Protein AF-A0A1R3IHY4-F1 (afdb_monomer)

Mean predicted aligned error: 20.45 Å

Radius of gyration: 36.7 Å; Cα contacts (8 Å, |Δi|>4): 1487; chains: 1; bounding box: 110×84×123 Å

Nearest PDB structures (foldseek):
  6cci-assembly1_A  TM=8.433E-01  e=9.286E-29  Arabidopsis thaliana
  2p4o-assembly1_A  TM=6.624E-01  e=4.860E-08  Nostoc punctiforme PCC 73102
  3o4h-assembly1_B  TM=4.900E-01  e=3.034E-05  Aeropyrum pernix
  3o4g-assembly1_B  TM=5.566E-01  e=2.126E-04  Aeropyrum pernix
  4re6-assembly1_B  TM=5.070E-01  e=1.053E-04  Aeropyrum pernix K1

Organism: NCBI:txid93759

Structure (mmCIF, N/CA/C/O backbone):
data_AF-A0A1R3IHY4-F1
#
_entry.id   AF-A0A1R3IHY4-F1
#
loop_
_atom_site.group_PDB
_atom_site.id
_atom_site.type_symbol
_atom_site.label_atom_id
_atom_site.label_alt_id
_atom_site.label_comp_id
_atom_site.label_asym_id
_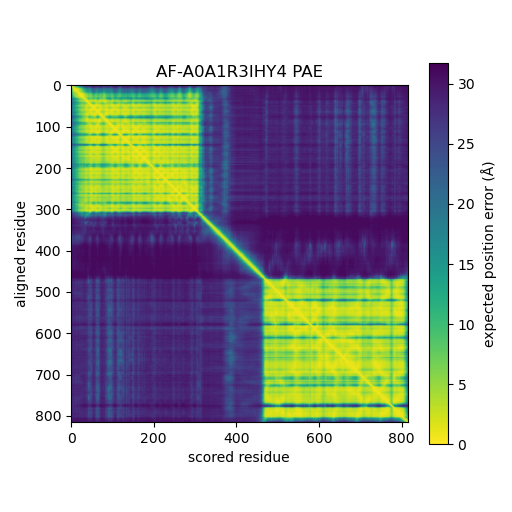atom_site.label_entity_id
_atom_site.label_seq_id
_atom_site.pdbx_PDB_ins_code
_atom_site.Cartn_x
_atom_site.Cartn_y
_atom_site.Cartn_z
_atom_site.occupancy
_atom_site.B_iso_or_equiv
_atom_site.auth_seq_id
_atom_site.auth_comp_id
_atom_site.auth_asym_id
_atom_site.auth_atom_id
_atom_site.pdbx_PDB_model_num
ATOM 1 N N . MET A 1 1 ? -8.635 34.936 -27.650 1.00 43.91 1 MET A N 1
ATOM 2 C CA . MET A 1 1 ? -8.599 33.545 -28.162 1.00 43.91 1 MET A CA 1
ATOM 3 C C . MET A 1 1 ? -9.420 32.554 -27.329 1.00 43.91 1 MET A C 1
ATOM 5 O O . MET A 1 1 ? -10.148 31.785 -27.938 1.00 43.91 1 MET A O 1
ATOM 9 N N . ALA A 1 2 ? -9.399 32.586 -25.987 1.00 44.47 2 ALA A N 1
ATOM 10 C CA . ALA A 1 2 ? -10.076 31.584 -25.135 1.00 44.47 2 ALA A CA 1
ATOM 11 C C . ALA A 1 2 ? -11.574 31.302 -25.434 1.00 44.47 2 ALA A C 1
ATOM 13 O O . ALA A 1 2 ? -12.017 30.166 -25.305 1.00 44.47 2 ALA A O 1
ATOM 14 N N . LEU A 1 3 ? -12.350 32.291 -25.896 1.00 47.97 3 LEU A N 1
ATOM 15 C CA . LEU A 1 3 ? -13.778 32.124 -26.225 1.00 47.97 3 LEU A CA 1
ATOM 16 C C . LEU A 1 3 ? -14.068 31.308 -27.502 1.00 47.97 3 LEU A C 1
ATOM 18 O O . LEU A 1 3 ? -15.213 30.923 -27.715 1.00 47.97 3 LEU A O 1
ATOM 22 N N . PHE A 1 4 ? -13.067 31.016 -28.342 1.00 49.41 4 PHE A N 1
ATOM 23 C CA . PHE A 1 4 ? -13.272 30.220 -29.562 1.00 49.41 4 PHE A CA 1
ATOM 24 C C . PHE A 1 4 ? -13.232 28.701 -29.322 1.00 49.41 4 PHE A C 1
ATOM 26 O O . PHE A 1 4 ? -13.806 27.957 -30.111 1.00 49.41 4 PHE A O 1
ATOM 33 N N . LEU A 1 5 ? -12.605 28.224 -28.241 1.00 49.16 5 LEU A N 1
ATOM 34 C CA . LEU A 1 5 ? -12.411 26.785 -27.994 1.00 49.16 5 LEU A CA 1
ATOM 35 C C . LEU A 1 5 ? -13.626 26.088 -27.350 1.00 49.16 5 LEU A C 1
ATOM 37 O O . LEU A 1 5 ? -13.748 24.872 -27.444 1.00 49.16 5 LEU A O 1
ATOM 41 N N . CYS A 1 6 ? -14.562 26.842 -26.764 1.00 55.56 6 CYS A N 1
ATOM 42 C CA . CYS A 1 6 ? -15.731 26.301 -26.052 1.00 55.56 6 CYS A CA 1
ATOM 43 C C . CYS A 1 6 ? -17.012 26.199 -26.908 1.00 55.56 6 CYS A C 1
ATOM 45 O O . CYS A 1 6 ? -18.116 26.113 -26.373 1.00 55.56 6 CYS A O 1
ATOM 47 N N . SER A 1 7 ? -16.901 26.224 -28.241 1.00 74.81 7 SER A N 1
ATOM 48 C CA . SER A 1 7 ? -18.058 26.026 -29.127 1.00 74.81 7 SER A CA 1
ATOM 49 C C . SER A 1 7 ? -18.485 24.550 -29.156 1.00 74.81 7 SER A C 1
ATOM 51 O O . SER A 1 7 ? -17.636 23.699 -29.433 1.00 74.81 7 SER A O 1
ATOM 53 N N . PRO A 1 8 ? -19.784 24.211 -29.007 1.00 70.25 8 PRO A N 1
ATOM 54 C CA . PRO A 1 8 ? -20.266 22.830 -29.134 1.00 70.25 8 PRO A CA 1
ATOM 55 C C . PRO A 1 8 ? -19.876 22.170 -30.462 1.00 70.25 8 PRO A C 1
ATOM 57 O O . PRO A 1 8 ? -19.619 20.971 -30.511 1.00 70.25 8 PRO A O 1
ATOM 60 N N . ARG A 1 9 ? -19.769 22.959 -31.542 1.00 71.81 9 ARG A N 1
ATOM 61 C CA . ARG A 1 9 ? -19.325 22.475 -32.859 1.00 71.81 9 ARG A CA 1
ATOM 62 C C . ARG A 1 9 ? -17.848 22.079 -32.867 1.00 71.81 9 ARG A C 1
ATOM 64 O O . ARG A 1 9 ? -17.503 21.103 -33.519 1.00 71.81 9 ARG A O 1
ATOM 71 N N . ILE A 1 10 ? -16.999 22.798 -32.132 1.00 72.94 10 ILE A N 1
ATOM 72 C CA . ILE A 1 10 ? -15.573 22.470 -31.986 1.00 72.94 10 ILE A CA 1
ATOM 73 C C . ILE A 1 10 ? -15.398 21.280 -31.041 1.00 72.94 10 ILE A C 1
ATOM 75 O O . ILE A 1 10 ? -14.594 20.405 -31.335 1.00 72.94 10 ILE A O 1
ATOM 79 N N . LEU A 1 11 ? -16.212 21.166 -29.987 1.00 69.31 11 LEU A N 1
ATOM 80 C CA . LEU A 1 11 ? -16.212 19.986 -29.117 1.00 69.31 11 LEU A CA 1
ATOM 81 C C . LEU A 1 11 ? -16.606 18.707 -29.883 1.00 69.31 11 LEU A C 1
ATOM 83 O O . LEU A 1 11 ? -15.929 17.690 -29.772 1.00 69.31 11 LEU A O 1
ATOM 87 N N . ILE A 1 12 ? -17.649 18.776 -30.722 1.00 74.62 12 ILE A N 1
ATOM 88 C CA . ILE A 1 12 ? -18.052 17.681 -31.622 1.00 74.62 12 ILE A CA 1
ATOM 89 C C . ILE A 1 12 ? -16.956 17.382 -32.656 1.00 74.62 12 ILE A C 1
ATOM 91 O O . ILE A 1 12 ? -16.668 16.219 -32.918 1.00 74.62 12 ILE A O 1
ATOM 95 N N . PHE A 1 13 ? -16.311 18.405 -33.221 1.00 74.62 13 PHE A N 1
ATOM 96 C CA . PHE A 1 13 ? -15.213 18.226 -34.175 1.00 74.62 13 PHE A CA 1
ATOM 97 C C . PHE A 1 13 ? -13.990 17.550 -33.531 1.00 74.62 13 PHE A C 1
ATOM 99 O O . PHE A 1 13 ? -13.432 16.626 -34.113 1.00 74.62 13 PHE A O 1
ATOM 106 N N . LEU A 1 14 ? -13.628 17.929 -32.300 1.00 73.31 14 LEU A N 1
ATOM 107 C CA . LEU A 1 14 ? -12.568 17.288 -31.515 1.00 73.31 14 LEU A CA 1
ATOM 108 C C . LEU A 1 14 ? -12.925 15.847 -31.119 1.00 73.31 14 LEU A C 1
ATOM 110 O O . LEU A 1 14 ? -12.058 14.980 -31.178 1.00 73.31 14 LEU A O 1
ATOM 114 N N . LEU A 1 15 ? -14.189 15.568 -30.778 1.00 72.62 15 LEU A N 1
ATOM 115 C CA . LEU A 1 15 ? -14.686 14.207 -30.533 1.00 72.62 15 LEU A CA 1
ATOM 116 C C . LEU A 1 15 ? -14.640 13.333 -31.795 1.00 72.62 15 LEU A C 1
ATOM 118 O O . LEU A 1 15 ? -14.261 12.170 -31.717 1.00 72.62 15 LEU A O 1
ATOM 122 N N . LEU A 1 16 ? -14.981 13.875 -32.967 1.00 70.94 16 LEU A N 1
ATOM 123 C CA . LEU A 1 16 ? -14.889 13.145 -34.238 1.00 70.94 16 LEU A CA 1
ATOM 124 C C . LEU A 1 16 ? -13.428 12.921 -34.660 1.00 70.94 16 LEU A C 1
ATOM 126 O O . LEU A 1 16 ? -13.090 11.839 -35.138 1.00 70.94 16 LEU A O 1
ATOM 130 N N . ILE A 1 17 ? -12.551 13.904 -34.434 1.00 75.50 17 ILE A N 1
ATOM 131 C CA . ILE A 1 17 ? -11.110 13.781 -34.694 1.00 75.50 17 ILE A CA 1
ATOM 132 C C . ILE A 1 17 ? -10.448 12.774 -33.752 1.00 75.50 17 ILE A C 1
ATOM 134 O O . ILE A 1 17 ? -9.570 12.051 -34.208 1.00 75.50 17 ILE A O 1
ATOM 138 N N . SER A 1 18 ? -10.852 12.674 -32.481 1.00 73.12 18 SER A N 1
ATOM 139 C CA . SER A 1 18 ? -10.303 11.674 -31.550 1.00 73.12 18 SER A CA 1
ATOM 140 C C . SER A 1 18 ? -10.914 10.279 -31.732 1.00 73.12 18 SER A C 1
ATOM 142 O O . SER A 1 18 ? -10.221 9.278 -31.538 1.00 73.12 18 SER A O 1
ATOM 144 N N . ALA A 1 19 ? -12.167 10.187 -32.189 1.00 74.44 19 ALA A N 1
ATOM 145 C CA . ALA A 1 19 ? -12.818 8.914 -32.490 1.00 74.44 19 ALA A CA 1
ATOM 146 C C . ALA A 1 19 ? -12.120 8.131 -33.614 1.00 74.44 19 ALA A C 1
ATOM 148 O O . ALA A 1 19 ? -12.085 6.905 -33.550 1.00 74.44 19 ALA A O 1
ATOM 149 N N . ILE A 1 20 ? -11.536 8.799 -34.619 1.00 76.88 20 ILE A N 1
ATOM 150 C CA . ILE A 1 20 ? -10.871 8.121 -35.748 1.00 76.88 20 ILE A CA 1
ATOM 151 C C . ILE A 1 20 ? -9.590 7.373 -35.305 1.00 76.88 20 ILE A C 1
ATOM 153 O O . ILE A 1 20 ? -9.516 6.169 -35.556 1.00 76.88 20 ILE A O 1
ATOM 157 N N . PRO A 1 21 ? -8.612 7.988 -34.601 1.00 74.81 21 PRO A N 1
ATOM 158 C CA . PRO A 1 21 ? -7.476 7.278 -34.012 1.00 74.81 21 PRO A CA 1
ATOM 159 C C . PRO A 1 21 ? -7.886 6.171 -33.040 1.00 74.81 21 PRO A C 1
ATOM 161 O O . PRO A 1 21 ? -7.308 5.090 -33.086 1.00 74.81 21 PRO A O 1
ATOM 164 N N . VAL A 1 22 ? -8.900 6.397 -32.196 1.00 74.25 22 VAL A N 1
ATOM 165 C CA . VAL A 1 22 ? -9.380 5.376 -31.248 1.00 74.25 22 VAL A CA 1
ATOM 166 C C . VAL A 1 22 ? -9.998 4.184 -31.986 1.00 74.25 22 VAL A C 1
ATOM 168 O O . VAL A 1 22 ? -9.658 3.042 -31.688 1.00 74.25 22 VAL A O 1
ATOM 171 N N . ALA A 1 23 ? -10.840 4.420 -32.995 1.00 76.12 23 ALA A N 1
ATOM 172 C CA . ALA A 1 23 ? -11.403 3.360 -33.830 1.00 76.12 23 ALA A CA 1
ATOM 173 C C . ALA A 1 23 ? -10.323 2.619 -34.636 1.00 76.12 23 ALA A C 1
ATOM 175 O O . ALA A 1 23 ? -10.400 1.400 -34.779 1.00 76.12 23 ALA A O 1
ATOM 176 N N . TYR A 1 24 ? -9.292 3.324 -35.113 1.00 77.31 24 TYR A N 1
ATOM 177 C CA . TYR A 1 24 ? -8.137 2.717 -35.774 1.00 77.31 24 TYR A CA 1
ATOM 178 C C . TYR A 1 24 ? -7.341 1.816 -34.817 1.00 77.31 24 TYR A C 1
ATOM 180 O O . TYR A 1 24 ? -7.074 0.668 -35.161 1.00 77.31 24 TYR A O 1
ATOM 188 N N . ILE A 1 25 ? -7.040 2.278 -33.597 1.00 74.81 25 ILE A N 1
ATOM 189 C CA . ILE A 1 25 ? -6.374 1.467 -32.564 1.00 74.81 25 ILE A CA 1
ATOM 190 C C . ILE A 1 25 ? -7.219 0.232 -32.226 1.00 74.81 25 ILE A C 1
ATOM 192 O O . ILE A 1 25 ? -6.697 -0.875 -32.257 1.00 74.81 25 ILE A O 1
ATOM 196 N N . ILE A 1 26 ? -8.530 0.385 -31.996 1.00 75.06 26 ILE A N 1
ATOM 197 C CA . ILE A 1 26 ? -9.444 -0.745 -31.741 1.00 75.06 26 ILE A CA 1
ATOM 198 C C . ILE A 1 26 ? -9.462 -1.732 -32.919 1.00 75.06 26 ILE A C 1
ATOM 200 O O . ILE A 1 26 ? -9.519 -2.939 -32.700 1.00 75.06 26 ILE A O 1
ATOM 204 N N . SER A 1 27 ? -9.401 -1.244 -34.161 1.00 76.25 27 SER A N 1
ATOM 205 C CA . SER A 1 27 ? -9.344 -2.087 -35.362 1.00 76.25 27 SER A CA 1
ATOM 206 C C . SER A 1 27 ? -8.034 -2.880 -35.452 1.00 76.25 27 SER A C 1
ATOM 208 O O . SER A 1 27 ? -8.060 -4.070 -35.753 1.00 76.25 27 SER A O 1
ATOM 210 N N . VAL A 1 28 ? -6.894 -2.256 -35.128 1.00 73.19 28 VAL A N 1
ATOM 211 C CA . VAL A 1 28 ? -5.577 -2.919 -35.115 1.00 73.19 28 VAL A CA 1
ATOM 212 C C . VAL A 1 28 ? -5.452 -3.907 -33.948 1.00 73.19 28 VAL A C 1
ATOM 214 O O . VAL A 1 28 ? -4.906 -4.988 -34.132 1.00 73.19 28 VAL A O 1
ATOM 217 N N . GLU A 1 29 ? -5.987 -3.579 -32.771 1.00 74.12 29 GLU A N 1
ATOM 218 C CA . GLU A 1 29 ? -6.015 -4.467 -31.596 1.00 74.12 29 GLU A CA 1
ATOM 219 C C . GLU A 1 29 ? -6.941 -5.683 -31.783 1.00 74.12 29 GLU A C 1
ATOM 221 O O . GLU A 1 29 ? -6.701 -6.732 -31.192 1.00 74.12 29 GLU A O 1
ATOM 226 N N . ARG A 1 30 ? -7.988 -5.565 -32.613 1.00 70.88 30 ARG A N 1
ATOM 227 C CA . ARG A 1 30 ? -8.908 -6.668 -32.957 1.00 70.88 30 ARG A CA 1
ATOM 228 C C . ARG A 1 30 ? -8.506 -7.460 -34.201 1.00 70.88 30 ARG A C 1
ATOM 230 O O . ARG A 1 30 ? -9.174 -8.442 -34.517 1.00 70.88 30 ARG A O 1
ATOM 237 N N . ALA A 1 31 ? -7.476 -7.037 -34.928 1.00 70.56 31 ALA A N 1
ATOM 238 C CA . ALA A 1 31 ? -6.991 -7.773 -36.087 1.00 70.56 31 ALA A CA 1
ATOM 239 C C . ALA A 1 31 ? -6.290 -9.066 -35.643 1.00 70.56 31 ALA A C 1
ATOM 241 O O . ALA A 1 31 ? -5.521 -9.061 -34.679 1.00 70.56 31 ALA A O 1
ATOM 242 N N . GLU A 1 32 ? -6.514 -10.165 -36.368 1.00 68.06 32 GLU A N 1
ATOM 243 C CA . GLU A 1 32 ? -5.776 -11.406 -36.128 1.00 68.06 32 GLU A CA 1
ATOM 244 C C . GLU A 1 32 ? -4.262 -11.159 -36.285 1.00 68.06 32 GLU A C 1
ATOM 246 O O . GLU A 1 32 ? -3.822 -10.642 -37.321 1.00 68.06 32 GLU A O 1
ATOM 251 N N . PRO A 1 33 ? -3.440 -11.505 -35.278 1.00 66.81 33 PRO A N 1
ATOM 252 C CA . PRO A 1 33 ? -1.996 -11.367 -35.372 1.00 66.81 33 PRO A CA 1
ATOM 253 C C . PRO A 1 33 ? -1.431 -12.169 -36.548 1.00 66.81 33 PRO A C 1
ATOM 255 O O . PRO A 1 33 ? -1.639 -13.372 -36.661 1.00 66.81 33 PRO A O 1
ATOM 258 N N . THR A 1 34 ? -0.589 -11.544 -37.370 1.00 66.88 34 THR A N 1
ATOM 259 C CA . THR A 1 34 ? 0.149 -12.217 -38.462 1.00 66.88 34 THR A CA 1
ATOM 260 C C . THR A 1 34 ? 1.280 -13.135 -37.965 1.00 66.88 34 THR A C 1
ATOM 262 O O . THR A 1 34 ? 2.170 -13.521 -38.722 1.00 66.88 34 THR A O 1
ATOM 265 N N . THR A 1 35 ? 1.305 -13.426 -36.665 1.00 71.12 35 THR A N 1
ATOM 266 C CA . THR A 1 35 ? 2.445 -13.950 -35.909 1.00 71.12 35 THR A CA 1
ATOM 267 C C . THR A 1 35 ? 1.956 -14.814 -34.750 1.00 71.12 35 THR A C 1
ATOM 269 O O . THR A 1 35 ? 0.828 -14.645 -34.299 1.00 71.12 35 THR A O 1
ATOM 272 N N . HIS A 1 36 ? 2.783 -15.743 -34.258 1.00 78.19 36 HIS A N 1
ATOM 273 C CA . HIS A 1 36 ? 2.399 -16.552 -33.096 1.00 78.19 36 HIS A CA 1
ATOM 274 C C . HIS A 1 36 ? 2.319 -15.674 -31.847 1.00 78.19 36 HIS A C 1
ATOM 276 O O . HIS A 1 36 ? 3.192 -14.827 -31.655 1.00 78.19 36 HIS A O 1
ATOM 282 N N . VAL A 1 37 ? 1.311 -15.917 -31.005 1.00 78.88 37 VAL A N 1
ATOM 283 C CA . VAL A 1 37 ? 1.007 -15.121 -29.817 1.00 78.88 37 VAL A CA 1
ATOM 284 C C . VAL A 1 37 ? 0.736 -16.005 -28.611 1.00 78.88 37 VAL A C 1
ATOM 286 O O . VAL A 1 37 ? -0.150 -16.846 -28.662 1.00 78.88 37 VAL A O 1
ATOM 289 N N . PHE A 1 38 ? 1.422 -15.749 -27.494 1.00 83.12 38 PHE A N 1
ATOM 290 C CA . PHE A 1 38 ? 0.923 -16.194 -26.191 1.00 83.12 38 PHE A CA 1
ATOM 291 C C . PHE A 1 38 ? -0.047 -15.158 -25.628 1.00 83.12 38 PHE A C 1
ATOM 293 O O . PHE A 1 38 ? 0.327 -13.997 -25.423 1.00 83.12 38 PHE A O 1
ATOM 300 N N . HIS A 1 39 ? -1.276 -15.598 -25.373 1.00 78.75 39 HIS A N 1
ATOM 301 C CA . HIS A 1 39 ? -2.287 -14.833 -24.658 1.00 78.75 39 HIS A CA 1
ATOM 302 C C . HIS A 1 39 ? -2.245 -15.170 -23.174 1.00 78.75 39 HIS A C 1
ATOM 304 O O . HIS A 1 39 ? -2.126 -16.338 -22.811 1.00 78.75 39 HIS A O 1
ATOM 310 N N . TYR A 1 40 ? -2.367 -14.166 -22.306 1.00 81.62 40 TYR A N 1
ATOM 311 C CA . TYR A 1 40 ? -2.455 -14.395 -20.865 1.00 81.62 40 TYR A CA 1
ATOM 312 C C . TYR A 1 40 ? -3.257 -13.313 -20.139 1.00 81.62 40 TYR A C 1
ATOM 314 O O . TYR A 1 40 ? -3.262 -12.149 -20.555 1.00 81.62 40 TYR A O 1
ATOM 322 N N . HIS A 1 41 ? -3.922 -13.715 -19.053 1.00 78.69 41 HIS A N 1
ATOM 323 C CA . HIS A 1 41 ? -4.575 -12.813 -18.105 1.00 78.69 41 HIS A CA 1
ATOM 324 C C . HIS A 1 41 ? -3.583 -12.287 -17.061 1.00 78.69 41 HIS A C 1
ATOM 326 O O . HIS A 1 41 ? -2.782 -13.050 -16.517 1.00 78.69 41 HIS A O 1
ATOM 332 N N . SER A 1 42 ? -3.718 -10.995 -16.762 1.00 75.56 42 SER A N 1
ATOM 333 C CA . SER A 1 42 ? -2.835 -10.177 -15.925 1.00 75.56 42 SER A CA 1
ATOM 334 C C . SER A 1 42 ? -3.642 -9.354 -14.922 1.00 75.56 42 SER A C 1
ATOM 336 O O . SER A 1 42 ? -4.709 -8.849 -15.261 1.00 75.56 42 SER A O 1
ATOM 338 N N . ASN A 1 43 ? -3.110 -9.150 -13.712 1.00 67.31 43 ASN A N 1
ATOM 339 C CA . ASN A 1 43 ? -3.775 -8.380 -12.641 1.00 67.31 43 ASN A CA 1
ATOM 340 C C . ASN A 1 43 ? -3.329 -6.901 -12.558 1.00 67.31 43 ASN A C 1
ATOM 342 O O . ASN A 1 43 ? -3.561 -6.239 -11.550 1.00 67.31 43 ASN A O 1
ATOM 346 N N . GLY A 1 44 ? -2.656 -6.390 -13.590 1.00 67.94 44 GLY A N 1
ATOM 347 C CA . GLY A 1 44 ? -2.108 -5.027 -13.646 1.00 67.94 44 GLY A CA 1
ATOM 348 C C . GLY A 1 44 ? -2.012 -4.545 -15.092 1.00 67.94 44 GLY A C 1
ATOM 349 O O . GLY A 1 44 ? -2.453 -5.262 -15.993 1.00 67.94 44 GLY A O 1
ATOM 350 N N . TYR A 1 45 ? -1.373 -3.401 -15.347 1.00 69.81 45 TYR A N 1
ATOM 351 C CA . TYR A 1 45 ? -1.371 -2.770 -16.682 1.00 69.81 45 TYR A CA 1
ATOM 352 C C . TYR A 1 45 ? 0.001 -2.623 -17.356 1.00 69.81 45 TYR A C 1
ATOM 354 O O . TYR A 1 45 ? 0.035 -2.440 -18.572 1.00 69.81 45 TYR A O 1
ATOM 362 N N . LEU A 1 46 ? 1.111 -2.697 -16.610 1.00 83.25 46 LEU A N 1
ATOM 363 C CA . LEU A 1 46 ? 2.434 -2.297 -17.103 1.00 83.25 46 LEU A CA 1
ATOM 364 C C . LEU A 1 46 ? 3.508 -3.356 -16.811 1.00 83.25 46 LEU A C 1
ATOM 366 O O . LEU A 1 46 ? 3.896 -3.556 -15.661 1.00 83.25 46 LEU A O 1
ATOM 370 N N . ARG A 1 47 ? 3.994 -4.032 -17.857 1.00 88.38 47 ARG A N 1
ATOM 371 C CA . ARG A 1 47 ? 5.121 -4.985 -17.772 1.00 88.38 47 ARG A CA 1
ATOM 372 C C . ARG A 1 47 ? 6.328 -4.339 -18.410 1.00 88.38 47 ARG A C 1
ATOM 374 O O . ARG A 1 47 ? 6.174 -3.676 -19.425 1.00 88.38 47 ARG A O 1
ATOM 381 N N . GLU A 1 48 ? 7.507 -4.528 -17.843 1.00 90.06 48 GLU A N 1
ATOM 382 C CA . GLU A 1 48 ? 8.725 -4.029 -18.477 1.00 90.06 48 GLU A CA 1
ATOM 383 C C . GLU A 1 48 ? 9.396 -5.167 -19.254 1.00 90.06 48 GLU A C 1
ATOM 385 O O . GLU A 1 48 ? 9.303 -5.196 -20.483 1.00 90.06 48 GLU A O 1
ATOM 390 N N . CYS A 1 49 ? 9.941 -6.168 -18.563 1.00 94.00 49 CYS A N 1
ATOM 391 C CA . CYS A 1 49 ? 10.656 -7.269 -19.193 1.00 94.00 49 CYS A CA 1
ATOM 392 C C . CYS A 1 49 ? 9.917 -8.602 -19.042 1.00 94.00 49 CYS A C 1
ATOM 394 O O . CYS A 1 49 ? 9.161 -8.842 -18.096 1.00 94.00 49 CYS A O 1
ATOM 396 N N . ALA A 1 50 ? 10.170 -9.504 -19.989 1.00 94.19 50 ALA A N 1
ATOM 397 C CA . ALA A 1 50 ? 9.902 -10.922 -19.838 1.00 94.19 50 ALA A CA 1
ATOM 398 C C . ALA A 1 50 ? 11.089 -11.740 -20.357 1.00 94.19 50 ALA A C 1
ATOM 400 O O . ALA A 1 50 ? 11.616 -11.449 -21.433 1.00 94.19 50 ALA A O 1
ATOM 401 N N . LYS A 1 51 ? 11.479 -12.785 -19.619 1.00 95.62 51 LYS A N 1
ATOM 402 C CA . LYS A 1 51 ? 12.527 -13.745 -20.002 1.00 95.62 51 LYS A CA 1
ATOM 403 C C . LYS A 1 51 ? 11.992 -15.175 -19.973 1.00 95.62 51 LYS A C 1
ATOM 405 O O . LYS A 1 51 ? 11.171 -15.524 -19.127 1.00 95.62 51 LYS A O 1
ATOM 410 N N . TRP A 1 52 ? 12.445 -16.010 -20.901 1.00 95.12 52 TRP A N 1
ATOM 411 C CA . TRP A 1 52 ? 12.093 -17.429 -20.948 1.00 95.12 52 TRP A CA 1
ATOM 412 C C . TRP A 1 52 ? 12.943 -18.257 -19.966 1.00 95.12 52 TRP A C 1
ATOM 414 O O . TRP A 1 52 ? 14.168 -18.250 -20.044 1.00 95.12 52 TRP A O 1
ATOM 424 N N . ASP A 1 53 ? 12.299 -19.000 -19.061 1.00 95.12 53 ASP A N 1
ATOM 425 C CA . ASP A 1 53 ? 12.937 -20.010 -18.206 1.00 95.12 53 ASP A CA 1
ATOM 426 C C . ASP A 1 53 ? 12.637 -21.404 -18.775 1.00 95.12 53 ASP A C 1
ATOM 428 O O . ASP A 1 53 ? 11.588 -21.994 -18.506 1.00 95.12 53 ASP A O 1
ATOM 432 N N . GLU A 1 54 ? 13.564 -21.925 -19.583 1.00 91.25 54 GLU A N 1
ATOM 433 C CA . GLU A 1 54 ? 13.403 -23.186 -20.318 1.00 91.25 54 GLU A CA 1
ATOM 434 C C . GLU A 1 54 ? 13.137 -24.386 -19.401 1.00 91.25 54 GLU A C 1
ATOM 436 O O . GLU A 1 54 ? 12.225 -25.172 -19.660 1.00 91.25 54 GLU A O 1
ATOM 441 N N . GLN A 1 55 ? 13.870 -24.502 -18.289 1.00 89.94 55 GLN A N 1
ATOM 442 C CA . GLN A 1 55 ? 13.702 -25.617 -17.353 1.00 89.94 55 GLN A CA 1
ATOM 443 C C . GLN A 1 55 ? 12.397 -25.502 -16.546 1.00 89.94 55 GLN A C 1
ATOM 445 O O . GLN A 1 55 ? 11.795 -26.522 -16.212 1.00 89.94 55 GLN A O 1
ATOM 450 N N . GLY A 1 56 ? 11.940 -24.277 -16.256 1.00 88.50 56 GLY A N 1
ATOM 451 C CA . GLY A 1 56 ? 10.625 -24.017 -15.659 1.00 88.50 56 GLY A CA 1
ATOM 452 C C . GLY A 1 56 ? 9.456 -24.081 -16.654 1.00 88.50 56 GLY A C 1
ATOM 453 O O . GLY A 1 56 ? 8.298 -24.090 -16.233 1.00 88.50 56 GLY A O 1
ATOM 454 N N . ASN A 1 57 ? 9.750 -24.126 -17.960 1.00 92.88 57 ASN A N 1
ATOM 455 C CA . ASN A 1 57 ? 8.794 -24.076 -19.066 1.00 92.88 57 ASN A CA 1
ATOM 456 C C . ASN A 1 57 ? 7.779 -22.920 -18.905 1.00 92.88 57 ASN A C 1
ATOM 458 O O . ASN A 1 57 ? 6.560 -23.096 -19.001 1.00 92.88 57 ASN A O 1
ATOM 462 N N . ARG A 1 58 ? 8.300 -21.731 -18.580 1.00 94.81 58 ARG A N 1
ATOM 463 C CA . ARG A 1 58 ? 7.536 -20.537 -18.187 1.00 94.81 58 ARG A CA 1
ATOM 464 C C . ARG A 1 58 ? 8.224 -19.258 -18.658 1.00 94.81 58 ARG A C 1
ATOM 466 O O . ARG A 1 58 ? 9.449 -19.198 -18.719 1.00 94.81 58 ARG A O 1
ATOM 473 N N . PHE A 1 59 ? 7.445 -18.215 -18.924 1.00 95.31 59 PHE A N 1
ATOM 474 C CA . PHE A 1 59 ? 7.982 -16.854 -18.965 1.00 95.31 59 PHE A CA 1
ATOM 475 C C . PHE A 1 59 ? 8.028 -16.290 -17.547 1.00 95.31 59 PHE A C 1
ATOM 477 O O . PHE A 1 59 ? 7.066 -16.444 -16.798 1.00 95.31 59 PHE A O 1
ATOM 484 N N . LEU A 1 60 ? 9.123 -15.630 -17.192 1.00 96.81 60 LEU A N 1
ATOM 485 C CA . LEU A 1 60 ? 9.235 -14.771 -16.017 1.00 96.81 60 LEU A CA 1
ATOM 486 C C . LEU A 1 60 ? 9.015 -13.333 -16.471 1.00 96.81 60 LEU A C 1
ATOM 488 O O . LEU A 1 60 ? 9.483 -12.970 -17.546 1.00 96.81 60 LEU A O 1
ATOM 492 N N . VAL A 1 61 ? 8.271 -12.544 -15.700 1.00 95.38 61 VAL A N 1
ATOM 493 C CA . VAL A 1 61 ? 7.730 -11.245 -16.123 1.00 95.38 61 VAL A CA 1
ATOM 494 C C . VAL A 1 61 ? 7.902 -10.225 -14.998 1.00 95.38 61 VAL A C 1
ATOM 496 O O . VAL A 1 61 ? 7.530 -10.518 -13.866 1.00 95.38 61 VAL A O 1
ATOM 499 N N . THR A 1 62 ? 8.436 -9.037 -15.278 1.00 95.06 62 THR A N 1
ATOM 500 C CA . THR A 1 62 ? 8.629 -7.973 -14.277 1.00 95.06 62 THR A CA 1
ATOM 501 C C . THR A 1 62 ? 7.583 -6.869 -14.384 1.00 95.06 62 THR A C 1
ATOM 503 O O . THR A 1 62 ? 7.057 -6.562 -15.459 1.00 95.06 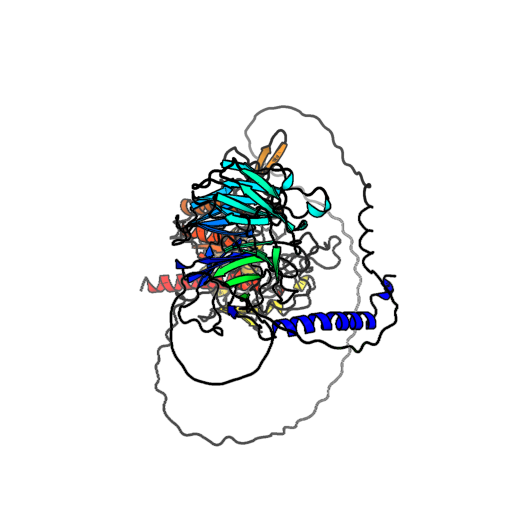62 THR A O 1
ATOM 506 N N . TYR A 1 63 ? 7.242 -6.291 -13.231 1.00 91.12 63 TYR A N 1
ATOM 507 C CA . TYR A 1 63 ? 6.166 -5.312 -13.098 1.00 91.12 63 TYR A CA 1
ATOM 508 C C . TYR A 1 63 ? 6.708 -3.901 -12.852 1.00 91.12 63 TYR A C 1
ATOM 510 O O . TYR A 1 63 ? 7.510 -3.686 -11.936 1.00 91.12 63 TYR A O 1
ATOM 518 N N . MET A 1 64 ? 6.168 -2.910 -13.567 1.00 88.12 64 MET A N 1
ATOM 519 C CA . MET A 1 64 ? 6.486 -1.495 -13.316 1.00 88.12 64 MET A CA 1
ATOM 520 C C . MET A 1 64 ? 6.023 -1.039 -11.920 1.00 88.12 64 MET A C 1
ATOM 522 O O . MET A 1 64 ? 6.627 -0.150 -11.326 1.00 88.12 64 MET A O 1
ATOM 526 N N . GLU A 1 65 ? 4.987 -1.671 -11.359 1.00 84.69 65 GLU A N 1
ATOM 527 C CA . GLU A 1 65 ? 4.546 -1.497 -9.967 1.00 84.69 65 GLU A CA 1
ATOM 528 C C . GLU A 1 65 ? 5.366 -2.283 -8.916 1.00 84.69 65 GLU A C 1
ATOM 530 O O . GLU A 1 65 ? 5.048 -2.223 -7.723 1.00 84.69 65 GLU A O 1
ATOM 535 N N . GLY A 1 66 ? 6.392 -3.024 -9.346 1.00 88.62 66 GLY A N 1
ATOM 536 C CA . GLY A 1 66 ? 7.285 -3.819 -8.503 1.00 88.62 66 GLY A CA 1
ATOM 537 C C . GLY A 1 66 ? 6.839 -5.274 -8.307 1.00 88.62 66 GLY A C 1
ATOM 538 O O . GLY A 1 66 ? 5.688 -5.566 -7.954 1.00 88.62 66 GLY A O 1
ATOM 539 N N . GLY A 1 67 ? 7.785 -6.198 -8.494 1.00 91.50 67 GLY A N 1
ATOM 540 C CA . GLY A 1 67 ? 7.609 -7.643 -8.347 1.00 91.50 67 GLY A CA 1
ATOM 541 C C . GLY A 1 67 ? 7.884 -8.438 -9.627 1.00 91.50 67 GLY A C 1
ATOM 542 O O . GLY A 1 67 ? 8.188 -7.880 -10.683 1.00 91.50 67 GLY A O 1
ATOM 543 N N . VAL A 1 68 ? 7.761 -9.761 -9.507 1.00 95.44 68 VAL A N 1
ATOM 544 C CA . VAL A 1 68 ? 7.940 -10.734 -10.593 1.00 95.44 68 VAL A CA 1
ATOM 545 C C . VAL A 1 68 ? 6.743 -11.682 -10.638 1.00 95.44 68 VAL A C 1
ATOM 547 O O . VAL A 1 68 ? 6.295 -12.186 -9.602 1.00 95.44 68 VAL A O 1
ATOM 550 N N . GLY A 1 69 ? 6.250 -11.951 -11.841 1.00 94.12 69 GLY A N 1
ATOM 551 C CA . GLY A 1 69 ? 5.295 -13.006 -12.156 1.00 94.12 69 GLY A CA 1
ATOM 552 C C . GLY A 1 69 ? 5.907 -14.137 -12.971 1.00 94.12 69 GLY A C 1
ATOM 553 O O . GLY A 1 69 ? 6.946 -13.976 -13.609 1.00 94.12 69 GLY A O 1
ATOM 554 N N . GLU A 1 70 ? 5.226 -15.277 -12.981 1.00 95.00 70 GLU A N 1
ATOM 555 C CA . GLU A 1 70 ? 5.445 -16.344 -13.950 1.00 95.00 70 GLU A CA 1
ATOM 556 C C . GLU A 1 70 ? 4.189 -16.582 -14.800 1.00 95.00 70 GLU A C 1
ATOM 558 O O . GLU A 1 70 ? 3.059 -16.503 -14.314 1.00 95.00 70 GLU A O 1
ATOM 563 N N . VAL A 1 71 ? 4.391 -16.899 -16.077 1.00 93.88 71 VAL A N 1
ATOM 564 C CA . VAL A 1 71 ? 3.364 -17.368 -17.012 1.00 93.88 71 VAL A CA 1
ATOM 565 C C . VAL A 1 71 ? 3.798 -18.754 -17.483 1.00 93.88 71 VAL A C 1
ATOM 567 O O . VAL A 1 71 ? 4.655 -18.888 -18.360 1.00 93.88 71 VAL A O 1
ATOM 570 N N . HIS A 1 72 ? 3.252 -19.799 -16.861 1.00 92.94 72 HIS A N 1
ATOM 571 C CA . HIS A 1 72 ? 3.575 -21.182 -17.213 1.00 92.94 72 HIS A CA 1
ATOM 572 C C . HIS A 1 72 ? 2.957 -21.564 -18.566 1.00 92.94 72 HIS A C 1
ATOM 574 O O . HIS A 1 72 ? 1.792 -21.257 -18.821 1.00 92.94 72 HIS A O 1
ATOM 580 N N . VAL A 1 73 ? 3.721 -22.251 -19.420 1.00 91.12 73 VAL A N 1
ATOM 581 C CA . VAL A 1 73 ? 3.297 -22.652 -20.771 1.00 91.12 73 VAL A CA 1
ATOM 582 C C . VAL A 1 73 ? 3.196 -24.181 -20.828 1.00 91.12 73 VAL A C 1
ATOM 584 O O . VAL A 1 73 ? 4.228 -24.841 -20.902 1.00 91.12 73 VAL A O 1
ATOM 587 N N . PRO A 1 74 ? 1.996 -24.790 -20.804 1.00 87.31 74 PRO A N 1
ATOM 588 C CA . PRO A 1 74 ? 1.851 -26.246 -20.899 1.00 87.31 74 PRO A CA 1
ATOM 589 C C . PRO A 1 74 ? 2.518 -26.835 -22.155 1.00 87.31 74 PRO A C 1
ATOM 591 O O . PRO A 1 74 ? 2.584 -26.188 -23.200 1.00 87.31 74 PRO A O 1
ATOM 594 N N . LYS A 1 75 ? 3.008 -28.080 -22.081 1.00 83.19 75 LYS A N 1
ATOM 595 C CA . LYS A 1 75 ? 3.667 -28.746 -23.229 1.00 83.19 75 LYS A CA 1
ATOM 596 C C . LYS A 1 75 ? 2.709 -29.022 -24.396 1.00 83.19 75 LYS A C 1
ATOM 598 O O . LYS A 1 75 ? 3.146 -29.143 -25.534 1.00 83.19 75 LYS A O 1
ATOM 603 N N . ASP A 1 76 ? 1.424 -29.117 -24.090 1.00 83.19 76 ASP A N 1
ATOM 604 C CA . ASP A 1 76 ? 0.273 -29.335 -24.965 1.00 83.19 76 ASP A CA 1
ATOM 605 C C . ASP A 1 76 ? -0.518 -28.037 -25.240 1.00 83.19 76 ASP A C 1
ATOM 607 O O . ASP A 1 76 ? -1.676 -28.079 -25.650 1.00 83.19 76 ASP A O 1
ATOM 611 N N . HIS A 1 77 ? 0.094 -26.871 -25.009 1.00 81.50 77 HIS A N 1
ATOM 612 C CA . HIS A 1 77 ? -0.549 -25.569 -25.178 1.00 81.50 77 HIS A CA 1
ATOM 613 C C . HIS A 1 77 ? -1.075 -25.338 -26.608 1.00 81.50 77 HIS A C 1
ATOM 615 O O . HIS A 1 77 ? -0.308 -25.283 -27.572 1.00 81.50 77 HIS A O 1
ATOM 621 N N . SER A 1 78 ? -2.390 -25.131 -26.721 1.00 79.38 78 SER A N 1
ATOM 622 C CA . SER A 1 78 ? -3.031 -24.614 -27.934 1.00 79.38 78 SER A CA 1
ATOM 623 C C . SER A 1 78 ? -2.813 -23.097 -28.049 1.00 79.38 78 SER A C 1
ATOM 625 O O . SER A 1 78 ? -2.999 -22.420 -27.037 1.00 79.38 78 SER A O 1
ATOM 627 N N . PRO A 1 79 ? -2.511 -22.536 -29.239 1.00 72.31 79 PRO A N 1
ATOM 628 C CA . PRO A 1 79 ? -2.340 -21.089 -29.433 1.00 72.31 79 PRO A CA 1
ATOM 629 C C . PRO A 1 79 ? -3.528 -20.227 -28.971 1.00 72.31 79 PRO A C 1
ATOM 631 O O . PRO A 1 79 ? -3.333 -19.088 -28.555 1.00 72.31 79 PRO A O 1
ATOM 634 N N . ASP A 1 80 ? -4.746 -20.777 -29.002 1.00 71.44 80 ASP A N 1
ATOM 635 C CA . ASP A 1 80 ? -5.972 -20.083 -28.576 1.00 71.44 80 ASP A CA 1
ATOM 636 C C . ASP A 1 80 ? -6.193 -20.120 -27.048 1.00 71.44 80 ASP A C 1
ATOM 638 O O . ASP A 1 80 ? -7.121 -19.498 -26.525 1.00 71.44 80 ASP A O 1
ATOM 642 N N . ALA A 1 81 ? -5.385 -20.885 -26.305 1.00 80.31 81 ALA A N 1
ATOM 643 C CA . ALA A 1 81 ? -5.547 -21.040 -24.865 1.00 80.31 81 ALA A CA 1
ATOM 644 C C . ALA A 1 81 ? -4.982 -19.823 -24.119 1.00 80.31 81 ALA A C 1
ATOM 646 O O . ALA A 1 81 ? -3.786 -19.545 -24.156 1.00 80.31 81 ALA A O 1
ATOM 647 N N . VAL A 1 82 ? -5.829 -19.121 -23.368 1.00 82.75 82 VAL A N 1
ATOM 648 C CA . VAL A 1 82 ? -5.381 -17.987 -22.553 1.00 82.75 82 VAL A CA 1
ATOM 649 C C . VAL A 1 82 ? -4.698 -18.496 -21.280 1.00 82.75 82 VAL A C 1
ATOM 651 O O . VAL A 1 82 ? -5.320 -19.136 -20.432 1.00 82.75 82 VAL A O 1
ATOM 654 N N . LEU A 1 83 ? -3.403 -18.206 -21.152 1.00 88.38 83 LEU A N 1
ATOM 655 C CA . LEU A 1 83 ? -2.580 -18.508 -19.982 1.00 88.38 83 LEU A CA 1
ATOM 656 C C . LEU A 1 83 ? -2.896 -17.559 -18.811 1.00 88.38 83 LEU A C 1
ATOM 658 O O . LEU A 1 83 ? -3.714 -16.640 -18.906 1.00 88.38 83 LEU A O 1
ATOM 662 N N . LYS A 1 84 ? -2.218 -17.757 -17.681 1.00 85.81 84 LYS A N 1
ATOM 663 C CA . LYS A 1 84 ? -2.391 -16.947 -16.473 1.00 85.81 84 LYS A CA 1
ATOM 664 C C . LYS A 1 84 ? -1.040 -16.496 -15.931 1.00 85.81 84 LYS A C 1
ATOM 666 O O . LYS A 1 84 ? -0.170 -17.331 -15.705 1.00 85.81 84 LYS A O 1
ATOM 671 N N . GLU A 1 85 ? -0.904 -15.197 -15.681 1.00 90.00 85 GLU A N 1
ATOM 672 C CA . GLU A 1 85 ? 0.181 -14.635 -14.877 1.00 90.00 85 GLU A CA 1
ATOM 673 C C . GLU A 1 85 ? -0.075 -14.917 -13.390 1.00 90.00 85 GLU A C 1
ATOM 675 O O . GLU A 1 85 ? -1.165 -14.672 -12.859 1.00 90.00 85 GLU A O 1
ATOM 680 N N . VAL A 1 86 ? 0.934 -15.453 -12.709 1.00 89.69 86 VAL A N 1
ATOM 681 C CA . VAL A 1 86 ? 0.930 -15.701 -11.266 1.00 89.69 86 VAL A CA 1
ATOM 682 C C . VAL A 1 86 ? 2.103 -14.952 -10.653 1.00 89.69 86 VAL A C 1
ATOM 684 O O . VAL A 1 86 ? 3.254 -15.238 -10.957 1.00 89.69 86 VAL A O 1
ATOM 687 N N . THR A 1 87 ? 1.825 -13.992 -9.773 1.00 92.06 87 THR A N 1
ATOM 688 C CA . THR A 1 87 ? 2.873 -13.276 -9.034 1.00 92.06 87 THR A CA 1
ATOM 689 C C . THR A 1 87 ? 3.613 -14.225 -8.096 1.00 92.06 87 THR A C 1
ATOM 691 O O . THR A 1 87 ? 3.001 -14.802 -7.197 1.00 92.06 87 THR A O 1
ATOM 694 N N . VAL A 1 88 ? 4.926 -14.335 -8.287 1.00 93.12 88 VAL A N 1
ATOM 695 C CA . VAL A 1 88 ? 5.830 -15.209 -7.524 1.00 93.12 88 VAL A CA 1
ATOM 696 C C . VAL A 1 88 ? 6.727 -14.437 -6.558 1.00 93.12 88 VAL A C 1
ATOM 698 O O . VAL A 1 88 ? 7.020 -14.925 -5.471 1.00 93.12 88 VAL A O 1
ATOM 701 N N . VAL A 1 89 ? 7.091 -13.199 -6.903 1.00 91.12 89 VAL A N 1
ATOM 702 C CA . VAL A 1 89 ? 7.831 -12.278 -6.031 1.00 91.12 89 VAL A CA 1
ATOM 703 C C . VAL A 1 89 ? 7.028 -10.990 -5.893 1.00 91.12 89 VAL A C 1
ATOM 705 O O . VAL A 1 89 ? 6.735 -10.323 -6.884 1.00 91.12 89 VAL A O 1
ATOM 708 N N . LYS A 1 90 ? 6.693 -10.602 -4.660 1.00 87.12 90 LYS A N 1
ATOM 709 C CA . LYS A 1 90 ? 6.159 -9.266 -4.359 1.00 87.12 90 LYS A CA 1
ATOM 710 C C . LYS A 1 90 ? 6.594 -8.823 -2.971 1.00 87.12 90 LYS A C 1
ATOM 712 O O . LYS A 1 90 ? 5.907 -9.059 -1.980 1.00 87.12 90 LYS A O 1
ATOM 717 N N . GLU A 1 91 ? 7.767 -8.209 -2.916 1.00 76.19 91 GLU A N 1
ATOM 718 C CA . GLU A 1 91 ? 8.378 -7.778 -1.665 1.00 76.19 91 GLU A CA 1
ATOM 719 C C . GLU A 1 91 ? 7.928 -6.381 -1.241 1.00 76.19 91 GLU A C 1
ATOM 721 O O . GLU A 1 91 ? 7.641 -5.499 -2.048 1.00 76.19 91 GLU A O 1
ATOM 726 N N . PHE A 1 92 ? 7.835 -6.207 0.072 1.00 60.75 92 PHE A N 1
ATOM 727 C CA . PHE A 1 92 ? 7.248 -5.038 0.716 1.00 60.75 92 PHE A CA 1
ATOM 728 C C . PHE A 1 92 ? 8.252 -3.887 0.844 1.00 60.75 92 PHE A C 1
ATOM 730 O O . PHE A 1 92 ? 7.901 -2.727 0.659 1.00 60.75 92 PHE A O 1
ATOM 737 N N . ASP A 1 93 ? 9.511 -4.201 1.141 1.00 72.94 93 ASP A N 1
ATOM 738 C CA . ASP A 1 93 ? 10.611 -3.235 1.232 1.00 72.94 93 ASP A CA 1
ATOM 739 C C . ASP A 1 93 ? 11.060 -2.697 -0.138 1.00 72.94 93 ASP A C 1
ATOM 741 O O . ASP A 1 93 ? 11.732 -1.667 -0.203 1.00 72.94 93 ASP A O 1
ATOM 745 N N . LEU A 1 94 ? 10.609 -3.343 -1.220 1.00 79.06 94 LEU A N 1
ATOM 746 C CA . LEU A 1 94 ? 10.705 -2.874 -2.605 1.00 79.06 94 LEU A CA 1
ATOM 747 C C . LEU A 1 94 ? 9.415 -2.194 -3.111 1.00 79.06 94 LEU A C 1
ATOM 749 O O . LEU A 1 94 ? 9.329 -1.834 -4.281 1.00 79.06 94 LEU A O 1
ATOM 753 N N . ALA A 1 95 ? 8.386 -2.004 -2.276 1.00 75.88 95 ALA A N 1
ATOM 754 C CA . ALA A 1 95 ? 7.126 -1.417 -2.734 1.00 75.88 95 ALA A CA 1
ATOM 755 C C . ALA A 1 95 ? 7.328 0.011 -3.280 1.00 75.88 95 ALA A C 1
ATOM 757 O O . ALA A 1 95 ? 7.924 0.866 -2.622 1.00 75.88 95 ALA A O 1
ATOM 758 N N . GLY A 1 96 ? 6.815 0.291 -4.480 1.00 76.44 96 GLY A N 1
ATOM 759 C CA . GLY A 1 96 ? 6.980 1.590 -5.145 1.00 76.44 96 GLY A CA 1
ATOM 760 C C . GLY A 1 96 ? 8.338 1.798 -5.829 1.00 76.44 96 GLY A C 1
ATOM 761 O O . GLY A 1 96 ? 8.515 2.818 -6.491 1.00 76.44 96 GLY A O 1
ATOM 762 N N . ASN A 1 97 ? 9.270 0.847 -5.719 1.00 89.31 97 ASN A N 1
ATOM 763 C CA . ASN A 1 97 ? 10.274 0.647 -6.758 1.00 89.31 97 ASN A CA 1
ATOM 764 C C . ASN A 1 97 ? 9.648 -0.155 -7.907 1.00 89.31 97 ASN A C 1
ATOM 766 O O . ASN A 1 97 ? 8.772 -0.991 -7.681 1.00 89.31 97 ASN A O 1
ATOM 770 N N . ALA A 1 98 ? 10.126 0.073 -9.127 1.00 93.19 98 ALA A N 1
ATOM 771 C CA . ALA A 1 98 ? 9.798 -0.790 -10.253 1.00 93.19 98 ALA A CA 1
ATOM 772 C C . ALA A 1 98 ? 10.734 -1.998 -10.298 1.00 93.19 98 ALA A C 1
ATOM 774 O O . ALA A 1 98 ? 11.890 -1.911 -9.877 1.00 93.19 98 ALA A O 1
ATOM 775 N N . SER A 1 99 ? 10.244 -3.101 -10.854 1.00 95.75 99 SER A N 1
ATOM 776 C CA . SER A 1 99 ? 11.084 -4.192 -11.335 1.00 95.75 99 SER A CA 1
ATOM 777 C C . SER A 1 99 ? 11.183 -4.046 -12.847 1.00 95.75 99 SER A C 1
ATOM 779 O O . SER A 1 99 ? 10.157 -4.090 -13.525 1.00 95.75 99 SER A O 1
ATOM 781 N N . LEU A 1 100 ? 12.395 -3.818 -13.346 1.00 95.94 100 LEU A N 1
ATOM 782 C CA . LEU A 1 100 ? 12.667 -3.615 -14.769 1.00 95.94 100 LEU A CA 1
ATOM 783 C C . LEU A 1 100 ? 13.374 -4.859 -15.331 1.00 95.94 100 LEU A C 1
ATOM 785 O O . LEU A 1 100 ? 12.882 -5.976 -15.121 1.00 95.94 100 LEU A O 1
ATOM 789 N N . GLY A 1 101 ? 14.504 -4.694 -16.018 1.00 96.81 101 GLY A N 1
ATOM 790 C CA . GLY A 1 101 ? 15.211 -5.767 -16.697 1.00 96.81 101 GLY A CA 1
ATOM 791 C C . GLY A 1 101 ? 15.668 -6.868 -15.743 1.00 96.81 101 GLY A C 1
ATOM 792 O O . GLY A 1 101 ? 15.875 -6.665 -14.539 1.00 96.81 101 GLY A O 1
ATOM 793 N N . MET A 1 102 ? 15.788 -8.081 -16.278 1.00 97.88 102 MET A N 1
ATOM 794 C CA . MET A 1 102 ? 16.074 -9.276 -15.489 1.00 97.88 102 MET A CA 1
ATOM 795 C C . MET A 1 102 ? 16.968 -10.260 -16.243 1.00 97.88 102 MET A C 1
ATOM 797 O O . MET A 1 102 ? 16.898 -10.376 -17.468 1.00 97.88 102 MET A O 1
ATOM 801 N N . SER A 1 103 ? 17.732 -11.045 -15.485 1.00 97.81 103 SER A N 1
ATOM 802 C CA . SER A 1 103 ? 18.618 -12.084 -16.011 1.00 97.81 103 SER A CA 1
ATOM 803 C C . SER A 1 103 ? 18.450 -13.402 -15.261 1.00 97.81 103 SER A C 1
ATOM 805 O O . SER A 1 103 ? 18.376 -13.429 -14.031 1.00 97.81 103 SER A O 1
ATOM 807 N N . VAL A 1 104 ? 18.404 -14.507 -16.007 1.00 97.25 104 VAL A N 1
ATOM 808 C CA . VAL A 1 104 ? 18.241 -15.868 -15.476 1.00 97.25 104 VAL A CA 1
ATOM 809 C C . VAL A 1 104 ? 19.613 -16.546 -15.409 1.00 97.25 104 VAL A C 1
ATOM 811 O O . VAL A 1 104 ? 20.071 -17.150 -16.376 1.00 97.25 104 VAL A O 1
ATOM 814 N N . ASP A 1 105 ? 20.271 -16.488 -14.251 1.00 97.25 105 ASP A N 1
ATOM 815 C CA . ASP A 1 105 ? 21.523 -17.209 -13.985 1.00 97.25 105 ASP A CA 1
ATOM 816 C C . ASP A 1 105 ? 21.200 -18.653 -13.574 1.00 97.25 105 ASP A C 1
ATOM 818 O O . ASP A 1 105 ? 21.182 -19.033 -12.396 1.00 97.25 105 ASP A O 1
ATOM 822 N N . ARG A 1 106 ? 20.880 -19.463 -14.591 1.00 92.75 106 ARG A N 1
ATOM 823 C CA . ARG A 1 106 ? 20.522 -20.877 -14.429 1.00 92.75 106 ARG A CA 1
ATOM 824 C C . ARG A 1 106 ? 21.635 -21.717 -13.775 1.00 92.75 106 ARG A C 1
ATOM 826 O O . ARG A 1 106 ? 21.280 -22.503 -12.896 1.00 92.75 106 ARG A O 1
ATOM 833 N N . PRO A 1 107 ? 22.942 -21.557 -14.095 1.00 95.44 107 PRO A N 1
ATOM 834 C CA . PRO A 1 107 ? 24.024 -22.280 -13.414 1.00 95.44 107 PRO A CA 1
ATOM 835 C C . PRO A 1 107 ? 24.040 -22.117 -11.887 1.00 95.44 107 PRO A C 1
ATOM 837 O O . PRO A 1 107 ? 24.498 -23.017 -11.187 1.00 95.44 107 PRO A O 1
ATOM 840 N N . ARG A 1 108 ? 23.518 -20.997 -11.365 1.00 96.75 108 ARG A N 1
ATOM 841 C CA . ARG A 1 108 ? 23.420 -20.705 -9.920 1.00 96.75 108 ARG A CA 1
ATOM 842 C C . ARG A 1 108 ? 21.976 -20.698 -9.401 1.00 96.75 108 ARG A C 1
ATOM 844 O O . ARG A 1 108 ? 21.724 -20.200 -8.309 1.00 96.75 108 ARG A O 1
ATOM 851 N N . ASN A 1 109 ? 21.041 -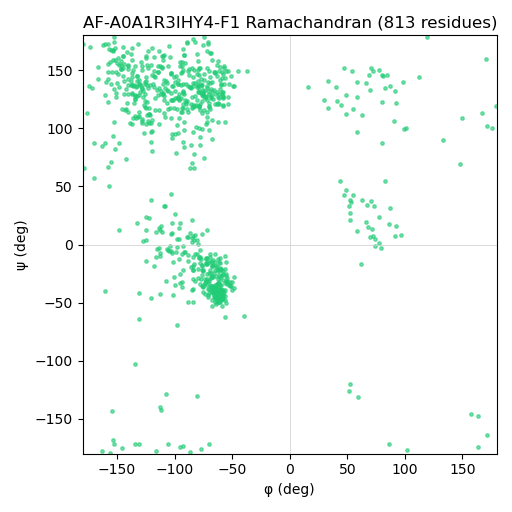21.254 -10.179 1.00 97.31 109 ASN A N 1
ATOM 852 C CA . ASN A 1 109 ? 19.604 -21.355 -9.896 1.00 97.31 109 ASN A CA 1
ATOM 853 C C . ASN A 1 109 ? 18.956 -20.045 -9.405 1.00 97.31 109 ASN A C 1
ATOM 855 O O . ASN A 1 109 ? 18.154 -20.059 -8.472 1.00 97.31 109 ASN A O 1
ATOM 859 N N . ARG A 1 110 ? 19.284 -18.899 -10.012 1.00 97.81 110 ARG A N 1
ATOM 860 C CA . ARG A 1 110 ? 18.797 -17.597 -9.530 1.00 97.81 110 ARG A CA 1
ATOM 861 C C . ARG A 1 110 ? 18.333 -16.647 -10.631 1.00 97.81 110 ARG A C 1
ATOM 863 O O . ARG A 1 110 ? 18.864 -16.635 -11.737 1.00 97.81 110 ARG A O 1
ATOM 870 N N . LEU A 1 111 ? 17.340 -15.834 -10.290 1.00 98.50 111 LEU A N 1
ATOM 871 C CA . LEU A 1 111 ? 16.867 -14.696 -11.065 1.00 98.50 111 LEU A CA 1
ATOM 872 C C . LEU A 1 111 ? 17.474 -13.428 -10.472 1.00 98.50 111 LEU A C 1
ATOM 874 O O . LEU A 1 111 ? 17.384 -13.229 -9.262 1.00 98.50 111 LEU A O 1
ATOM 878 N N . LEU A 1 112 ? 18.040 -12.563 -11.306 1.00 98.69 112 LEU A N 1
ATOM 879 C CA . LEU A 1 112 ? 18.463 -11.221 -10.918 1.00 98.69 112 LEU A CA 1
ATOM 880 C C . LEU A 1 112 ? 17.550 -10.189 -11.577 1.00 98.69 112 LEU A C 1
ATOM 882 O O . LEU A 1 112 ? 17.192 -10.353 -12.740 1.00 98.69 112 LEU A O 1
ATOM 886 N N . VAL A 1 113 ? 17.165 -9.154 -10.831 1.00 98.50 113 VAL A N 1
ATOM 887 C CA . VAL A 1 113 ? 16.167 -8.153 -11.236 1.00 98.50 113 VAL A CA 1
ATOM 888 C C . VAL A 1 113 ? 16.679 -6.755 -10.907 1.00 98.50 113 VAL A C 1
ATOM 890 O O . VAL A 1 113 ? 17.002 -6.469 -9.748 1.00 98.50 113 VAL A O 1
ATOM 893 N N . ALA A 1 114 ? 16.724 -5.879 -11.910 1.00 98.12 114 ALA A N 1
ATOM 894 C CA . ALA A 1 114 ? 16.989 -4.460 -11.723 1.00 98.12 114 ALA A CA 1
ATOM 895 C C . ALA A 1 114 ? 15.809 -3.799 -10.989 1.00 98.12 114 ALA A C 1
ATOM 897 O O . ALA A 1 114 ? 14.644 -3.930 -11.376 1.00 98.12 114 ALA A O 1
ATOM 898 N N . VAL A 1 115 ? 16.119 -3.107 -9.893 1.00 96.50 115 VAL A N 1
ATOM 899 C CA . VAL A 1 115 ? 15.150 -2.431 -9.026 1.00 96.50 115 VAL A CA 1
ATOM 900 C C . VAL A 1 115 ? 15.313 -0.927 -9.213 1.00 96.50 115 VAL A C 1
ATOM 902 O O . VAL A 1 115 ? 16.342 -0.361 -8.843 1.00 96.50 115 VAL A O 1
ATOM 905 N N . ALA A 1 116 ? 14.305 -0.270 -9.781 1.00 93.44 116 ALA A N 1
ATOM 906 C CA . ALA A 1 116 ? 14.423 1.105 -10.261 1.00 93.44 116 ALA A CA 1
ATOM 907 C C . ALA A 1 116 ? 13.614 2.109 -9.437 1.00 93.44 116 ALA A C 1
ATOM 909 O O . ALA A 1 116 ? 12.565 1.784 -8.874 1.00 93.44 116 ALA A O 1
ATOM 910 N N . ASP A 1 117 ? 14.079 3.358 -9.403 1.00 86.69 117 ASP A N 1
ATOM 911 C CA . ASP A 1 117 ? 13.376 4.489 -8.793 1.00 86.69 117 ASP A CA 1
ATOM 912 C C . ASP A 1 117 ? 12.710 5.365 -9.870 1.00 86.69 117 ASP A C 1
ATOM 914 O O . ASP A 1 117 ? 13.312 6.298 -10.417 1.00 86.69 117 ASP A O 1
ATOM 918 N N . LEU A 1 118 ? 11.447 5.049 -10.182 1.00 78.44 118 LEU A N 1
ATOM 919 C CA . LEU A 1 118 ? 10.629 5.790 -11.153 1.00 78.44 118 LEU A CA 1
ATOM 920 C C . LEU A 1 118 ? 10.411 7.254 -10.753 1.00 78.44 118 LEU A C 1
ATOM 922 O O . LEU A 1 118 ? 10.443 8.133 -11.614 1.00 78.44 118 LEU A O 1
ATOM 926 N N . PHE A 1 119 ? 10.208 7.524 -9.462 1.00 72.94 119 PHE A N 1
ATOM 927 C CA . PHE A 1 119 ? 9.714 8.818 -8.979 1.00 72.94 119 PHE A CA 1
ATOM 928 C C . PHE A 1 119 ? 10.790 9.690 -8.308 1.00 72.94 119 PHE A C 1
ATOM 930 O O . PHE A 1 119 ? 10.528 10.849 -7.988 1.00 72.94 119 PHE A O 1
ATOM 937 N N . GLY A 1 120 ? 12.013 9.179 -8.138 1.00 63.00 120 GLY A N 1
ATOM 938 C CA . GLY A 1 120 ? 13.147 9.911 -7.565 1.00 63.00 120 GLY A CA 1
ATOM 939 C C . GLY A 1 120 ? 13.106 10.030 -6.038 1.00 63.00 120 GLY A C 1
ATOM 940 O O . GLY A 1 120 ? 13.660 10.984 -5.488 1.00 63.00 120 GLY A O 1
ATOM 941 N N . ASN A 1 121 ? 12.402 9.120 -5.358 1.00 58.91 121 ASN A N 1
ATOM 942 C CA . ASN A 1 121 ? 12.221 9.110 -3.902 1.00 58.91 121 ASN A CA 1
ATOM 943 C C . ASN A 1 121 ? 12.589 7.769 -3.228 1.00 58.91 121 ASN A C 1
ATOM 945 O O . ASN A 1 121 ? 12.444 7.640 -2.005 1.00 58.91 121 ASN A O 1
ATOM 949 N N . ARG A 1 122 ? 13.080 6.797 -4.006 1.00 79.19 122 ARG A N 1
ATOM 950 C CA . ARG A 1 122 ? 13.568 5.482 -3.574 1.00 79.19 122 ARG A CA 1
ATOM 951 C C . ARG A 1 122 ? 15.088 5.391 -3.802 1.00 79.19 122 ARG A C 1
ATOM 953 O O . ARG A 1 122 ? 15.825 6.309 -3.448 1.00 79.19 122 ARG A O 1
ATOM 960 N N . TYR A 1 123 ? 15.566 4.243 -4.271 1.00 86.50 123 TYR A N 1
ATOM 961 C CA . TYR A 1 123 ? 16.959 3.937 -4.581 1.00 86.50 123 TYR A CA 1
ATOM 962 C C . TYR A 1 123 ? 17.001 2.973 -5.771 1.00 86.50 123 TYR A C 1
ATOM 964 O O . TYR A 1 123 ? 16.077 2.180 -5.952 1.00 86.50 123 TYR A O 1
ATOM 972 N N . SER A 1 124 ? 18.080 3.032 -6.551 1.00 93.38 124 SER A N 1
ATOM 973 C CA . SER A 1 124 ? 18.414 2.009 -7.545 1.00 93.38 124 SER A CA 1
ATOM 974 C C . SER A 1 124 ? 19.008 0.784 -6.840 1.00 93.38 124 SER A C 1
ATOM 976 O O . SER A 1 124 ? 19.765 0.933 -5.876 1.00 93.38 124 SER A O 1
ATOM 978 N N . GLY A 1 125 ? 18.691 -0.422 -7.300 1.00 95.56 125 GLY A N 1
ATOM 979 C CA . GLY A 1 125 ? 19.104 -1.665 -6.654 1.00 95.56 125 GLY A CA 1
ATOM 980 C C . GLY A 1 125 ? 19.212 -2.853 -7.608 1.00 95.56 125 GLY A C 1
ATOM 981 O O . GLY A 1 125 ? 18.719 -2.815 -8.732 1.00 95.56 125 GLY A O 1
ATOM 982 N N . LEU A 1 126 ? 19.831 -3.928 -7.124 1.00 98.25 126 LEU A N 1
ATOM 983 C CA . LEU A 1 126 ? 19.817 -5.247 -7.749 1.00 98.25 126 LEU A CA 1
ATOM 984 C C . LEU A 1 126 ? 19.319 -6.268 -6.727 1.00 98.25 126 LEU A C 1
ATOM 986 O O . LEU A 1 126 ? 19.956 -6.472 -5.693 1.00 98.25 126 LEU A O 1
ATOM 990 N N . ALA A 1 127 ? 18.191 -6.911 -7.008 1.00 98.00 127 ALA A N 1
ATOM 991 C CA . ALA A 1 127 ? 17.683 -8.011 -6.199 1.00 98.00 127 ALA A CA 1
ATOM 992 C C . ALA A 1 127 ? 18.008 -9.350 -6.868 1.00 98.00 127 ALA A C 1
ATOM 994 O O . ALA A 1 127 ? 17.956 -9.458 -8.094 1.00 98.00 127 ALA A O 1
ATOM 995 N N . ALA A 1 128 ? 18.313 -10.375 -6.072 1.00 98.56 128 ALA A N 1
ATOM 996 C CA . ALA A 1 128 ? 18.481 -11.742 -6.559 1.00 98.56 128 ALA A CA 1
ATOM 997 C C . ALA A 1 128 ? 17.586 -12.713 -5.787 1.00 98.56 128 ALA A C 1
ATOM 999 O O . ALA A 1 128 ? 17.505 -12.637 -4.562 1.00 98.56 128 ALA A O 1
ATOM 1000 N N . TYR A 1 129 ? 16.962 -13.655 -6.490 1.00 98.25 129 TYR A N 1
ATOM 1001 C CA . TYR A 1 129 ? 16.006 -14.628 -5.955 1.00 98.25 129 TYR A CA 1
ATOM 1002 C C . TYR A 1 129 ? 16.367 -16.039 -6.406 1.00 98.25 129 TYR A C 1
ATOM 1004 O O . TYR A 1 129 ? 16.754 -16.232 -7.555 1.00 98.25 129 TYR A O 1
ATOM 1012 N N . ASP A 1 130 ? 16.202 -17.037 -5.542 1.00 97.50 130 ASP A N 1
ATOM 1013 C CA . ASP A 1 130 ? 16.299 -18.442 -5.948 1.00 97.50 130 ASP A CA 1
ATOM 1014 C C . ASP A 1 130 ? 15.120 -18.820 -6.872 1.00 97.50 130 ASP A C 1
ATOM 1016 O O . ASP A 1 130 ? 13.959 -18.591 -6.531 1.00 97.50 130 ASP A O 1
ATOM 1020 N N . LEU A 1 131 ? 15.408 -19.415 -8.036 1.00 95.69 131 LEU A N 1
ATOM 1021 C CA . LEU A 1 131 ? 14.425 -19.731 -9.092 1.00 95.69 131 LEU A CA 1
ATOM 1022 C C . LEU A 1 131 ? 13.418 -20.830 -8.716 1.00 95.69 131 LEU A C 1
ATOM 1024 O O . LEU A 1 131 ? 12.429 -21.023 -9.433 1.00 95.69 131 LEU A O 1
ATOM 1028 N N . SER A 1 132 ? 13.685 -21.582 -7.646 1.00 93.50 132 SER A N 1
ATOM 1029 C CA . SER A 1 132 ? 12.863 -22.715 -7.204 1.00 93.50 132 SER A CA 1
ATOM 1030 C C . SER A 1 132 ? 11.926 -22.341 -6.054 1.00 93.50 132 SER A C 1
ATOM 1032 O O . SER A 1 132 ? 10.824 -22.874 -5.956 1.00 93.50 132 SER A O 1
ATOM 1034 N N . THR A 1 133 ? 12.370 -21.449 -5.169 1.00 94.75 133 THR A N 1
ATOM 1035 C CA . THR A 1 133 ? 11.693 -21.091 -3.912 1.00 94.75 133 THR A CA 1
ATOM 1036 C C . THR A 1 133 ? 11.239 -19.637 -3.853 1.00 94.75 133 THR A C 1
ATOM 1038 O O . THR A 1 133 ? 10.525 -19.271 -2.922 1.00 94.75 133 THR A O 1
ATOM 1041 N N . TRP A 1 134 ? 11.677 -18.801 -4.801 1.00 95.81 134 TRP A N 1
ATOM 1042 C CA . TRP A 1 134 ? 11.446 -17.351 -4.850 1.00 95.81 134 TRP A CA 1
ATOM 1043 C C . TRP A 1 134 ? 11.962 -16.572 -3.634 1.00 95.81 134 TRP A C 1
ATOM 1045 O O . TRP A 1 134 ? 11.694 -15.381 -3.475 1.00 95.81 134 TRP A O 1
ATOM 1055 N N . LYS A 1 135 ? 12.763 -17.220 -2.783 1.00 93.94 135 LYS A N 1
ATOM 1056 C CA . LYS A 1 135 ? 13.408 -16.586 -1.640 1.00 93.94 135 LYS A CA 1
ATOM 1057 C C . LYS A 1 135 ? 14.490 -15.626 -2.131 1.00 93.94 135 LYS A C 1
ATOM 1059 O O . LYS A 1 135 ? 15.375 -16.026 -2.889 1.00 93.94 135 LYS A O 1
ATOM 1064 N N . ARG A 1 136 ? 14.469 -14.384 -1.638 1.00 96.38 136 ARG A N 1
ATOM 1065 C CA . ARG A 1 136 ? 15.545 -13.419 -1.881 1.00 96.38 136 ARG A CA 1
ATOM 1066 C C . ARG A 1 136 ? 16.873 -13.927 -1.316 1.00 96.38 136 ARG A C 1
ATOM 1068 O O . ARG A 1 136 ? 16.969 -14.272 -0.137 1.00 96.38 136 ARG A O 1
ATOM 1075 N N . LEU A 1 137 ? 17.881 -13.958 -2.179 1.00 95.94 137 LEU A N 1
ATOM 1076 C CA . LEU A 1 137 ? 19.272 -14.280 -1.881 1.00 95.94 137 LEU A CA 1
ATOM 1077 C C . LEU A 1 137 ? 20.001 -13.036 -1.365 1.00 95.94 137 LEU A C 1
ATOM 1079 O O . LEU A 1 137 ? 20.621 -13.084 -0.307 1.00 95.94 137 LEU A O 1
ATOM 1083 N N . PHE A 1 138 ? 19.867 -11.914 -2.078 1.00 97.50 138 PHE A N 1
ATOM 1084 C CA . PHE A 1 138 ? 20.402 -10.615 -1.674 1.00 97.50 138 PHE A CA 1
ATOM 1085 C C . PHE A 1 138 ? 19.597 -9.449 -2.261 1.00 97.50 138 PHE A C 1
ATOM 1087 O O . PHE A 1 138 ? 18.800 -9.615 -3.187 1.00 97.50 138 PHE A O 1
ATOM 1094 N N . LEU A 1 139 ? 19.848 -8.260 -1.713 1.00 96.56 139 LEU A N 1
ATOM 1095 C CA . LEU A 1 139 ? 19.431 -6.971 -2.252 1.00 96.56 139 LEU A CA 1
ATOM 1096 C C . LEU A 1 139 ? 20.614 -6.005 -2.153 1.00 96.56 139 LEU A C 1
ATOM 1098 O O . LEU A 1 139 ? 20.986 -5.576 -1.061 1.00 96.56 139 LEU A O 1
ATOM 1102 N N . THR A 1 140 ? 21.206 -5.669 -3.291 1.00 96.56 140 THR A N 1
ATOM 1103 C CA . THR A 1 140 ? 22.314 -4.719 -3.387 1.00 96.56 140 THR A CA 1
ATOM 1104 C C . THR A 1 140 ? 21.746 -3.335 -3.654 1.00 96.56 140 THR A C 1
ATOM 1106 O O . THR A 1 140 ? 21.141 -3.105 -4.698 1.00 96.56 140 THR A O 1
ATOM 1109 N N . HIS A 1 141 ? 21.953 -2.389 -2.740 1.00 93.31 141 HIS A N 1
ATOM 1110 C CA . HIS A 1 141 ? 21.698 -0.979 -3.030 1.00 93.31 141 HIS A CA 1
ATOM 1111 C C . HIS A 1 141 ? 22.794 -0.470 -3.973 1.00 93.31 141 HIS A C 1
ATOM 1113 O O . HIS A 1 141 ? 23.978 -0.635 -3.680 1.00 93.31 141 HIS A O 1
ATOM 1119 N N . LEU A 1 142 ? 22.411 0.148 -5.090 1.00 93.12 142 LEU A N 1
ATOM 1120 C CA . LEU A 1 142 ? 23.333 0.652 -6.104 1.00 93.12 142 LEU A CA 1
ATOM 1121 C C . LEU A 1 142 ? 23.555 2.159 -5.876 1.00 93.12 142 LEU A C 1
ATOM 1123 O O . LEU A 1 142 ? 22.670 2.967 -6.174 1.00 93.12 142 LEU A O 1
ATOM 1127 N N . PRO A 1 143 ? 24.700 2.568 -5.294 1.00 82.06 143 PRO A N 1
ATOM 1128 C CA . PRO A 1 143 ? 24.930 3.947 -4.894 1.00 82.06 143 PRO A CA 1
ATOM 1129 C C . PRO A 1 143 ? 25.145 4.854 -6.106 1.00 82.06 143 PRO A C 1
ATOM 1131 O O . PRO A 1 143 ? 25.644 4.447 -7.164 1.00 82.06 143 PRO A O 1
ATOM 1134 N N . SER A 1 144 ? 24.790 6.123 -5.932 1.00 75.38 144 SER A N 1
ATOM 1135 C CA . SER A 1 144 ? 24.995 7.149 -6.940 1.00 75.38 144 SER A CA 1
ATOM 1136 C C . SER A 1 144 ? 25.140 8.524 -6.307 1.00 75.38 144 SER A C 1
ATOM 1138 O O . SER A 1 144 ? 24.323 8.917 -5.478 1.00 75.38 144 SER A O 1
ATOM 1140 N N . ASP A 1 145 ? 26.151 9.258 -6.761 1.00 65.56 145 ASP A N 1
ATOM 1141 C CA . ASP A 1 145 ? 26.409 10.659 -6.405 1.00 65.56 145 ASP A CA 1
ATOM 1142 C C . ASP A 1 145 ? 25.458 11.626 -7.149 1.00 65.56 145 ASP A C 1
ATOM 1144 O O . ASP A 1 145 ? 25.345 12.803 -6.820 1.00 65.56 145 ASP A O 1
ATOM 1148 N N . GLU A 1 146 ? 24.753 11.104 -8.158 1.00 70.50 146 GLU A N 1
ATOM 1149 C CA . GLU A 1 146 ? 23.846 11.800 -9.077 1.00 70.50 146 GLU A CA 1
ATOM 1150 C C . GLU A 1 146 ? 22.508 11.040 -9.186 1.00 70.50 146 GLU A C 1
ATOM 1152 O O . GLU A 1 146 ? 22.378 9.913 -8.693 1.00 70.50 146 GLU A O 1
ATOM 1157 N N . LYS A 1 147 ? 21.502 11.606 -9.871 1.00 74.06 147 LYS A N 1
ATOM 1158 C CA . LYS A 1 147 ? 20.251 10.882 -10.172 1.00 74.06 147 LYS A CA 1
ATOM 1159 C C . LYS A 1 147 ? 20.566 9.607 -10.961 1.00 74.06 147 LYS A C 1
ATOM 1161 O O . LYS A 1 147 ? 21.077 9.694 -12.069 1.00 74.06 147 LYS A O 1
ATOM 1166 N N . SER A 1 148 ? 20.209 8.454 -10.402 1.00 87.25 148 SER A N 1
ATOM 1167 C CA . SER A 1 148 ? 20.384 7.142 -11.033 1.00 87.25 148 SER A CA 1
ATOM 1168 C C . SER A 1 148 ? 19.050 6.511 -11.414 1.00 87.25 148 SER A C 1
ATOM 1170 O O . SER A 1 148 ? 17.989 6.918 -10.928 1.00 87.25 148 SER A O 1
ATOM 1172 N N . PHE A 1 149 ? 19.111 5.525 -12.301 1.00 92.81 149 PHE A N 1
ATOM 1173 C CA . PHE A 1 149 ? 17.997 4.668 -12.671 1.00 92.81 149 PHE A CA 1
ATOM 1174 C C . PHE A 1 149 ? 18.539 3.321 -13.161 1.00 92.81 149 PHE A C 1
ATOM 1176 O O . PHE A 1 149 ? 18.914 3.204 -14.326 1.00 92.81 149 PHE A O 1
ATOM 1183 N N . ALA A 1 150 ? 18.634 2.343 -12.254 1.00 95.75 150 ALA A N 1
ATOM 1184 C CA . ALA A 1 150 ? 18.961 0.965 -12.625 1.00 95.75 150 ALA A CA 1
ATOM 1185 C C . ALA A 1 150 ? 17.870 0.380 -13.523 1.00 95.75 150 ALA A C 1
ATOM 1187 O O . ALA A 1 150 ? 16.698 0.500 -13.176 1.00 95.75 150 ALA A O 1
ATOM 1188 N N . ASP A 1 151 ? 18.260 -0.227 -14.642 1.00 95.88 151 ASP A N 1
ATOM 1189 C CA . ASP A 1 151 ? 17.336 -0.499 -15.746 1.00 95.88 151 ASP A CA 1
ATOM 1190 C C . ASP A 1 151 ? 17.394 -1.943 -16.253 1.00 95.88 151 ASP A C 1
ATOM 1192 O O . ASP A 1 151 ? 16.433 -2.675 -16.048 1.00 95.88 151 ASP A O 1
ATOM 1196 N N . ASP A 1 152 ? 18.519 -2.397 -16.812 1.00 97.56 152 ASP A N 1
ATOM 1197 C CA . ASP A 1 152 ? 18.690 -3.784 -17.268 1.00 97.56 152 ASP A CA 1
ATOM 1198 C C . ASP A 1 152 ? 19.928 -4.445 -16.638 1.00 97.56 152 ASP A C 1
ATOM 1200 O O . ASP A 1 152 ? 20.798 -3.775 -16.069 1.00 97.56 152 ASP A O 1
ATOM 1204 N N . VAL A 1 153 ? 19.991 -5.779 -16.684 1.00 98.50 153 VAL A N 1
ATOM 1205 C CA . VAL A 1 153 ? 21.055 -6.571 -16.055 1.00 98.50 153 VAL A CA 1
ATOM 1206 C C . VAL A 1 153 ? 21.504 -7.758 -16.908 1.00 98.50 153 VAL A C 1
ATOM 1208 O O . VAL A 1 153 ? 20.714 -8.613 -17.301 1.00 98.50 153 VAL A O 1
ATOM 1211 N N . ALA A 1 154 ? 22.819 -7.870 -17.096 1.00 98.38 154 ALA A N 1
ATOM 1212 C CA . ALA A 1 154 ? 23.478 -9.054 -17.643 1.00 98.38 154 ALA A CA 1
ATOM 1213 C C . ALA A 1 154 ? 24.298 -9.774 -16.569 1.00 98.38 154 ALA A C 1
ATOM 1215 O O . ALA A 1 154 ? 24.701 -9.171 -15.575 1.00 98.38 154 ALA A O 1
ATOM 1216 N N . VAL A 1 155 ? 24.579 -11.060 -16.786 1.00 98.25 155 VAL A N 1
ATOM 1217 C CA . VAL A 1 155 ? 25.385 -11.895 -15.886 1.00 98.25 155 VAL A CA 1
ATOM 1218 C C . VAL A 1 155 ? 26.452 -12.615 -16.705 1.00 98.25 155 VAL A C 1
ATOM 1220 O O . VAL A 1 155 ? 26.132 -13.184 -17.748 1.00 98.25 155 VAL A O 1
ATOM 1223 N N . ASP A 1 156 ? 27.707 -12.573 -16.257 1.00 96.81 156 ASP A N 1
ATOM 1224 C CA . ASP A 1 156 ? 28.806 -13.312 -16.891 1.00 96.81 156 ASP A CA 1
ATOM 1225 C C . ASP A 1 156 ? 28.873 -14.786 -16.449 1.00 96.81 156 ASP A C 1
ATOM 1227 O O . ASP A 1 156 ? 28.134 -15.242 -15.571 1.00 96.81 156 ASP A O 1
ATOM 1231 N N . ALA A 1 157 ? 29.772 -15.560 -17.066 1.00 95.19 157 ALA A N 1
ATOM 1232 C CA . ALA A 1 157 ? 29.968 -16.972 -16.739 1.00 95.19 157 ALA A CA 1
ATOM 1233 C C . ALA A 1 157 ? 30.288 -17.213 -15.246 1.00 95.19 157 ALA A C 1
ATOM 1235 O O . ALA A 1 157 ? 29.838 -18.211 -14.671 1.00 95.19 157 ALA A O 1
ATOM 1236 N N . ASP A 1 158 ? 30.992 -16.279 -14.597 1.00 95.38 158 ASP A N 1
ATOM 1237 C CA . ASP A 1 158 ? 31.388 -16.347 -13.185 1.00 95.38 158 ASP A CA 1
ATOM 1238 C C . ASP A 1 158 ? 30.260 -15.945 -12.218 1.00 95.38 158 ASP A C 1
ATOM 1240 O O . ASP A 1 158 ? 30.337 -16.222 -11.015 1.00 95.38 158 ASP A O 1
ATOM 1244 N N . GLY A 1 159 ? 29.142 -15.432 -12.739 1.00 97.00 159 GLY A N 1
ATOM 1245 C CA . GLY A 1 159 ? 27.989 -15.011 -11.948 1.00 97.00 159 GLY A CA 1
ATOM 1246 C C . GLY A 1 159 ? 28.110 -13.576 -11.441 1.00 97.00 159 GLY A C 1
ATOM 1247 O O . GLY A 1 159 ? 27.398 -13.199 -10.505 1.00 97.00 159 GLY A O 1
ATOM 1248 N N . THR A 1 160 ? 28.997 -12.775 -12.027 1.00 98.12 160 THR A N 1
ATOM 1249 C CA . THR A 1 160 ? 29.044 -11.335 -11.783 1.00 98.12 160 THR A CA 1
ATOM 1250 C C . THR A 1 160 ? 27.946 -10.664 -12.593 1.00 98.12 160 THR A C 1
ATOM 1252 O O . THR A 1 160 ? 27.799 -10.917 -13.788 1.00 98.12 160 THR A O 1
ATOM 1255 N N . ALA A 1 161 ? 27.172 -9.804 -11.943 1.00 98.69 161 ALA A N 1
ATOM 1256 C CA . ALA A 1 161 ? 26.090 -9.058 -12.559 1.00 98.69 161 ALA A CA 1
ATOM 1257 C C . ALA A 1 161 ? 26.538 -7.645 -12.953 1.00 98.69 161 ALA A C 1
ATOM 1259 O O . ALA A 1 161 ? 27.264 -6.978 -12.212 1.00 98.69 161 ALA A O 1
ATOM 1260 N N . TYR A 1 162 ? 26.063 -7.179 -14.103 1.00 98.62 162 TYR A N 1
ATOM 1261 C CA . TYR A 1 162 ? 26.355 -5.870 -14.677 1.00 98.62 162 TYR A CA 1
ATOM 1262 C C . TYR A 1 162 ? 25.033 -5.151 -14.919 1.00 98.62 162 TYR A C 1
ATOM 1264 O O . TYR A 1 162 ? 24.250 -5.585 -15.761 1.00 98.62 162 TYR A O 1
ATOM 1272 N N . VAL A 1 163 ? 24.780 -4.085 -14.158 1.00 98.56 163 VAL A N 1
ATOM 1273 C CA . VAL A 1 163 ? 23.504 -3.350 -14.155 1.00 98.56 163 VAL A CA 1
ATOM 1274 C C . VAL A 1 163 ? 23.696 -1.980 -14.791 1.00 98.56 163 VAL A C 1
ATOM 1276 O O . VAL A 1 163 ? 24.608 -1.255 -14.388 1.00 98.56 163 VAL A O 1
ATOM 1279 N N . THR A 1 164 ? 22.861 -1.606 -15.755 1.00 97.81 164 THR A N 1
ATOM 1280 C CA . THR A 1 164 ? 22.935 -0.308 -16.448 1.00 97.81 164 THR A CA 1
ATOM 1281 C C . THR A 1 164 ? 22.232 0.812 -15.684 1.00 97.81 164 THR A C 1
ATOM 1283 O O . THR A 1 164 ? 21.206 0.594 -15.045 1.00 97.81 164 THR A O 1
ATOM 1286 N N . ASP A 1 165 ? 22.792 2.026 -15.748 1.00 95.06 165 ASP A N 1
ATOM 1287 C CA . ASP A 1 165 ? 22.166 3.264 -15.268 1.00 95.06 165 ASP A CA 1
ATOM 1288 C C . ASP A 1 165 ? 21.745 4.154 -16.449 1.00 95.06 165 ASP A C 1
ATOM 1290 O O . ASP A 1 165 ? 22.596 4.777 -17.094 1.00 95.06 165 ASP A O 1
ATOM 1294 N N . VAL A 1 166 ? 20.438 4.279 -16.689 1.00 92.56 166 VAL A N 1
ATOM 1295 C CA . VAL A 1 166 ? 19.886 5.108 -17.781 1.00 92.56 166 VAL A CA 1
ATOM 1296 C C . VAL A 1 166 ? 20.092 6.601 -17.541 1.00 92.56 166 VAL A C 1
ATOM 1298 O O . VAL A 1 166 ? 20.198 7.361 -18.502 1.00 92.56 166 VAL A O 1
ATOM 1301 N N . LYS A 1 167 ? 20.151 7.057 -16.283 1.00 89.06 167 LYS A N 1
ATOM 1302 C CA . LYS A 1 167 ? 20.324 8.489 -15.962 1.00 89.06 167 LYS A CA 1
ATOM 1303 C C . LYS A 1 167 ? 21.791 8.858 -15.756 1.00 89.06 167 LYS A C 1
ATOM 1305 O O . LYS A 1 167 ? 22.200 9.948 -16.140 1.00 89.06 167 LYS A O 1
ATOM 1310 N N . GLY A 1 168 ? 22.572 7.958 -15.161 1.00 88.50 168 GLY A N 1
ATOM 1311 C CA . GLY A 1 168 ? 23.995 8.153 -14.877 1.00 88.50 168 GLY A CA 1
ATOM 1312 C C . GLY A 1 168 ? 24.956 7.687 -15.978 1.00 88.50 168 GLY A C 1
ATOM 1313 O O . GLY A 1 168 ? 26.160 7.898 -15.829 1.00 88.50 168 GLY A O 1
ATOM 1314 N N . SER A 1 169 ? 24.462 7.028 -17.037 1.00 90.88 169 SER A N 1
ATOM 1315 C CA . SER A 1 169 ? 25.247 6.471 -18.157 1.00 90.88 169 SER A CA 1
ATOM 1316 C C . SER A 1 169 ? 26.511 5.738 -17.689 1.00 90.88 169 SER A C 1
ATOM 1318 O O . SER A 1 169 ? 27.640 6.063 -18.068 1.00 90.88 169 SER A O 1
ATOM 1320 N N . LYS A 1 170 ? 26.307 4.770 -16.794 1.00 93.62 170 LYS A N 1
ATOM 1321 C CA . LYS A 1 170 ? 27.338 3.965 -16.121 1.00 93.62 170 LYS A CA 1
ATOM 1322 C C . LYS A 1 170 ? 26.832 2.540 -15.912 1.00 93.62 170 LYS A C 1
ATOM 1324 O O . LYS A 1 170 ? 25.650 2.272 -16.116 1.00 93.62 170 LYS A O 1
ATOM 1329 N N . ILE A 1 171 ? 27.720 1.639 -15.498 1.00 97.31 171 ILE A N 1
ATOM 1330 C CA . ILE A 1 171 ? 27.377 0.244 -15.198 1.00 97.31 171 ILE A CA 1
ATOM 1331 C C . ILE A 1 171 ? 27.886 -0.103 -13.799 1.00 97.31 171 ILE A C 1
ATOM 1333 O O . ILE A 1 171 ? 29.067 0.088 -13.507 1.00 97.31 171 ILE A O 1
ATOM 1337 N N . TRP A 1 172 ? 27.022 -0.614 -12.923 1.00 98.00 172 TRP A N 1
ATOM 1338 C CA . TRP A 1 172 ? 27.452 -1.181 -11.641 1.00 98.00 172 TRP A CA 1
ATOM 1339 C C . TRP A 1 172 ? 27.814 -2.654 -11.818 1.00 98.00 172 TRP A C 1
ATOM 1341 O O . TRP A 1 172 ? 27.062 -3.405 -12.439 1.00 98.00 172 TRP A O 1
ATOM 1351 N N . LYS A 1 173 ? 28.936 -3.070 -11.228 1.00 97.81 173 LYS A N 1
ATOM 1352 C CA . LYS A 1 173 ? 29.396 -4.459 -11.197 1.00 97.81 173 LYS A CA 1
ATOM 1353 C C . LYS A 1 173 ? 29.131 -5.040 -9.811 1.00 97.81 173 LYS A C 1
ATOM 1355 O O . LYS A 1 173 ? 29.679 -4.550 -8.823 1.00 97.81 173 LYS A O 1
ATOM 1360 N N . VAL A 1 174 ? 28.286 -6.063 -9.730 1.00 98.56 174 VAL A N 1
ATOM 1361 C CA . VAL A 1 174 ? 27.864 -6.710 -8.480 1.00 98.56 174 VAL A CA 1
ATOM 1362 C C . VAL A 1 174 ? 28.319 -8.166 -8.487 1.00 98.56 174 VAL A C 1
ATOM 1364 O O . VAL A 1 174 ? 28.049 -8.903 -9.432 1.00 98.56 174 VAL A O 1
ATOM 1367 N N . GLY A 1 175 ? 29.033 -8.574 -7.445 1.00 97.88 175 GLY A N 1
ATOM 1368 C CA . GLY A 1 175 ? 29.568 -9.919 -7.293 1.00 97.88 175 GLY A CA 1
ATOM 1369 C C . GLY A 1 175 ? 28.496 -10.967 -7.010 1.00 97.88 175 GLY A C 1
ATOM 1370 O O . GLY A 1 175 ? 27.318 -10.672 -6.786 1.00 97.88 175 GLY A O 1
ATOM 1371 N N . VAL A 1 176 ? 28.917 -12.230 -7.021 1.00 97.25 176 VAL A N 1
ATOM 1372 C CA . VAL A 1 176 ? 28.007 -13.380 -6.961 1.00 97.25 176 VAL A CA 1
ATOM 1373 C C . VAL A 1 176 ? 27.180 -13.435 -5.666 1.00 97.25 176 VAL A C 1
ATOM 1375 O O . VAL A 1 176 ? 26.088 -14.001 -5.688 1.00 97.25 176 VAL A O 1
ATOM 1378 N N . ASN A 1 177 ? 27.621 -12.806 -4.570 1.00 94.75 177 ASN A N 1
ATOM 1379 C CA . ASN A 1 177 ? 26.898 -12.785 -3.291 1.00 94.75 177 ASN A CA 1
ATOM 1380 C C . ASN A 1 177 ? 26.178 -11.448 -3.013 1.00 94.75 177 ASN A C 1
ATOM 1382 O O . ASN A 1 177 ? 25.647 -11.259 -1.917 1.00 94.75 177 ASN A O 1
ATOM 1386 N N . GLY A 1 178 ? 26.118 -10.538 -3.993 1.00 96.19 178 GLY A N 1
ATOM 1387 C CA . GLY A 1 178 ? 25.452 -9.237 -3.870 1.00 96.19 178 GLY A CA 1
ATOM 1388 C C . GLY A 1 178 ? 26.352 -8.093 -3.395 1.00 96.19 178 GLY A C 1
ATOM 1389 O O . GLY A 1 178 ? 25.865 -6.991 -3.139 1.00 96.19 178 GLY A O 1
ATOM 1390 N N . GLU A 1 179 ? 27.657 -8.314 -3.274 1.00 96.69 179 GLU A N 1
ATOM 1391 C CA . GLU A 1 179 ? 28.640 -7.276 -2.986 1.00 96.69 179 GLU A CA 1
ATOM 1392 C C . GLU A 1 179 ? 28.843 -6.342 -4.193 1.00 96.69 179 GLU A C 1
ATOM 1394 O O . GLU A 1 179 ? 29.038 -6.796 -5.317 1.00 96.69 179 GLU A O 1
ATOM 1399 N N . LEU A 1 180 ? 28.817 -5.022 -3.992 1.00 96.56 180 LEU A N 1
ATOM 1400 C CA . LEU A 1 180 ? 29.178 -4.077 -5.054 1.00 96.56 180 LEU A CA 1
ATOM 1401 C C . LEU A 1 180 ? 30.703 -4.092 -5.241 1.00 96.56 180 LEU A C 1
ATOM 1403 O O . LEU A 1 180 ? 31.434 -3.701 -4.334 1.00 96.56 180 LEU A O 1
ATOM 1407 N N . LEU A 1 181 ? 31.170 -4.525 -6.413 1.00 96.06 181 LEU A N 1
ATOM 1408 C CA . LEU A 1 181 ? 32.594 -4.665 -6.729 1.00 96.06 181 LEU A CA 1
ATOM 1409 C C . LEU A 1 181 ? 33.188 -3.369 -7.290 1.00 96.06 181 LEU A C 1
ATOM 1411 O O . LEU A 1 181 ? 34.246 -2.923 -6.849 1.00 96.06 181 LEU A O 1
ATOM 1415 N N . SER A 1 182 ? 32.523 -2.769 -8.278 1.00 95.19 182 SER A N 1
ATOM 1416 C CA . SER A 1 182 ? 32.994 -1.556 -8.951 1.00 95.19 182 SER A CA 1
ATOM 1417 C C . SER A 1 182 ? 31.859 -0.823 -9.675 1.00 95.19 182 SER A C 1
ATOM 1419 O O . SER A 1 182 ? 30.724 -1.299 -9.764 1.00 95.19 182 SER A O 1
ATOM 1421 N N . VAL A 1 183 ? 32.171 0.368 -10.191 1.00 95.19 183 VAL A N 1
ATOM 1422 C CA . VAL A 1 183 ? 31.287 1.150 -11.060 1.00 95.19 183 VAL A CA 1
ATOM 1423 C C . VAL A 1 183 ? 32.069 1.527 -12.311 1.00 95.19 183 VAL A C 1
ATOM 1425 O O . VAL A 1 183 ? 32.957 2.379 -12.262 1.00 95.19 183 VAL A O 1
ATOM 1428 N N . LEU A 1 184 ? 31.740 0.894 -13.433 1.00 94.69 184 LEU A N 1
ATOM 1429 C CA . LEU A 1 184 ? 32.352 1.172 -14.722 1.00 94.69 184 LEU A CA 1
ATOM 1430 C C . LEU A 1 184 ? 31.777 2.476 -15.288 1.00 94.69 184 LEU A C 1
ATOM 1432 O O . LEU A 1 184 ? 30.565 2.633 -15.466 1.00 94.69 184 LEU A O 1
ATOM 1436 N N . ARG A 1 185 ? 32.669 3.421 -15.589 1.00 93.25 185 ARG A N 1
ATOM 1437 C CA . ARG A 1 185 ? 32.370 4.696 -16.249 1.00 93.25 185 ARG A CA 1
ATOM 1438 C C . ARG A 1 185 ? 33.310 4.854 -17.441 1.00 93.25 185 ARG A C 1
ATOM 1440 O O . ARG A 1 185 ? 34.510 4.631 -17.309 1.00 93.25 185 ARG A O 1
ATOM 1447 N N . ASN A 1 186 ? 32.785 5.270 -18.589 1.00 94.31 186 ASN A N 1
ATOM 1448 C CA . ASN A 1 186 ? 33.577 5.517 -19.790 1.00 94.31 186 ASN A CA 1
ATOM 1449 C C . ASN A 1 186 ? 33.016 6.728 -20.560 1.00 94.31 186 ASN A C 1
ATOM 1451 O O . ASN A 1 186 ? 31.794 6.851 -20.658 1.00 94.31 186 ASN A O 1
ATOM 1455 N N . PRO A 1 187 ? 33.854 7.609 -21.145 1.00 90.81 187 PRO A N 1
ATOM 1456 C CA . PRO A 1 187 ? 33.374 8.724 -21.963 1.00 90.81 187 PRO A CA 1
ATOM 1457 C C . PRO A 1 187 ? 32.462 8.305 -23.126 1.00 90.81 187 PRO A C 1
ATOM 1459 O O . PRO A 1 187 ? 31.546 9.046 -23.464 1.00 90.81 187 PRO A O 1
ATOM 1462 N N . LEU A 1 188 ? 32.654 7.113 -23.707 1.00 91.94 188 LEU A N 1
ATOM 1463 C CA . LEU A 1 188 ? 31.818 6.599 -24.800 1.00 91.94 188 LEU A CA 1
ATOM 1464 C C . LEU A 1 188 ? 30.372 6.287 -24.380 1.00 91.94 188 LEU A C 1
ATOM 1466 O O . LEU A 1 188 ? 29.498 6.222 -25.242 1.00 91.94 188 LEU A O 1
ATOM 1470 N N . PHE A 1 189 ? 30.098 6.143 -23.078 1.00 93.00 189 PHE A N 1
ATOM 1471 C CA . PHE A 1 189 ? 28.735 5.987 -22.563 1.00 93.00 189 PHE A CA 1
ATOM 1472 C C . PHE A 1 189 ? 27.904 7.273 -22.682 1.00 93.00 189 PHE A C 1
ATOM 1474 O O . PHE A 1 189 ? 26.684 7.212 -22.579 1.00 93.00 189 PHE A O 1
ATOM 1481 N N . ASN A 1 190 ? 28.541 8.427 -22.919 1.00 88.12 190 ASN A N 1
ATOM 1482 C CA . ASN A 1 190 ? 27.877 9.720 -23.051 1.00 88.12 190 ASN A CA 1
ATOM 1483 C C . ASN A 1 190 ? 28.138 10.320 -24.449 1.00 88.12 190 ASN A C 1
ATOM 1485 O O . ASN A 1 190 ? 29.246 10.781 -24.732 1.00 88.12 190 ASN A O 1
ATOM 1489 N N . PRO A 1 191 ? 2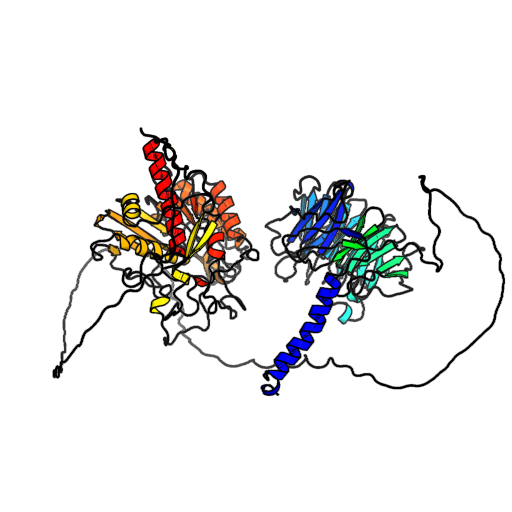7.133 10.330 -25.346 1.00 81.75 191 PRO A N 1
ATOM 1490 C CA . PRO A 1 191 ? 27.205 11.004 -26.635 1.00 81.75 191 PRO A CA 1
ATOM 1491 C C . PRO A 1 191 ? 27.527 12.491 -26.474 1.00 81.75 191 PRO A C 1
ATOM 1493 O O . PRO A 1 191 ? 27.168 13.120 -25.480 1.00 81.75 191 PRO A O 1
ATOM 1496 N N . LYS A 1 192 ? 28.172 13.078 -27.486 1.00 78.25 192 LYS A N 1
ATOM 1497 C CA . LYS A 1 192 ? 28.586 14.490 -27.446 1.00 78.25 192 LYS A CA 1
ATOM 1498 C C . LYS A 1 192 ? 27.401 15.459 -27.484 1.00 78.25 192 LYS A C 1
ATOM 1500 O O . LYS A 1 192 ? 27.530 16.602 -27.057 1.00 78.25 192 LYS A O 1
ATOM 1505 N N . GLU A 1 193 ? 26.265 15.038 -28.033 1.00 79.25 193 GLU A N 1
ATOM 1506 C CA . GLU A 1 193 ? 25.071 15.867 -28.156 1.00 79.25 193 GLU A CA 1
ATOM 1507 C C . GLU A 1 193 ? 24.179 15.758 -26.912 1.00 79.25 193 GLU A C 1
ATOM 1509 O O . GLU A 1 193 ? 23.573 14.719 -26.664 1.00 79.25 193 GLU A O 1
ATOM 1514 N N . TRP A 1 194 ? 24.039 16.861 -26.171 1.00 73.44 194 TRP A N 1
ATOM 1515 C CA . TRP A 1 194 ? 23.338 16.920 -24.877 1.00 73.44 194 TRP A CA 1
ATOM 1516 C C . TRP A 1 194 ? 21.914 16.334 -24.881 1.00 73.44 194 TRP A C 1
ATOM 1518 O O . TRP A 1 194 ? 21.496 15.714 -23.911 1.00 73.44 194 TRP A O 1
ATOM 1528 N N . TYR A 1 195 ? 21.149 16.479 -25.969 1.00 70.00 195 TYR A N 1
ATOM 1529 C CA . TYR A 1 195 ? 19.782 15.947 -26.024 1.00 70.00 195 TYR A CA 1
ATOM 1530 C C . TYR A 1 195 ? 19.761 14.412 -26.064 1.00 70.00 195 TYR A C 1
ATOM 1532 O O . TYR A 1 195 ? 18.760 13.806 -25.693 1.00 70.00 195 TYR A O 1
ATOM 1540 N N . LYS A 1 196 ? 20.861 13.768 -26.482 1.00 73.31 196 LYS A N 1
ATOM 1541 C CA . LYS A 1 196 ? 21.005 12.309 -26.457 1.00 73.31 196 LYS A CA 1
ATOM 1542 C C . LYS A 1 196 ? 21.326 11.778 -25.062 1.00 73.31 196 LYS A C 1
ATOM 1544 O O . LYS A 1 196 ? 21.122 10.594 -24.851 1.00 73.31 196 LYS A O 1
ATOM 1549 N N . THR A 1 197 ? 21.755 12.606 -24.106 1.00 70.50 197 THR A N 1
ATOM 1550 C CA . THR A 1 197 ? 22.055 12.164 -22.729 1.00 70.50 197 THR A CA 1
ATOM 1551 C C . THR A 1 197 ? 20.824 12.161 -21.811 1.00 70.50 197 THR A C 1
ATOM 1553 O O . THR A 1 197 ? 20.967 12.020 -20.602 1.00 70.50 197 THR A O 1
ATOM 1556 N N . LEU A 1 198 ? 19.611 12.345 -22.353 1.00 72.75 198 LEU A N 1
ATOM 1557 C CA . LEU A 1 198 ? 18.361 12.302 -21.579 1.00 72.75 198 LEU A CA 1
ATOM 1558 C C . LEU A 1 198 ? 17.963 10.873 -21.163 1.00 72.75 198 LEU A C 1
ATOM 1560 O O . LEU A 1 198 ? 17.388 10.699 -20.092 1.00 72.75 198 LEU A O 1
ATOM 1564 N N . PHE A 1 199 ? 18.274 9.874 -21.999 1.00 82.69 199 PHE A N 1
ATOM 1565 C CA . PHE A 1 199 ? 18.102 8.441 -21.723 1.00 82.69 199 PHE A CA 1
ATOM 1566 C C . PHE A 1 199 ? 19.331 7.685 -22.254 1.00 82.69 199 PHE A C 1
ATOM 1568 O O . PHE A 1 199 ? 19.517 7.562 -23.471 1.00 82.69 199 PHE A O 1
ATOM 1575 N N . GLY A 1 200 ? 20.185 7.276 -21.313 1.00 90.50 200 GLY A N 1
ATOM 1576 C CA . GLY A 1 200 ? 21.552 6.780 -21.476 1.00 90.50 200 GLY A CA 1
ATOM 1577 C C . GLY A 1 200 ? 21.677 5.312 -21.887 1.00 90.50 200 GLY A C 1
ATOM 1578 O O . GLY A 1 200 ? 21.072 4.872 -22.868 1.00 90.50 200 GLY A O 1
ATOM 1579 N N . LEU A 1 201 ? 22.517 4.575 -21.151 1.00 94.38 201 LEU A N 1
ATOM 1580 C CA . LEU A 1 201 ? 22.686 3.123 -21.280 1.00 94.38 201 LEU A CA 1
ATOM 1581 C C . LEU A 1 201 ? 21.459 2.389 -20.734 1.00 94.38 201 LEU A C 1
ATOM 1583 O O . LEU A 1 201 ? 21.012 2.705 -19.638 1.00 94.38 201 LEU A O 1
ATOM 1587 N N . ASN A 1 202 ? 20.966 1.400 -21.470 1.00 95.00 202 ASN A N 1
ATOM 1588 C CA . ASN A 1 202 ? 19.717 0.694 -21.184 1.00 95.00 202 ASN A CA 1
ATOM 1589 C C . ASN A 1 202 ? 19.965 -0.820 -21.332 1.00 95.00 202 ASN A C 1
ATOM 1591 O O . ASN A 1 202 ? 20.634 -1.384 -20.470 1.00 95.00 202 ASN A O 1
ATOM 1595 N N . GLY A 1 203 ? 19.546 -1.469 -22.420 1.00 97.06 203 GLY A N 1
ATOM 1596 C CA . GLY A 1 203 ? 19.692 -2.912 -22.605 1.00 97.06 203 GLY A CA 1
ATOM 1597 C C . GLY A 1 203 ? 21.142 -3.407 -22.564 1.00 97.06 203 GLY A C 1
ATOM 1598 O O . GLY A 1 203 ? 22.034 -2.806 -23.178 1.00 97.06 203 GLY A O 1
ATOM 1599 N N . ILE A 1 204 ? 21.373 -4.533 -21.883 1.00 98.50 204 ILE A N 1
ATOM 1600 C CA . ILE A 1 204 ? 22.701 -5.140 -21.717 1.00 98.50 204 ILE A CA 1
ATOM 1601 C C . ILE A 1 204 ? 22.656 -6.672 -21.811 1.00 98.50 204 ILE A C 1
ATOM 1603 O O . ILE A 1 204 ? 21.798 -7.327 -21.232 1.00 98.50 204 ILE A O 1
ATOM 1607 N N . VAL A 1 205 ? 23.624 -7.269 -22.511 1.00 98.19 205 VAL A N 1
ATOM 1608 C CA . VAL A 1 205 ? 23.801 -8.732 -22.595 1.00 98.19 205 VAL A CA 1
ATOM 1609 C C . VAL A 1 205 ? 25.262 -9.134 -22.453 1.00 98.19 205 VAL A C 1
ATOM 1611 O O . VAL A 1 205 ? 26.168 -8.409 -22.866 1.00 98.19 205 VAL A O 1
ATOM 1614 N N . TYR A 1 206 ? 25.488 -10.330 -21.914 1.00 98.06 206 TYR A N 1
ATOM 1615 C CA . TYR A 1 206 ? 26.791 -10.987 -21.905 1.00 98.06 206 TYR A CA 1
ATOM 1616 C C . TYR A 1 206 ? 26.940 -11.899 -23.126 1.00 98.06 206 TYR A C 1
ATOM 1618 O O . TYR A 1 206 ? 26.066 -12.715 -23.418 1.00 98.06 206 TYR A O 1
ATOM 1626 N N . HIS A 1 207 ? 28.056 -11.757 -23.835 1.00 97.81 207 HIS A N 1
ATOM 1627 C CA . HIS A 1 207 ? 28.433 -12.580 -24.973 1.00 97.81 207 HIS A CA 1
ATOM 1628 C C . HIS A 1 207 ? 29.351 -13.732 -24.519 1.00 97.81 207 HIS A C 1
ATOM 1630 O O . HIS A 1 207 ? 30.280 -13.482 -23.745 1.00 97.81 207 HIS A O 1
ATOM 1636 N N . PRO A 1 208 ? 29.166 -14.976 -25.016 1.00 95.12 208 PRO A N 1
ATOM 1637 C CA . PRO A 1 208 ? 29.938 -16.148 -24.576 1.00 95.12 208 PRO A CA 1
ATOM 1638 C C . PRO A 1 208 ? 31.462 -16.027 -24.748 1.00 95.12 208 PRO A C 1
ATOM 1640 O O . PRO A 1 208 ? 32.205 -16.673 -24.018 1.00 95.12 208 PRO A O 1
ATOM 1643 N N . ASP A 1 209 ? 31.932 -15.167 -25.654 1.00 95.44 209 ASP A N 1
ATOM 1644 C CA . ASP A 1 209 ? 33.361 -14.869 -25.853 1.00 95.44 209 ASP A CA 1
ATOM 1645 C C . ASP A 1 209 ? 33.969 -13.938 -24.770 1.00 95.44 209 ASP A C 1
ATOM 1647 O O . ASP A 1 209 ? 35.089 -13.453 -24.931 1.00 95.44 209 ASP A O 1
ATOM 1651 N N . GLY A 1 210 ? 33.253 -13.640 -23.679 1.00 96.06 210 GLY A N 1
ATOM 1652 C CA . GLY A 1 210 ? 33.802 -12.894 -22.538 1.00 96.06 210 GLY A CA 1
ATOM 1653 C C . GLY A 1 210 ? 33.717 -11.367 -22.640 1.00 96.06 210 GLY A C 1
ATOM 1654 O O . GLY A 1 210 ? 34.572 -10.665 -22.101 1.00 96.06 210 GLY A O 1
ATOM 1655 N N . TYR A 1 211 ? 32.693 -10.828 -23.303 1.00 97.69 211 TYR A N 1
ATOM 1656 C CA . TYR A 1 211 ? 32.436 -9.383 -23.353 1.00 97.69 211 TYR A CA 1
ATOM 1657 C C . TYR A 1 211 ? 30.955 -9.052 -23.184 1.00 97.69 211 TYR A C 1
ATOM 1659 O O . TYR A 1 211 ? 30.089 -9.889 -23.418 1.00 97.69 211 TYR A O 1
ATOM 1667 N N . LEU A 1 212 ? 30.657 -7.818 -22.783 1.00 98.50 212 LEU A N 1
ATOM 1668 C CA . LEU A 1 212 ? 29.289 -7.300 -22.749 1.00 98.50 212 LEU A CA 1
ATOM 1669 C C . LEU A 1 212 ? 28.990 -6.556 -24.051 1.00 98.50 212 LEU A C 1
ATOM 1671 O O . LEU A 1 212 ? 29.871 -5.899 -24.612 1.00 98.50 212 LEU A O 1
ATOM 1675 N N . ILE A 1 213 ? 27.736 -6.615 -24.489 1.00 98.62 213 ILE A N 1
ATOM 1676 C CA . ILE A 1 213 ? 27.170 -5.694 -25.475 1.00 98.62 213 ILE A CA 1
ATOM 1677 C C . ILE A 1 213 ? 26.131 -4.844 -24.744 1.00 98.62 213 ILE A C 1
ATOM 1679 O O . ILE A 1 213 ? 25.306 -5.378 -24.007 1.00 98.62 213 ILE A O 1
ATOM 1683 N N . VAL A 1 214 ? 26.182 -3.528 -24.938 1.00 98.25 214 VAL A N 1
ATOM 1684 C CA . VAL A 1 214 ? 25.294 -2.552 -24.287 1.00 98.25 214 VAL A CA 1
ATOM 1685 C C . VAL A 1 214 ? 24.724 -1.619 -25.342 1.00 98.25 214 VAL A C 1
ATOM 1687 O O . VAL A 1 214 ? 25.468 -1.168 -26.216 1.00 98.25 214 VAL A O 1
ATOM 1690 N N . ILE A 1 215 ? 23.437 -1.288 -25.260 1.00 97.56 215 ILE A N 1
ATOM 1691 C CA . ILE A 1 215 ? 22.844 -0.240 -26.092 1.00 97.56 215 ILE A CA 1
ATOM 1692 C C . ILE A 1 215 ? 22.623 1.051 -25.307 1.00 97.56 215 ILE A C 1
ATOM 1694 O O . ILE A 1 215 ? 22.302 1.053 -24.120 1.00 97.56 215 ILE A O 1
ATOM 1698 N N . HIS A 1 216 ? 22.768 2.169 -26.009 1.00 95.62 216 HIS A N 1
ATOM 1699 C CA . HIS A 1 216 ? 22.355 3.478 -25.537 1.00 95.62 216 HIS A CA 1
ATOM 1700 C C . HIS A 1 216 ? 21.085 3.932 -26.271 1.00 95.62 216 HIS A C 1
ATOM 1702 O O . HIS A 1 216 ? 21.105 4.126 -27.489 1.00 95.62 216 HIS A O 1
ATOM 1708 N N . THR A 1 217 ? 20.007 4.203 -25.528 1.00 93.75 217 THR A N 1
ATOM 1709 C CA . THR A 1 217 ? 18.655 4.416 -26.071 1.00 93.75 217 THR A CA 1
ATOM 1710 C C . THR A 1 217 ? 18.582 5.533 -27.107 1.00 93.75 217 THR A C 1
ATOM 1712 O O . THR A 1 217 ? 18.260 5.280 -28.267 1.00 93.75 217 THR A O 1
ATOM 1715 N N . PHE A 1 218 ? 18.894 6.780 -26.741 1.00 91.25 218 PHE A N 1
ATOM 1716 C CA . PHE A 1 218 ? 18.678 7.919 -27.649 1.00 91.25 218 PHE A CA 1
ATOM 1717 C C . PHE A 1 218 ? 19.711 8.042 -28.777 1.00 91.25 218 PHE A C 1
ATOM 1719 O O . PHE A 1 218 ? 19.394 8.578 -29.839 1.00 91.25 218 PHE A O 1
ATOM 1726 N N . SER A 1 219 ? 20.936 7.546 -28.591 1.00 91.50 219 SER A N 1
ATOM 1727 C CA . SER A 1 219 ? 21.937 7.550 -29.668 1.00 91.50 219 SER A CA 1
ATOM 1728 C C . SER A 1 219 ? 21.781 6.373 -30.633 1.00 91.50 219 SER A C 1
ATOM 1730 O O . SER A 1 219 ? 22.077 6.527 -31.818 1.00 91.50 219 SER A O 1
ATOM 1732 N N . GLY A 1 220 ? 21.301 5.221 -30.150 1.00 92.88 220 GLY A N 1
ATOM 1733 C CA . GLY A 1 220 ? 21.375 3.951 -30.869 1.00 92.88 220 GLY A CA 1
ATOM 1734 C C . GLY A 1 220 ? 22.793 3.378 -30.945 1.00 92.88 220 GLY A C 1
ATOM 1735 O O . GLY A 1 220 ? 23.043 2.478 -31.746 1.00 92.88 220 GLY A O 1
ATOM 1736 N N . ASN A 1 221 ? 23.737 3.903 -30.159 1.00 95.00 221 ASN A N 1
ATOM 1737 C CA . ASN A 1 221 ? 25.091 3.367 -30.104 1.00 95.00 221 ASN A CA 1
ATOM 1738 C C . ASN A 1 221 ? 25.063 1.984 -29.442 1.00 95.00 221 ASN A C 1
ATOM 1740 O O . ASN A 1 221 ? 24.576 1.849 -28.319 1.00 95.00 221 ASN A O 1
ATOM 1744 N N . LEU A 1 222 ? 25.627 0.986 -30.122 1.00 97.12 222 LEU A N 1
ATOM 1745 C CA . LEU A 1 222 ? 25.996 -0.290 -29.517 1.00 97.12 222 LEU A CA 1
ATOM 1746 C C . LEU A 1 222 ? 27.453 -0.217 -29.059 1.00 97.12 222 LEU A C 1
ATOM 1748 O O . LEU A 1 222 ? 28.324 0.200 -29.822 1.00 97.12 222 LEU A O 1
ATOM 1752 N N . LEU A 1 223 ? 27.719 -0.622 -27.822 1.00 97.62 223 LEU A N 1
ATOM 1753 C CA . LEU A 1 223 ? 29.049 -0.639 -27.224 1.00 97.62 223 LEU A CA 1
ATOM 1754 C C . LEU A 1 223 ? 29.441 -2.066 -26.851 1.00 97.62 223 LEU A C 1
ATOM 1756 O O . LEU A 1 223 ? 28.630 -2.811 -26.307 1.00 97.62 223 LEU A O 1
ATOM 1760 N N . LYS A 1 224 ? 30.698 -2.414 -27.114 1.00 98.00 224 LYS A N 1
ATOM 1761 C CA . LYS A 1 224 ? 31.353 -3.659 -26.708 1.00 98.00 224 LYS A CA 1
ATOM 1762 C C . LYS A 1 224 ? 32.259 -3.362 -25.517 1.00 98.00 224 LYS A C 1
ATOM 1764 O O . LYS A 1 224 ? 33.035 -2.410 -25.582 1.00 98.00 224 LYS A O 1
ATOM 1769 N N . ILE A 1 225 ? 32.164 -4.152 -24.451 1.00 98.06 225 ILE A N 1
ATOM 1770 C CA . ILE A 1 225 ? 32.985 -4.006 -23.238 1.00 98.06 225 ILE A CA 1
ATOM 1771 C C . ILE A 1 225 ? 33.735 -5.314 -23.005 1.00 98.06 225 ILE A C 1
ATOM 1773 O O . ILE A 1 225 ? 33.143 -6.307 -22.583 1.00 98.06 225 ILE A O 1
ATOM 1777 N N . ASP A 1 226 ? 35.028 -5.326 -23.313 1.00 95.75 226 ASP A N 1
ATOM 1778 C CA . ASP A 1 226 ? 35.859 -6.527 -23.266 1.00 95.75 226 ASP A CA 1
ATOM 1779 C C . ASP A 1 226 ? 36.328 -6.829 -21.836 1.00 95.75 226 ASP A C 1
ATOM 1781 O O . ASP A 1 226 ? 37.268 -6.213 -21.324 1.00 95.75 226 ASP A O 1
ATOM 1785 N N . LEU A 1 227 ? 35.672 -7.792 -21.180 1.00 94.25 227 LEU A N 1
ATOM 1786 C CA . LEU A 1 227 ? 35.987 -8.172 -19.800 1.00 94.25 227 LEU A CA 1
ATOM 1787 C C . LEU A 1 227 ? 37.345 -8.887 -19.704 1.00 94.25 227 LEU A C 1
ATOM 1789 O O . LEU A 1 227 ? 38.001 -8.814 -18.667 1.00 94.25 227 LEU A O 1
ATOM 1793 N N . THR A 1 228 ? 37.811 -9.515 -20.790 1.00 90.00 228 THR A N 1
ATOM 1794 C CA . THR A 1 228 ? 39.126 -10.179 -20.845 1.00 90.00 228 THR A CA 1
ATOM 1795 C C . THR A 1 228 ? 40.288 -9.188 -20.957 1.00 90.00 228 THR A C 1
ATOM 1797 O O . THR A 1 228 ? 41.410 -9.506 -20.562 1.00 90.00 228 THR A O 1
ATOM 1800 N N . LYS A 1 229 ? 40.026 -7.968 -21.451 1.00 87.06 229 LYS A N 1
ATOM 1801 C CA . LYS A 1 229 ? 41.019 -6.894 -21.643 1.00 87.06 229 LYS A CA 1
ATOM 1802 C C . LYS A 1 229 ? 40.865 -5.735 -20.654 1.00 87.06 229 LYS A C 1
ATOM 1804 O O . LYS A 1 229 ? 41.148 -4.589 -20.991 1.00 87.06 229 LYS A O 1
ATOM 1809 N N . GLY A 1 230 ? 40.431 -6.024 -19.427 1.00 84.50 230 GLY A N 1
ATOM 1810 C CA . GLY A 1 230 ? 40.322 -5.012 -18.371 1.00 84.50 230 GLY A CA 1
ATOM 1811 C C . GLY A 1 230 ? 39.191 -4.007 -18.598 1.00 84.50 230 GLY A C 1
ATOM 1812 O O . GLY A 1 230 ? 39.360 -2.829 -18.298 1.00 84.50 230 GLY A O 1
ATOM 1813 N N . GLU A 1 231 ? 38.054 -4.476 -19.121 1.00 90.88 231 GLU A N 1
ATOM 1814 C CA . GLU A 1 231 ? 36.829 -3.690 -19.335 1.00 90.88 231 GLU A CA 1
ATOM 1815 C C . GLU A 1 231 ? 36.993 -2.595 -20.417 1.00 90.88 231 GLU A C 1
ATOM 1817 O O . GLU A 1 231 ? 36.391 -1.521 -20.351 1.00 90.88 231 GLU A O 1
ATOM 1822 N N . GLU A 1 232 ? 37.799 -2.878 -21.453 1.00 94.69 232 GLU A N 1
ATOM 1823 C CA . GLU A 1 232 ? 38.011 -1.986 -22.603 1.00 94.69 232 GLU A CA 1
ATOM 1824 C C . GLU A 1 232 ? 36.692 -1.746 -23.363 1.00 94.69 232 GLU A C 1
ATOM 1826 O O . GLU A 1 232 ? 36.077 -2.683 -23.876 1.00 94.69 232 GLU A O 1
ATOM 1831 N N . VAL A 1 233 ? 36.269 -0.481 -23.469 1.00 97.00 233 VAL A N 1
ATOM 1832 C CA . VAL A 1 233 ? 35.019 -0.083 -24.140 1.00 97.00 233 VAL A CA 1
ATOM 1833 C C . VAL A 1 233 ? 35.288 0.375 -25.574 1.00 97.00 233 VAL A C 1
ATOM 1835 O O . VAL A 1 233 ? 36.076 1.295 -25.798 1.00 97.00 233 VAL A O 1
ATOM 1838 N N . LYS A 1 234 ? 34.570 -0.206 -26.539 1.00 96.56 234 LYS A N 1
ATOM 1839 C CA . LYS A 1 234 ? 34.591 0.160 -27.964 1.00 96.56 234 LYS A CA 1
ATOM 1840 C C . LYS A 1 234 ? 33.182 0.399 -28.494 1.00 96.56 234 LYS A C 1
ATOM 1842 O O . LYS A 1 234 ? 32.220 -0.201 -28.023 1.00 96.56 234 LYS A O 1
ATOM 1847 N N . LEU A 1 235 ? 33.057 1.277 -29.488 1.00 96.62 235 LEU A N 1
ATOM 1848 C CA . LEU A 1 235 ? 31.815 1.455 -30.241 1.00 96.62 235 LEU A CA 1
ATOM 1849 C C . LEU A 1 235 ? 31.738 0.381 -31.334 1.00 96.62 235 LEU A C 1
ATOM 1851 O O . LEU A 1 235 ? 32.666 0.262 -32.130 1.00 96.62 235 LEU A O 1
ATOM 1855 N N . ILE A 1 236 ? 30.628 -0.350 -31.396 1.00 97.81 236 ILE A N 1
ATOM 1856 C CA . ILE A 1 236 ? 30.337 -1.296 -32.476 1.00 97.81 236 ILE A CA 1
ATOM 1857 C C . ILE A 1 236 ? 29.846 -0.486 -33.676 1.00 97.81 236 ILE A C 1
ATOM 1859 O O . ILE A 1 236 ? 28.827 0.207 -33.595 1.00 97.81 236 ILE A O 1
ATOM 1863 N N . GLN A 1 237 ? 30.554 -0.554 -34.803 1.00 96.50 237 GLN A N 1
ATOM 1864 C CA . GLN A 1 237 ? 30.216 0.266 -35.964 1.00 96.50 237 GLN A CA 1
ATOM 1865 C C . GLN A 1 237 ? 28.982 -0.302 -36.683 1.00 96.50 237 GLN A C 1
ATOM 1867 O O . GLN A 1 237 ? 29.078 -1.229 -37.488 1.00 96.50 237 GLN A O 1
ATOM 1872 N N . VAL A 1 238 ? 27.807 0.278 -36.421 1.00 96.38 238 VAL A N 1
ATOM 1873 C CA . VAL A 1 238 ? 26.568 -0.069 -37.134 1.00 96.38 238 VAL A CA 1
ATOM 1874 C C . VAL A 1 238 ? 26.627 0.508 -38.552 1.00 96.38 238 VAL A C 1
ATOM 1876 O O . VAL A 1 238 ? 26.473 1.710 -38.760 1.00 96.38 238 VAL A O 1
ATOM 1879 N N . THR A 1 239 ? 26.883 -0.345 -39.544 1.00 93.69 239 THR A N 1
ATOM 1880 C CA . THR A 1 239 ? 27.110 0.047 -40.947 1.00 93.69 239 THR A CA 1
ATOM 1881 C C . THR A 1 239 ? 25.825 0.184 -41.763 1.00 93.69 239 THR A C 1
ATOM 1883 O O . THR A 1 239 ? 25.822 0.845 -42.802 1.00 93.69 239 THR A O 1
ATOM 1886 N N . LYS A 1 240 ? 24.717 -0.413 -41.304 1.00 92.81 240 LYS A N 1
ATOM 1887 C CA . LYS A 1 240 ? 23.424 -0.405 -42.000 1.00 92.81 240 LYS A CA 1
ATOM 1888 C C . LYS A 1 240 ? 22.257 -0.335 -41.017 1.00 92.81 240 LYS A C 1
ATOM 1890 O O . LYS A 1 240 ? 22.151 -1.168 -40.121 1.00 92.81 240 LYS A O 1
ATOM 1895 N N . GLY A 1 241 ? 21.336 0.601 -41.251 1.00 91.38 241 GLY A N 1
ATOM 1896 C CA . GLY A 1 241 ? 20.152 0.826 -40.413 1.00 91.38 241 GLY A CA 1
ATOM 1897 C C . GLY A 1 241 ? 20.408 1.760 -39.225 1.00 91.38 241 GLY A C 1
ATOM 1898 O O . GLY A 1 241 ? 21.453 2.393 -39.139 1.00 91.38 241 GLY A O 1
ATOM 1899 N N . SER A 1 242 ? 19.423 1.874 -38.330 1.00 92.44 242 SER A N 1
ATOM 1900 C CA . SER A 1 242 ? 19.490 2.710 -37.124 1.00 92.44 242 SER A CA 1
ATOM 1901 C C . SER A 1 242 ? 18.902 1.970 -35.926 1.00 92.44 242 SER A C 1
ATOM 1903 O O . SER A 1 242 ? 17.881 1.287 -36.052 1.00 92.44 242 SER A O 1
ATOM 1905 N N . LEU A 1 243 ? 19.539 2.140 -34.768 1.00 94.56 243 LEU A N 1
ATOM 1906 C CA . LEU A 1 243 ? 19.136 1.562 -33.485 1.00 94.56 243 LEU A CA 1
ATOM 1907 C C . LEU A 1 243 ? 18.665 2.626 -32.474 1.00 94.56 243 LEU A C 1
ATOM 1909 O O . LEU A 1 243 ? 18.510 2.319 -31.300 1.00 94.56 243 LEU A O 1
ATOM 1913 N N . GLN A 1 244 ? 18.431 3.871 -32.913 1.00 92.88 244 GLN A N 1
ATOM 1914 C CA . GLN A 1 244 ? 17.885 4.938 -32.056 1.00 92.88 244 GLN A CA 1
ATOM 1915 C C . GLN A 1 244 ? 16.547 4.528 -31.434 1.00 92.88 244 GLN A C 1
ATOM 1917 O O . GLN A 1 244 ? 15.742 3.864 -32.086 1.00 92.88 244 GLN A O 1
ATOM 1922 N N . PHE A 1 245 ? 16.308 4.940 -30.191 1.00 91.81 245 PHE A N 1
ATOM 1923 C CA . PHE A 1 245 ? 15.224 4.428 -29.345 1.00 91.81 245 PHE A CA 1
ATOM 1924 C C . PHE A 1 245 ? 15.293 2.900 -29.215 1.00 91.81 245 PHE A C 1
ATOM 1926 O O . PHE A 1 245 ? 14.295 2.200 -29.384 1.00 91.81 245 PHE A O 1
ATOM 1933 N N . GLY A 1 246 ? 16.507 2.380 -29.023 1.00 93.81 246 GLY A N 1
ATOM 1934 C CA . GLY A 1 246 ? 16.762 0.999 -28.625 1.00 93.81 246 GLY A CA 1
ATOM 1935 C C . GLY A 1 246 ? 16.533 0.832 -27.130 1.00 93.81 246 GLY A C 1
ATOM 1936 O O . GLY A 1 246 ? 16.980 1.669 -26.352 1.00 93.81 246 GLY A O 1
ATOM 1937 N N . ASP A 1 247 ? 15.808 -0.213 -26.763 1.00 94.25 247 ASP A N 1
ATOM 1938 C CA . ASP A 1 247 ? 15.464 -0.530 -25.373 1.00 94.25 247 ASP A CA 1
ATOM 1939 C C . ASP A 1 247 ? 16.209 -1.829 -24.982 1.00 94.25 247 ASP A C 1
ATOM 1941 O O . ASP A 1 247 ? 17.334 -2.038 -25.454 1.00 94.25 247 ASP A O 1
ATOM 1945 N N . GLY A 1 248 ? 15.615 -2.738 -24.206 1.00 95.31 248 GLY A N 1
ATOM 1946 C CA . GLY A 1 248 ? 16.211 -4.034 -23.871 1.00 95.31 248 GLY A CA 1
ATOM 1947 C C . GLY A 1 248 ? 16.714 -4.828 -25.092 1.00 95.31 248 GLY A C 1
ATOM 1948 O O . GLY A 1 248 ? 16.123 -4.809 -26.181 1.00 95.31 248 GLY A O 1
ATOM 1949 N N . ILE A 1 249 ? 17.815 -5.562 -24.915 1.00 97.31 249 ILE A N 1
ATOM 1950 C CA . ILE A 1 249 ? 18.467 -6.347 -25.979 1.00 97.31 249 ILE A CA 1
ATOM 1951 C C . ILE A 1 249 ? 18.597 -7.822 -25.574 1.00 97.31 249 ILE A C 1
ATOM 1953 O O . ILE A 1 249 ? 18.599 -8.152 -24.393 1.00 97.31 249 ILE A O 1
ATOM 1957 N N . GLU A 1 250 ? 18.670 -8.726 -26.551 1.00 96.56 250 GLU A N 1
ATOM 1958 C CA . GLU A 1 250 ? 18.779 -10.174 -26.309 1.00 96.56 250 GLU A CA 1
ATOM 1959 C C . GLU A 1 250 ? 19.593 -10.853 -27.419 1.00 96.56 250 GLU A C 1
ATOM 1961 O O . GLU A 1 250 ? 19.377 -10.588 -28.607 1.00 96.56 250 GLU A O 1
ATOM 1966 N N . LEU A 1 251 ? 20.515 -11.751 -27.056 1.00 95.44 251 LEU A N 1
ATOM 1967 C CA . LEU A 1 251 ? 21.236 -12.573 -28.033 1.00 95.44 251 LEU A CA 1
ATOM 1968 C C . LEU A 1 251 ? 20.341 -13.698 -28.567 1.00 95.44 251 LEU A C 1
ATOM 1970 O O . LEU A 1 251 ? 19.782 -14.494 -27.820 1.00 95.44 251 LEU A O 1
ATOM 1974 N N . VAL A 1 252 ? 20.256 -13.785 -29.893 1.00 94.75 252 VAL A N 1
ATOM 1975 C CA . VAL A 1 252 ? 19.607 -14.875 -30.640 1.00 94.75 252 VAL A CA 1
ATOM 1976 C C . VAL A 1 252 ? 20.632 -15.945 -31.029 1.00 94.75 252 VAL A C 1
ATOM 1978 O O . VAL A 1 252 ? 20.315 -17.130 -31.097 1.00 94.75 252 VAL A O 1
ATOM 1981 N N . SER A 1 253 ? 21.873 -15.527 -31.274 1.00 94.81 253 SER A N 1
ATOM 1982 C CA . SER A 1 253 ? 23.059 -16.369 -31.450 1.00 94.81 253 SER A CA 1
ATOM 1983 C C . SER A 1 253 ? 24.310 -15.521 -31.160 1.00 94.81 253 SER A C 1
ATOM 1985 O O . SER A 1 253 ? 24.191 -14.298 -31.080 1.00 94.81 253 SER A O 1
ATOM 1987 N N . PRO A 1 254 ? 25.525 -16.097 -31.098 1.00 95.62 254 PRO A N 1
ATOM 1988 C CA . PRO A 1 254 ? 26.758 -15.305 -30.999 1.00 95.62 254 PRO A CA 1
ATOM 1989 C C . PRO A 1 254 ? 26.941 -14.272 -32.131 1.00 95.62 254 PRO A C 1
ATOM 1991 O O . PRO A 1 254 ? 27.659 -13.291 -31.996 1.00 95.62 254 PRO A O 1
ATOM 1994 N N . THR A 1 255 ? 26.262 -14.454 -33.264 1.00 96.62 255 THR A N 1
ATOM 1995 C CA . THR A 1 255 ? 26.300 -13.535 -34.412 1.00 96.62 255 THR A CA 1
ATOM 1996 C C . THR A 1 255 ? 25.062 -12.646 -34.534 1.00 96.62 255 THR A C 1
ATOM 1998 O O . THR A 1 255 ? 25.027 -11.790 -35.417 1.00 96.62 255 THR A O 1
ATOM 2001 N N . LYS A 1 256 ? 24.026 -12.831 -33.697 1.00 96.75 256 LYS A N 1
ATOM 2002 C CA . LYS A 1 256 ? 22.726 -12.149 -33.833 1.00 96.75 256 LYS A CA 1
ATOM 2003 C C . LYS A 1 256 ? 22.178 -11.643 -32.511 1.00 96.75 256 LYS A C 1
ATOM 2005 O O . LYS A 1 256 ? 21.990 -12.406 -31.571 1.00 96.75 256 LYS A O 1
ATOM 2010 N N . LEU A 1 257 ? 21.803 -10.371 -32.502 1.00 96.44 257 LEU A N 1
ATOM 2011 C CA . LEU A 1 257 ? 21.174 -9.667 -31.389 1.00 96.44 257 LEU A CA 1
ATOM 2012 C C . LEU A 1 257 ? 19.821 -9.129 -31.858 1.00 96.44 257 LEU A C 1
ATOM 2014 O O . LEU A 1 257 ? 19.723 -8.578 -32.956 1.00 96.44 257 LEU A O 1
ATOM 2018 N N . VAL A 1 258 ? 18.781 -9.239 -31.039 1.00 96.62 258 VAL A N 1
ATOM 2019 C CA . VAL A 1 258 ? 17.578 -8.419 -31.203 1.00 96.62 258 VAL A CA 1
ATOM 2020 C C . VAL A 1 258 ? 17.646 -7.217 -30.269 1.00 96.62 258 VAL A C 1
ATOM 2022 O O . VAL A 1 258 ? 18.040 -7.327 -29.112 1.00 96.62 258 VAL A O 1
ATOM 2025 N N . VAL A 1 259 ? 17.250 -6.065 -30.798 1.00 96.75 259 VAL A N 1
ATOM 2026 C CA . VAL A 1 259 ? 17.138 -4.793 -30.090 1.00 96.75 259 VAL A CA 1
ATOM 2027 C C . VAL A 1 259 ? 15.662 -4.412 -30.041 1.00 96.75 259 VAL A C 1
ATOM 2029 O O . VAL A 1 259 ? 15.064 -4.185 -31.099 1.00 96.75 259 VAL A O 1
ATOM 2032 N N . ALA A 1 260 ? 15.067 -4.352 -28.847 1.00 94.00 260 ALA A N 1
ATOM 2033 C CA . ALA A 1 260 ? 13.703 -3.861 -28.650 1.00 94.00 260 ALA A CA 1
ATOM 2034 C C . ALA A 1 260 ? 13.619 -2.337 -28.889 1.00 94.00 260 ALA A C 1
ATOM 2036 O O . ALA A 1 260 ? 14.549 -1.713 -29.411 1.00 94.00 260 ALA A O 1
ATOM 2037 N N . GLY A 1 261 ? 12.484 -1.720 -28.576 1.00 87.38 261 GLY A N 1
ATOM 2038 C CA . GLY A 1 261 ? 12.266 -0.283 -28.726 1.00 87.38 261 GLY A CA 1
ATOM 2039 C C . GLY A 1 261 ? 11.445 0.130 -29.951 1.00 87.38 261 GLY A C 1
ATOM 2040 O O . GLY A 1 261 ? 10.913 -0.690 -30.705 1.00 87.38 261 GLY A O 1
ATOM 2041 N N . ASN A 1 262 ? 11.308 1.446 -30.126 1.00 79.50 262 ASN A N 1
ATOM 2042 C CA . ASN A 1 262 ? 10.338 2.063 -31.035 1.00 79.50 262 ASN A CA 1
ATOM 2043 C C . ASN A 1 262 ? 10.968 2.642 -32.315 1.00 79.50 262 ASN A C 1
ATOM 2045 O O . ASN A 1 262 ? 12.133 3.033 -32.311 1.00 79.50 262 ASN A O 1
ATOM 2049 N N . PRO A 1 263 ? 10.209 2.736 -33.427 1.00 72.62 263 PRO A N 1
ATOM 2050 C CA . PRO A 1 263 ? 8.840 2.235 -33.627 1.00 72.62 263 PRO A CA 1
ATOM 2051 C C . PRO A 1 263 ? 8.780 0.726 -33.944 1.00 72.62 263 PRO A C 1
ATOM 2053 O O . PRO A 1 263 ? 7.717 0.202 -34.265 1.00 72.62 263 PRO A O 1
ATOM 2056 N N . SER A 1 264 ? 9.922 0.029 -33.926 1.00 77.06 264 SER A N 1
ATOM 2057 C CA . SER A 1 264 ? 10.012 -1.407 -34.210 1.00 77.06 264 SER A CA 1
ATOM 2058 C C . SER A 1 264 ? 11.276 -2.022 -33.613 1.00 77.06 264 SER A C 1
ATOM 2060 O O . SER A 1 264 ? 12.354 -1.427 -33.692 1.00 77.06 264 SER A O 1
ATOM 2062 N N . ALA A 1 265 ? 11.160 -3.253 -33.110 1.00 89.19 265 ALA A N 1
ATOM 2063 C CA . ALA A 1 265 ? 12.317 -4.063 -32.749 1.00 89.19 265 ALA A CA 1
ATOM 2064 C C . ALA A 1 265 ? 13.145 -4.429 -33.996 1.00 89.19 265 ALA A C 1
ATOM 2066 O O . ALA A 1 265 ? 12.609 -4.582 -35.099 1.00 89.19 265 ALA A O 1
ATOM 2067 N N . ARG A 1 266 ? 14.460 -4.575 -33.830 1.00 94.19 266 ARG A N 1
ATOM 2068 C CA . ARG A 1 266 ? 15.439 -4.716 -34.919 1.00 94.19 266 ARG A CA 1
ATOM 2069 C C . ARG A 1 266 ? 16.301 -5.951 -34.708 1.00 94.19 266 ARG A C 1
ATOM 2071 O O . ARG A 1 266 ? 16.830 -6.143 -33.620 1.00 94.19 266 ARG A O 1
ATOM 2078 N N . LEU A 1 267 ? 16.464 -6.761 -35.751 1.00 95.44 267 LEU A N 1
ATOM 2079 C CA . LEU A 1 267 ? 17.433 -7.855 -35.771 1.00 95.44 267 LEU A CA 1
ATOM 2080 C C . LEU A 1 267 ? 18.757 -7.323 -36.319 1.00 95.44 267 LEU A C 1
ATOM 2082 O O . LEU A 1 267 ? 18.806 -6.791 -37.433 1.00 95.44 267 LEU A O 1
ATOM 2086 N N . VAL A 1 268 ? 19.808 -7.476 -35.526 1.00 97.19 268 VAL A N 1
ATOM 2087 C CA . VAL A 1 268 ? 21.170 -7.021 -35.786 1.00 97.19 268 VAL A CA 1
ATOM 2088 C C . VAL A 1 268 ? 22.066 -8.242 -35.951 1.00 97.19 268 VAL A C 1
ATOM 2090 O O . VAL A 1 268 ? 21.974 -9.185 -35.169 1.00 97.19 268 VAL A O 1
ATOM 2093 N N . GLU A 1 269 ? 22.922 -8.230 -36.966 1.00 97.31 269 GLU A N 1
ATOM 2094 C CA . GLU A 1 269 ? 23.875 -9.304 -37.256 1.00 97.31 269 GLU A CA 1
ATOM 2095 C C . GLU A 1 269 ? 25.302 -8.747 -37.325 1.00 97.31 269 GLU A C 1
ATOM 2097 O O . GLU A 1 269 ? 25.523 -7.651 -37.851 1.00 97.31 269 GLU A O 1
ATOM 2102 N N . SER A 1 270 ? 26.254 -9.511 -36.790 1.00 97.69 270 SER A N 1
ATOM 2103 C CA . SER A 1 270 ? 27.697 -9.282 -36.894 1.00 97.69 270 SER A CA 1
ATOM 2104 C C . SER A 1 270 ? 28.399 -10.585 -37.281 1.00 97.69 270 SER A C 1
ATOM 2106 O O . SER A 1 270 ? 27.996 -11.673 -36.867 1.00 97.69 270 SER A O 1
ATOM 2108 N N . SER A 1 271 ? 29.458 -10.472 -38.082 1.00 95.81 271 SER A N 1
ATOM 2109 C CA . SER A 1 271 ? 30.282 -11.594 -38.552 1.00 95.81 271 SER A CA 1
ATOM 2110 C C . SER A 1 271 ? 31.772 -11.428 -38.231 1.00 95.81 271 SER A C 1
ATOM 2112 O O . SER A 1 271 ? 32.579 -12.243 -38.666 1.00 95.81 271 SER A O 1
ATOM 2114 N N . ASP A 1 272 ? 32.145 -10.367 -37.512 1.00 95.75 272 ASP A N 1
ATOM 2115 C CA . ASP A 1 272 ? 33.530 -9.969 -37.224 1.00 95.75 272 ASP A CA 1
ATOM 2116 C C . ASP A 1 272 ? 33.823 -9.887 -35.715 1.00 95.75 272 ASP A C 1
ATOM 2118 O O . ASP A 1 272 ? 34.754 -9.213 -35.282 1.00 95.75 272 ASP A O 1
ATOM 2122 N N . GLY A 1 273 ? 33.027 -10.594 -34.906 1.00 94.12 273 GLY A N 1
ATOM 2123 C CA . GLY A 1 273 ? 33.140 -10.575 -33.449 1.00 94.12 273 GLY A CA 1
ATOM 2124 C C . GLY A 1 273 ? 32.630 -9.276 -32.828 1.00 94.12 273 GLY A C 1
ATOM 2125 O O . GLY A 1 273 ? 33.169 -8.846 -31.810 1.00 94.12 273 GLY A O 1
ATOM 2126 N N . TRP A 1 274 ? 31.610 -8.650 -33.426 1.00 97.06 274 TRP A N 1
ATOM 2127 C CA . TRP A 1 274 ? 31.011 -7.391 -32.972 1.00 97.06 274 TRP A CA 1
ATOM 2128 C C . TRP A 1 274 ? 31.977 -6.197 -32.993 1.00 97.06 274 TRP A C 1
ATOM 2130 O O . TRP A 1 274 ? 31.918 -5.334 -32.121 1.00 97.06 274 TRP A O 1
ATOM 2140 N N . GLU A 1 275 ? 32.843 -6.114 -34.004 1.00 96.38 275 GLU A N 1
ATOM 2141 C CA . GLU A 1 275 ? 33.549 -4.865 -34.333 1.00 96.38 275 GLU A CA 1
ATOM 2142 C C . GLU A 1 275 ? 32.664 -3.992 -35.246 1.00 96.38 275 GLU A C 1
ATOM 2144 O O . GLU A 1 275 ? 32.542 -2.778 -35.051 1.00 96.38 275 GLU A O 1
ATOM 2149 N N . THR A 1 276 ? 31.944 -4.617 -36.186 1.00 97.00 276 THR A N 1
ATOM 2150 C CA . THR A 1 276 ? 30.869 -3.990 -36.966 1.00 97.00 276 THR A CA 1
ATOM 2151 C C . THR A 1 276 ? 29.561 -4.772 -36.851 1.00 97.00 276 THR A C 1
ATOM 2153 O O . THR A 1 276 ? 29.524 -5.943 -36.467 1.00 97.00 276 THR A O 1
ATOM 2156 N N . ALA A 1 277 ? 28.448 -4.107 -37.160 1.00 97.56 277 ALA A N 1
ATOM 2157 C CA . ALA A 1 277 ? 27.119 -4.707 -37.123 1.00 97.56 277 ALA A CA 1
ATOM 2158 C C . ALA A 1 277 ? 26.197 -4.123 -38.202 1.00 97.56 277 ALA A C 1
ATOM 2160 O O . ALA A 1 277 ? 26.392 -3.007 -38.686 1.00 97.56 277 ALA A O 1
ATOM 2161 N N . SER A 1 278 ? 25.151 -4.857 -38.574 1.00 97.38 278 SER A N 1
ATOM 2162 C CA . SER A 1 278 ? 24.141 -4.414 -39.541 1.00 97.38 278 SER A CA 1
ATOM 2163 C C . SER A 1 278 ? 22.734 -4.786 -39.090 1.00 97.38 278 SER A C 1
ATOM 2165 O O . SER A 1 278 ? 22.488 -5.914 -38.672 1.00 97.38 278 SER A O 1
ATOM 2167 N N . VAL A 1 279 ? 21.777 -3.865 -39.239 1.00 96.00 279 VAL A N 1
ATOM 2168 C CA . VAL A 1 279 ? 20.349 -4.183 -39.114 1.00 96.00 279 VAL A CA 1
ATOM 2169 C C . VAL A 1 279 ? 19.926 -4.993 -40.340 1.00 96.00 279 VAL A C 1
ATOM 2171 O O . VAL A 1 279 ? 19.854 -4.471 -41.458 1.00 96.00 279 VAL A O 1
ATOM 2174 N N . VAL A 1 280 ? 19.644 -6.275 -40.123 1.00 95.06 280 VAL A N 1
ATOM 2175 C CA . VAL A 1 280 ? 19.242 -7.244 -41.156 1.00 95.06 280 VAL A CA 1
ATOM 2176 C C . VAL A 1 280 ? 17.736 -7.509 -41.174 1.00 95.06 280 VAL A C 1
ATOM 2178 O O . VAL A 1 280 ? 17.216 -8.008 -42.169 1.00 95.06 280 VAL A O 1
ATOM 2181 N N . GLY A 1 281 ? 17.009 -7.123 -40.121 1.00 89.50 281 GLY A N 1
ATOM 2182 C CA . GLY A 1 281 ? 15.551 -7.241 -40.057 1.00 89.50 281 GLY A CA 1
ATOM 2183 C C . GLY A 1 281 ? 14.901 -6.212 -39.133 1.00 89.50 281 GLY A C 1
ATOM 2184 O O . GLY A 1 281 ? 15.542 -5.667 -38.237 1.00 89.50 281 GLY A O 1
ATOM 2185 N N . GLN A 1 282 ? 13.610 -5.955 -39.346 1.00 88.12 282 GLN A N 1
ATOM 2186 C CA . GLN A 1 282 ? 12.773 -5.096 -38.501 1.00 88.12 282 GLN A CA 1
ATOM 2187 C C . GLN A 1 282 ? 11.414 -5.762 -38.281 1.00 88.12 282 GLN A C 1
ATOM 2189 O O . GLN A 1 282 ? 10.827 -6.311 -39.217 1.00 88.12 282 GLN A O 1
ATOM 2194 N N . PHE A 1 283 ? 10.909 -5.709 -37.051 1.00 80.44 283 PHE A N 1
ATOM 2195 C CA . PHE A 1 283 ? 9.595 -6.223 -36.690 1.00 80.44 283 PHE A CA 1
ATOM 2196 C C . PHE A 1 283 ? 8.492 -5.250 -37.123 1.00 80.44 283 PHE A C 1
ATOM 2198 O O . PHE A 1 283 ? 8.452 -4.108 -36.678 1.00 80.44 283 PHE A O 1
ATOM 2205 N N . LYS A 1 284 ? 7.562 -5.706 -37.966 1.00 73.69 284 LYS A N 1
ATOM 2206 C CA . LYS A 1 284 ? 6.383 -4.924 -38.366 1.00 73.69 284 LYS A CA 1
ATOM 2207 C C . LYS A 1 284 ? 5.170 -5.344 -37.539 1.00 73.69 284 LYS A C 1
ATOM 2209 O O . LYS A 1 284 ? 4.353 -6.132 -38.004 1.00 73.69 284 LYS A O 1
ATOM 2214 N N . GLY A 1 285 ? 5.107 -4.839 -36.310 1.00 70.06 285 GLY A N 1
ATOM 2215 C CA . GLY A 1 285 ? 3.975 -5.008 -35.397 1.00 70.06 285 GLY A CA 1
ATOM 2216 C C . GLY A 1 285 ? 3.121 -3.741 -35.245 1.00 70.06 285 GLY A C 1
ATOM 2217 O O . GLY A 1 285 ? 3.337 -2.759 -35.962 1.00 70.06 285 GLY A O 1
ATOM 2218 N N . PRO A 1 286 ? 2.159 -3.739 -34.305 1.00 68.50 286 PRO A N 1
ATOM 2219 C CA . PRO A 1 286 ? 1.373 -2.557 -33.952 1.00 68.50 286 PRO A CA 1
ATOM 2220 C C . PRO A 1 286 ? 2.266 -1.438 -33.392 1.00 68.50 286 PRO A C 1
ATOM 2222 O O . PRO A 1 286 ? 2.712 -1.498 -32.249 1.00 68.50 286 PRO A O 1
ATOM 2225 N N . ALA A 1 287 ? 2.504 -0.394 -34.190 1.00 68.25 287 ALA A N 1
ATOM 2226 C CA . ALA A 1 287 ? 3.430 0.702 -33.870 1.00 68.25 287 ALA A CA 1
ATOM 2227 C C . ALA A 1 287 ? 3.021 1.573 -32.661 1.00 68.25 287 ALA A C 1
ATOM 2229 O O . ALA A 1 287 ? 3.795 2.422 -32.228 1.00 68.25 287 ALA A O 1
ATOM 2230 N N . HIS A 1 288 ? 1.813 1.389 -32.119 1.00 74.56 288 HIS A N 1
ATOM 2231 C CA . HIS A 1 288 ? 1.356 2.027 -30.880 1.00 74.56 288 HIS A CA 1
ATOM 2232 C C . HIS A 1 288 ? 1.692 1.220 -29.613 1.00 74.56 288 HIS A C 1
ATOM 2234 O O . HIS A 1 288 ? 1.513 1.735 -28.511 1.00 74.56 288 HIS A O 1
ATOM 2240 N N . ARG A 1 289 ? 2.178 -0.026 -29.736 1.00 77.19 289 ARG A N 1
ATOM 2241 C CA . ARG A 1 289 ? 2.655 -0.829 -28.599 1.00 77.19 289 ARG A CA 1
ATOM 2242 C C . ARG A 1 289 ? 4.163 -0.644 -28.431 1.00 77.19 289 ARG A C 1
ATOM 2244 O O . ARG A 1 289 ? 4.945 -1.088 -29.269 1.00 77.19 289 ARG A O 1
ATOM 2251 N N . LEU A 1 290 ? 4.579 -0.035 -27.321 1.00 82.75 290 LEU A N 1
ATOM 2252 C CA . LEU A 1 290 ? 6.000 0.144 -27.015 1.00 82.75 290 LEU A CA 1
ATOM 2253 C C . LEU A 1 290 ? 6.632 -1.220 -26.706 1.00 82.75 290 LEU A C 1
ATOM 2255 O O . LEU A 1 290 ? 6.222 -1.868 -25.747 1.00 82.75 290 LEU A O 1
ATOM 2259 N N . ALA A 1 291 ? 7.588 -1.673 -27.519 1.00 88.31 291 ALA A N 1
ATOM 2260 C CA . ALA A 1 291 ? 8.377 -2.872 -27.234 1.00 88.31 291 ALA A CA 1
ATOM 2261 C C . ALA A 1 291 ? 9.549 -2.515 -26.312 1.00 88.31 291 ALA A C 1
ATOM 2263 O O . ALA A 1 291 ? 10.389 -1.721 -26.720 1.00 88.31 291 ALA A O 1
ATOM 2264 N N . THR A 1 292 ? 9.603 -3.093 -25.117 1.00 91.31 292 THR A N 1
ATOM 2265 C CA . THR A 1 292 ? 10.563 -2.747 -24.048 1.00 91.31 292 THR A CA 1
ATOM 2266 C C . THR A 1 292 ? 11.714 -3.734 -23.946 1.00 91.31 292 THR A C 1
ATOM 2268 O O . THR A 1 292 ? 12.871 -3.342 -23.895 1.00 91.31 292 THR A O 1
ATOM 2271 N N . ALA A 1 293 ? 11.415 -5.028 -24.021 1.00 93.56 293 ALA A N 1
ATOM 2272 C CA . ALA A 1 293 ? 12.410 -6.085 -23.897 1.00 93.56 293 ALA A CA 1
ATOM 2273 C C . ALA A 1 293 ? 12.201 -7.196 -24.930 1.00 93.56 293 ALA A C 1
ATOM 2275 O O . ALA A 1 293 ? 11.163 -7.287 -25.595 1.00 93.56 293 ALA A O 1
ATOM 2276 N N . ALA A 1 294 ? 13.188 -8.083 -25.030 1.00 93.12 294 ALA A N 1
ATOM 2277 C CA . ALA A 1 294 ? 13.128 -9.283 -25.846 1.00 93.12 294 ALA A CA 1
ATOM 2278 C C . ALA A 1 294 ? 13.644 -10.510 -25.079 1.00 93.12 294 ALA A C 1
ATOM 2280 O O . ALA A 1 294 ? 14.489 -10.402 -24.185 1.00 93.12 294 ALA A O 1
ATOM 2281 N N . THR A 1 295 ? 13.147 -11.682 -25.470 1.00 94.88 295 THR A N 1
ATOM 2282 C CA . THR A 1 295 ? 13.671 -12.979 -25.031 1.00 94.88 295 THR A CA 1
ATOM 2283 C C . THR A 1 295 ? 13.595 -14.024 -26.139 1.00 94.88 295 THR A C 1
ATOM 2285 O O . THR A 1 295 ? 12.855 -13.846 -27.111 1.00 94.88 295 THR A O 1
ATOM 2288 N N . VAL A 1 296 ? 14.352 -15.115 -26.016 1.00 91.88 296 VAL A N 1
ATOM 2289 C CA . VAL A 1 296 ? 14.378 -16.211 -26.993 1.00 91.88 296 VAL A CA 1
ATOM 2290 C C . VAL A 1 296 ? 13.817 -17.496 -26.387 1.00 91.88 296 VAL A C 1
ATOM 2292 O O . VAL A 1 296 ? 14.263 -17.959 -25.343 1.00 91.88 296 VAL A O 1
ATOM 2295 N N . LYS A 1 297 ? 12.863 -18.111 -27.092 1.00 88.94 297 LYS A N 1
ATOM 2296 C CA . LYS A 1 297 ? 12.311 -19.439 -26.794 1.00 88.94 297 LYS A CA 1
ATOM 2297 C C . LYS A 1 297 ? 12.278 -20.266 -28.078 1.00 88.94 297 LYS A C 1
ATOM 2299 O O . LYS A 1 297 ? 11.730 -19.825 -29.087 1.00 88.94 297 LYS A O 1
ATOM 2304 N N . ASP A 1 298 ? 12.842 -21.472 -28.044 1.00 86.56 298 ASP A N 1
ATOM 2305 C CA . ASP A 1 298 ? 12.925 -22.407 -29.182 1.00 86.56 298 ASP A CA 1
ATOM 2306 C C . ASP A 1 298 ? 13.529 -21.767 -30.460 1.00 86.56 298 ASP A C 1
ATOM 2308 O O . ASP A 1 298 ? 13.043 -21.974 -31.575 1.00 86.56 298 ASP A O 1
ATOM 2312 N N . GLY A 1 299 ? 14.538 -20.900 -30.301 1.00 82.81 299 GLY A N 1
ATOM 2313 C CA . GLY A 1 299 ? 15.150 -20.138 -31.401 1.00 82.81 299 GLY A CA 1
ATOM 2314 C C . GLY A 1 299 ? 14.261 -19.042 -32.014 1.00 82.81 299 GLY A C 1
ATOM 2315 O O . GLY A 1 299 ? 14.641 -18.429 -33.012 1.00 82.81 299 GLY A O 1
ATOM 2316 N N . LYS A 1 300 ? 13.082 -18.774 -31.440 1.00 86.38 300 LYS A N 1
ATOM 2317 C CA . LYS A 1 300 ? 12.202 -17.658 -31.812 1.00 86.38 300 LYS A CA 1
ATOM 2318 C C . LYS A 1 300 ? 12.361 -16.524 -30.807 1.00 86.38 300 LYS A C 1
ATOM 2320 O O . LYS A 1 300 ? 12.351 -16.758 -29.601 1.00 86.38 300 LYS A O 1
ATOM 2325 N N . VAL A 1 301 ? 12.439 -15.298 -31.308 1.00 89.50 301 VAL A N 1
ATOM 2326 C CA . VAL A 1 301 ? 12.345 -14.089 -30.484 1.00 89.50 301 VAL A CA 1
ATOM 2327 C C . VAL A 1 301 ? 10.892 -13.869 -30.067 1.00 89.50 301 VAL A C 1
ATOM 2329 O O . VAL A 1 301 ? 9.993 -14.049 -30.882 1.00 89.50 301 VAL A O 1
ATOM 2332 N N . TYR A 1 302 ? 10.677 -13.427 -28.833 1.00 89.94 302 TYR A N 1
ATOM 2333 C CA . TYR A 1 302 ? 9.421 -12.876 -28.333 1.00 89.94 302 TYR A CA 1
ATOM 2334 C C . TYR A 1 302 ? 9.690 -11.478 -27.777 1.00 89.94 302 TYR A C 1
ATOM 2336 O O . TYR A 1 302 ? 10.696 -11.259 -27.102 1.00 89.94 302 TYR A O 1
ATOM 2344 N N . LEU A 1 303 ? 8.804 -10.532 -28.084 1.00 89.50 303 LEU A N 1
ATOM 2345 C CA . LEU A 1 303 ? 8.908 -9.145 -27.633 1.00 89.50 303 LEU A CA 1
ATOM 2346 C C . LEU A 1 303 ? 7.956 -8.898 -26.464 1.00 89.50 303 LEU A C 1
ATOM 2348 O O . LEU A 1 303 ? 6.793 -9.303 -26.510 1.00 89.50 303 LEU A O 1
ATOM 2352 N N . SER A 1 304 ? 8.452 -8.204 -25.444 1.00 88.62 304 SER A N 1
ATOM 2353 C CA . SER A 1 304 ? 7.635 -7.668 -24.355 1.00 88.62 304 SER A CA 1
ATOM 2354 C C . SER A 1 304 ? 7.101 -6.302 -24.764 1.00 88.62 304 SER A C 1
ATOM 2356 O O . SER A 1 304 ? 7.843 -5.488 -25.315 1.00 88.62 304 SER A O 1
ATOM 2358 N N . HIS A 1 305 ? 5.816 -6.057 -24.516 1.00 85.38 305 HIS A N 1
ATOM 2359 C CA . HIS A 1 305 ? 5.173 -4.774 -24.781 1.00 85.38 305 HIS A CA 1
ATOM 2360 C C . HIS A 1 305 ? 4.708 -4.136 -23.476 1.00 85.38 305 HIS A C 1
ATOM 2362 O O . HIS A 1 305 ? 4.051 -4.805 -22.679 1.00 85.38 305 HIS A O 1
ATOM 2368 N N . MET A 1 306 ? 5.000 -2.843 -23.293 1.00 79.69 306 MET A N 1
ATOM 2369 C CA . MET A 1 306 ? 4.802 -2.178 -22.002 1.00 79.69 306 MET A CA 1
ATOM 2370 C C . MET A 1 306 ? 3.342 -2.190 -21.537 1.00 79.69 306 MET A C 1
ATOM 2372 O O . MET A 1 306 ? 3.048 -2.487 -20.381 1.00 79.69 306 MET A O 1
ATOM 2376 N N . PHE A 1 307 ? 2.422 -1.857 -22.444 1.00 69.50 307 PHE A N 1
ATOM 2377 C CA . PHE A 1 307 ? 1.002 -1.710 -22.139 1.00 69.50 307 PHE A CA 1
ATOM 2378 C C . PHE A 1 307 ? 0.243 -3.022 -22.335 1.00 69.50 307 PHE A C 1
ATOM 2380 O O . PHE A 1 307 ? 0.225 -3.588 -23.430 1.00 69.50 307 PHE A O 1
ATOM 2387 N N . VAL A 1 308 ? -0.445 -3.456 -21.280 1.00 56.59 308 VAL A N 1
ATOM 2388 C CA . VAL A 1 308 ? -1.256 -4.676 -21.255 1.00 56.59 308 VAL A CA 1
ATOM 2389 C C . VAL A 1 308 ? -2.746 -4.328 -21.200 1.00 56.59 308 VAL A C 1
ATOM 2391 O O . VAL A 1 308 ? -3.203 -3.620 -20.303 1.00 56.59 308 VAL A O 1
ATOM 2394 N N . HIS A 1 309 ? -3.517 -4.847 -22.157 1.00 48.38 309 HIS A N 1
ATOM 2395 C CA . HIS A 1 309 ? -4.980 -4.929 -22.078 1.00 48.38 309 HIS A CA 1
ATOM 2396 C C . HIS A 1 309 ? -5.402 -6.293 -21.501 1.00 48.38 309 HIS A C 1
ATOM 2398 O O . HIS A 1 309 ? -4.578 -7.196 -21.398 1.00 48.38 309 HIS A O 1
ATOM 2404 N N . GLN A 1 310 ? -6.679 -6.463 -21.127 1.00 33.97 310 GLN A N 1
ATOM 2405 C CA . GLN A 1 310 ? -7.182 -7.667 -20.425 1.00 33.97 310 GLN A CA 1
ATOM 2406 C C . GLN A 1 310 ? -6.906 -9.014 -21.130 1.00 33.97 310 GLN A C 1
ATOM 2408 O O . GLN A 1 310 ? -6.986 -10.058 -20.486 1.00 33.97 310 GLN A O 1
ATOM 2413 N N . GLN A 1 311 ? -6.541 -9.000 -22.413 1.00 33.41 311 GLN A N 1
ATOM 2414 C CA . GLN A 1 311 ? -5.889 -10.111 -23.102 1.00 33.41 311 GLN A CA 1
ATOM 2415 C C . GLN A 1 311 ? -4.556 -9.615 -23.679 1.00 33.41 311 GLN A C 1
ATOM 2417 O O . GLN A 1 311 ? -4.532 -8.771 -24.574 1.00 33.41 311 GLN A O 1
ATOM 2422 N N . THR A 1 312 ? -3.441 -10.115 -23.147 1.00 40.59 312 THR A N 1
ATOM 2423 C CA . THR A 1 312 ? -2.092 -9.744 -23.614 1.00 40.59 312 THR A CA 1
ATOM 2424 C C . THR A 1 312 ? -1.702 -10.520 -24.878 1.00 40.59 312 THR A C 1
ATOM 2426 O O . THR A 1 312 ? -2.321 -11.535 -25.179 1.00 40.59 312 THR A O 1
ATOM 2429 N N . HIS A 1 313 ? -0.664 -10.084 -25.607 1.00 38.81 313 HIS A N 1
ATOM 2430 C CA . HIS A 1 313 ? -0.169 -10.770 -26.808 1.00 38.81 313 HIS A CA 1
ATOM 2431 C C . HIS A 1 313 ? 1.376 -10.735 -26.929 1.00 38.81 313 HIS A C 1
ATOM 2433 O O . HIS A 1 313 ? 1.940 -9.666 -27.159 1.00 38.81 313 HIS A O 1
ATOM 2439 N N . PHE A 1 314 ? 2.058 -11.888 -26.893 1.00 39.03 314 PHE A N 1
ATOM 2440 C CA . PHE A 1 314 ? 3.495 -12.026 -27.222 1.00 39.03 314 PHE A CA 1
ATOM 2441 C C . PHE A 1 314 ? 3.759 -12.384 -28.708 1.00 39.03 314 PHE A C 1
ATOM 2443 O O . PHE A 1 314 ? 3.863 -13.564 -29.034 1.00 39.03 314 PHE A O 1
ATOM 2450 N N . GLN A 1 315 ? 3.885 -11.402 -29.610 1.00 36.06 315 GLN A N 1
ATOM 2451 C CA . GLN A 1 315 ? 4.010 -11.611 -31.072 1.00 36.06 315 GLN A CA 1
ATOM 2452 C C . GLN A 1 315 ? 5.447 -11.872 -31.586 1.00 36.06 315 GLN A C 1
ATOM 2454 O O . GLN A 1 315 ? 6.336 -11.073 -31.296 1.00 36.06 315 GLN A O 1
ATOM 2459 N N . PHE A 1 316 ? 5.656 -12.868 -32.476 1.00 34.91 316 PHE A N 1
ATOM 2460 C CA . PHE A 1 316 ? 6.709 -12.790 -33.523 1.00 34.91 316 PHE A CA 1
ATOM 2461 C C . PHE A 1 316 ? 6.524 -13.686 -34.776 1.00 34.91 316 PHE A C 1
ATOM 2463 O O . PHE A 1 316 ? 5.856 -14.724 -34.764 1.00 34.91 316 PHE A O 1
ATOM 2470 N N . ASN A 1 317 ? 7.138 -13.253 -35.888 1.00 26.94 317 ASN A N 1
ATOM 2471 C CA . ASN A 1 317 ? 7.039 -13.825 -37.235 1.00 26.94 317 ASN A CA 1
ATOM 2472 C C . ASN A 1 317 ? 8.105 -14.900 -37.520 1.00 26.94 317 ASN A C 1
ATOM 2474 O O . ASN A 1 317 ? 9.293 -14.708 -37.268 1.00 26.94 317 ASN A O 1
ATOM 2478 N N . LYS A 1 318 ? 7.708 -15.995 -38.174 1.00 26.64 318 LYS A N 1
ATOM 2479 C CA . LYS A 1 318 ? 8.632 -16.980 -38.745 1.00 26.64 318 LYS A CA 1
ATOM 2480 C C . LYS A 1 318 ? 9.093 -16.536 -40.146 1.00 26.64 318 LYS A C 1
ATOM 2482 O O . LYS A 1 318 ? 8.736 -17.150 -41.148 1.00 26.64 318 LYS A O 1
ATOM 2487 N N . SER A 1 319 ? 9.918 -15.489 -40.218 1.00 27.09 319 SER A N 1
ATOM 2488 C CA . SER A 1 319 ? 10.536 -15.035 -41.476 1.00 27.09 319 SER A CA 1
ATOM 2489 C C . SER A 1 319 ? 11.665 -15.970 -41.936 1.00 27.09 319 SER A C 1
ATOM 2491 O O . SER A 1 319 ? 12.842 -15.620 -41.857 1.00 27.09 319 SER A O 1
ATOM 2493 N N . PHE A 1 320 ? 11.319 -17.147 -42.464 1.00 27.72 320 PHE A N 1
ATOM 2494 C CA . PHE A 1 320 ? 12.166 -17.752 -43.497 1.00 27.72 320 PHE A CA 1
ATOM 2495 C C . PHE A 1 320 ? 12.047 -16.929 -44.786 1.00 27.72 320 PHE A C 1
ATOM 2497 O O . PHE A 1 320 ? 11.016 -16.303 -45.038 1.00 27.72 320 PHE A O 1
ATOM 2504 N N . LEU A 1 321 ? 13.123 -16.897 -45.576 1.00 28.31 321 LEU A N 1
ATOM 2505 C CA . LEU A 1 321 ? 13.236 -16.051 -46.763 1.00 28.31 321 LEU A CA 1
ATOM 2506 C C . LEU A 1 321 ? 12.067 -16.234 -47.741 1.00 28.31 321 LEU A C 1
ATOM 2508 O O . LEU A 1 321 ? 11.863 -17.321 -48.276 1.00 28.31 321 LEU A O 1
ATOM 2512 N N . THR A 1 322 ? 11.419 -15.130 -48.109 1.00 23.31 322 THR A N 1
ATOM 2513 C CA . THR A 1 322 ? 10.737 -15.009 -49.401 1.00 23.31 322 THR A CA 1
ATOM 2514 C C . THR A 1 322 ? 11.689 -14.416 -50.437 1.00 23.31 322 THR A C 1
ATOM 2516 O O . THR A 1 322 ? 11.651 -13.227 -50.750 1.00 23.31 322 THR A O 1
ATOM 2519 N N . LEU A 1 323 ? 12.514 -15.281 -51.035 1.00 31.88 323 LEU A N 1
ATOM 2520 C CA . LEU A 1 323 ? 12.806 -15.122 -52.462 1.00 31.88 323 LEU A CA 1
ATOM 2521 C C . LEU A 1 323 ? 11.502 -15.425 -53.215 1.00 31.88 323 LEU A C 1
ATOM 2523 O O . LEU A 1 323 ? 10.779 -16.361 -52.872 1.00 31.88 323 LEU A O 1
ATOM 2527 N N . GLY A 1 324 ? 11.124 -14.556 -54.149 1.00 24.53 324 GLY A N 1
ATOM 2528 C CA . GLY A 1 324 ? 9.748 -14.501 -54.637 1.00 24.53 324 GLY A CA 1
ATOM 2529 C C . GLY A 1 324 ? 9.356 -15.622 -55.605 1.00 24.53 324 GLY A C 1
ATOM 2530 O O . GLY A 1 324 ? 10.052 -15.866 -56.582 1.00 24.53 324 GLY A O 1
ATOM 2531 N N . GLY A 1 325 ? 8.146 -16.162 -55.408 1.00 28.77 325 GLY A N 1
ATOM 2532 C CA . GLY A 1 325 ? 7.241 -16.529 -56.504 1.00 28.77 325 GLY A CA 1
ATOM 2533 C C . GLY A 1 325 ? 7.141 -18.004 -56.915 1.00 28.77 325 GLY A C 1
ATOM 2534 O O . GLY A 1 325 ? 7.887 -18.445 -57.774 1.00 28.77 325 GLY A O 1
ATOM 2535 N N . HIS A 1 326 ? 6.085 -18.694 -56.458 1.00 27.36 326 HIS A N 1
ATOM 2536 C CA . HIS A 1 326 ? 4.933 -19.164 -57.271 1.00 27.36 326 HIS A CA 1
ATOM 2537 C C . HIS A 1 326 ? 4.021 -20.131 -56.469 1.00 27.36 326 HIS A C 1
ATOM 2539 O O . HIS A 1 326 ? 4.413 -20.652 -55.429 1.00 27.36 326 HIS A O 1
ATOM 2545 N N . LYS A 1 327 ? 2.759 -20.298 -56.909 1.00 25.39 327 LYS A N 1
ATOM 2546 C CA . LYS A 1 327 ? 1.730 -21.179 -56.296 1.00 25.39 327 LYS A CA 1
ATOM 2547 C C . LYS A 1 327 ? 1.689 -22.569 -57.002 1.00 25.39 327 LYS A C 1
ATOM 2549 O O . LYS A 1 327 ? 2.488 -22.791 -57.903 1.00 25.39 327 LYS A O 1
ATOM 2554 N N . PRO A 1 328 ? 0.753 -23.487 -56.678 1.00 33.97 328 PRO A N 1
ATOM 2555 C CA . PRO A 1 328 ? 0.878 -24.456 -55.588 1.00 33.97 328 PRO A CA 1
ATOM 2556 C C . PRO A 1 328 ? 0.796 -25.917 -56.091 1.00 33.97 328 PRO A C 1
ATOM 2558 O O . PRO A 1 328 ? 0.114 -26.200 -57.073 1.00 33.97 328 PRO A O 1
ATOM 2561 N N . VAL A 1 329 ? 1.389 -26.874 -55.370 1.00 22.36 329 VAL A N 1
ATOM 2562 C CA . VAL A 1 329 ? 1.131 -28.312 -55.591 1.00 22.36 329 VAL A CA 1
ATOM 2563 C C . VAL A 1 329 ? 0.899 -29.001 -54.249 1.00 22.36 329 VAL A C 1
ATOM 2565 O O . VAL A 1 329 ? 1.598 -28.736 -53.273 1.00 22.36 329 VAL A O 1
ATOM 2568 N N . THR A 1 330 ? -0.117 -29.859 -54.201 1.00 22.45 330 THR A N 1
ATOM 2569 C CA . THR A 1 330 ? -0.583 -30.537 -52.988 1.00 22.45 330 THR A CA 1
ATOM 2570 C C . THR A 1 330 ? -0.025 -31.959 -52.892 1.00 22.45 330 THR A C 1
ATOM 2572 O O . THR A 1 330 ? -0.016 -32.671 -53.892 1.00 22.45 330 THR A O 1
ATOM 2575 N N . ALA A 1 331 ? 0.249 -32.379 -51.649 1.00 22.34 331 ALA A N 1
ATOM 2576 C CA . ALA A 1 331 ? 0.125 -33.741 -51.099 1.00 22.34 331 ALA A CA 1
ATOM 2577 C C . ALA A 1 331 ? 1.406 -34.523 -50.714 1.00 22.34 331 ALA A C 1
ATOM 2579 O O . ALA A 1 331 ? 2.415 -34.514 -51.403 1.00 22.34 331 ALA A O 1
ATOM 2580 N N . GLN A 1 332 ? 1.232 -35.283 -49.618 1.00 22.03 332 GLN A N 1
ATOM 2581 C CA . GLN A 1 332 ? 2.011 -36.429 -49.108 1.00 22.03 332 GLN A CA 1
ATOM 2582 C C . GLN A 1 332 ? 3.325 -36.185 -48.320 1.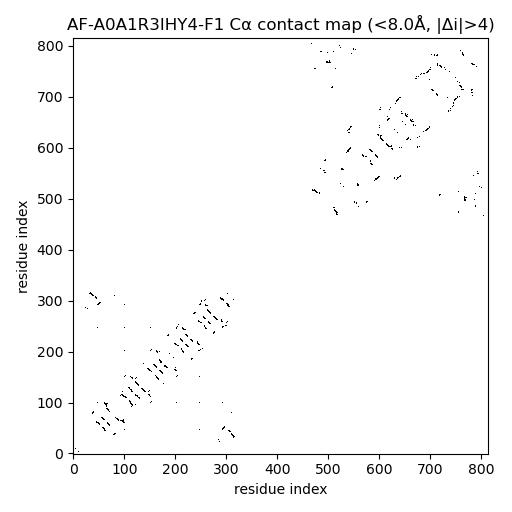00 22.03 332 GLN A C 1
ATOM 2584 O O . GLN A 1 332 ? 4.423 -36.276 -48.841 1.00 22.03 332 GLN A O 1
ATOM 2589 N N . SER A 1 333 ? 3.148 -36.008 -46.999 1.00 22.12 333 SER A N 1
ATOM 2590 C CA . SER A 1 333 ? 3.513 -36.987 -45.942 1.00 22.12 333 SER A CA 1
ATOM 2591 C C . SER A 1 333 ? 4.968 -37.487 -45.769 1.00 22.12 333 SER A C 1
ATOM 2593 O O . SER A 1 333 ? 5.476 -38.189 -46.633 1.00 22.12 333 SER A O 1
ATOM 2595 N N . LEU A 1 334 ? 5.477 -37.353 -44.522 1.00 21.00 334 LEU A N 1
ATOM 2596 C CA . LEU A 1 334 ? 6.671 -38.004 -43.911 1.00 21.00 334 LEU A CA 1
ATOM 2597 C C . LEU A 1 334 ? 8.045 -37.556 -44.482 1.00 21.00 334 LEU A C 1
ATOM 2599 O O . LEU A 1 334 ? 8.149 -37.246 -45.658 1.00 21.00 334 LEU A O 1
ATOM 2603 N N . SER A 1 335 ? 9.153 -37.465 -43.730 1.00 21.92 335 SER A N 1
ATOM 2604 C CA . SER A 1 335 ? 9.447 -37.684 -42.295 1.00 21.92 335 SER A CA 1
ATOM 2605 C C . SER A 1 335 ? 10.658 -36.828 -41.840 1.00 21.92 335 SER A C 1
ATOM 2607 O O . SER A 1 335 ? 11.307 -36.183 -42.655 1.00 21.92 335 SER A O 1
ATOM 2609 N N . SER A 1 336 ? 10.964 -36.837 -40.538 1.00 21.95 336 SER A N 1
ATOM 2610 C CA . SER A 1 336 ? 12.128 -36.217 -39.862 1.00 21.95 336 SER A CA 1
ATOM 2611 C C . SER A 1 336 ? 13.507 -36.420 -40.519 1.00 21.95 336 SER A C 1
ATOM 2613 O O . SER A 1 336 ? 13.759 -37.522 -41.000 1.00 21.95 336 SER A O 1
ATOM 2615 N N . PHE A 1 337 ? 14.434 -35.451 -40.382 1.00 20.47 337 PHE A N 1
ATOM 2616 C CA . PHE A 1 337 ? 15.680 -35.596 -39.583 1.00 20.47 337 PHE A CA 1
ATOM 2617 C C . PHE A 1 337 ? 16.507 -34.289 -39.447 1.00 20.47 337 PHE A C 1
ATOM 2619 O O . PHE A 1 337 ? 16.187 -33.271 -40.058 1.00 20.47 337 PHE A O 1
ATOM 2626 N N . ASP A 1 338 ? 17.515 -34.340 -38.567 1.00 21.83 338 ASP A N 1
ATOM 2627 C CA . ASP A 1 338 ? 18.310 -33.241 -37.993 1.00 21.83 338 ASP A CA 1
ATOM 2628 C C . ASP A 1 338 ? 19.382 -32.588 -38.891 1.00 21.83 338 ASP A C 1
ATOM 2630 O O . ASP A 1 338 ? 19.730 -33.055 -39.974 1.00 21.83 338 ASP A O 1
ATOM 2634 N N . ILE A 1 339 ? 19.940 -31.486 -38.377 1.00 26.41 339 ILE A N 1
ATOM 2635 C CA . ILE A 1 339 ? 20.954 -30.626 -39.002 1.00 26.41 339 ILE A CA 1
ATOM 2636 C C . ILE A 1 339 ? 22.378 -31.163 -38.765 1.00 26.41 339 ILE A C 1
ATOM 2638 O O . ILE A 1 339 ? 22.795 -31.258 -37.609 1.00 26.41 339 ILE A O 1
ATOM 2642 N N . ARG A 1 340 ? 23.171 -31.354 -39.836 1.00 24.22 340 ARG A N 1
ATOM 2643 C CA . ARG A 1 340 ? 24.642 -31.174 -39.821 1.00 24.22 340 ARG A CA 1
ATOM 2644 C C . ARG A 1 340 ? 25.269 -30.968 -41.215 1.00 24.22 340 ARG A C 1
ATOM 2646 O O . ARG A 1 340 ? 24.923 -31.659 -42.161 1.00 24.22 340 ARG A O 1
ATOM 2653 N N . ASP A 1 341 ? 26.236 -30.048 -41.225 1.00 24.86 341 ASP A N 1
ATOM 2654 C CA . ASP A 1 341 ? 27.426 -29.887 -42.082 1.00 24.86 341 ASP A CA 1
ATOM 2655 C C . ASP A 1 341 ? 27.411 -29.485 -43.586 1.00 24.86 341 ASP A C 1
ATOM 2657 O O . ASP A 1 341 ? 26.742 -30.043 -44.447 1.00 24.86 341 ASP A O 1
ATOM 2661 N N . SER A 1 342 ? 28.318 -28.520 -43.835 1.00 24.50 342 SER A N 1
ATOM 2662 C CA . SER A 1 342 ? 29.248 -28.299 -44.968 1.00 24.50 342 SER A CA 1
ATOM 2663 C C . SER A 1 342 ? 28.787 -28.038 -46.422 1.00 24.50 342 SER A C 1
ATOM 2665 O O . SER A 1 342 ? 28.396 -28.942 -47.143 1.00 24.50 342 SER A O 1
ATOM 2667 N N . ALA A 1 343 ? 29.046 -26.790 -46.849 1.00 24.47 343 ALA A N 1
ATOM 2668 C CA . ALA A 1 343 ? 29.918 -26.341 -47.961 1.00 24.47 343 ALA A CA 1
ATOM 2669 C C . ALA A 1 343 ? 29.801 -26.848 -49.431 1.00 24.47 343 ALA A C 1
ATOM 2671 O O . ALA A 1 343 ? 29.583 -28.012 -49.724 1.00 24.47 343 ALA A O 1
ATOM 2672 N N . GLU A 1 344 ? 30.167 -25.908 -50.323 1.00 24.45 344 GLU A N 1
ATOM 2673 C CA . GLU A 1 344 ? 30.592 -26.008 -51.741 1.00 24.45 344 GLU A CA 1
ATOM 2674 C C . GLU A 1 344 ? 29.597 -25.727 -52.905 1.00 24.45 344 GLU A C 1
ATOM 2676 O O . GLU A 1 344 ? 28.831 -26.564 -53.360 1.00 24.45 344 GLU A O 1
ATOM 2681 N N . THR A 1 345 ? 29.715 -24.496 -53.430 1.00 23.77 345 THR A N 1
ATOM 2682 C CA . THR A 1 345 ? 30.107 -24.126 -54.817 1.00 23.77 345 THR A CA 1
ATOM 2683 C C . THR A 1 345 ? 29.460 -24.789 -56.063 1.00 23.77 345 THR A C 1
ATOM 2685 O O . THR A 1 345 ? 29.595 -25.984 -56.270 1.00 23.77 345 THR A O 1
ATOM 2688 N N . VAL A 1 346 ? 28.969 -23.955 -57.014 1.00 25.12 346 VAL A N 1
ATOM 2689 C CA . VAL A 1 346 ? 29.307 -23.908 -58.482 1.00 25.12 346 VAL A CA 1
ATOM 2690 C C . VAL A 1 346 ? 28.146 -23.433 -59.406 1.00 25.12 346 VAL A C 1
ATOM 2692 O O . VAL A 1 346 ? 27.212 -24.165 -59.690 1.00 25.12 346 VAL A O 1
ATOM 2695 N N . LYS A 1 347 ? 28.324 -22.206 -59.938 1.00 22.89 347 LYS A N 1
ATOM 2696 C CA . LYS A 1 347 ? 28.132 -21.656 -61.317 1.00 22.89 347 LYS A CA 1
ATOM 2697 C C . LYS A 1 347 ? 26.881 -21.873 -62.219 1.00 22.89 347 LYS A C 1
ATOM 2699 O O . LYS A 1 347 ? 26.332 -22.955 -62.346 1.00 22.89 347 LYS A O 1
ATOM 2704 N N . HIS A 1 348 ? 26.733 -20.833 -63.067 1.00 23.20 348 HIS A N 1
ATOM 2705 C CA . HIS A 1 348 ? 26.040 -20.667 -64.370 1.00 23.20 348 HIS A CA 1
ATOM 2706 C C . HIS A 1 348 ? 24.575 -20.193 -64.288 1.00 23.20 348 HIS A C 1
ATOM 2708 O O . HIS A 1 348 ? 23.732 -20.865 -63.717 1.00 23.20 348 HIS A O 1
ATOM 2714 N N . SER A 1 349 ? 24.248 -18.933 -64.631 1.00 22.88 349 SER A N 1
ATOM 2715 C CA . SER A 1 349 ? 24.224 -18.272 -65.966 1.00 22.88 349 SER A CA 1
ATOM 2716 C C . SER A 1 349 ? 23.137 -18.868 -66.890 1.00 22.88 349 SER A C 1
ATOM 2718 O O . SER A 1 349 ? 22.965 -20.075 -66.917 1.00 22.88 349 SER A O 1
ATOM 2720 N N . THR A 1 350 ? 22.366 -18.109 -67.685 1.00 23.23 350 THR A N 1
ATOM 2721 C CA . THR A 1 350 ? 22.726 -16.876 -68.419 1.00 23.23 350 THR A CA 1
ATOM 2722 C C . THR A 1 350 ? 21.472 -16.124 -68.941 1.00 23.23 350 THR A C 1
ATOM 2724 O O . THR A 1 350 ? 20.488 -16.777 -69.250 1.00 23.23 350 THR A O 1
ATOM 2727 N N . LEU A 1 351 ? 21.566 -14.790 -69.106 1.00 22.73 351 LEU A N 1
ATOM 2728 C CA . LEU A 1 351 ? 20.985 -13.940 -70.185 1.00 22.73 351 LEU A CA 1
ATOM 2729 C C . LEU A 1 351 ? 19.519 -14.119 -70.686 1.00 22.73 351 LEU A C 1
ATOM 2731 O O . LEU A 1 351 ? 19.235 -15.102 -71.360 1.00 22.73 351 LEU A O 1
ATOM 2735 N N . GLN A 1 352 ? 18.678 -13.067 -70.566 1.00 24.62 352 GLN A N 1
ATOM 2736 C CA . GLN A 1 352 ? 18.225 -12.203 -71.700 1.00 24.62 352 GLN A CA 1
ATOM 2737 C C . GLN A 1 352 ? 17.176 -11.117 -71.311 1.00 24.62 352 GLN A C 1
ATOM 2739 O O . GLN A 1 352 ? 15.994 -11.391 -71.148 1.00 24.62 352 GLN A O 1
ATOM 2744 N N . ASP A 1 353 ? 17.656 -9.880 -71.142 1.00 22.55 353 ASP A N 1
ATOM 2745 C CA . ASP A 1 353 ? 17.314 -8.653 -71.900 1.00 22.55 353 ASP A CA 1
ATOM 2746 C C . ASP A 1 353 ? 15.881 -8.245 -72.373 1.00 22.55 353 ASP A C 1
ATOM 2748 O O . ASP A 1 353 ? 15.220 -8.964 -73.113 1.00 22.55 353 ASP A O 1
ATOM 2752 N N . ILE A 1 354 ? 15.590 -6.935 -72.150 1.00 24.72 354 ILE A N 1
ATOM 2753 C CA . ILE A 1 354 ? 14.877 -5.952 -73.033 1.00 24.72 354 ILE A CA 1
ATOM 2754 C C . ILE A 1 354 ? 13.308 -5.933 -73.054 1.00 24.72 354 ILE A C 1
ATOM 2756 O O . ILE A 1 354 ? 12.698 -6.971 -73.283 1.00 24.72 354 ILE A O 1
ATOM 2760 N N . PRO A 1 355 ? 12.607 -4.756 -72.996 1.00 29.05 355 PRO A N 1
ATOM 2761 C CA . PRO A 1 355 ? 12.919 -3.463 -72.343 1.00 29.05 355 PRO A CA 1
ATOM 2762 C C . PRO A 1 355 ? 11.684 -2.678 -71.757 1.00 29.05 355 PRO A C 1
ATOM 2764 O O . PRO A 1 355 ? 10.547 -3.127 -71.794 1.00 29.05 355 PRO A O 1
ATOM 2767 N N . LEU A 1 356 ? 11.947 -1.453 -71.261 1.00 21.78 356 LEU A N 1
ATOM 2768 C CA . LEU A 1 356 ? 11.106 -0.225 -71.172 1.00 21.78 356 LEU A CA 1
ATOM 2769 C C . LEU A 1 356 ? 9.563 -0.272 -71.354 1.00 21.78 356 LEU A C 1
ATOM 2771 O O . LEU A 1 356 ? 9.097 -0.637 -72.423 1.00 21.78 356 LEU A O 1
ATOM 2775 N N . VAL A 1 357 ? 8.837 0.444 -70.469 1.00 24.34 357 VAL A N 1
ATOM 2776 C CA . VAL A 1 357 ? 8.180 1.755 -70.766 1.00 24.34 357 VAL A CA 1
ATOM 2777 C C . VAL A 1 357 ? 8.092 2.612 -69.478 1.00 24.34 357 VAL A C 1
ATOM 2779 O O . VAL A 1 357 ? 7.620 2.139 -68.448 1.00 24.34 357 VAL A O 1
ATOM 2782 N N . LYS A 1 358 ? 8.516 3.887 -69.544 1.00 24.80 358 LYS A N 1
ATOM 2783 C CA . LYS A 1 358 ? 8.202 4.966 -68.571 1.00 24.80 358 LYS A CA 1
ATOM 2784 C C . LYS A 1 358 ? 6.932 5.715 -69.013 1.00 24.80 358 LYS A C 1
ATOM 2786 O O . LYS A 1 358 ? 6.689 5.816 -70.214 1.00 24.80 358 LYS A O 1
ATOM 2791 N N . PRO A 1 359 ? 6.216 6.372 -68.088 1.00 26.31 359 PRO A N 1
ATOM 2792 C CA . PRO A 1 359 ? 6.094 7.833 -68.209 1.00 26.31 359 PRO A CA 1
ATOM 2793 C C . PRO A 1 359 ? 6.671 8.581 -67.001 1.00 26.31 359 PRO A C 1
ATOM 2795 O O . PRO A 1 359 ? 7.026 7.989 -65.984 1.00 26.31 359 PRO A O 1
ATOM 2798 N N . GLU A 1 36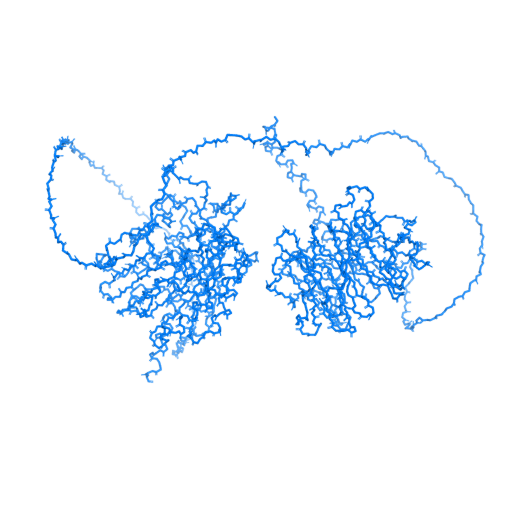0 ? 6.797 9.898 -67.140 1.00 23.95 360 GLU A N 1
ATOM 2799 C CA . GLU A 1 360 ? 7.595 10.766 -66.274 1.00 23.95 360 GLU A CA 1
ATOM 2800 C C . GLU A 1 360 ? 6.860 12.098 -66.008 1.00 23.95 360 GLU A C 1
ATOM 2802 O O . GLU A 1 360 ? 6.110 12.548 -66.873 1.00 23.95 360 GLU A O 1
ATOM 2807 N N . ASN A 1 361 ? 7.170 12.752 -64.875 1.00 25.31 361 ASN A N 1
ATOM 2808 C CA . ASN A 1 361 ? 6.866 14.162 -64.531 1.00 25.31 361 ASN A CA 1
ATOM 2809 C C . ASN A 1 361 ? 5.377 14.499 -64.213 1.00 25.31 361 ASN A C 1
ATOM 2811 O O . ASN A 1 361 ? 4.469 13.851 -64.717 1.00 25.31 361 ASN A O 1
ATOM 2815 N N . ALA A 1 362 ? 5.019 15.475 -63.358 1.00 24.20 362 ALA A N 1
ATOM 2816 C CA . ALA A 1 362 ? 5.770 16.471 -62.561 1.00 24.20 362 ALA A CA 1
ATOM 2817 C C . ALA A 1 362 ? 4.956 16.800 -61.261 1.00 24.20 362 ALA A C 1
ATOM 2819 O O . ALA A 1 362 ? 3.734 16.712 -61.294 1.00 24.20 362 ALA A O 1
ATOM 2820 N N . SER A 1 363 ? 5.521 16.947 -60.049 1.00 23.70 363 SER A N 1
ATOM 2821 C CA . SER A 1 363 ? 6.205 18.113 -59.421 1.00 23.70 363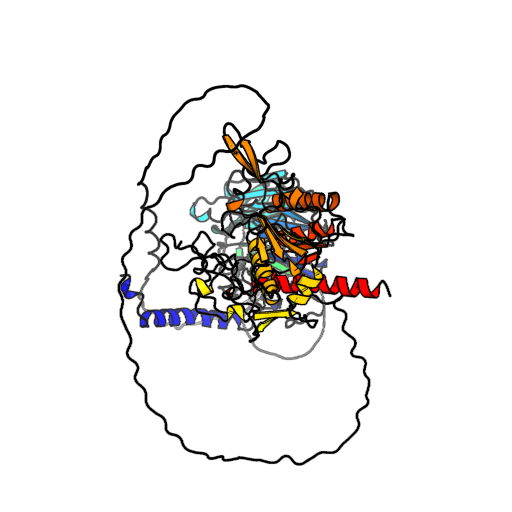 SER A CA 1
ATOM 2822 C C . SER A 1 363 ? 5.318 19.058 -58.567 1.00 23.70 363 SER A C 1
ATOM 2824 O O . SER A 1 363 ? 4.431 19.708 -59.108 1.00 23.70 363 SER A O 1
ATOM 2826 N N . GLY A 1 364 ? 5.679 19.233 -57.280 1.00 23.09 364 GLY A N 1
ATOM 2827 C CA . GLY A 1 364 ? 5.166 20.257 -56.335 1.00 23.09 364 GLY A CA 1
ATOM 2828 C C . GLY A 1 364 ? 3.778 19.974 -55.723 1.00 23.09 364 GLY A C 1
ATOM 2829 O O . GLY A 1 364 ? 2.956 19.333 -56.359 1.00 23.09 364 GLY A O 1
ATOM 2830 N N . SER A 1 365 ? 3.422 20.407 -54.508 1.00 23.66 365 SER A N 1
ATOM 2831 C CA . SER A 1 365 ? 4.190 20.747 -53.289 1.00 23.66 365 SER A CA 1
ATOM 2832 C C . SER A 1 365 ? 3.251 20.516 -52.061 1.00 23.66 365 SER A C 1
ATOM 2834 O O . SER A 1 365 ? 2.126 20.063 -52.257 1.00 23.66 365 SER A O 1
ATOM 2836 N N . ASP A 1 366 ? 3.584 20.684 -50.774 1.00 25.17 366 ASP A N 1
ATOM 2837 C CA . ASP A 1 366 ? 4.730 21.317 -50.101 1.00 25.17 366 ASP A CA 1
ATOM 2838 C C . ASP A 1 366 ? 4.989 20.708 -48.693 1.00 25.17 366 ASP A C 1
ATOM 2840 O O . ASP A 1 366 ? 4.398 19.689 -48.332 1.00 25.17 366 ASP A O 1
ATOM 2844 N N . LYS A 1 367 ? 5.846 21.331 -47.867 1.00 23.77 367 LYS A N 1
ATOM 2845 C CA . LYS A 1 367 ? 6.020 21.017 -46.434 1.00 23.77 367 LYS A CA 1
ATOM 2846 C C . LYS A 1 367 ? 5.321 22.045 -45.538 1.00 23.77 367 LYS A C 1
ATOM 2848 O O . LYS A 1 367 ? 5.685 23.215 -45.547 1.00 23.77 367 LYS A O 1
ATOM 2853 N N . VAL A 1 368 ? 4.434 21.589 -44.649 1.00 23.89 368 VAL A N 1
ATOM 2854 C CA . VAL A 1 368 ? 3.963 22.378 -43.496 1.00 23.89 368 VAL A CA 1
ATOM 2855 C C . VAL A 1 368 ? 4.266 21.620 -42.207 1.00 23.89 368 VAL A C 1
ATOM 2857 O O . VAL A 1 368 ? 3.704 20.564 -41.934 1.00 23.89 368 VAL A O 1
ATOM 2860 N N . SER A 1 369 ? 5.186 22.167 -41.416 1.00 23.17 369 SER A N 1
ATOM 2861 C CA . SER A 1 369 ? 5.545 21.682 -40.083 1.00 23.17 369 SER A CA 1
ATOM 2862 C C . SER A 1 369 ? 4.718 22.396 -39.014 1.00 23.17 369 SER A C 1
ATOM 2864 O O . SER A 1 369 ? 4.839 23.613 -38.875 1.00 23.17 369 SER A O 1
ATOM 2866 N N . VAL A 1 370 ? 3.945 21.654 -38.216 1.00 22.97 370 VAL A N 1
ATOM 2867 C CA . VAL A 1 370 ? 3.213 22.195 -37.056 1.00 22.97 370 VAL A CA 1
ATOM 2868 C C . VAL A 1 370 ? 3.671 21.488 -35.783 1.00 22.97 370 VAL A C 1
ATOM 2870 O O . VAL A 1 370 ? 3.098 20.485 -35.379 1.00 22.97 370 VAL A O 1
ATOM 2873 N N . PHE A 1 371 ? 4.720 22.026 -35.161 1.00 24.28 371 PHE A N 1
ATOM 2874 C CA . PHE A 1 371 ? 5.054 21.809 -33.749 1.00 24.28 371 PHE A CA 1
ATOM 2875 C C . PHE A 1 371 ? 5.811 23.040 -33.245 1.00 24.28 371 PHE A C 1
ATOM 2877 O O . PHE A 1 371 ? 7.040 23.093 -33.254 1.00 24.28 371 PHE A O 1
ATOM 2884 N N . LYS A 1 372 ? 5.054 24.076 -32.873 1.00 24.80 372 LYS A N 1
ATOM 2885 C CA . LYS A 1 372 ? 5.594 25.302 -32.281 1.00 24.80 372 LYS A CA 1
ATOM 2886 C C . LYS A 1 372 ? 4.527 26.005 -31.436 1.00 24.80 372 LYS A C 1
ATOM 2888 O O . LYS A 1 372 ? 4.018 27.028 -31.861 1.00 24.80 372 LYS A O 1
ATOM 2893 N N . GLU A 1 373 ? 4.173 25.424 -30.284 1.00 24.98 373 GLU A N 1
ATOM 2894 C CA . GLU A 1 373 ? 3.346 26.079 -29.245 1.00 24.98 373 GLU A CA 1
ATOM 2895 C C . GLU A 1 373 ? 3.290 25.276 -27.917 1.00 24.98 373 GLU A C 1
ATOM 2897 O O . GLU A 1 373 ? 2.227 24.909 -27.436 1.00 24.98 373 GLU A O 1
ATOM 2902 N N . ILE A 1 374 ? 4.446 24.994 -27.294 1.00 26.08 374 ILE A N 1
ATOM 2903 C CA . ILE A 1 374 ? 4.546 24.789 -25.828 1.00 26.08 374 ILE A CA 1
ATOM 2904 C C . ILE A 1 374 ? 5.870 25.407 -25.355 1.00 26.08 374 ILE A C 1
ATOM 2906 O O . ILE A 1 374 ? 6.838 24.698 -25.084 1.00 26.08 374 ILE A O 1
ATOM 2910 N N . GLN A 1 375 ? 5.947 26.740 -25.313 1.00 27.42 375 GLN A N 1
ATOM 2911 C CA . GLN A 1 375 ? 7.088 27.426 -24.696 1.00 27.42 375 GLN A CA 1
ATOM 2912 C C . GLN A 1 375 ? 6.761 28.857 -24.236 1.00 27.42 375 GLN A C 1
ATOM 2914 O O . GLN A 1 375 ? 7.495 29.783 -24.547 1.00 27.42 375 GLN A O 1
ATOM 2919 N N . GLU A 1 376 ? 5.668 29.040 -23.486 1.00 26.38 376 GLU A N 1
ATOM 2920 C CA . GLU A 1 376 ? 5.383 30.299 -22.774 1.00 26.38 376 GLU A CA 1
ATOM 2921 C C . GLU A 1 376 ? 4.316 30.082 -21.681 1.00 26.38 376 GLU A C 1
ATOM 2923 O O . GLU A 1 376 ? 3.127 30.246 -21.925 1.00 26.38 376 GLU A O 1
ATOM 2928 N N . GLN A 1 377 ? 4.740 29.638 -20.487 1.00 28.33 377 GLN A N 1
ATOM 2929 C CA . GLN A 1 377 ? 4.084 29.887 -19.183 1.00 28.33 377 GLN A CA 1
ATOM 2930 C C . GLN A 1 377 ? 4.887 29.250 -18.030 1.00 28.33 377 GLN A C 1
ATOM 2932 O O . GLN A 1 377 ? 4.452 28.312 -17.367 1.00 28.33 377 GLN A O 1
ATOM 2937 N N . GLN A 1 378 ? 6.097 29.763 -17.791 1.00 28.03 378 GLN A N 1
ATOM 2938 C CA . GLN A 1 378 ? 6.825 29.544 -16.534 1.00 28.03 378 GLN A CA 1
ATOM 2939 C C . GLN A 1 378 ? 7.875 30.647 -16.327 1.00 28.03 378 GLN A C 1
ATOM 2941 O O . GLN A 1 378 ? 9.074 30.414 -16.412 1.00 28.03 378 GLN A O 1
ATOM 2946 N N . ASN A 1 379 ? 7.395 31.876 -16.119 1.00 24.66 379 ASN A N 1
ATOM 2947 C CA . ASN A 1 379 ? 8.145 32.980 -15.515 1.00 24.66 379 ASN A CA 1
ATOM 2948 C C . ASN A 1 379 ? 7.180 34.136 -15.212 1.00 24.66 379 ASN A C 1
ATOM 2950 O O . ASN A 1 379 ? 6.986 34.996 -16.057 1.00 24.66 379 ASN A O 1
ATOM 2954 N N . GLU A 1 380 ? 6.554 34.112 -14.031 1.00 24.52 380 GLU A N 1
ATOM 2955 C CA . GLU A 1 380 ? 6.124 35.295 -13.260 1.00 24.52 380 GLU A CA 1
ATOM 2956 C C . GLU A 1 380 ? 5.418 34.844 -11.974 1.00 24.52 380 GLU A C 1
ATOM 2958 O O . GLU A 1 380 ? 4.414 34.137 -12.040 1.00 24.52 380 GLU A O 1
ATOM 2963 N N . SER A 1 381 ? 5.980 35.241 -10.823 1.00 24.41 381 SER A N 1
ATOM 2964 C CA . SER A 1 381 ? 5.409 35.312 -9.455 1.00 24.41 381 SER A CA 1
ATOM 2965 C C . SER A 1 381 ? 6.504 35.050 -8.413 1.00 24.41 381 SER A C 1
ATOM 2967 O O . SER A 1 381 ? 6.525 34.025 -7.733 1.00 24.41 381 SER A O 1
ATOM 2969 N N . GLN A 1 382 ? 7.435 35.997 -8.296 1.00 23.55 382 GLN A N 1
ATOM 2970 C CA . GLN A 1 382 ? 8.170 36.234 -7.053 1.00 23.55 382 GLN A CA 1
ATOM 2971 C C . GLN A 1 382 ? 7.724 37.586 -6.478 1.00 23.55 382 GLN A C 1
ATOM 2973 O O . GLN A 1 382 ? 7.422 38.495 -7.247 1.00 23.55 382 GLN A O 1
ATOM 2978 N N . VAL A 1 383 ? 7.831 37.715 -5.149 1.00 21.88 383 VAL A N 1
ATOM 2979 C CA . VAL A 1 383 ? 7.637 38.932 -4.326 1.00 21.88 383 VAL A CA 1
ATOM 2980 C C . VAL A 1 383 ? 6.182 39.239 -3.919 1.00 21.88 383 VAL A C 1
ATOM 2982 O O . VAL A 1 383 ? 5.247 39.006 -4.678 1.00 21.88 383 VAL A O 1
ATOM 2985 N N . LEU A 1 384 ? 6.070 39.800 -2.701 1.00 23.28 384 LEU A N 1
ATOM 2986 C CA . LEU A 1 384 ? 4.892 40.118 -1.871 1.00 23.28 384 LEU A CA 1
ATOM 2987 C C . LEU A 1 384 ? 4.319 38.897 -1.109 1.00 23.28 384 LEU A C 1
ATOM 2989 O O . LEU A 1 384 ? 4.021 37.873 -1.716 1.00 23.28 384 LEU A O 1
ATOM 2993 N N . GLU A 1 385 ? 4.205 38.894 0.227 1.00 23.28 385 GLU A N 1
ATOM 2994 C CA . GLU A 1 385 ? 4.331 39.974 1.233 1.00 23.28 385 GLU A CA 1
ATOM 2995 C C . GLU A 1 385 ? 5.062 39.524 2.517 1.00 23.28 385 GLU A C 1
ATOM 2997 O O . GLU A 1 385 ? 5.051 38.347 2.883 1.00 23.28 385 GLU A O 1
ATOM 3002 N N . GLU A 1 386 ? 5.688 40.490 3.198 1.00 23.00 386 GLU A N 1
ATOM 3003 C CA . GLU A 1 386 ? 6.094 40.394 4.604 1.00 23.00 386 GLU A CA 1
ATOM 3004 C C . GLU A 1 386 ? 4.942 40.870 5.498 1.00 23.00 386 GLU A C 1
ATOM 3006 O O . GLU A 1 386 ? 4.366 41.914 5.228 1.00 23.00 386 GLU A O 1
ATOM 3011 N N . GLU A 1 387 ? 4.674 40.146 6.583 1.00 26.12 387 GLU A N 1
ATOM 3012 C CA . GLU A 1 387 ? 4.196 40.636 7.887 1.00 26.12 387 GLU A CA 1
ATOM 3013 C C . GLU A 1 387 ? 4.249 39.406 8.825 1.00 26.12 387 GLU A C 1
ATOM 3015 O O . GLU A 1 387 ? 3.904 38.294 8.427 1.00 26.12 387 GLU A O 1
ATOM 3020 N N . GLY A 1 388 ? 4.749 39.457 10.056 1.00 22.23 388 GLY A N 1
ATOM 3021 C CA . GLY A 1 388 ? 5.155 40.611 10.843 1.00 22.23 388 GLY A CA 1
ATOM 3022 C C . GLY A 1 388 ? 4.557 40.469 12.234 1.00 22.23 388 GLY A C 1
ATOM 3023 O O . GLY A 1 388 ? 3.452 40.931 12.448 1.00 22.23 388 GLY A O 1
ATOM 3024 N N . ASP A 1 389 ? 5.274 39.821 13.153 1.00 24.61 389 ASP A N 1
ATOM 3025 C CA . ASP A 1 389 ? 5.043 39.963 14.595 1.00 24.61 389 ASP A CA 1
ATOM 3026 C C . ASP A 1 389 ? 6.359 39.680 15.330 1.00 24.61 389 ASP A C 1
ATOM 3028 O O . ASP A 1 389 ? 6.838 38.545 15.415 1.00 24.61 389 ASP A O 1
ATOM 3032 N N . ASN A 1 390 ? 6.973 40.761 15.811 1.00 23.06 390 ASN A N 1
ATOM 3033 C CA . ASN A 1 390 ? 8.018 40.703 16.821 1.00 23.06 390 ASN A CA 1
ATOM 3034 C C . ASN A 1 390 ? 7.353 40.527 18.182 1.00 23.06 390 ASN A C 1
ATOM 3036 O O . ASN A 1 390 ? 6.441 41.278 18.500 1.00 23.06 390 ASN A O 1
ATOM 3040 N N . GLU A 1 391 ? 7.949 39.714 19.044 1.00 25.92 391 GLU A N 1
ATOM 3041 C CA . GLU A 1 391 ? 8.114 40.129 20.436 1.00 25.92 391 GLU A CA 1
ATOM 3042 C C . GLU A 1 391 ? 9.438 39.559 20.953 1.00 25.92 391 GLU A C 1
ATOM 3044 O O . GLU A 1 391 ? 9.669 38.348 20.958 1.00 25.92 391 GLU A O 1
ATOM 3049 N N . ASN A 1 392 ? 10.351 40.468 21.300 1.00 23.78 392 ASN A N 1
ATOM 3050 C CA . ASN A 1 392 ? 11.539 40.135 22.073 1.00 23.78 392 ASN A CA 1
ATOM 3051 C C . ASN A 1 392 ? 11.126 40.098 23.542 1.00 23.78 392 ASN A C 1
ATOM 3053 O O . ASN A 1 392 ? 10.486 41.042 23.987 1.00 23.78 392 ASN A O 1
ATOM 3057 N N . GLU A 1 393 ? 11.616 39.123 24.302 1.00 26.55 393 GLU A N 1
ATOM 3058 C CA . GLU A 1 393 ? 12.337 39.438 25.538 1.00 26.55 393 GLU A CA 1
ATOM 3059 C C . GLU A 1 393 ? 13.250 38.271 25.946 1.00 26.55 393 GLU A C 1
ATOM 3061 O O . GLU A 1 393 ? 13.019 37.111 25.590 1.00 26.55 393 GLU A O 1
ATOM 3066 N N . ASP A 1 394 ? 14.364 38.630 26.583 1.00 26.19 394 ASP A N 1
ATOM 3067 C CA . ASP A 1 394 ? 15.519 37.768 26.862 1.00 26.19 394 ASP A CA 1
ATOM 3068 C C . ASP A 1 394 ? 15.374 37.034 28.226 1.00 26.19 394 ASP A C 1
ATOM 3070 O O . ASP A 1 394 ? 14.382 37.228 28.931 1.00 26.19 394 ASP A O 1
ATOM 3074 N N . PRO A 1 395 ? 16.285 36.110 28.599 1.00 32.69 395 PRO A N 1
ATOM 3075 C CA . PRO A 1 395 ? 15.970 35.051 29.558 1.00 32.69 395 PRO A CA 1
ATOM 3076 C C . PRO A 1 395 ? 16.303 35.378 31.019 1.00 32.69 395 PRO A C 1
ATOM 3078 O O . PRO A 1 395 ? 17.339 35.970 31.314 1.00 32.69 395 PRO A O 1
ATOM 3081 N N . GLU A 1 396 ? 15.530 34.793 31.940 1.00 24.83 396 GLU A N 1
ATOM 3082 C CA . GLU A 1 396 ? 15.958 34.572 33.327 1.00 24.83 396 GLU A CA 1
ATOM 3083 C C . GLU A 1 396 ? 16.094 33.077 33.669 1.00 24.83 396 GLU A C 1
ATOM 3085 O O . GLU A 1 396 ? 15.441 32.193 33.106 1.00 24.83 396 GLU A O 1
ATOM 3090 N N . THR A 1 397 ? 17.040 32.808 34.566 1.00 25.06 397 THR A N 1
ATOM 3091 C CA . THR A 1 397 ? 17.592 31.493 34.917 1.00 25.06 397 THR A CA 1
ATOM 3092 C C . THR A 1 397 ? 16.907 30.817 36.108 1.00 25.06 397 THR A C 1
ATOM 3094 O O . THR A 1 397 ? 16.422 31.485 37.007 1.00 25.06 397 THR A O 1
ATOM 3097 N N . GLU A 1 398 ? 16.969 29.479 36.109 1.00 24.39 398 GLU A N 1
ATOM 3098 C CA . GLU A 1 398 ? 17.038 28.548 37.259 1.00 24.39 398 GLU A CA 1
ATOM 3099 C C . GLU A 1 398 ? 16.387 28.930 38.615 1.00 24.39 398 GLU A C 1
ATOM 3101 O O . GLU A 1 398 ? 16.862 29.826 39.302 1.00 24.39 398 GLU A O 1
ATOM 3106 N N . GLN A 1 399 ? 15.477 28.086 39.134 1.00 24.42 399 GLN A N 1
ATOM 3107 C CA . GLN A 1 399 ? 15.806 27.101 40.196 1.00 24.42 399 GLN A CA 1
ATOM 3108 C C . GLN A 1 399 ? 14.603 26.224 40.626 1.00 24.42 399 GLN A C 1
ATOM 3110 O O . GLN A 1 399 ? 13.483 26.374 40.140 1.00 24.42 399 GLN A O 1
ATOM 3115 N N . GLU A 1 400 ? 14.884 25.219 41.463 1.00 24.84 400 GLU A N 1
ATOM 3116 C CA . GLU A 1 400 ? 13.980 24.148 41.911 1.00 24.84 400 GLU A CA 1
ATOM 3117 C C . GLU A 1 400 ? 13.005 24.574 43.030 1.00 24.84 400 GLU A C 1
ATOM 3119 O O . GLU A 1 400 ? 13.301 25.471 43.815 1.00 24.84 400 GLU A O 1
ATOM 3124 N N . GLY A 1 401 ? 11.883 23.852 43.192 1.00 25.08 401 GLY A N 1
ATOM 3125 C CA . GLY A 1 401 ? 11.050 23.964 44.400 1.00 25.08 401 GLY A CA 1
ATOM 3126 C C . GLY A 1 401 ? 9.657 23.325 44.315 1.00 25.08 401 GLY A C 1
ATOM 3127 O O . GLY A 1 401 ? 8.777 23.813 43.615 1.00 25.08 401 GLY A O 1
ATOM 3128 N N . ALA A 1 402 ? 9.432 22.262 45.089 1.00 23.19 402 ALA A N 1
ATOM 3129 C CA . ALA A 1 402 ? 8.105 21.811 45.546 1.00 23.19 402 ALA A CA 1
ATOM 3130 C C . ALA A 1 402 ? 7.947 22.194 47.045 1.00 23.19 402 ALA A C 1
ATOM 3132 O O . ALA A 1 402 ? 8.970 22.551 47.635 1.00 23.19 402 ALA A O 1
ATOM 3133 N N . PRO A 1 403 ? 6.774 22.075 47.720 1.00 33.00 403 PRO A N 1
ATOM 3134 C CA . PRO A 1 403 ? 5.486 21.494 47.305 1.00 33.00 403 PRO A CA 1
ATOM 3135 C C . PRO A 1 403 ? 4.242 22.397 47.578 1.00 33.00 403 PRO A C 1
ATOM 3137 O O . PRO A 1 403 ? 4.363 23.553 47.964 1.00 33.00 403 PRO A O 1
ATOM 3140 N N . ALA A 1 404 ? 3.030 21.855 47.375 1.00 22.77 404 ALA A N 1
ATOM 3141 C CA . ALA A 1 404 ? 1.725 22.499 47.648 1.00 22.77 404 ALA A CA 1
ATOM 3142 C C . ALA A 1 404 ? 1.405 22.627 49.167 1.00 22.77 404 ALA A C 1
ATOM 3144 O O . ALA A 1 404 ? 2.065 21.934 49.950 1.00 22.77 404 ALA A O 1
ATOM 3145 N N . PRO A 1 405 ? 0.394 23.428 49.608 1.00 31.52 405 PRO A N 1
ATOM 3146 C CA . PRO A 1 405 ? -1.006 22.935 49.598 1.00 31.52 405 PRO A CA 1
ATOM 3147 C C . PRO A 1 405 ? -2.180 23.972 49.533 1.00 31.52 405 PRO A C 1
ATOM 3149 O O . PRO A 1 405 ? -2.016 25.147 49.826 1.00 31.52 405 PRO A O 1
ATOM 3152 N N . SER A 1 406 ? -3.387 23.435 49.256 1.00 22.48 406 SER A N 1
ATOM 3153 C CA . SER A 1 406 ? -4.736 23.742 49.826 1.00 22.48 406 SER A CA 1
ATOM 3154 C C . SER A 1 406 ? -5.423 25.130 49.792 1.00 22.48 406 SER A C 1
ATOM 3156 O O . SER A 1 406 ? -4.844 26.113 50.232 1.00 22.48 406 SER A O 1
ATOM 3158 N N . ALA A 1 407 ? -6.753 25.071 49.544 1.00 24.05 407 ALA A N 1
ATOM 3159 C CA . ALA A 1 407 ? -7.831 25.987 49.995 1.00 24.05 407 ALA A CA 1
ATOM 3160 C C . ALA A 1 407 ? -7.872 27.404 49.353 1.00 24.05 407 ALA A C 1
ATOM 3162 O O . ALA A 1 407 ? -6.846 27.903 48.910 1.00 24.05 407 ALA A O 1
ATOM 3163 N N . GLU A 1 408 ? -9.005 28.112 49.221 1.00 24.03 408 GLU A N 1
ATOM 3164 C CA . GLU A 1 408 ? -10.440 27.802 49.432 1.00 24.03 408 GLU A CA 1
ATOM 3165 C C . GLU A 1 408 ? -11.319 28.757 48.580 1.00 24.03 408 GLU A C 1
ATOM 3167 O O . GLU A 1 408 ? -10.797 29.574 47.819 1.00 24.03 408 GLU A O 1
ATOM 3172 N N . ASP A 1 409 ? -12.643 28.617 48.676 1.00 22.47 409 ASP A N 1
ATOM 3173 C CA . ASP A 1 409 ? -13.677 29.305 47.886 1.00 22.47 409 ASP A CA 1
ATOM 3174 C C . ASP A 1 409 ? -13.689 30.847 47.968 1.00 22.47 409 ASP A C 1
ATOM 3176 O O . ASP A 1 409 ? -13.496 31.416 49.040 1.00 22.47 409 ASP A O 1
ATOM 3180 N N . ILE A 1 410 ? -14.091 31.513 46.870 1.00 24.75 410 ILE A N 1
ATOM 3181 C CA . ILE A 1 410 ? -14.874 32.767 46.910 1.00 24.75 410 ILE A CA 1
ATOM 3182 C C . ILE A 1 410 ? -15.935 32.741 45.795 1.00 24.75 410 ILE A C 1
ATOM 3184 O O . ILE A 1 410 ? -15.610 32.803 44.608 1.00 24.75 410 ILE A O 1
ATOM 3188 N N . GLU A 1 411 ? -17.211 32.713 46.184 1.00 22.70 411 GLU A N 1
ATOM 3189 C CA . GLU A 1 411 ? -18.340 33.138 45.346 1.00 22.70 411 GLU A CA 1
ATOM 3190 C C . GLU A 1 411 ? -18.456 34.670 45.370 1.00 22.70 411 GLU A C 1
ATOM 3192 O O . GLU A 1 411 ? -18.436 35.258 46.450 1.00 22.70 411 GLU A O 1
ATOM 3197 N N . VAL A 1 412 ? -18.684 35.315 44.218 1.00 23.23 412 VAL A N 1
ATOM 3198 C CA . VAL A 1 412 ? -19.443 36.579 44.149 1.00 23.23 412 VAL A CA 1
ATOM 3199 C C . VAL A 1 412 ? -20.316 36.570 42.889 1.00 23.23 412 VAL A C 1
ATOM 3201 O O . VAL A 1 412 ? -19.827 36.418 41.771 1.00 23.23 412 VAL A O 1
ATOM 3204 N N . GLU A 1 413 ? -21.620 36.719 43.105 1.00 22.03 413 GLU A N 1
ATOM 3205 C CA . GLU A 1 413 ? -22.684 36.851 42.103 1.00 22.03 413 GLU A CA 1
ATOM 3206 C C . GLU A 1 413 ? -22.964 38.347 41.800 1.00 22.03 413 GLU A C 1
ATOM 3208 O O . GLU A 1 413 ? -22.300 39.223 42.354 1.00 22.03 413 GLU A O 1
ATOM 3213 N N . SER A 1 414 ? -24.000 38.647 41.001 1.00 22.98 414 SER A N 1
ATOM 3214 C CA . SER A 1 414 ? -24.564 39.986 40.700 1.00 22.98 414 SER A CA 1
ATOM 3215 C C . SER A 1 414 ? -23.812 40.845 39.646 1.00 22.98 414 SER A C 1
ATOM 3217 O O . SER A 1 414 ? -22.593 40.782 39.535 1.00 22.98 414 SER A O 1
ATOM 3219 N N . ASN A 1 415 ? -24.468 41.669 38.809 1.00 23.25 415 ASN A N 1
ATOM 3220 C CA . ASN A 1 415 ? -25.912 41.806 38.572 1.00 23.25 415 ASN A CA 1
ATOM 3221 C C . ASN A 1 415 ? -26.255 42.360 37.165 1.00 23.25 415 ASN A C 1
ATOM 3223 O O . ASN A 1 415 ? -25.517 43.163 36.608 1.00 23.25 415 ASN A O 1
ATOM 3227 N N . GLU A 1 416 ? -27.406 41.899 36.661 1.00 24.53 416 GLU A N 1
ATOM 3228 C CA . GLU A 1 416 ? -28.518 42.599 35.973 1.00 24.53 416 GLU A CA 1
ATOM 3229 C C . GLU A 1 416 ? -28.342 43.836 35.060 1.00 24.53 416 GLU A C 1
ATOM 3231 O O . GLU A 1 416 ? -27.660 44.799 35.390 1.00 24.53 416 GLU A O 1
ATOM 3236 N N . LEU A 1 417 ? -29.139 43.823 33.972 1.00 22.66 417 LEU A N 1
ATOM 3237 C CA . LEU A 1 417 ? -30.005 44.880 33.378 1.00 22.66 417 LEU A CA 1
ATOM 3238 C C . LEU A 1 417 ? -30.477 44.311 32.014 1.00 22.66 417 LEU A C 1
ATOM 3240 O O . LEU A 1 417 ? -29.652 44.094 31.134 1.00 22.66 417 LEU A O 1
ATOM 3244 N N . ILE A 1 418 ? -31.692 43.786 31.797 1.00 23.98 418 ILE A N 1
ATOM 3245 C CA . ILE A 1 418 ? -33.064 44.340 31.887 1.00 23.98 418 ILE A CA 1
ATOM 3246 C C . ILE A 1 418 ? -33.305 45.560 30.981 1.00 23.98 418 ILE A C 1
ATOM 3248 O O . ILE A 1 418 ? -33.017 46.679 31.376 1.00 23.98 418 ILE A O 1
ATOM 3252 N N . GLU A 1 419 ? -33.887 45.307 29.801 1.00 24.47 419 GLU A N 1
ATOM 3253 C CA . GLU A 1 419 ? -35.162 45.847 29.257 1.00 24.47 419 GLU A CA 1
ATOM 3254 C C . GLU A 1 419 ? -35.385 45.140 27.894 1.00 24.47 419 GLU A C 1
ATOM 3256 O O . GLU A 1 419 ? -34.484 45.084 27.065 1.00 24.47 419 GLU A O 1
ATOM 3261 N N . LYS A 1 420 ? -36.399 44.284 27.695 1.00 24.56 420 LYS A N 1
ATOM 3262 C CA . LYS A 1 420 ? -37.832 44.565 27.469 1.00 24.56 420 LYS A CA 1
ATOM 3263 C C . LYS A 1 420 ? -38.105 45.630 26.402 1.00 24.56 420 LYS A C 1
ATOM 3265 O O . LYS A 1 420 ? -37.973 46.809 26.681 1.00 24.56 420 LYS A O 1
ATOM 3270 N N . ASP A 1 421 ? -38.688 45.197 25.282 1.00 23.06 421 ASP A N 1
ATOM 3271 C CA . ASP A 1 421 ? -40.077 45.591 25.029 1.00 23.06 421 ASP A CA 1
ATOM 3272 C C . ASP A 1 421 ? -40.843 44.526 24.221 1.00 23.06 421 ASP A C 1
ATOM 3274 O O . ASP A 1 421 ? -40.268 43.806 23.401 1.00 23.06 421 ASP A O 1
ATOM 3278 N N . GLU A 1 422 ? -42.140 44.395 24.493 1.00 26.50 422 GLU A N 1
ATOM 3279 C CA . GLU A 1 422 ? -43.069 43.546 23.733 1.00 26.50 422 GLU A CA 1
ATOM 3280 C C . GLU A 1 422 ? -43.788 44.395 22.676 1.00 26.50 422 GLU A C 1
ATOM 3282 O O . GLU A 1 422 ? -44.004 45.584 22.890 1.00 26.50 422 GLU A O 1
ATOM 3287 N N . ASN A 1 423 ? -44.305 43.784 21.601 1.00 23.28 423 ASN A N 1
ATOM 3288 C CA . ASN A 1 423 ? -45.679 44.116 21.212 1.00 23.28 423 ASN A CA 1
ATOM 3289 C C . ASN A 1 423 ? -46.409 43.029 20.402 1.00 23.28 423 ASN A C 1
ATOM 3291 O O . ASN A 1 423 ? -45.878 42.389 19.497 1.00 23.28 423 ASN A O 1
ATOM 3295 N N . ARG A 1 424 ? -47.673 42.878 20.800 1.00 23.81 424 ARG A N 1
ATOM 3296 C CA . ARG A 1 424 ? -48.808 42.114 20.241 1.00 23.81 424 ARG A CA 1
ATOM 3297 C C . ARG A 1 424 ? -49.278 42.808 18.928 1.00 23.81 424 ARG A C 1
ATOM 3299 O O . ARG A 1 424 ? -48.798 43.896 18.643 1.00 23.81 424 ARG A O 1
ATOM 3306 N N . ALA A 1 425 ? -50.207 42.363 18.076 1.00 24.19 425 ALA A N 1
ATOM 3307 C CA . ALA A 1 425 ? -51.249 41.322 18.057 1.00 24.19 425 ALA A CA 1
ATOM 3308 C C . ALA A 1 425 ? -51.671 41.101 16.559 1.00 24.19 425 ALA A C 1
ATOM 3310 O O . ALA A 1 425 ? -51.119 41.777 15.695 1.00 24.19 425 ALA A O 1
ATOM 3311 N N . ASP A 1 426 ? -52.621 40.264 16.115 1.00 25.11 426 ASP A N 1
ATOM 3312 C CA . ASP A 1 426 ? -53.488 39.248 16.744 1.00 25.11 426 ASP A CA 1
ATOM 3313 C C . ASP A 1 426 ? -53.904 38.174 15.680 1.00 25.11 426 ASP A C 1
ATOM 3315 O O . ASP A 1 426 ? -53.112 37.815 14.811 1.00 25.11 426 ASP A O 1
ATOM 3319 N N . SER A 1 427 ? -55.137 37.664 15.751 1.00 27.80 427 SER A N 1
ATOM 3320 C CA . SER A 1 427 ? -55.820 36.656 14.921 1.00 27.80 427 SER A CA 1
ATOM 3321 C C . SER A 1 427 ? -56.633 37.213 13.733 1.00 27.80 427 SER A C 1
ATOM 3323 O O . SER A 1 427 ? -57.003 38.380 13.751 1.00 27.80 427 SER A O 1
ATOM 3325 N N . VAL A 1 428 ? -56.985 36.348 12.758 1.00 25.03 428 VAL A N 1
ATOM 3326 C CA . VAL A 1 428 ? -58.368 36.124 12.240 1.00 25.03 428 VAL A CA 1
ATOM 3327 C C . VAL A 1 428 ? -58.440 34.758 11.518 1.00 25.03 428 VAL A C 1
ATOM 3329 O O . VAL A 1 428 ? -57.653 34.486 10.614 1.00 25.03 428 VAL A O 1
ATOM 3332 N N . ASP A 1 429 ? -59.425 33.928 11.882 1.00 27.53 429 ASP A N 1
ATOM 3333 C CA . ASP A 1 429 ? -59.863 32.725 11.148 1.00 27.53 429 ASP A CA 1
ATOM 3334 C C . ASP A 1 429 ? -60.759 33.067 9.943 1.00 27.53 429 ASP A C 1
ATOM 3336 O O . ASP A 1 429 ? -61.576 33.987 10.024 1.00 27.53 429 ASP A O 1
ATOM 3340 N N . ASN A 1 430 ? -60.763 32.226 8.897 1.00 24.20 430 ASN A N 1
ATOM 3341 C CA . ASN A 1 430 ? -62.039 31.861 8.264 1.00 24.20 430 ASN A CA 1
ATOM 3342 C C . ASN A 1 430 ? -62.029 30.519 7.506 1.00 24.20 430 ASN A C 1
ATOM 3344 O O . ASN A 1 430 ? -60.989 29.990 7.122 1.00 24.20 430 ASN A O 1
ATOM 3348 N N . LYS A 1 431 ? -63.234 29.960 7.359 1.00 24.59 431 LYS A N 1
ATOM 3349 C CA . LYS A 1 431 ? -63.565 28.540 7.108 1.00 24.59 431 LYS A CA 1
ATOM 3350 C C . LYS A 1 431 ? -64.248 28.349 5.731 1.00 24.59 431 LYS A C 1
ATOM 3352 O O . LYS A 1 431 ? -64.525 29.345 5.074 1.00 24.59 431 LYS A O 1
ATOM 3357 N N . LEU A 1 432 ? -64.633 27.094 5.414 1.00 21.42 432 LEU A N 1
ATOM 3358 C CA . LEU A 1 432 ? -65.579 26.609 4.364 1.00 21.42 432 LEU A CA 1
ATOM 3359 C C . LEU A 1 432 ? -64.899 26.113 3.062 1.00 21.42 432 LEU A C 1
ATOM 3361 O O . LEU A 1 432 ? -63.956 26.741 2.601 1.00 21.42 432 LEU A O 1
ATOM 3365 N N . GLU A 1 433 ? -65.317 25.028 2.386 1.00 22.16 433 GLU A N 1
ATOM 3366 C CA . GLU A 1 433 ? -66.137 23.848 2.755 1.00 22.16 433 GLU A CA 1
ATOM 3367 C C . GLU A 1 433 ? -65.929 22.709 1.712 1.00 22.16 433 GLU A C 1
ATOM 3369 O O . GLU A 1 433 ? -65.281 22.926 0.689 1.00 22.16 433 GLU A O 1
ATOM 3374 N N . LEU A 1 434 ? -66.452 21.494 1.954 1.00 26.84 434 LEU A N 1
ATOM 3375 C CA . LEU A 1 434 ? -66.382 20.336 1.029 1.00 26.84 434 LEU A CA 1
ATOM 3376 C C . LEU A 1 434 ? -67.647 20.221 0.146 1.00 26.84 434 LEU A C 1
ATOM 3378 O O . LEU A 1 434 ? -68.726 20.612 0.588 1.00 26.84 434 LEU A O 1
ATOM 3382 N N . PRO A 1 435 ? -67.561 19.613 -1.054 1.00 27.11 435 PRO A N 1
ATOM 3383 C CA . PRO A 1 435 ? -68.205 18.296 -1.276 1.00 27.11 435 PRO A CA 1
ATOM 3384 C C . PRO A 1 435 ? -67.334 17.346 -2.145 1.00 27.11 435 PRO A C 1
ATOM 3386 O O . PRO A 1 435 ? -66.583 17.809 -2.991 1.00 27.11 435 PRO A O 1
ATOM 3389 N N . SER A 1 436 ? -67.245 16.021 -1.939 1.00 22.83 436 SER A N 1
ATOM 3390 C CA . SER A 1 436 ? -68.251 14.942 -1.773 1.00 22.83 436 SER A CA 1
ATOM 3391 C C . SER A 1 436 ? -68.742 14.317 -3.100 1.00 22.83 436 SER A C 1
ATOM 3393 O O . SER A 1 436 ? -69.105 15.044 -4.020 1.00 22.83 436 SER A O 1
ATOM 3395 N N . SER A 1 437 ? -68.845 12.970 -3.119 1.00 22.11 437 SER A N 1
ATOM 3396 C CA . SER A 1 437 ? -69.404 12.063 -4.162 1.00 22.11 437 SER A CA 1
ATOM 3397 C C . SER A 1 437 ? -68.493 11.722 -5.373 1.00 22.11 437 SER A C 1
ATOM 3399 O O . SER A 1 437 ? -67.702 12.558 -5.788 1.00 22.11 437 SER A O 1
ATOM 3401 N N . THR A 1 438 ? -68.499 10.521 -5.985 1.00 21.88 438 THR A N 1
ATOM 3402 C CA . THR A 1 438 ? -69.038 9.185 -5.604 1.00 21.88 438 THR A CA 1
ATOM 3403 C C . THR A 1 438 ? -68.297 8.059 -6.362 1.00 21.88 438 THR A C 1
ATOM 3405 O O . THR A 1 438 ? -67.553 8.315 -7.301 1.00 21.88 438 THR A O 1
ATOM 3408 N N . GLU A 1 439 ? -68.525 6.818 -5.927 1.00 24.78 439 GLU A N 1
ATOM 3409 C CA . GLU A 1 439 ? -68.077 5.515 -6.456 1.00 24.78 439 GLU A CA 1
ATOM 3410 C C . GLU A 1 439 ? -67.996 5.341 -7.992 1.00 24.78 439 GLU A C 1
ATOM 3412 O O . GLU A 1 439 ? -68.859 5.821 -8.718 1.00 24.78 439 GLU A O 1
ATOM 3417 N N . HIS A 1 440 ? -67.064 4.495 -8.468 1.00 24.02 440 HIS A N 1
ATOM 3418 C CA . HIS A 1 440 ? -67.428 3.215 -9.111 1.00 24.02 440 HIS A CA 1
ATOM 3419 C C . HIS A 1 440 ? -66.227 2.258 -9.280 1.00 24.02 440 HIS A C 1
ATOM 3421 O O . HIS A 1 440 ? -65.109 2.667 -9.586 1.00 24.02 440 HIS A O 1
ATOM 3427 N N . LYS A 1 441 ? -66.475 0.954 -9.088 1.00 25.83 441 LYS A N 1
ATOM 3428 C CA . LYS A 1 441 ? -65.562 -0.142 -9.468 1.00 25.83 441 LYS A CA 1
ATOM 3429 C C . LYS A 1 441 ? -65.647 -0.406 -10.972 1.00 25.83 441 LYS A C 1
ATOM 3431 O O . LYS A 1 441 ? -66.752 -0.390 -11.504 1.00 25.83 441 LYS A O 1
ATOM 3436 N N . GLU A 1 442 ? -64.563 -0.904 -11.567 1.00 23.86 442 GLU A N 1
ATOM 3437 C CA . GLU A 1 442 ? -64.694 -1.939 -12.598 1.00 23.86 442 GLU A CA 1
ATOM 3438 C C . GLU A 1 442 ? -63.572 -2.989 -12.507 1.00 23.86 442 GLU A C 1
ATOM 3440 O O . GLU A 1 442 ? -62.400 -2.670 -12.313 1.00 23.86 442 GLU A O 1
ATOM 3445 N N . GLU A 1 443 ? -63.953 -4.266 -12.579 1.00 22.72 443 GLU A N 1
ATOM 3446 C CA . GLU A 1 443 ? -63.041 -5.414 -12.545 1.00 22.72 443 GLU A CA 1
ATOM 3447 C C . GLU A 1 443 ? -62.562 -5.767 -13.960 1.00 22.72 443 GLU A C 1
ATOM 3449 O O . GLU A 1 443 ? -63.351 -5.746 -14.904 1.00 22.72 443 GLU A O 1
ATOM 3454 N N . LYS A 1 444 ? -61.337 -6.292 -14.094 1.00 24.02 444 LYS A N 1
ATOM 3455 C CA . LYS A 1 444 ? -61.037 -7.276 -15.149 1.00 24.02 444 LYS A CA 1
ATOM 3456 C C . LYS A 1 444 ? -60.416 -8.541 -14.566 1.00 24.02 444 LYS A C 1
ATOM 3458 O O . LYS A 1 444 ? -59.213 -8.633 -14.347 1.00 24.02 444 LYS A O 1
ATOM 3463 N N . LYS A 1 445 ? -61.280 -9.534 -14.343 1.00 23.17 445 LYS A N 1
ATOM 3464 C CA . LYS A 1 445 ? -60.916 -10.942 -14.138 1.00 23.17 445 LYS A CA 1
ATOM 3465 C C . LYS A 1 445 ? -60.386 -11.534 -15.445 1.00 23.17 445 LYS A C 1
ATOM 3467 O O . LYS A 1 445 ? -61.055 -11.369 -16.460 1.00 23.17 445 LYS A O 1
ATOM 3472 N N . ILE A 1 446 ? -59.329 -12.350 -15.383 1.00 23.92 446 ILE A N 1
ATOM 3473 C CA . ILE A 1 446 ? -59.266 -13.614 -16.142 1.00 23.92 446 ILE A CA 1
ATOM 3474 C C . ILE A 1 446 ? -58.703 -14.724 -15.234 1.00 23.92 446 ILE A C 1
ATOM 3476 O O . ILE A 1 446 ? -57.514 -14.781 -14.951 1.00 23.92 446 ILE A O 1
ATOM 3480 N N . ASN A 1 447 ? -59.629 -15.568 -14.781 1.00 22.23 447 ASN A N 1
ATOM 3481 C CA . ASN A 1 447 ? -59.567 -17.007 -14.493 1.00 22.23 447 ASN A CA 1
ATOM 3482 C C . ASN A 1 447 ? -58.272 -17.665 -13.971 1.00 22.23 447 ASN A C 1
ATOM 3484 O O . ASN A 1 447 ? -57.308 -17.878 -14.700 1.00 22.23 447 ASN A O 1
ATOM 3488 N N . VAL A 1 448 ? -58.392 -18.213 -12.757 1.00 27.44 448 VAL A N 1
ATOM 3489 C CA . VAL A 1 448 ? -57.684 -19.421 -12.302 1.00 27.44 448 VAL A CA 1
ATOM 3490 C C . VAL A 1 448 ? -58.649 -20.610 -12.400 1.00 27.44 448 VAL A C 1
ATOM 3492 O O . VAL A 1 448 ? -59.811 -20.486 -12.017 1.00 27.44 448 VAL A O 1
ATOM 3495 N N . THR A 1 449 ? -58.160 -21.770 -12.839 1.00 25.23 449 THR A N 1
ATOM 3496 C CA . THR A 1 449 ? -58.807 -23.085 -12.650 1.00 25.23 449 THR A CA 1
ATOM 3497 C C . THR A 1 449 ? -57.805 -24.080 -12.043 1.00 25.23 449 THR A C 1
ATOM 3499 O O . THR A 1 449 ? -56.601 -23.847 -12.156 1.00 25.23 449 THR A O 1
ATOM 3502 N N . PRO A 1 450 ? -58.259 -25.113 -11.305 1.00 28.83 450 PRO A N 1
ATOM 3503 C CA . PRO A 1 450 ? -57.595 -25.437 -10.043 1.00 28.83 450 PRO A CA 1
ATOM 3504 C C . PRO A 1 450 ? -56.868 -26.791 -9.988 1.00 28.83 450 PRO A C 1
ATOM 3506 O O . PRO A 1 450 ? -57.273 -27.747 -10.634 1.00 28.83 450 PRO A O 1
ATOM 3509 N N . VAL A 1 451 ? -55.860 -26.826 -9.105 1.00 27.75 451 VAL A N 1
ATOM 3510 C CA . VAL A 1 451 ? -55.497 -27.901 -8.152 1.00 27.75 451 VAL A CA 1
ATOM 3511 C C . VAL A 1 451 ? -55.585 -29.356 -8.633 1.00 27.75 451 VAL A C 1
ATOM 3513 O O . VAL A 1 451 ? -56.675 -29.889 -8.803 1.00 27.75 451 VAL A O 1
ATOM 3516 N N . ASP A 1 452 ? -54.455 -30.064 -8.530 1.00 24.52 452 ASP A N 1
ATOM 3517 C CA . ASP A 1 452 ? -54.496 -31.350 -7.828 1.00 24.52 452 ASP A CA 1
ATOM 3518 C C . ASP A 1 452 ? -53.399 -31.451 -6.754 1.00 24.52 452 ASP A C 1
ATOM 3520 O O . ASP A 1 452 ? -52.444 -30.669 -6.733 1.00 24.52 452 ASP A O 1
ATOM 3524 N N . LYS A 1 453 ? -53.628 -32.323 -5.775 1.00 30.22 453 LYS A N 1
ATOM 3525 C CA . LYS A 1 453 ? -52.971 -32.335 -4.460 1.00 30.22 453 LYS A CA 1
ATOM 3526 C C . LYS A 1 453 ? -51.741 -33.251 -4.446 1.00 30.22 453 LYS A C 1
ATOM 3528 O O . LYS A 1 453 ? -51.704 -34.235 -5.175 1.00 30.22 453 LYS A O 1
ATOM 3533 N N . ASN A 1 454 ? -50.803 -33.013 -3.522 1.00 24.69 454 ASN A N 1
ATOM 3534 C CA . ASN A 1 454 ? -50.649 -33.912 -2.365 1.00 24.69 454 ASN A CA 1
ATOM 3535 C C . ASN A 1 454 ? -49.620 -33.437 -1.320 1.00 24.69 454 ASN A C 1
ATOM 3537 O O . ASN A 1 454 ? -48.519 -33.009 -1.640 1.00 24.69 454 ASN A O 1
ATOM 3541 N N . GLU A 1 455 ? -50.059 -33.576 -0.068 1.00 26.03 455 GLU A N 1
ATOM 3542 C CA . GLU A 1 455 ? -49.322 -33.958 1.145 1.00 26.03 455 GLU A CA 1
ATOM 3543 C C . GLU A 1 455 ? -48.063 -33.189 1.597 1.00 26.03 455 GLU A C 1
ATOM 3545 O O . GLU A 1 455 ? -46.982 -33.227 1.018 1.00 26.03 455 GLU A O 1
ATOM 3550 N N . VAL A 1 456 ? -48.216 -32.587 2.779 1.00 30.97 456 VAL A N 1
ATOM 3551 C CA . VAL A 1 456 ? -47.150 -32.091 3.655 1.00 30.97 456 VAL A CA 1
ATOM 3552 C C . VAL A 1 456 ? -46.536 -33.254 4.443 1.00 30.97 456 VAL A C 1
ATOM 3554 O O . VAL A 1 456 ? -47.269 -33.931 5.164 1.00 30.97 456 VAL A O 1
ATOM 3557 N N . PRO A 1 457 ? -45.200 -33.388 4.477 1.00 25.59 457 PRO A N 1
ATOM 3558 C CA . PRO A 1 457 ? -44.496 -33.951 5.621 1.00 25.59 457 PRO A CA 1
ATOM 3559 C C . PRO A 1 457 ? -44.036 -32.807 6.529 1.00 25.59 457 PRO A C 1
ATOM 3561 O O . PRO A 1 457 ? -43.194 -31.983 6.170 1.00 25.59 457 PRO A O 1
ATOM 3564 N N . SER A 1 458 ? -44.602 -32.746 7.729 1.00 32.81 458 SER A N 1
ATOM 3565 C CA . SER A 1 458 ? -44.153 -31.828 8.774 1.00 32.81 458 SER A CA 1
ATOM 3566 C C . SER A 1 458 ? -42.757 -32.195 9.288 1.00 32.81 458 SER A C 1
ATOM 3568 O O . SER A 1 458 ? -42.400 -33.370 9.316 1.00 32.81 458 SER A O 1
ATOM 3570 N N . ASN A 1 459 ? -42.080 -31.211 9.889 1.00 34.75 459 ASN A N 1
ATOM 3571 C CA . ASN A 1 459 ? -40.971 -31.399 10.833 1.00 34.75 459 ASN A CA 1
ATOM 3572 C C . ASN A 1 459 ? -39.563 -31.630 10.237 1.00 34.75 459 ASN A C 1
ATOM 3574 O O . ASN A 1 459 ? -38.841 -32.546 10.628 1.00 34.75 459 ASN A O 1
ATOM 3578 N N . GLY A 1 460 ? -39.123 -30.717 9.366 1.00 25.33 460 GLY A N 1
ATOM 3579 C CA . GLY A 1 460 ? -37.696 -30.431 9.193 1.00 25.33 460 GLY A CA 1
ATOM 3580 C C . GLY A 1 460 ? -37.228 -29.424 10.248 1.00 25.33 460 GLY A C 1
ATOM 3581 O O . GLY A 1 460 ? -37.740 -28.305 10.292 1.00 25.33 460 GLY A O 1
ATOM 3582 N N . LYS A 1 461 ? -36.262 -29.797 11.100 1.00 26.80 461 LYS A N 1
ATOM 3583 C CA . LYS A 1 461 ? -35.585 -28.837 11.989 1.00 26.80 461 LYS A CA 1
ATOM 3584 C C . LYS A 1 461 ? -34.941 -27.746 11.131 1.00 26.80 461 LYS A C 1
ATOM 3586 O O . LYS A 1 461 ? -34.150 -28.062 10.247 1.00 26.80 461 LYS A O 1
ATOM 3591 N N . ILE A 1 462 ? -35.230 -26.479 11.425 1.00 29.12 462 ILE A N 1
ATOM 3592 C CA . ILE A 1 462 ? -34.447 -25.366 10.883 1.00 29.12 462 ILE A CA 1
ATOM 3593 C C . ILE A 1 462 ? -33.084 -25.423 11.574 1.00 29.12 462 ILE A C 1
ATOM 3595 O O . ILE A 1 462 ? -32.942 -24.997 12.720 1.00 29.12 462 ILE A O 1
ATOM 3599 N N . GLU A 1 463 ? -32.090 -25.996 10.901 1.00 26.02 463 GLU A N 1
ATOM 3600 C CA . GLU A 1 463 ? -30.705 -25.891 11.343 1.00 26.02 463 GLU A CA 1
ATOM 3601 C C . GLU A 1 463 ? -30.261 -24.432 11.182 1.00 26.02 463 GLU A C 1
ATOM 3603 O O . GLU A 1 463 ? -30.050 -23.954 10.067 1.00 26.02 463 GLU A O 1
ATOM 3608 N N . GLU A 1 464 ? -30.127 -23.706 12.300 1.00 32.91 464 GLU A N 1
ATOM 3609 C CA . GLU A 1 464 ? -29.407 -22.431 12.309 1.00 32.91 464 GLU A CA 1
ATOM 3610 C C . GLU A 1 464 ? -27.986 -22.689 11.779 1.00 32.91 464 GLU A C 1
ATOM 3612 O O . GLU A 1 464 ? -27.143 -23.249 12.487 1.00 32.91 464 GLU A O 1
ATOM 3617 N N . LYS A 1 465 ? -27.703 -22.275 10.535 1.00 32.22 465 LYS A N 1
ATOM 3618 C CA . LYS A 1 465 ? -26.339 -22.291 9.995 1.00 32.22 465 LYS A CA 1
ATOM 3619 C C . LYS A 1 465 ? -25.424 -21.529 10.954 1.00 32.22 465 LYS A C 1
ATOM 3621 O O . LYS A 1 465 ? -25.646 -20.352 11.241 1.00 32.22 465 LYS A O 1
ATOM 3626 N N . LYS A 1 466 ? -24.395 -22.214 11.461 1.00 36.78 466 LYS A N 1
ATOM 3627 C CA . LYS A 1 466 ? -23.441 -21.640 12.415 1.00 36.78 466 LYS A CA 1
ATOM 3628 C C . LYS A 1 466 ? -22.750 -20.419 11.807 1.00 36.78 466 LYS A C 1
ATOM 3630 O O . LYS A 1 466 ? -22.177 -20.498 10.726 1.00 36.78 466 LYS A O 1
ATOM 3635 N N . ILE A 1 467 ? -22.748 -19.316 12.553 1.00 52.25 467 ILE A N 1
ATOM 3636 C CA . ILE A 1 467 ? -22.070 -18.062 12.178 1.00 52.25 467 ILE A CA 1
ATOM 3637 C C . ILE A 1 467 ? -20.532 -18.226 12.180 1.00 52.25 467 ILE A C 1
ATOM 3639 O O . ILE A 1 467 ? -19.832 -17.432 11.557 1.00 52.25 467 ILE A O 1
ATOM 3643 N N . ASP A 1 468 ? -20.007 -19.289 12.801 1.00 49.19 468 ASP A N 1
ATOM 3644 C CA . ASP A 1 468 ? -18.568 -19.573 12.950 1.00 49.19 468 ASP A CA 1
ATOM 3645 C C . ASP A 1 468 ? -17.790 -19.746 11.626 1.00 49.19 468 ASP A C 1
ATOM 3647 O O . ASP A 1 468 ? -16.562 -19.759 11.653 1.00 49.19 468 ASP A O 1
ATOM 3651 N N . SER A 1 469 ? -18.464 -19.866 10.473 1.00 57.91 469 SER A N 1
ATOM 3652 C CA . SER A 1 469 ? -17.824 -19.964 9.149 1.00 57.91 469 SER A CA 1
ATOM 3653 C C . SER A 1 469 ? -18.139 -18.803 8.194 1.00 57.91 469 SER A C 1
ATOM 3655 O O . SER A 1 469 ? -17.851 -18.921 7.004 1.00 57.91 469 SER A O 1
ATOM 3657 N N . CYS A 1 470 ? -18.764 -17.714 8.655 1.00 75.19 470 CYS A N 1
ATOM 3658 C CA . CYS A 1 470 ? -19.144 -16.609 7.769 1.00 75.19 470 CYS A CA 1
ATOM 3659 C C . CYS A 1 470 ? -18.035 -15.559 7.626 1.00 75.19 470 CYS A C 1
ATOM 3661 O O . CYS A 1 470 ? -17.691 -14.863 8.584 1.00 75.19 470 CYS A O 1
ATOM 3663 N N . ASP A 1 471 ? -17.522 -15.396 6.407 1.00 83.88 471 ASP A N 1
ATOM 3664 C CA . ASP A 1 471 ? -16.591 -14.324 6.063 1.00 83.88 471 ASP A CA 1
ATOM 3665 C C . ASP A 1 471 ? -17.347 -12.997 5.875 1.00 83.88 471 ASP A C 1
ATOM 3667 O O . ASP A 1 471 ? -17.818 -12.666 4.787 1.00 83.88 471 ASP A O 1
ATOM 3671 N N . LEU A 1 472 ? -17.450 -12.214 6.953 1.00 86.75 472 LEU A N 1
ATOM 3672 C CA . LEU A 1 472 ? -18.121 -10.907 6.949 1.00 86.75 472 LEU A CA 1
ATOM 3673 C C . LEU A 1 472 ? -17.468 -9.876 6.005 1.00 86.75 472 LEU A C 1
ATOM 3675 O O . LEU A 1 472 ? -18.073 -8.834 5.746 1.00 86.75 472 LEU A O 1
ATOM 3679 N N . THR A 1 473 ? -16.263 -10.149 5.487 1.00 85.06 473 THR A N 1
ATOM 3680 C CA . THR A 1 473 ? -15.543 -9.263 4.556 1.00 85.06 473 THR A CA 1
ATOM 3681 C C . THR A 1 473 ? -15.976 -9.446 3.101 1.00 85.06 473 THR A C 1
ATOM 3683 O O . THR A 1 473 ? -15.764 -8.545 2.288 1.00 85.06 473 THR A O 1
ATOM 3686 N N . LYS A 1 474 ? -16.624 -10.574 2.770 1.00 86.81 474 LYS A N 1
ATOM 3687 C CA . LYS A 1 474 ? -17.130 -10.887 1.427 1.00 86.81 474 LYS A CA 1
ATOM 3688 C C . LYS A 1 474 ? -18.634 -10.690 1.359 1.00 86.81 474 LYS A C 1
ATOM 3690 O O . LYS A 1 474 ? -19.392 -11.284 2.120 1.00 86.81 474 LYS A O 1
ATOM 3695 N N . GLY A 1 475 ? -19.076 -9.870 0.419 1.00 90.38 475 GLY A N 1
ATOM 3696 C CA . GLY A 1 475 ? -20.470 -9.477 0.305 1.00 90.38 475 GLY A CA 1
ATOM 3697 C C . GLY A 1 475 ? -20.664 -8.378 -0.724 1.00 90.38 475 GLY A C 1
ATOM 3698 O O . GLY A 1 475 ? -19.791 -8.114 -1.550 1.00 90.38 475 GLY A O 1
ATOM 3699 N N . LYS A 1 476 ? -21.822 -7.730 -0.656 1.00 92.69 476 LYS A N 1
ATOM 3700 C CA . LYS A 1 476 ? -22.186 -6.597 -1.506 1.00 92.69 476 LYS A CA 1
ATOM 3701 C C . LYS A 1 476 ? -23.011 -5.584 -0.726 1.00 92.69 476 LYS A C 1
ATOM 3703 O O . LYS A 1 476 ? -23.714 -5.937 0.222 1.00 92.69 476 LYS A O 1
ATOM 3708 N N . TRP A 1 477 ? -22.974 -4.333 -1.164 1.00 94.62 477 TRP A N 1
ATOM 3709 C CA . TRP A 1 477 ? -23.947 -3.344 -0.718 1.00 94.62 477 TRP A CA 1
ATOM 3710 C C . TRP A 1 477 ? -25.290 -3.597 -1.402 1.00 94.62 477 TRP A C 1
ATOM 3712 O O . TRP A 1 477 ? -25.359 -3.827 -2.608 1.00 94.62 477 TRP A O 1
ATOM 3722 N N . VAL A 1 478 ? -26.358 -3.578 -0.612 1.00 94.00 478 VAL A N 1
ATOM 3723 C CA . VAL A 1 478 ? -27.740 -3.745 -1.065 1.00 94.00 478 VAL A CA 1
ATOM 3724 C C . VAL A 1 478 ? -28.527 -2.523 -0.620 1.00 94.00 478 VAL A C 1
ATOM 3726 O O . VAL A 1 478 ? -28.391 -2.075 0.518 1.00 94.00 478 VAL A O 1
ATOM 3729 N N . TYR A 1 479 ? -29.328 -1.973 -1.526 1.00 95.19 479 TYR A N 1
ATOM 3730 C CA . TYR A 1 479 ? -30.217 -0.863 -1.215 1.00 95.19 479 TYR A CA 1
ATOM 3731 C C . TYR A 1 479 ? -31.395 -1.378 -0.373 1.00 95.19 479 TYR A C 1
ATOM 3733 O O . TYR A 1 479 ? -32.063 -2.339 -0.754 1.00 95.19 479 TYR A O 1
ATOM 3741 N N . ASP A 1 480 ? -31.626 -0.762 0.782 1.00 93.94 480 ASP A N 1
ATOM 3742 C CA . ASP A 1 480 ? -32.615 -1.162 1.779 1.00 93.94 480 ASP A CA 1
ATOM 3743 C C . ASP A 1 480 ? -33.441 0.066 2.190 1.00 93.94 480 ASP A C 1
ATOM 3745 O O . ASP A 1 480 ? -32.957 0.988 2.850 1.00 93.94 480 ASP A O 1
ATOM 3749 N N . GLU A 1 481 ? -34.719 0.090 1.806 1.00 94.44 481 GLU A N 1
ATOM 3750 C CA . GLU A 1 481 ? -35.605 1.226 2.083 1.00 94.44 481 GLU A CA 1
ATOM 3751 C C . GLU A 1 481 ? -35.815 1.498 3.575 1.00 94.44 481 GLU A C 1
ATOM 3753 O O . GLU A 1 481 ? -36.142 2.619 3.967 1.00 94.44 481 GLU A O 1
ATOM 3758 N N . SER A 1 482 ? -35.598 0.493 4.421 1.00 92.19 482 SER A N 1
ATOM 3759 C CA . SER A 1 482 ? -35.759 0.606 5.869 1.00 92.19 482 SER A CA 1
ATOM 3760 C C . SER A 1 482 ? -34.537 1.197 6.586 1.00 92.19 482 SER A C 1
ATOM 3762 O O . SER A 1 482 ? -34.518 1.241 7.817 1.00 92.19 482 SER A O 1
ATOM 3764 N N . TYR A 1 483 ? -33.514 1.611 5.835 1.00 92.94 483 TYR A N 1
ATOM 3765 C CA . TYR A 1 483 ? -32.397 2.422 6.316 1.00 92.94 483 TYR A CA 1
ATOM 3766 C C . TYR A 1 483 ? -32.689 3.927 6.124 1.00 92.94 483 TYR A C 1
ATOM 3768 O O . TYR A 1 483 ? -33.575 4.288 5.338 1.00 92.94 483 TYR A O 1
ATOM 3776 N N . PRO A 1 484 ? -31.960 4.834 6.805 1.00 94.38 484 PRO A N 1
ATOM 3777 C CA . PRO A 1 484 ? -30.968 4.576 7.856 1.00 94.38 484 PRO A CA 1
ATOM 3778 C C . PRO A 1 484 ? -31.584 4.059 9.166 1.00 94.38 484 PRO A C 1
ATOM 3780 O O . PRO A 1 484 ? -32.784 4.174 9.397 1.00 94.38 484 PRO A O 1
ATOM 3783 N N . LEU A 1 485 ? -30.745 3.509 10.050 1.00 92.06 485 LEU A N 1
ATOM 3784 C CA . LEU A 1 485 ? -31.166 2.971 11.354 1.00 92.06 485 LEU A CA 1
ATOM 3785 C C . LEU A 1 485 ? -31.570 4.055 12.373 1.00 92.06 485 LEU A C 1
ATOM 3787 O O . LEU A 1 485 ? -32.212 3.750 13.377 1.00 92.06 485 LEU A O 1
ATOM 3791 N N . TYR A 1 486 ? -31.187 5.307 12.124 1.00 94.00 486 TYR A N 1
ATOM 3792 C CA . TYR A 1 486 ? -31.539 6.483 12.913 1.00 94.00 486 TYR A CA 1
ATOM 3793 C C . TYR A 1 486 ? -31.539 7.735 12.022 1.00 94.00 486 TYR A C 1
ATOM 3795 O O . TYR A 1 486 ? -31.065 7.715 10.891 1.00 94.00 486 TYR A O 1
ATOM 3803 N N . THR A 1 487 ? -32.059 8.843 12.542 1.00 90.88 487 THR A N 1
ATOM 3804 C CA . THR A 1 487 ? -32.042 10.170 11.904 1.00 90.88 487 THR A CA 1
ATOM 3805 C C . THR A 1 487 ? -31.375 11.213 12.803 1.00 90.88 487 THR A C 1
ATOM 3807 O O . THR A 1 487 ? -31.233 11.007 14.013 1.00 90.88 487 THR A O 1
ATOM 3810 N N . ASN A 1 488 ? -31.057 12.379 12.240 1.00 84.00 488 ASN A N 1
ATOM 3811 C CA . ASN A 1 488 ? -30.539 13.536 12.981 1.00 84.00 488 ASN A CA 1
ATOM 3812 C C . ASN A 1 488 ? -31.479 14.006 14.106 1.00 84.00 488 ASN A C 1
ATOM 3814 O O . ASN A 1 488 ? -31.014 14.480 15.136 1.00 84.00 488 ASN A O 1
ATOM 3818 N N . ALA A 1 489 ? -32.797 13.837 13.948 1.00 84.75 489 ALA A N 1
ATOM 3819 C CA . ALA A 1 489 ? -33.768 14.169 14.993 1.00 84.75 489 ALA A CA 1
ATOM 3820 C C . ALA A 1 489 ? -33.711 13.193 16.185 1.00 84.75 489 ALA A C 1
ATOM 3822 O O . ALA A 1 489 ? -33.956 13.587 17.321 1.00 84.75 489 ALA A O 1
ATOM 3823 N N . SER A 1 490 ? -33.364 11.925 15.937 1.00 87.62 490 SER A N 1
ATOM 3824 C CA . SER A 1 490 ? -33.233 10.890 16.976 1.00 87.62 490 SER A CA 1
ATOM 3825 C C . SER A 1 490 ? -31.844 10.805 17.625 1.00 87.62 490 SER A C 1
ATOM 3827 O O . SER A 1 490 ? -31.716 10.165 18.666 1.00 87.62 490 SER A O 1
ATOM 3829 N N . CYS A 1 491 ? -30.810 11.434 17.049 1.00 89.38 491 CYS A N 1
ATOM 3830 C CA . CYS A 1 491 ? -29.465 11.457 17.629 1.00 89.38 491 CYS A CA 1
ATOM 3831 C C . CYS A 1 491 ? -28.887 12.883 17.735 1.00 89.38 491 CYS A C 1
ATOM 3833 O O . CYS A 1 491 ? -28.414 13.424 16.736 1.00 89.38 491 CYS A O 1
ATOM 3835 N N . PRO A 1 492 ? -28.819 13.472 18.944 1.00 87.12 492 PRO A N 1
ATOM 3836 C CA . PRO A 1 492 ? -28.270 14.814 19.156 1.00 87.12 492 PRO A CA 1
ATOM 3837 C C . PRO A 1 492 ? -26.729 14.852 19.255 1.00 87.12 492 PRO A C 1
ATOM 3839 O O . PRO A 1 492 ? -26.170 15.883 19.627 1.00 87.12 492 PRO A O 1
ATOM 3842 N N . PHE A 1 493 ? -26.039 13.737 18.987 1.00 89.31 493 PHE A N 1
ATOM 3843 C CA . PHE A 1 493 ? -24.602 13.567 19.252 1.00 89.31 493 PHE A CA 1
ATOM 3844 C C . PHE A 1 493 ? -23.696 13.699 18.020 1.00 89.31 493 PHE A C 1
ATOM 3846 O O . PHE A 1 493 ? -22.480 13.705 18.182 1.00 89.31 493 PHE A O 1
ATOM 3853 N N . ILE A 1 494 ? -24.265 13.807 16.815 1.00 91.25 494 ILE A N 1
ATOM 3854 C CA . ILE A 1 494 ? -23.503 13.877 15.560 1.00 91.25 494 ILE A CA 1
ATOM 3855 C C . ILE A 1 494 ? -22.779 15.227 15.464 1.00 91.25 494 ILE A C 1
ATOM 3857 O O . ILE A 1 494 ? -23.426 16.278 15.423 1.00 91.25 494 ILE A O 1
ATOM 3861 N N . ASP A 1 495 ? -21.448 15.207 15.389 1.00 90.94 495 ASP A N 1
ATOM 3862 C CA . ASP A 1 495 ? -20.633 16.399 15.140 1.00 90.94 495 ASP A CA 1
ATOM 3863 C C . ASP A 1 495 ? -20.956 17.038 13.780 1.00 90.94 495 ASP A C 1
ATOM 3865 O O . ASP A 1 495 ? -21.275 16.359 12.802 1.00 90.94 495 ASP A O 1
ATOM 3869 N N . GLU A 1 496 ? -20.814 18.364 13.691 1.00 90.44 496 GLU A N 1
ATOM 3870 C CA . GLU A 1 496 ? -21.001 19.113 12.443 1.00 90.44 496 GLU A CA 1
ATOM 3871 C C . GLU A 1 496 ? -20.189 18.518 11.276 1.00 90.44 496 GLU A C 1
ATOM 3873 O O . GLU A 1 496 ? -20.678 18.489 10.154 1.00 90.44 496 GLU A O 1
ATOM 3878 N N . GLY A 1 497 ? -18.983 17.999 11.535 1.00 90.12 497 GLY A N 1
ATOM 3879 C CA . GLY A 1 497 ? -18.116 17.359 10.541 1.00 90.12 497 GLY A CA 1
ATOM 3880 C C . GLY A 1 497 ? -18.724 16.145 9.835 1.00 90.12 497 GLY A C 1
ATOM 3881 O O . GLY A 1 497 ? -18.347 15.864 8.701 1.00 90.12 497 GLY A O 1
ATOM 3882 N N . PHE A 1 498 ? -19.664 15.447 10.476 1.00 93.88 498 PHE A N 1
ATOM 3883 C CA . PHE A 1 498 ? -20.281 14.227 9.945 1.00 93.88 498 PHE A CA 1
ATOM 3884 C C . PHE A 1 498 ? -21.770 14.412 9.599 1.00 93.88 498 PHE A C 1
ATOM 3886 O O . PHE A 1 498 ? -22.375 13.543 8.970 1.00 93.88 498 PHE A O 1
ATOM 3893 N N . ASN A 1 499 ? -22.376 15.540 9.985 1.00 93.69 499 ASN A N 1
ATOM 3894 C CA . ASN A 1 499 ? -23.808 15.797 9.836 1.00 93.69 499 ASN A CA 1
ATOM 3895 C C . ASN A 1 499 ? -24.177 16.393 8.459 1.00 93.69 499 ASN A C 1
ATOM 3897 O O . ASN A 1 499 ? -24.618 17.538 8.335 1.00 93.69 499 ASN A O 1
ATOM 3901 N N . CYS A 1 500 ? -23.990 15.597 7.407 1.00 94.56 500 CYS A N 1
ATOM 3902 C CA . CYS A 1 500 ? -24.117 16.038 6.016 1.00 94.56 500 CYS A CA 1
ATOM 3903 C C . CYS A 1 500 ? -25.518 16.564 5.650 1.00 94.56 500 CYS A C 1
ATOM 3905 O O . CYS A 1 500 ? -25.635 17.600 4.995 1.00 94.56 500 CYS A O 1
ATOM 3907 N N . ASP A 1 501 ? -26.583 15.896 6.105 1.00 92.94 501 ASP A N 1
ATOM 3908 C CA . ASP A 1 501 ? -27.972 16.299 5.838 1.00 92.94 501 ASP A CA 1
ATOM 3909 C C . ASP A 1 501 ? -28.309 17.657 6.489 1.00 92.94 501 ASP A C 1
ATOM 3911 O O . ASP A 1 501 ? -28.811 18.557 5.814 1.00 92.94 501 ASP A O 1
ATOM 3915 N N . SER A 1 502 ? -27.929 17.889 7.756 1.00 91.69 502 SER A N 1
ATOM 3916 C CA . SER A 1 502 ? -28.119 19.205 8.398 1.00 91.69 502 SER A CA 1
ATOM 3917 C C . SER A 1 502 ? -27.183 20.297 7.866 1.00 91.69 502 SER A C 1
ATOM 3919 O O . SER A 1 502 ? -27.455 21.481 8.071 1.00 91.69 502 SER A O 1
ATOM 3921 N N . ASN A 1 503 ? -26.116 19.919 7.160 1.00 92.06 503 ASN A N 1
ATOM 3922 C CA . ASN A 1 503 ? -25.244 20.826 6.414 1.00 92.06 503 ASN A CA 1
ATOM 3923 C C . ASN A 1 503 ? -25.718 21.058 4.963 1.00 92.06 503 ASN A C 1
ATOM 3925 O O . ASN A 1 503 ? -25.041 21.740 4.194 1.00 92.06 503 ASN A O 1
ATOM 3929 N N . GLY A 1 504 ? -26.896 20.551 4.582 1.00 91.94 504 GLY A N 1
ATOM 3930 C CA . GLY A 1 504 ? -27.544 20.859 3.306 1.00 91.94 504 GLY A CA 1
ATOM 3931 C C . GLY A 1 504 ? -27.233 19.896 2.158 1.00 91.94 504 GLY A C 1
ATOM 3932 O O . GLY A 1 504 ? -27.514 20.239 1.005 1.00 91.94 504 GLY A O 1
ATOM 3933 N N . ARG A 1 505 ? -26.688 18.702 2.440 1.00 93.12 505 ARG A N 1
ATOM 3934 C CA . ARG A 1 505 ? -26.597 17.622 1.446 1.00 93.12 505 ARG A CA 1
ATOM 3935 C C . ARG A 1 505 ? -28.006 17.201 1.020 1.00 93.12 505 ARG A C 1
ATOM 3937 O O . ARG A 1 505 ? -28.856 16.934 1.864 1.00 93.12 505 ARG A O 1
ATOM 3944 N N . ARG A 1 506 ? -28.273 17.195 -0.291 1.00 91.69 506 ARG A N 1
ATOM 3945 C CA . ARG A 1 506 ? -29.627 16.976 -0.842 1.00 91.69 506 ARG A CA 1
ATOM 3946 C C . ARG A 1 506 ? -29.901 15.531 -1.237 1.00 91.69 506 ARG A C 1
ATOM 3948 O O . ARG A 1 506 ? -31.044 15.090 -1.153 1.00 91.69 506 ARG A O 1
ATOM 3955 N N . ASP A 1 507 ? -28.888 14.811 -1.699 1.00 92.62 507 ASP A N 1
ATOM 3956 C CA . ASP A 1 507 ? -29.011 13.393 -2.000 1.00 92.62 507 ASP A CA 1
ATOM 3957 C C . ASP A 1 507 ? -29.029 12.592 -0.692 1.00 92.62 507 ASP A C 1
ATOM 3959 O O . ASP A 1 507 ? -28.210 12.796 0.200 1.00 92.62 507 ASP A O 1
ATOM 3963 N N . ARG A 1 508 ? -30.005 11.690 -0.557 1.00 92.69 508 ARG A N 1
ATOM 3964 C CA . ARG A 1 508 ? -30.210 10.884 0.660 1.00 92.69 508 ARG A CA 1
ATOM 3965 C C . ARG A 1 508 ? -29.962 9.389 0.446 1.00 92.69 508 ARG A C 1
ATOM 3967 O O . ARG A 1 508 ? -30.007 8.617 1.400 1.00 92.69 508 ARG A O 1
ATOM 3974 N N . ASN A 1 509 ? -29.653 8.982 -0.787 1.00 94.31 509 ASN A N 1
ATOM 3975 C CA . ASN A 1 509 ? -29.469 7.579 -1.163 1.00 94.31 509 ASN A CA 1
ATOM 3976 C C . ASN A 1 509 ? -28.227 6.954 -0.511 1.00 94.31 509 ASN A C 1
ATOM 3978 O O . ASN A 1 509 ? -28.234 5.758 -0.240 1.00 94.31 509 ASN A O 1
ATOM 3982 N N . TYR A 1 510 ? -27.200 7.742 -0.171 1.00 94.94 510 TYR A N 1
ATOM 3983 C CA . TYR A 1 510 ? -26.015 7.232 0.530 1.00 94.94 510 TYR A CA 1
ATOM 3984 C C . TYR A 1 510 ? -26.353 6.600 1.900 1.00 94.94 510 TYR A C 1
ATOM 3986 O O . TYR A 1 510 ? -25.671 5.676 2.351 1.00 94.94 510 TYR A O 1
ATOM 3994 N N . MET A 1 511 ? -27.446 7.038 2.540 1.00 95.81 511 MET A N 1
ATOM 3995 C CA . MET A 1 511 ? -27.941 6.500 3.816 1.00 95.81 511 MET A CA 1
ATOM 3996 C C . MET A 1 511 ? -28.716 5.181 3.672 1.00 95.81 511 MET A C 1
ATOM 3998 O O . MET A 1 511 ? -29.029 4.558 4.681 1.00 95.81 511 MET A O 1
ATOM 4002 N N . LYS A 1 512 ? -29.057 4.763 2.445 1.00 96.50 512 LYS A N 1
ATOM 4003 C CA . LYS A 1 512 ? -29.967 3.640 2.140 1.00 96.50 512 LYS A CA 1
ATOM 4004 C C . LYS A 1 512 ? -29.265 2.312 1.856 1.00 96.50 512 LYS A C 1
ATOM 4006 O O . LYS A 1 512 ? -29.909 1.338 1.486 1.00 96.50 512 LYS A O 1
ATOM 4011 N N . TRP A 1 513 ? -27.948 2.256 2.001 1.00 95.75 513 TRP A N 1
ATOM 4012 C CA . TRP A 1 513 ? -27.151 1.080 1.665 1.00 95.75 513 TRP A CA 1
ATOM 4013 C C . TRP A 1 513 ? -26.808 0.262 2.909 1.00 95.75 513 TRP A C 1
ATOM 4015 O O . TRP A 1 513 ? -26.194 0.782 3.840 1.00 95.75 513 TRP A O 1
ATOM 4025 N N . ARG A 1 514 ? -27.131 -1.035 2.882 1.00 93.44 514 ARG A N 1
ATOM 4026 C CA . ARG A 1 514 ? -26.766 -2.032 3.898 1.00 93.44 514 ARG A CA 1
ATOM 4027 C C . ARG A 1 514 ? -25.717 -3.000 3.351 1.00 93.44 514 ARG A C 1
ATOM 4029 O O . ARG A 1 514 ? -25.802 -3.413 2.194 1.00 93.44 514 ARG A O 1
ATOM 4036 N N . TRP A 1 515 ? -24.747 -3.398 4.173 1.00 93.88 515 TRP A N 1
ATOM 4037 C CA . TRP A 1 515 ? -23.817 -4.471 3.814 1.00 93.88 515 TRP A CA 1
ATOM 4038 C C . TRP A 1 515 ? -24.501 -5.837 3.955 1.00 93.88 515 TRP A C 1
ATOM 4040 O O . TRP A 1 515 ? -25.103 -6.146 4.986 1.00 93.88 515 TRP A O 1
ATOM 4050 N N . GLN A 1 516 ? -24.421 -6.657 2.911 1.00 91.06 516 GLN A N 1
ATOM 4051 C CA . GLN A 1 516 ? -24.916 -8.028 2.900 1.00 91.06 516 GLN A CA 1
ATOM 4052 C C . GLN A 1 516 ? -23.747 -8.977 2.607 1.00 91.06 516 GLN A C 1
ATOM 4054 O O . GLN A 1 516 ? -23.335 -9.078 1.446 1.00 91.06 516 GLN A O 1
ATOM 4059 N N . PRO A 1 517 ? -23.226 -9.687 3.625 1.00 90.06 517 PRO A N 1
ATOM 4060 C CA . PRO A 1 517 ? -22.310 -10.802 3.439 1.00 90.06 517 PRO A CA 1
ATOM 4061 C C . PRO A 1 517 ? -22.870 -11.854 2.480 1.00 90.06 517 PRO A C 1
ATOM 4063 O O . PRO A 1 517 ? -24.087 -12.050 2.394 1.00 90.06 517 PRO A O 1
ATOM 4066 N N . GLN A 1 518 ? -21.974 -12.522 1.759 1.00 84.81 518 GLN A N 1
ATOM 4067 C CA . GLN A 1 518 ? -22.328 -13.488 0.722 1.00 84.81 518 GLN A CA 1
ATOM 4068 C C . GLN A 1 518 ? -22.809 -14.828 1.300 1.00 84.81 518 GLN A C 1
ATOM 4070 O O . GLN A 1 518 ? -23.773 -15.399 0.794 1.00 84.81 518 GLN A O 1
ATOM 4075 N N . ASP A 1 519 ? -22.155 -15.308 2.361 1.00 78.06 519 ASP A N 1
ATOM 4076 C CA . ASP A 1 519 ? -22.260 -16.707 2.798 1.00 78.06 519 ASP A CA 1
ATOM 4077 C C . ASP A 1 519 ? -23.153 -16.927 4.038 1.00 78.06 519 ASP A C 1
ATOM 4079 O O . ASP A 1 519 ? -23.347 -18.069 4.466 1.00 78.06 519 ASP A O 1
ATOM 4083 N N . CYS A 1 520 ? -23.725 -15.865 4.625 1.00 76.81 520 CYS A N 1
ATOM 4084 C CA . CYS A 1 520 ? -24.646 -15.978 5.761 1.00 76.81 520 CYS A CA 1
ATOM 4085 C C . CYS A 1 520 ? -25.689 -14.855 5.866 1.00 76.81 520 CYS A C 1
ATOM 4087 O O . CYS A 1 520 ? -25.498 -13.730 5.395 1.00 76.81 520 CYS A O 1
ATOM 4089 N N . ASP A 1 521 ? -26.772 -15.158 6.587 1.00 70.50 521 ASP A N 1
ATOM 4090 C CA . ASP A 1 521 ? -27.756 -14.173 7.028 1.00 70.50 521 ASP A CA 1
ATOM 4091 C C . ASP A 1 521 ? -27.172 -13.301 8.145 1.00 70.50 521 ASP A C 1
ATOM 4093 O O . ASP A 1 521 ? -27.029 -13.711 9.299 1.00 70.50 521 ASP A O 1
ATOM 4097 N N . PHE A 1 522 ? -26.828 -12.070 7.782 1.00 75.31 522 PHE A N 1
ATOM 4098 C CA . PHE A 1 522 ? -26.306 -11.059 8.690 1.00 75.31 522 PHE A CA 1
ATOM 4099 C C . PHE A 1 522 ? -27.454 -10.476 9.531 1.00 75.31 522 PHE A C 1
ATOM 4101 O O . PHE A 1 522 ? -28.352 -9.835 8.975 1.00 75.31 522 PHE A O 1
ATOM 4108 N N . PRO A 1 523 ? -27.487 -10.707 10.858 1.00 79.62 523 PRO A N 1
ATOM 4109 C CA . PRO A 1 523 ? -28.620 -10.305 11.674 1.00 79.62 523 PRO A CA 1
ATOM 4110 C C . PRO A 1 523 ? -28.659 -8.782 11.794 1.00 79.62 523 PRO A C 1
ATOM 4112 O O . PRO A 1 523 ? -27.727 -8.170 12.315 1.00 79.62 523 PRO A O 1
ATOM 4115 N N . ARG A 1 524 ? -29.773 -8.184 11.358 1.00 85.81 524 ARG A N 1
ATOM 4116 C CA . ARG A 1 524 ? -30.019 -6.739 11.449 1.00 85.81 524 ARG A CA 1
ATOM 4117 C C . ARG A 1 524 ? -29.714 -6.214 12.854 1.00 85.81 524 ARG A C 1
ATOM 4119 O O . ARG A 1 524 ? -30.140 -6.817 13.848 1.00 85.81 524 ARG A O 1
ATOM 4126 N N . PHE A 1 525 ? -29.033 -5.072 12.932 1.00 93.81 525 PHE A N 1
ATOM 4127 C CA . PHE A 1 525 ? -28.747 -4.428 14.206 1.00 93.81 525 PHE A CA 1
ATOM 4128 C C . PHE A 1 525 ? -30.004 -4.211 15.059 1.00 93.81 525 PHE A C 1
ATOM 4130 O O . PHE A 1 525 ? -31.063 -3.801 14.578 1.00 93.81 525 PHE A O 1
ATOM 4137 N N . ASN A 1 526 ? -29.869 -4.469 16.360 1.00 94.94 526 ASN A N 1
ATOM 4138 C CA . ASN A 1 526 ? -30.916 -4.241 17.343 1.00 94.94 526 ASN A CA 1
ATOM 4139 C C . ASN A 1 526 ? -30.314 -3.533 18.560 1.00 94.94 526 ASN A C 1
ATOM 4141 O O . ASN A 1 526 ? -29.569 -4.132 19.338 1.00 94.94 526 ASN A O 1
ATOM 4145 N N . ALA A 1 527 ? -30.664 -2.257 18.721 1.00 95.81 527 ALA A N 1
ATOM 4146 C CA . ALA A 1 527 ? -30.118 -1.387 19.757 1.00 95.81 527 ALA A CA 1
ATOM 4147 C C . ALA A 1 527 ? -30.343 -1.927 21.180 1.00 95.81 527 ALA A C 1
ATOM 4149 O O . ALA A 1 527 ? -29.429 -1.877 21.998 1.00 95.81 527 ALA A O 1
ATOM 4150 N N . ALA A 1 528 ? -31.514 -2.513 21.463 1.00 95.81 528 ALA A N 1
ATOM 4151 C CA . ALA A 1 528 ? -31.820 -3.077 22.777 1.00 95.81 528 ALA A CA 1
ATOM 4152 C C . ALA A 1 528 ? -30.947 -4.306 23.074 1.00 95.81 528 ALA A C 1
ATOM 4154 O O . ALA A 1 528 ? -30.297 -4.357 24.113 1.00 95.81 528 ALA A O 1
ATOM 4155 N N . LYS A 1 529 ? -30.835 -5.249 22.124 1.00 95.38 529 LYS A N 1
ATOM 4156 C CA . LYS A 1 529 ? -29.950 -6.421 22.260 1.00 95.38 529 LYS A CA 1
ATOM 4157 C C . LYS A 1 529 ? -28.483 -6.024 22.404 1.00 95.38 529 LYS A C 1
ATOM 4159 O O . LYS A 1 529 ? -27.768 -6.649 23.185 1.00 95.38 529 LYS A O 1
ATOM 4164 N N . MET A 1 530 ? -28.024 -5.003 21.678 1.00 96.38 530 MET A N 1
ATOM 4165 C CA . MET A 1 530 ? -26.660 -4.491 21.815 1.00 96.38 530 MET A CA 1
ATOM 4166 C C . MET A 1 530 ? -26.439 -3.874 23.202 1.00 96.38 530 MET A C 1
ATOM 4168 O O . MET A 1 530 ? -25.500 -4.270 23.890 1.00 96.38 530 MET A O 1
ATOM 4172 N N . LEU A 1 531 ? -27.335 -2.987 23.653 1.00 97.19 531 LEU A N 1
ATOM 4173 C CA . LEU A 1 531 ? -27.282 -2.381 24.988 1.00 97.19 531 LEU A CA 1
ATOM 4174 C C . LEU A 1 531 ? -27.350 -3.424 26.117 1.00 97.19 531 LEU A C 1
ATOM 4176 O O . LEU A 1 531 ? -26.605 -3.312 27.087 1.00 97.19 531 LEU A O 1
ATOM 4180 N N . ASP A 1 532 ? -28.165 -4.473 25.983 1.00 95.75 532 ASP A N 1
ATOM 4181 C CA . ASP A 1 532 ? -28.189 -5.597 26.927 1.00 95.75 532 ASP A CA 1
ATOM 4182 C C . ASP A 1 532 ? -26.897 -6.427 26.887 1.00 95.75 532 ASP A C 1
ATOM 4184 O O . ASP A 1 532 ? -26.390 -6.844 27.929 1.00 95.75 532 ASP A O 1
ATOM 4188 N N . SER A 1 533 ? -26.296 -6.607 25.708 1.00 93.88 533 SER A N 1
ATOM 4189 C CA . SER A 1 533 ? -25.015 -7.313 25.550 1.00 93.88 533 SER A CA 1
ATOM 4190 C C . SER A 1 533 ? -23.842 -6.562 26.192 1.00 93.88 533 SER A C 1
ATOM 4192 O O . SER A 1 533 ? -22.880 -7.195 26.645 1.00 93.88 533 SER A O 1
ATOM 4194 N N . ILE A 1 534 ? -23.927 -5.228 26.277 1.00 96.69 534 ILE A N 1
ATOM 4195 C CA . ILE A 1 534 ? -22.964 -4.359 26.974 1.00 96.69 534 ILE A CA 1
ATOM 4196 C C . ILE A 1 534 ? -23.457 -3.874 28.350 1.00 96.69 534 ILE A C 1
ATOM 4198 O O . ILE A 1 534 ? -22.805 -3.039 28.972 1.00 96.69 534 ILE A O 1
ATOM 4202 N N . ARG A 1 535 ? -24.565 -4.414 28.873 1.00 97.50 535 ARG A N 1
ATOM 4203 C CA . ARG A 1 535 ? -25.136 -4.028 30.173 1.00 97.50 535 ARG A CA 1
ATOM 4204 C C . ARG A 1 535 ? -24.119 -4.221 31.298 1.00 97.50 535 ARG A C 1
ATOM 4206 O O . ARG A 1 535 ? -23.549 -5.300 31.450 1.00 97.50 535 ARG A O 1
ATOM 4213 N N . GLY A 1 536 ? -23.909 -3.175 32.098 1.00 97.88 536 GLY A N 1
ATOM 4214 C CA . GLY A 1 536 ? -22.915 -3.164 33.179 1.00 97.88 536 GLY A CA 1
ATOM 4215 C C . GLY A 1 536 ? -21.447 -3.098 32.731 1.00 97.88 536 GLY A C 1
ATOM 4216 O O . GLY A 1 536 ? -20.576 -3.251 33.581 1.00 97.88 536 GLY A O 1
ATOM 4217 N N . LYS A 1 537 ? -21.167 -2.902 31.434 1.00 98.31 537 LYS A N 1
ATOM 4218 C CA . LYS A 1 537 ? -19.818 -2.950 30.845 1.00 98.31 537 LYS A CA 1
ATOM 4219 C C . LYS A 1 537 ? -19.347 -1.597 30.317 1.00 98.31 537 LYS A C 1
ATOM 4221 O O . LYS A 1 537 ? -20.141 -0.677 30.107 1.00 98.31 537 LYS A O 1
ATOM 4226 N N . ARG A 1 538 ? -18.048 -1.510 30.035 1.00 98.44 538 ARG A N 1
ATOM 4227 C CA . ARG A 1 538 ? -17.402 -0.402 29.322 1.00 98.44 538 ARG A CA 1
ATOM 4228 C C . ARG A 1 538 ? -17.051 -0.824 27.893 1.00 98.44 538 ARG A C 1
ATOM 4230 O O . ARG A 1 538 ? -16.223 -1.718 27.698 1.00 98.44 538 ARG A O 1
ATOM 4237 N N . LEU A 1 539 ? -17.657 -0.164 26.907 1.00 98.75 539 LEU A N 1
ATOM 4238 C CA . LEU A 1 539 ? -17.280 -0.233 25.493 1.00 98.75 539 LEU A CA 1
ATOM 4239 C C . LEU A 1 539 ? -16.409 0.983 25.167 1.00 98.75 539 LEU A C 1
ATOM 4241 O O . LEU A 1 539 ? -16.876 2.114 25.270 1.00 98.75 539 LEU A O 1
ATOM 4245 N N . VAL A 1 540 ? -15.150 0.765 24.794 1.00 98.69 540 VAL A N 1
ATOM 4246 C CA . VAL A 1 540 ? -14.152 1.834 24.662 1.00 98.69 540 VAL A CA 1
ATOM 4247 C C . VAL A 1 540 ? -13.520 1.822 23.271 1.00 98.69 540 VAL A C 1
ATOM 4249 O O . VAL A 1 540 ? -12.844 0.867 22.890 1.00 98.69 540 VAL A O 1
ATOM 4252 N N . PHE A 1 541 ? -13.703 2.911 22.530 1.00 98.69 541 PHE A N 1
ATOM 4253 C CA . PHE A 1 541 ? -13.053 3.175 21.249 1.00 98.69 541 PHE A CA 1
ATOM 4254 C C . PHE A 1 541 ? -11.772 3.988 21.476 1.00 98.69 541 PHE A C 1
ATOM 4256 O O . PHE A 1 541 ? -11.780 4.990 22.189 1.00 98.69 541 PHE A O 1
ATOM 4263 N N . VAL A 1 542 ? -10.664 3.573 20.863 1.00 98.38 542 VAL A N 1
ATOM 4264 C CA . VAL A 1 542 ? -9.356 4.240 20.990 1.00 98.38 542 VAL A CA 1
ATOM 4265 C C . VAL A 1 542 ? -8.715 4.379 19.616 1.00 98.38 542 VAL A C 1
ATOM 4267 O O . VAL A 1 542 ? -8.588 3.380 18.911 1.00 98.38 542 VAL A O 1
ATOM 4270 N N . GLY A 1 543 ? -8.324 5.582 19.202 1.00 96.62 543 GLY A N 1
ATOM 4271 C CA . GLY A 1 543 ? -7.636 5.739 17.917 1.00 96.62 543 GLY A CA 1
ATOM 4272 C C . GLY A 1 543 ? -7.713 7.130 17.307 1.00 96.62 543 GLY A C 1
ATOM 4273 O O . GLY A 1 543 ? -7.715 8.141 18.011 1.00 96.62 543 GLY A O 1
ATOM 4274 N N . ASP A 1 544 ? -7.765 7.159 15.977 1.00 94.81 544 ASP A N 1
ATOM 4275 C CA . ASP A 1 544 ? -7.834 8.378 15.178 1.00 94.81 544 ASP A CA 1
ATOM 4276 C C . ASP A 1 544 ? -9.274 8.898 14.974 1.00 94.81 544 ASP A C 1
ATOM 4278 O O . ASP A 1 544 ? -10.258 8.341 15.471 1.00 94.81 544 ASP A O 1
ATOM 4282 N N . SER A 1 545 ? -9.407 10.000 14.230 1.00 93.69 545 SER A N 1
ATOM 4283 C CA . SER A 1 545 ? -10.685 10.660 13.938 1.00 93.69 545 SER A CA 1
ATOM 4284 C C . SER A 1 545 ? -11.702 9.772 13.207 1.00 93.69 545 SER A C 1
ATOM 4286 O O . SER A 1 545 ? -12.904 10.005 13.330 1.00 93.69 545 SER A O 1
ATOM 4288 N N . ILE A 1 546 ? -11.267 8.705 12.527 1.00 95.81 546 ILE A N 1
ATOM 4289 C CA . ILE A 1 546 ? -12.172 7.703 11.950 1.00 95.81 546 ILE A CA 1
ATOM 4290 C C . ILE A 1 546 ? -12.763 6.810 13.055 1.00 95.81 546 ILE A C 1
ATOM 4292 O O . ILE A 1 546 ? -13.903 6.361 12.943 1.00 95.81 546 ILE A O 1
ATOM 4296 N N . ASN A 1 547 ? -12.045 6.578 14.163 1.00 95.75 547 ASN A N 1
ATOM 4297 C CA . ASN A 1 547 ? -12.606 5.842 15.304 1.00 95.75 547 ASN A CA 1
ATOM 4298 C C . ASN A 1 547 ? -13.615 6.680 16.079 1.00 95.75 547 ASN A C 1
ATOM 4300 O O . ASN A 1 547 ? -14.614 6.142 16.548 1.00 95.75 547 ASN A O 1
ATOM 4304 N N . ARG A 1 548 ? -13.404 7.998 16.140 1.00 95.38 548 ARG A N 1
ATOM 4305 C CA . ARG A 1 548 ? -14.426 8.934 16.614 1.00 95.38 548 ARG A CA 1
ATOM 4306 C C . ARG A 1 548 ? -15.694 8.855 15.759 1.00 95.38 548 ARG A C 1
ATOM 4308 O O . ARG A 1 548 ? -16.785 8.745 16.301 1.00 95.38 548 ARG A O 1
ATOM 4315 N N . ASN A 1 549 ? -15.545 8.854 14.434 1.00 95.69 549 ASN A N 1
ATOM 4316 C CA . ASN A 1 549 ? -16.652 8.747 13.479 1.00 95.69 549 ASN A CA 1
ATOM 4317 C C . ASN A 1 549 ? -17.443 7.432 13.662 1.00 95.69 549 ASN A C 1
ATOM 4319 O O . ASN A 1 549 ? -18.672 7.447 13.644 1.00 95.69 549 ASN A O 1
ATOM 4323 N N . GLN A 1 550 ? -16.753 6.317 13.938 1.00 98.06 550 GLN A N 1
ATOM 4324 C CA . GLN A 1 550 ? -17.378 5.040 14.304 1.00 98.06 550 GLN A CA 1
ATOM 4325 C C . GLN A 1 550 ? -18.061 5.073 15.685 1.00 98.06 550 GLN A C 1
ATOM 4327 O O . GLN A 1 550 ? -19.145 4.516 15.850 1.00 98.06 550 GLN A O 1
ATOM 4332 N N . TRP A 1 551 ? -17.462 5.726 16.679 1.00 98.00 551 TRP A N 1
ATOM 4333 C CA . TRP A 1 551 ? -18.034 5.856 18.021 1.00 98.00 551 TRP A CA 1
ATOM 4334 C C . TRP A 1 551 ? -19.297 6.734 18.046 1.00 98.00 551 TRP A C 1
ATOM 4336 O O . TRP A 1 551 ? -20.275 6.351 18.686 1.00 98.00 551 TRP A O 1
ATOM 4346 N N . GLU A 1 552 ? -19.331 7.852 17.310 1.00 96.50 552 GLU A N 1
ATOM 4347 C CA . GLU A 1 552 ? -20.538 8.692 17.190 1.00 96.50 552 GLU A CA 1
ATOM 4348 C C . GLU A 1 552 ? -21.687 7.933 16.509 1.00 96.50 552 GLU A C 1
ATOM 4350 O O . GLU A 1 552 ? -22.818 7.978 16.995 1.00 96.50 552 GLU A O 1
ATOM 4355 N N . SER A 1 553 ? -21.389 7.148 15.465 1.00 97.81 553 SER A N 1
ATOM 4356 C CA . SER A 1 553 ? -22.339 6.190 14.877 1.00 97.81 553 SER A CA 1
ATOM 4357 C C . SER A 1 553 ? -22.883 5.216 15.928 1.00 97.81 553 SER A C 1
ATOM 4359 O O . SER A 1 553 ? -24.098 5.105 16.089 1.00 97.81 553 SER A O 1
ATOM 4361 N N . MET A 1 554 ? -22.013 4.573 16.719 1.00 98.25 554 MET A N 1
ATOM 4362 C CA . MET A 1 554 ? -22.439 3.631 17.761 1.00 98.25 554 MET A CA 1
ATOM 4363 C C . MET A 1 554 ? -23.351 4.309 18.793 1.00 98.25 554 MET A C 1
ATOM 4365 O O . MET A 1 554 ? -24.398 3.761 19.128 1.00 98.25 554 MET A O 1
ATOM 4369 N N . LEU A 1 555 ? -23.013 5.515 19.268 1.00 96.62 555 LEU A N 1
ATOM 4370 C CA . LEU A 1 555 ? -23.886 6.274 20.172 1.00 96.62 555 LEU A CA 1
ATOM 4371 C C . LEU A 1 555 ? -25.277 6.495 19.565 1.00 96.62 555 LEU A C 1
ATOM 4373 O O . LEU A 1 555 ? -26.281 6.229 20.229 1.00 96.62 555 LEU A O 1
ATOM 4377 N N . CYS A 1 556 ? -25.346 6.931 18.307 1.00 96.88 556 CYS A N 1
ATOM 4378 C CA . CYS A 1 556 ? -26.610 7.168 17.618 1.00 96.88 556 CYS A CA 1
ATOM 4379 C C . CYS A 1 556 ? -27.426 5.893 17.378 1.00 96.88 556 CYS A C 1
ATOM 4381 O O . CYS A 1 556 ? -28.634 5.887 17.613 1.00 96.88 556 CYS A O 1
ATOM 4383 N N . MET A 1 557 ? -26.780 4.798 16.978 1.00 97.38 557 MET A N 1
ATOM 4384 C CA . MET A 1 557 ? -27.432 3.501 16.793 1.00 97.38 557 MET A CA 1
ATOM 4385 C C . MET A 1 557 ? -28.047 2.985 18.101 1.00 97.38 557 MET A C 1
ATOM 4387 O O . MET A 1 557 ? -29.145 2.432 18.090 1.00 97.38 557 MET A O 1
ATOM 4391 N N . LEU A 1 558 ? -27.381 3.190 19.243 1.00 97.44 558 LEU A N 1
ATOM 4392 C CA . LEU A 1 558 ? -27.885 2.768 20.554 1.00 97.44 558 LEU A CA 1
ATOM 4393 C C . LEU A 1 558 ? -29.062 3.625 21.050 1.00 97.44 558 LEU A C 1
ATOM 4395 O O . LEU A 1 558 ? -29.943 3.100 21.737 1.00 97.44 558 LEU A O 1
ATOM 4399 N N . MET A 1 559 ? -29.134 4.908 20.671 1.00 95.25 559 MET A N 1
ATOM 4400 C CA . MET A 1 559 ? -30.245 5.798 21.050 1.00 95.25 559 MET A CA 1
ATOM 4401 C C . MET A 1 559 ? -31.620 5.287 20.597 1.00 95.25 559 MET A C 1
ATOM 4403 O O . MET A 1 559 ? -32.612 5.556 21.270 1.00 95.25 559 MET A O 1
ATOM 4407 N N . ALA A 1 560 ? -31.693 4.470 19.541 1.00 92.31 560 ALA A N 1
ATOM 4408 C CA . ALA A 1 560 ? -32.943 3.868 19.069 1.00 92.31 560 ALA A CA 1
ATOM 4409 C C . ALA A 1 560 ? -33.650 2.950 20.099 1.00 92.31 560 ALA A C 1
ATOM 4411 O 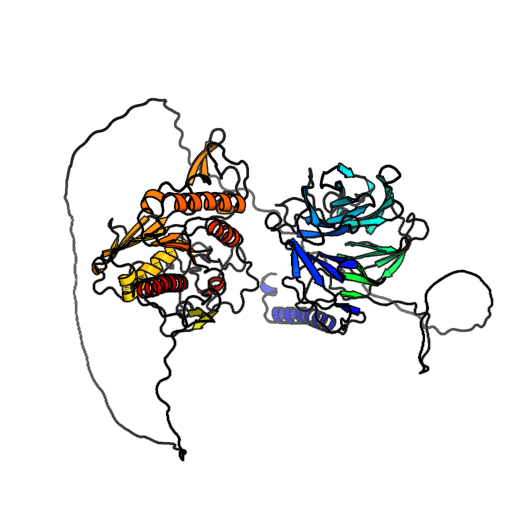O . ALA A 1 560 ? -34.831 2.651 19.935 1.00 92.31 560 ALA A O 1
ATOM 4412 N N . ALA A 1 561 ? -32.966 2.507 21.165 1.00 93.50 561 ALA A N 1
ATOM 4413 C CA . ALA A 1 561 ? -33.555 1.734 22.271 1.00 93.50 561 ALA A CA 1
ATOM 4414 C C . ALA A 1 561 ? -33.629 2.500 23.609 1.00 93.50 561 ALA A C 1
ATOM 4416 O O . ALA A 1 561 ? -33.910 1.908 24.659 1.00 93.50 561 ALA A O 1
ATOM 4417 N N . VAL A 1 562 ? -33.376 3.811 23.596 1.00 92.94 562 VAL A N 1
ATOM 4418 C CA . VAL A 1 562 ? -33.406 4.673 24.782 1.00 92.94 562 VAL A CA 1
ATOM 4419 C C . VAL A 1 562 ? -34.787 5.315 24.913 1.00 92.94 562 VAL A C 1
ATOM 4421 O O . VAL A 1 562 ? -35.214 6.076 24.052 1.00 92.94 562 VAL A O 1
ATOM 4424 N N . LYS A 1 563 ? -35.492 5.019 26.012 1.00 91.75 563 LYS A N 1
ATOM 4425 C CA . LYS A 1 563 ? -36.844 5.554 26.274 1.00 91.75 563 LYS A CA 1
ATOM 4426 C C . LYS A 1 563 ? -36.842 7.013 26.736 1.00 91.75 563 LYS A C 1
ATOM 4428 O O . LYS A 1 563 ? -37.756 7.756 26.404 1.00 91.75 563 LYS A O 1
ATOM 4433 N N . ASP A 1 564 ? -35.836 7.399 27.516 1.00 93.50 564 ASP A N 1
ATOM 4434 C CA . ASP A 1 564 ? -35.640 8.763 28.009 1.00 93.50 564 ASP A CA 1
ATOM 4435 C C . ASP A 1 564 ? -34.235 9.242 27.614 1.00 93.50 564 ASP A C 1
ATOM 4437 O O . ASP A 1 564 ? -33.254 8.831 28.242 1.00 93.50 564 ASP A O 1
ATOM 4441 N N . PRO A 1 565 ? -34.108 10.101 26.585 1.00 90.94 565 PRO A N 1
ATOM 4442 C CA . PRO A 1 565 ? -32.824 10.644 26.153 1.00 90.94 565 PRO A CA 1
ATOM 4443 C C . PRO A 1 565 ? -32.026 11.347 27.257 1.00 90.94 565 PRO A C 1
ATOM 4445 O O . PRO A 1 565 ? -30.800 11.357 27.193 1.00 90.94 565 PRO A O 1
ATOM 4448 N N . LYS A 1 566 ? -32.674 11.881 28.307 1.00 91.75 566 LYS A N 1
ATOM 4449 C CA . LYS A 1 566 ? -31.984 12.551 29.427 1.00 91.75 566 LYS A CA 1
ATOM 4450 C C . LYS A 1 566 ? -31.148 11.585 30.272 1.00 91.75 566 LYS A C 1
ATOM 4452 O O . LYS A 1 566 ? -30.247 12.010 30.990 1.00 91.75 566 LYS A O 1
ATOM 4457 N N . LYS A 1 567 ? -31.409 10.278 30.168 1.00 94.81 567 LYS A N 1
ATOM 4458 C CA . LYS A 1 567 ? -30.632 9.206 30.810 1.00 94.81 567 LYS A CA 1
ATOM 4459 C C . LYS A 1 567 ? -29.394 8.768 30.020 1.00 94.81 567 LYS A C 1
ATOM 4461 O O . LYS A 1 567 ? -28.752 7.786 30.406 1.00 94.81 567 LYS A O 1
ATOM 4466 N N . VAL A 1 568 ? -29.057 9.480 28.944 1.00 95.94 568 VAL A N 1
ATOM 4467 C CA . VAL A 1 568 ? -27.805 9.324 28.200 1.00 95.94 568 VAL A CA 1
ATOM 4468 C C . VAL A 1 568 ? -27.065 10.654 28.211 1.00 95.94 568 VAL A C 1
ATOM 4470 O O . VAL A 1 568 ? -27.513 11.632 27.621 1.00 95.94 568 VAL A O 1
ATOM 4473 N N . TYR A 1 569 ? -25.932 10.699 28.910 1.00 94.88 569 TYR A N 1
ATOM 4474 C CA . TYR A 1 569 ? -25.157 11.927 29.099 1.00 94.88 569 TYR A CA 1
ATOM 4475 C C . TYR A 1 569 ? -23.652 11.647 29.168 1.00 94.88 569 TYR A C 1
ATOM 4477 O O . TYR A 1 569 ? -23.228 10.553 29.550 1.00 94.88 569 TYR A O 1
ATOM 4485 N N . GLU A 1 570 ? -22.841 12.645 28.811 1.00 95.31 570 GLU A N 1
ATOM 4486 C CA . GLU A 1 570 ? -21.385 12.595 28.972 1.00 95.31 570 GLU A CA 1
ATOM 4487 C C . GLU A 1 570 ? -21.015 12.832 30.443 1.00 95.31 570 GLU A C 1
ATOM 4489 O O . GLU A 1 570 ? -21.495 13.783 31.062 1.00 95.31 570 GLU A O 1
ATOM 4494 N N . THR A 1 571 ? -20.176 11.974 31.029 1.00 94.44 571 THR A N 1
ATOM 4495 C CA . THR A 1 571 ? -19.972 11.926 32.489 1.00 94.44 571 THR A CA 1
ATOM 4496 C C . THR A 1 571 ? -19.296 13.157 33.095 1.00 94.44 571 THR A C 1
ATOM 4498 O O . THR A 1 571 ? -19.307 13.294 34.313 1.00 94.44 571 THR A O 1
ATOM 4501 N N . HIS A 1 572 ? -18.712 14.037 32.280 1.00 90.75 572 HIS A N 1
ATOM 4502 C CA . HIS A 1 572 ? -18.083 15.296 32.687 1.00 90.75 572 HIS A CA 1
ATOM 4503 C C . HIS A 1 572 ? -18.852 16.521 32.149 1.00 90.75 572 HIS A C 1
ATOM 4505 O O . HIS A 1 572 ? -18.298 17.620 32.114 1.00 90.75 572 HIS A O 1
ATOM 4511 N N . GLY A 1 573 ? -20.092 16.339 31.671 1.00 88.19 573 GLY A N 1
ATOM 4512 C CA . GLY A 1 573 ? -20.929 17.405 31.111 1.00 88.19 573 GLY A CA 1
ATOM 4513 C C . GLY A 1 573 ? -20.423 17.986 29.785 1.00 88.19 573 GLY A C 1
ATOM 4514 O O . GLY A 1 573 ? -20.850 19.068 29.381 1.00 88.19 573 GLY A O 1
ATOM 4515 N N . ARG A 1 574 ? -19.491 17.315 29.095 1.00 86.25 574 ARG A N 1
ATOM 4516 C CA . ARG A 1 574 ? -18.857 17.864 27.890 1.00 86.25 574 ARG A CA 1
ATOM 4517 C C . ARG A 1 574 ? -19.747 17.690 26.667 1.00 86.25 574 ARG A C 1
ATOM 4519 O O . ARG A 1 574 ? -20.242 16.603 26.384 1.00 86.25 574 ARG A O 1
ATOM 4526 N N . ARG A 1 575 ? -19.855 18.753 25.867 1.00 84.06 575 ARG A N 1
ATOM 4527 C CA . ARG A 1 575 ? -20.373 18.660 24.497 1.00 84.06 575 ARG A CA 1
ATOM 4528 C C . ARG A 1 575 ? -19.320 18.034 23.580 1.00 84.06 575 ARG A C 1
ATOM 4530 O O . ARG A 1 575 ? -18.118 18.259 23.755 1.00 84.06 575 ARG A O 1
ATOM 4537 N N . ILE A 1 576 ? -19.792 17.277 22.595 1.00 83.94 576 ILE A N 1
ATOM 4538 C CA . ILE A 1 576 ? -18.973 16.777 21.490 1.00 83.94 576 ILE A CA 1
ATOM 4539 C C . ILE A 1 576 ? -18.535 17.979 20.636 1.00 83.94 576 ILE A C 1
ATOM 4541 O O . ILE A 1 576 ? -19.370 18.790 20.239 1.00 83.94 576 ILE A O 1
ATOM 4545 N N . THR A 1 577 ? -17.225 18.133 20.428 1.00 75.00 577 THR A N 1
ATOM 4546 C CA . THR A 1 577 ? -16.604 19.190 19.616 1.00 75.00 577 THR A CA 1
ATOM 4547 C C . THR A 1 577 ? -15.374 18.645 18.889 1.00 75.00 577 THR A C 1
ATOM 4549 O O . THR A 1 577 ? -14.798 17.630 19.281 1.00 75.00 577 THR A O 1
ATOM 4552 N N . LYS A 1 578 ? -14.920 19.347 17.844 1.00 69.12 578 LYS A N 1
ATOM 4553 C CA . LYS A 1 578 ? -13.740 18.970 17.042 1.00 69.12 578 LYS A CA 1
ATOM 4554 C C . LYS A 1 578 ? -12.409 18.980 17.821 1.00 69.12 578 LYS A C 1
ATOM 4556 O O . LYS A 1 578 ? -11.463 18.335 17.386 1.00 69.12 578 LYS A O 1
ATOM 4561 N N . GLU A 1 579 ? -12.347 19.648 18.973 1.00 58.16 579 GLU A N 1
ATOM 4562 C CA . GLU A 1 579 ? -11.105 19.928 19.717 1.00 58.16 579 GLU A CA 1
ATOM 4563 C C . GLU A 1 579 ? -10.846 18.998 20.913 1.00 58.16 579 GLU A C 1
ATOM 4565 O O . GLU A 1 579 ? -9.698 18.797 21.308 1.00 58.16 579 GLU A O 1
ATOM 4570 N N . LYS A 1 580 ? -11.894 18.440 21.537 1.00 66.62 580 LYS A N 1
ATOM 4571 C CA . LYS A 1 580 ? -11.765 17.652 22.775 1.00 66.62 580 LYS A CA 1
ATOM 4572 C C . LYS A 1 580 ? -11.880 16.167 22.448 1.00 66.62 580 LYS A C 1
ATOM 4574 O O . LYS A 1 580 ? -12.947 15.676 22.130 1.00 66.62 580 LYS A O 1
ATOM 4579 N N . GLY A 1 581 ? -10.778 15.428 22.544 1.00 71.81 581 GLY A N 1
ATOM 4580 C CA . GLY A 1 581 ? -10.729 14.040 22.068 1.00 71.81 581 GLY A CA 1
ATOM 4581 C C . GLY A 1 581 ? -11.135 12.940 23.058 1.00 71.81 581 GLY A C 1
ATOM 4582 O O . GLY A 1 581 ? -10.949 11.776 22.733 1.00 71.81 581 GLY A O 1
ATOM 4583 N N . ASN A 1 582 ? -11.633 13.265 24.257 1.00 90.81 582 ASN A N 1
ATOM 4584 C CA . ASN A 1 582 ? -11.874 12.284 25.327 1.00 90.81 582 ASN A CA 1
ATOM 4585 C C . ASN A 1 582 ? -13.286 12.428 25.920 1.00 90.81 582 ASN A C 1
ATOM 4587 O O . ASN A 1 582 ? -13.563 13.425 26.599 1.00 90.81 582 ASN A O 1
ATOM 4591 N N . TYR A 1 583 ? -14.125 11.406 25.717 1.00 94.56 583 TYR A N 1
ATOM 4592 C CA . TYR A 1 583 ? -15.547 11.378 26.080 1.00 94.56 583 TYR A CA 1
ATOM 4593 C C . TYR A 1 583 ? -15.961 10.045 26.711 1.00 94.56 583 TYR A C 1
ATOM 4595 O O . TYR A 1 583 ? -15.512 8.984 26.283 1.00 94.56 583 TYR A O 1
ATOM 4603 N N . SER A 1 584 ? -16.873 10.088 27.684 1.00 96.38 584 SER A N 1
ATOM 4604 C CA . SER A 1 584 ? -17.520 8.895 28.243 1.00 96.38 584 SER A CA 1
ATOM 4605 C C . SER A 1 584 ? -19.021 9.129 28.355 1.00 96.38 584 SER A C 1
ATOM 4607 O O . SER A 1 584 ? -19.455 9.949 29.160 1.00 96.38 584 SER A O 1
ATOM 4609 N N . PHE A 1 585 ? -19.822 8.436 27.543 1.00 97.31 585 PHE A N 1
ATOM 4610 C CA . PHE A 1 585 ? -21.282 8.539 27.588 1.00 97.31 585 PHE A CA 1
ATOM 4611 C C . PHE A 1 585 ? -21.868 7.389 28.396 1.00 97.31 585 PHE A C 1
ATOM 4613 O O . PHE A 1 585 ? -21.603 6.221 28.113 1.00 97.31 585 PHE A O 1
ATOM 4620 N N . LYS A 1 586 ? -22.677 7.718 29.404 1.00 97.94 586 LYS A N 1
ATOM 4621 C CA . LYS A 1 586 ? -23.296 6.754 30.315 1.00 97.94 586 LYS A CA 1
ATOM 4622 C C . LYS A 1 586 ? -24.754 6.522 29.939 1.00 97.94 586 LYS A C 1
ATOM 4624 O O . LYS A 1 586 ? -25.540 7.462 29.935 1.00 97.94 586 LYS A O 1
ATOM 4629 N N . PHE A 1 587 ? -25.124 5.264 29.713 1.00 98.00 587 PHE A N 1
ATOM 4630 C CA . PHE A 1 587 ? -26.508 4.840 29.495 1.00 98.00 587 PHE A CA 1
ATOM 4631 C C . PHE A 1 587 ? -27.069 4.320 30.824 1.00 98.00 587 PHE A C 1
ATOM 4633 O O . PHE A 1 587 ? -26.831 3.169 31.200 1.00 98.00 587 PHE A O 1
ATOM 4640 N N . VAL A 1 588 ? -27.778 5.173 31.574 1.00 97.56 588 VAL A N 1
ATOM 4641 C CA . VAL A 1 588 ? -28.136 4.899 32.984 1.00 97.56 588 VAL A CA 1
ATOM 4642 C C . VAL A 1 588 ? -28.940 3.607 33.149 1.00 97.56 588 VAL A C 1
ATOM 4644 O O . VAL A 1 588 ? -28.573 2.768 33.973 1.00 97.56 588 VAL A O 1
ATOM 4647 N N . ASP A 1 589 ? -29.972 3.399 32.327 1.00 96.75 589 ASP A N 1
ATOM 4648 C CA . ASP A 1 589 ? -30.860 2.225 32.412 1.00 96.75 589 ASP A CA 1
ATOM 4649 C C . ASP A 1 589 ? -30.156 0.894 32.061 1.00 96.75 589 ASP A C 1
ATOM 4651 O O . ASP A 1 589 ? -30.625 -0.186 32.433 1.00 96.75 589 ASP A O 1
ATOM 4655 N N . TYR A 1 590 ? -28.996 0.960 31.399 1.00 97.31 590 TYR A N 1
ATOM 4656 C CA . TYR A 1 590 ? -28.159 -0.192 31.040 1.00 97.31 590 TYR A CA 1
ATOM 4657 C C . TYR A 1 590 ? -26.879 -0.296 31.885 1.00 97.31 590 TYR A C 1
ATOM 4659 O O . TYR A 1 590 ? -26.152 -1.285 31.791 1.00 97.31 590 TYR A O 1
ATOM 4667 N N . LYS A 1 591 ? -26.627 0.678 32.772 1.00 97.75 591 LYS A N 1
ATOM 4668 C CA . LYS A 1 591 ? -25.453 0.745 33.662 1.00 97.75 591 LYS A CA 1
ATOM 4669 C C . LYS A 1 591 ? -24.111 0.608 32.921 1.00 97.75 591 LYS A C 1
ATOM 4671 O O . LYS A 1 591 ? -23.141 0.140 33.507 1.00 97.75 591 LYS A O 1
ATOM 4676 N N . CYS A 1 592 ? -24.060 0.990 31.647 1.00 98.25 592 CYS A N 1
ATOM 4677 C CA . CYS A 1 592 ? -22.896 0.834 30.776 1.00 98.25 592 CYS A CA 1
ATOM 4678 C C . CYS A 1 592 ? -22.356 2.187 30.298 1.00 98.25 592 CYS A C 1
ATOM 4680 O O . CYS A 1 592 ? -23.069 3.198 30.327 1.00 98.25 592 CYS A O 1
ATOM 4682 N N . THR A 1 593 ? -21.104 2.197 29.839 1.00 98.50 593 THR A N 1
ATOM 4683 C CA . THR A 1 593 ? -20.479 3.358 29.191 1.00 98.50 593 THR A CA 1
ATOM 4684 C C . THR A 1 593 ? -20.047 3.039 27.766 1.00 98.50 593 THR A C 1
ATOM 4686 O O . THR A 1 593 ? -19.642 1.918 27.453 1.00 98.50 593 THR A O 1
ATOM 4689 N N . VAL A 1 594 ? -20.138 4.052 26.904 1.00 98.44 594 VAL A N 1
ATOM 4690 C CA . VAL A 1 594 ? -19.625 4.039 25.533 1.00 98.44 594 VAL A CA 1
ATOM 4691 C C . VAL A 1 594 ? -18.656 5.213 25.406 1.00 98.44 594 VAL A C 1
ATOM 4693 O O . VAL A 1 594 ? -19.049 6.381 25.416 1.00 98.44 594 VAL A O 1
ATOM 4696 N N . GLU A 1 595 ? -17.367 4.902 25.371 1.00 98.06 595 GLU A N 1
ATOM 4697 C CA . GLU A 1 595 ? -16.268 5.849 25.574 1.00 98.06 595 GLU A CA 1
ATOM 4698 C C . GLU A 1 595 ? -15.439 6.003 24.296 1.00 98.06 595 GLU A C 1
ATOM 4700 O O . GLU A 1 595 ? -15.267 5.041 23.546 1.00 98.06 595 GLU A O 1
ATOM 4705 N N . TYR A 1 596 ? -14.881 7.193 24.083 1.00 97.19 596 TYR A N 1
ATOM 4706 C CA . TYR A 1 596 ? -13.880 7.458 23.053 1.00 97.19 596 TYR A CA 1
ATOM 4707 C C . TYR A 1 596 ? -12.670 8.160 23.662 1.00 97.19 596 TYR A C 1
ATOM 4709 O O . TYR A 1 596 ? -12.816 9.129 24.415 1.00 97.19 596 TYR A O 1
ATOM 4717 N N . TYR A 1 597 ? -11.482 7.676 23.303 1.00 96.38 597 TYR A N 1
ATOM 4718 C CA . TYR A 1 597 ? -10.203 8.282 23.647 1.00 96.38 597 TYR A CA 1
ATOM 4719 C C . TYR A 1 597 ? -9.360 8.497 22.393 1.00 96.38 597 TYR A C 1
ATOM 4721 O O . TYR A 1 597 ? -9.002 7.542 21.698 1.00 96.38 597 TYR A O 1
ATOM 4729 N N . VAL A 1 598 ? -9.019 9.756 22.125 1.00 94.75 598 VAL A N 1
ATOM 4730 C CA . VAL A 1 598 ? -8.106 10.106 21.040 1.00 94.75 598 VAL A CA 1
ATOM 4731 C C . VAL A 1 598 ? -6.717 9.548 21.331 1.00 94.75 598 VAL A C 1
ATOM 4733 O O . VAL A 1 598 ? -6.164 9.734 22.412 1.00 94.75 598 VAL A O 1
ATOM 4736 N N . SER A 1 599 ? -6.164 8.858 20.343 1.00 95.69 599 SER A N 1
ATOM 4737 C CA . SER A 1 599 ? -4.752 8.509 20.268 1.00 95.69 599 SER A CA 1
ATOM 4738 C C . SER A 1 599 ? -4.449 8.183 18.810 1.00 95.69 599 SER A C 1
ATOM 4740 O O . SER A 1 599 ? -4.578 7.040 18.369 1.00 95.69 599 SER A O 1
ATOM 4742 N N . HIS A 1 600 ? -4.108 9.212 18.028 1.00 94.75 600 HIS A N 1
ATOM 4743 C CA . HIS A 1 600 ? -3.986 9.126 16.566 1.00 94.75 600 HIS A CA 1
ATOM 4744 C C . HIS A 1 600 ? -3.067 7.989 16.105 1.00 94.75 600 HIS A C 1
ATOM 4746 O O . HIS A 1 600 ? -3.314 7.351 15.079 1.00 94.75 600 HIS A O 1
ATOM 4752 N N . TYR A 1 601 ? -2.022 7.736 16.893 1.00 97.25 601 TYR A N 1
ATOM 4753 C CA . TYR A 1 601 ? -0.937 6.810 16.602 1.00 97.25 601 TYR A CA 1
ATOM 4754 C C . TYR A 1 601 ? -0.875 5.609 17.570 1.00 97.25 601 TYR A C 1
ATOM 4756 O O . TYR A 1 601 ? -0.014 4.753 17.389 1.00 97.25 601 TYR A O 1
ATOM 4764 N N . LEU A 1 602 ? -1.734 5.545 18.603 1.00 98.31 602 LEU A N 1
ATOM 4765 C CA . LEU A 1 602 ? -1.699 4.611 19.759 1.00 98.31 602 LEU A CA 1
ATOM 4766 C C . LEU A 1 602 ? -0.446 4.701 20.660 1.00 98.31 602 LEU A C 1
ATOM 4768 O O . LEU A 1 602 ? -0.453 4.226 21.799 1.00 98.31 602 LEU A O 1
ATOM 4772 N N . VAL A 1 603 ? 0.616 5.333 20.166 1.00 98.25 603 VAL A N 1
ATOM 4773 C CA . VAL A 1 603 ? 1.891 5.590 20.839 1.00 98.25 603 VAL A CA 1
ATOM 4774 C C . VAL A 1 603 ? 2.058 7.073 21.183 1.00 98.25 603 VAL A C 1
ATOM 4776 O O . VAL A 1 603 ? 1.346 7.931 20.665 1.00 98.25 603 VAL A O 1
ATOM 4779 N N . HIS A 1 604 ? 2.982 7.383 22.088 1.00 96.75 604 HIS A N 1
ATOM 4780 C CA . HIS A 1 604 ? 3.070 8.690 22.735 1.00 96.75 604 HIS A CA 1
ATOM 4781 C C . HIS A 1 604 ? 3.576 9.811 21.802 1.00 96.75 604 HIS A C 1
ATOM 4783 O O . HIS A 1 604 ? 4.745 9.860 21.408 1.00 96.75 604 HIS A O 1
ATOM 4789 N N . GLU A 1 605 ? 2.696 10.776 21.514 1.00 94.25 605 GLU A N 1
ATOM 4790 C CA . GLU A 1 605 ? 3.046 12.067 20.903 1.00 94.25 605 GLU A CA 1
ATOM 4791 C C . GLU A 1 605 ? 3.830 12.935 21.905 1.00 94.25 605 GLU A C 1
ATOM 4793 O O . GLU A 1 605 ? 3.325 13.276 22.975 1.00 94.25 605 GLU A O 1
ATOM 4798 N N . SER A 1 606 ? 5.075 13.284 21.575 1.00 93.75 606 SER A N 1
ATOM 4799 C CA . SER A 1 606 ? 6.062 13.861 22.496 1.00 93.75 606 SER A CA 1
ATOM 4800 C C . SER A 1 606 ? 6.800 15.073 21.903 1.00 93.75 606 SER A C 1
ATOM 4802 O O . SER A 1 606 ? 6.445 15.600 20.847 1.00 93.75 606 SER A O 1
ATOM 4804 N N . LYS A 1 607 ? 7.832 15.563 22.604 1.00 94.25 607 LYS A N 1
ATOM 4805 C CA . LYS A 1 607 ? 8.719 16.640 22.129 1.00 94.25 607 LYS A CA 1
ATOM 4806 C C . LYS A 1 607 ? 10.167 16.409 22.573 1.00 94.25 607 LYS A C 1
ATOM 4808 O O . LYS A 1 607 ? 10.443 16.538 23.771 1.00 94.25 607 LYS A O 1
ATOM 4813 N N . ALA A 1 608 ? 11.090 16.207 21.633 1.00 93.06 608 ALA A N 1
ATOM 4814 C CA . ALA A 1 608 ? 12.531 16.044 21.875 1.00 93.06 608 ALA A CA 1
ATOM 4815 C C . ALA A 1 608 ? 13.348 17.299 21.516 1.00 93.06 608 ALA A C 1
ATOM 4817 O O . ALA A 1 608 ? 12.895 18.158 20.759 1.00 93.06 608 ALA A O 1
ATOM 4818 N N . ARG A 1 609 ? 14.575 17.413 22.043 1.00 89.50 609 ARG A N 1
ATOM 4819 C CA . ARG A 1 609 ? 15.536 18.464 21.666 1.00 89.50 609 ARG A CA 1
ATOM 4820 C C . ARG A 1 609 ? 16.376 17.980 20.481 1.00 89.50 609 ARG A C 1
ATOM 4822 O O . ARG A 1 609 ? 16.988 16.922 20.562 1.00 89.50 609 ARG A O 1
ATOM 4829 N N . ILE A 1 610 ? 16.375 18.739 19.385 1.00 86.12 610 ILE A N 1
ATOM 4830 C CA . ILE A 1 610 ? 17.070 18.409 18.133 1.00 86.12 610 ILE A CA 1
ATOM 4831 C C . ILE A 1 610 ? 17.923 19.621 17.752 1.00 86.12 610 ILE A C 1
ATOM 4833 O O . ILE A 1 610 ? 17.403 20.669 17.351 1.00 86.12 610 ILE A O 1
ATOM 4837 N N . GLY A 1 611 ? 19.236 19.504 17.963 1.00 84.50 611 GLY A N 1
ATOM 4838 C CA . GLY A 1 611 ? 20.123 20.666 18.036 1.00 84.50 611 GLY A CA 1
ATOM 4839 C C . GLY A 1 611 ? 19.681 21.604 19.165 1.00 84.50 611 GLY A C 1
ATOM 4840 O O . GLY A 1 611 ? 19.393 21.160 20.276 1.00 84.50 611 GLY A O 1
ATOM 4841 N N . GLN A 1 612 ? 19.564 22.902 18.880 1.00 83.69 612 GLN A N 1
ATOM 4842 C CA . GLN A 1 612 ? 19.126 23.883 19.881 1.00 83.69 612 GLN A CA 1
ATOM 4843 C C . GLN A 1 612 ? 17.603 24.006 20.053 1.00 83.69 612 GLN A C 1
ATOM 4845 O O . GLN A 1 612 ? 17.159 24.630 21.010 1.00 83.69 612 GLN A O 1
ATOM 4850 N N . LYS A 1 613 ? 16.779 23.411 19.175 1.00 89.69 613 LYS A N 1
ATOM 4851 C CA . LYS A 1 613 ? 15.315 23.597 19.204 1.00 89.69 613 LYS A CA 1
ATOM 4852 C C . LYS A 1 613 ? 14.590 22.357 19.729 1.00 89.69 613 LYS A C 1
ATOM 4854 O O . LYS A 1 613 ? 14.909 21.231 19.345 1.00 89.69 613 LYS A O 1
ATOM 4859 N N . ARG A 1 614 ? 13.566 22.554 20.566 1.00 92.38 614 ARG A N 1
ATOM 4860 C CA . ARG A 1 614 ? 12.641 21.487 20.978 1.00 92.38 614 ARG A CA 1
ATOM 4861 C C . ARG A 1 614 ? 11.566 21.301 19.902 1.00 92.38 614 ARG A C 1
ATOM 4863 O O . ARG A 1 614 ? 10.832 22.238 19.606 1.00 92.38 614 ARG A O 1
ATOM 4870 N N . ARG A 1 615 ? 11.480 20.112 19.302 1.00 92.12 615 ARG A N 1
ATOM 4871 C CA . ARG A 1 615 ? 10.573 19.788 18.186 1.00 92.12 615 ARG A CA 1
ATOM 4872 C C . ARG A 1 615 ? 9.584 18.680 18.582 1.00 92.12 615 ARG A C 1
ATOM 4874 O O . ARG A 1 615 ? 9.952 17.834 19.396 1.00 92.12 615 ARG A O 1
ATOM 4881 N N . PRO A 1 616 ? 8.353 18.660 18.034 1.00 94.06 616 PRO A N 1
ATOM 4882 C CA . PRO A 1 616 ? 7.440 17.528 18.191 1.00 94.06 616 PRO A CA 1
ATOM 4883 C C . PRO A 1 616 ? 8.043 16.235 17.637 1.00 94.06 616 PRO A C 1
ATOM 4885 O O . PRO A 1 616 ? 8.633 16.251 16.557 1.00 94.06 616 PRO A O 1
ATOM 4888 N N . THR A 1 617 ? 7.865 15.136 18.362 1.00 96.25 617 THR A N 1
ATOM 4889 C CA . THR A 1 617 ? 8.312 13.786 17.993 1.00 96.25 617 THR A CA 1
ATOM 4890 C C . THR A 1 617 ? 7.234 12.752 18.313 1.00 96.25 617 THR A C 1
ATOM 4892 O O . THR A 1 617 ? 6.310 13.025 19.076 1.00 96.25 617 THR A O 1
ATOM 4895 N N . LEU A 1 618 ? 7.347 11.551 17.750 1.00 97.69 618 LEU A N 1
ATOM 4896 C CA . LEU A 1 618 ? 6.486 10.411 18.057 1.00 97.69 618 LEU A CA 1
ATOM 4897 C C . LEU A 1 618 ? 7.325 9.282 18.666 1.00 97.69 618 LEU A C 1
ATOM 4899 O O . LEU A 1 618 ? 8.205 8.737 17.997 1.00 97.69 618 LEU A O 1
ATOM 4903 N N . ARG A 1 619 ? 7.058 8.934 19.931 1.00 97.69 619 ARG A N 1
ATOM 4904 C CA . ARG A 1 619 ? 7.728 7.844 20.658 1.00 97.69 619 ARG A CA 1
ATOM 4905 C C . ARG A 1 619 ? 7.161 6.496 20.228 1.00 97.69 619 ARG A C 1
ATOM 4907 O O . ARG A 1 619 ? 6.254 5.978 20.866 1.00 97.69 619 ARG A O 1
ATOM 4914 N N . ILE A 1 620 ? 7.685 5.917 19.151 1.00 98.25 620 ILE A N 1
ATOM 4915 C CA . ILE A 1 620 ? 7.173 4.648 18.598 1.00 98.25 620 ILE A CA 1
ATOM 4916 C C . ILE A 1 620 ? 7.460 3.428 19.493 1.00 98.25 620 ILE A C 1
ATOM 4918 O O . ILE A 1 620 ? 6.870 2.369 19.295 1.00 98.25 620 ILE A O 1
ATOM 4922 N N . ASP A 1 621 ? 8.302 3.594 20.515 1.00 97.50 621 ASP A N 1
ATOM 4923 C CA . ASP A 1 621 ? 8.626 2.623 21.566 1.00 97.50 621 ASP A CA 1
ATOM 4924 C C . ASP A 1 621 ? 7.779 2.758 22.850 1.00 97.50 621 ASP A C 1
ATOM 4926 O O . ASP A 1 621 ? 7.878 1.913 23.742 1.00 97.50 621 ASP A O 1
ATOM 4930 N N . ALA A 1 622 ? 6.959 3.809 22.981 1.00 97.81 622 ALA A N 1
ATOM 4931 C CA . ALA A 1 622 ? 6.179 4.084 24.188 1.00 97.81 622 ALA A CA 1
ATOM 4932 C C . ALA A 1 622 ? 4.686 4.249 23.875 1.00 97.81 622 ALA A C 1
ATOM 4934 O O . ALA A 1 622 ? 4.296 5.031 23.014 1.00 97.81 622 ALA A O 1
ATOM 4935 N N . ILE A 1 623 ? 3.832 3.535 24.609 1.00 98.19 623 ILE A N 1
ATOM 4936 C CA . ILE A 1 623 ? 2.375 3.671 24.492 1.00 98.19 623 ILE A CA 1
ATOM 4937 C C . ILE A 1 623 ? 1.916 5.086 24.882 1.00 98.19 623 ILE A C 1
ATOM 4939 O O . ILE A 1 623 ? 2.555 5.742 25.706 1.00 98.19 623 ILE A O 1
ATOM 4943 N N . ASP A 1 624 ? 0.778 5.527 24.351 1.00 97.12 624 ASP A N 1
ATOM 4944 C CA . ASP A 1 624 ? 0.115 6.766 24.762 1.00 97.12 624 ASP A CA 1
ATOM 4945 C C . ASP A 1 624 ? -0.047 6.885 26.298 1.00 97.12 624 ASP A C 1
ATOM 4947 O O . ASP A 1 624 ? -0.449 5.935 26.985 1.00 97.12 624 ASP A O 1
ATOM 4951 N N . HIS A 1 625 ? 0.231 8.069 26.855 1.00 93.81 625 HIS A N 1
ATOM 4952 C CA . HIS A 1 625 ? 0.071 8.349 28.287 1.00 93.81 625 HIS A CA 1
ATOM 4953 C C . HIS A 1 625 ? -1.377 8.185 28.783 1.00 93.81 625 HIS A C 1
ATOM 4955 O O . HIS A 1 625 ? -1.596 7.812 29.937 1.00 93.81 625 HIS A O 1
ATOM 4961 N N . GLY A 1 626 ? -2.371 8.397 27.917 1.00 92.75 626 GLY A N 1
ATOM 4962 C CA . GLY A 1 626 ? -3.785 8.152 28.186 1.00 92.75 626 GLY A CA 1
ATOM 4963 C C . GLY A 1 626 ? -4.159 6.670 28.309 1.00 92.75 626 GLY A C 1
ATOM 4964 O O . GLY A 1 626 ? -5.278 6.369 28.728 1.00 92.75 626 GLY A O 1
ATOM 4965 N N . SER A 1 627 ? -3.244 5.737 28.011 1.00 96.56 627 SER A N 1
ATOM 4966 C CA . SER A 1 627 ? -3.525 4.292 27.987 1.00 96.56 627 SER A CA 1
ATOM 4967 C C . SER A 1 627 ? -4.008 3.699 29.313 1.00 96.56 627 SER A C 1
ATOM 4969 O O . SER A 1 627 ? -4.708 2.685 29.322 1.00 96.56 627 SER A O 1
ATOM 4971 N N . SER A 1 628 ? -3.732 4.353 30.445 1.00 96.12 628 SER A N 1
ATOM 4972 C CA . SER A 1 628 ? -4.308 3.995 31.749 1.00 96.12 628 SER A CA 1
ATOM 4973 C C . SER A 1 628 ? -5.844 3.957 31.730 1.00 96.12 628 SER A C 1
ATOM 4975 O O . SER A 1 628 ? -6.435 3.092 32.376 1.00 96.12 628 SER A O 1
ATOM 4977 N N . ARG A 1 629 ? -6.489 4.824 30.936 1.00 95.69 629 ARG A N 1
ATOM 4978 C CA . ARG A 1 629 ? -7.954 4.947 30.811 1.00 95.69 629 ARG A CA 1
ATOM 4979 C C . ARG A 1 629 ? -8.600 3.783 30.054 1.00 95.69 629 ARG A C 1
ATOM 4981 O O . ARG A 1 629 ? -9.778 3.490 30.262 1.00 95.69 629 ARG A O 1
ATOM 4988 N N . TRP A 1 630 ? -7.834 3.115 29.189 1.00 97.12 630 TRP A N 1
ATOM 4989 C CA . TRP A 1 630 ? -8.287 1.978 28.379 1.00 97.12 630 TRP A CA 1
ATOM 4990 C C . TRP A 1 630 ? -8.307 0.669 29.185 1.00 97.12 630 TRP A C 1
ATOM 4992 O O . TRP A 1 630 ? -9.001 -0.282 28.827 1.00 97.12 630 TRP A O 1
ATOM 5002 N N . ARG A 1 631 ? -7.543 0.602 30.284 1.00 96.00 631 ARG A N 1
ATOM 5003 C CA . ARG A 1 631 ? -7.480 -0.576 31.160 1.00 96.00 631 ARG A CA 1
ATOM 5004 C C . ARG A 1 631 ? -8.832 -0.828 31.829 1.00 96.00 631 ARG A C 1
ATOM 5006 O O . ARG A 1 631 ? -9.578 0.104 32.132 1.00 96.00 631 ARG A O 1
ATOM 5013 N N . GLY A 1 632 ? -9.139 -2.102 32.070 1.00 95.44 632 GLY A N 1
ATOM 5014 C CA . GLY A 1 632 ? -10.393 -2.515 32.709 1.00 95.44 632 GLY A CA 1
ATOM 5015 C C . GLY A 1 632 ? -11.651 -2.228 31.881 1.00 95.44 632 GLY A C 1
ATOM 5016 O O . GLY A 1 632 ? -12.733 -2.150 32.450 1.00 95.44 632 GLY A O 1
ATOM 5017 N N . ALA A 1 633 ? -11.521 -2.019 30.569 1.00 98.12 633 ALA A N 1
ATOM 5018 C CA . ALA A 1 633 ? -12.651 -2.053 29.649 1.00 98.12 633 ALA A CA 1
ATOM 5019 C C . ALA A 1 633 ? -13.031 -3.507 29.319 1.00 98.12 633 ALA A C 1
ATOM 5021 O O . ALA A 1 633 ? -12.155 -4.369 29.224 1.00 98.12 633 ALA A O 1
ATOM 5022 N N . ASP A 1 634 ? -14.317 -3.789 29.120 1.00 98.44 634 ASP A N 1
ATOM 5023 C CA . ASP A 1 634 ? -14.799 -5.122 28.729 1.00 98.44 634 ASP A CA 1
ATOM 5024 C C . ASP A 1 634 ? -14.705 -5.340 27.215 1.00 98.44 634 ASP A C 1
ATOM 5026 O O . ASP A 1 634 ? -14.557 -6.470 26.747 1.00 98.44 634 ASP A O 1
ATOM 5030 N N . ILE A 1 635 ? -14.814 -4.258 26.441 1.00 98.69 635 ILE A N 1
ATOM 5031 C CA . ILE A 1 635 ? -14.683 -4.261 24.985 1.00 98.69 635 ILE A CA 1
ATOM 5032 C C . ILE A 1 635 ? -13.808 -3.073 24.581 1.00 98.69 635 ILE A C 1
ATOM 5034 O O . ILE A 1 635 ? -14.146 -1.926 24.874 1.00 98.69 635 ILE A O 1
ATOM 5038 N N . LEU A 1 636 ? -12.701 -3.352 23.896 1.00 98.75 636 LEU A N 1
ATOM 5039 C CA . LEU A 1 636 ? -11.796 -2.355 23.323 1.00 98.75 636 LEU A CA 1
ATOM 5040 C C . LEU A 1 636 ? -11.866 -2.407 21.799 1.00 98.75 636 LEU A C 1
ATOM 5042 O O . LEU A 1 636 ? -11.712 -3.481 21.226 1.00 98.75 636 LEU A O 1
ATOM 5046 N N . VAL A 1 637 ? -12.051 -1.258 21.151 1.00 98.81 637 VAL A N 1
ATOM 5047 C CA . VAL A 1 637 ? -12.051 -1.118 19.688 1.00 98.81 637 VAL A CA 1
ATOM 5048 C C . VAL A 1 637 ? -10.955 -0.136 19.290 1.00 98.81 637 VAL A C 1
ATOM 5050 O O . VAL A 1 637 ? -11.134 1.082 19.351 1.00 98.81 637 VAL A O 1
ATOM 5053 N N . PHE A 1 638 ? -9.798 -0.670 18.911 1.00 98.81 638 PHE A N 1
ATOM 5054 C CA . PHE A 1 638 ? -8.640 0.110 18.484 1.00 98.81 638 PHE A CA 1
ATOM 5055 C C . PHE A 1 638 ? -8.675 0.426 16.987 1.00 98.81 638 PHE A C 1
ATOM 5057 O O . PHE A 1 638 ? -9.168 -0.366 16.186 1.00 98.81 638 PHE A O 1
ATOM 5064 N N . ASN A 1 639 ? -8.076 1.546 16.595 1.00 98.00 639 ASN A N 1
ATOM 5065 C CA . ASN A 1 639 ? -7.618 1.780 15.229 1.00 98.00 639 ASN A CA 1
ATOM 5066 C C . ASN A 1 639 ? -6.375 2.675 15.244 1.00 98.00 639 ASN A C 1
ATOM 5068 O O . ASN A 1 639 ? -6.214 3.514 16.126 1.00 98.00 639 ASN A O 1
ATOM 5072 N N . SER A 1 640 ? -5.555 2.567 14.202 1.00 96.56 640 SER A N 1
ATOM 5073 C CA . SER A 1 640 ? -4.684 3.662 13.779 1.00 96.56 640 SER A CA 1
ATOM 5074 C C . SER A 1 640 ? -4.294 3.464 12.319 1.00 96.56 640 SER A C 1
ATOM 5076 O O . SER A 1 640 ? -3.773 2.410 11.965 1.00 96.56 640 SER A O 1
ATOM 5078 N N . ALA A 1 641 ? -4.580 4.441 11.453 1.00 93.25 641 ALA A N 1
ATOM 5079 C CA . ALA A 1 641 ? -4.115 4.416 10.060 1.00 93.25 641 ALA A CA 1
ATOM 5080 C C . ALA A 1 641 ? -4.132 5.794 9.383 1.00 93.25 641 ALA A C 1
ATOM 5082 O O . ALA A 1 641 ? -3.212 6.121 8.631 1.00 93.25 641 ALA A O 1
ATOM 5083 N N . HIS A 1 642 ? -5.165 6.606 9.639 1.00 91.75 642 HIS A N 1
ATOM 5084 C CA . HIS A 1 642 ? -5.454 7.819 8.861 1.00 91.75 642 HIS A CA 1
ATOM 5085 C C . HIS A 1 642 ? -4.462 8.974 9.132 1.00 91.75 642 HIS A C 1
ATOM 5087 O O . HIS A 1 642 ? -4.362 9.934 8.362 1.00 91.75 642 HIS A O 1
ATOM 5093 N N . TRP A 1 643 ? -3.696 8.887 10.222 1.00 91.69 643 TRP A N 1
ATOM 5094 C CA . TRP A 1 643 ? -2.656 9.863 10.566 1.00 91.69 643 TRP A CA 1
ATOM 5095 C C . TRP A 1 643 ? -1.245 9.470 10.117 1.00 91.69 643 TRP A C 1
ATOM 5097 O O . TRP A 1 643 ? -0.366 10.322 10.052 1.00 91.69 643 TRP A O 1
ATOM 5107 N N . TRP A 1 644 ? -1.032 8.221 9.702 1.00 93.75 644 TRP A N 1
ATOM 5108 C CA . TRP A 1 644 ? 0.262 7.729 9.227 1.00 93.75 644 TRP A CA 1
ATOM 5109 C C . TRP A 1 644 ? 0.487 8.068 7.742 1.00 93.75 644 TRP A C 1
ATOM 5111 O O . TRP A 1 644 ? 0.513 7.186 6.885 1.00 93.75 644 TRP A O 1
ATOM 5121 N N . SER A 1 645 ? 0.606 9.352 7.406 1.00 85.94 645 SER A N 1
ATOM 5122 C CA . SER A 1 645 ? 0.954 9.822 6.055 1.00 85.94 645 SER A CA 1
ATOM 5123 C C . SER A 1 645 ? 2.205 10.693 6.084 1.00 85.94 645 SER A C 1
ATOM 5125 O O . SER A 1 645 ? 2.443 11.382 7.075 1.00 85.94 645 SER A O 1
ATOM 5127 N N . HIS A 1 646 ? 2.978 10.723 4.987 1.00 79.25 646 HIS A N 1
ATOM 5128 C CA . HIS A 1 646 ? 4.206 11.526 4.909 1.00 79.25 646 HIS A CA 1
ATOM 5129 C C . HIS A 1 646 ? 3.987 12.983 5.343 1.00 79.25 646 HIS A C 1
ATOM 5131 O O . HIS A 1 646 ? 4.817 13.527 6.060 1.00 79.25 646 HIS A O 1
ATOM 5137 N N . TYR A 1 647 ? 2.862 13.610 4.992 1.00 77.56 647 TYR A N 1
ATOM 5138 C CA . TYR A 1 647 ? 2.573 14.975 5.436 1.00 77.56 647 TYR A CA 1
ATOM 5139 C C . TYR A 1 647 ? 2.405 15.082 6.965 1.00 77.56 647 TYR A C 1
ATOM 5141 O O . TYR A 1 647 ? 3.065 15.896 7.617 1.00 77.56 647 TYR A O 1
ATOM 5149 N N . LYS A 1 648 ? 1.551 14.234 7.555 1.00 85.12 648 LYS A N 1
ATOM 5150 C CA . LYS A 1 648 ? 1.220 14.276 8.990 1.00 85.12 648 LYS A CA 1
ATOM 5151 C C . LYS A 1 648 ? 2.394 13.830 9.874 1.00 85.12 648 LYS A C 1
ATOM 5153 O O . LYS A 1 648 ? 2.596 14.405 10.939 1.00 85.12 648 LYS A O 1
ATOM 5158 N N . THR A 1 649 ? 3.235 12.911 9.394 1.00 90.38 649 THR A N 1
ATOM 5159 C CA . THR A 1 649 ? 4.408 12.384 10.116 1.00 90.38 649 THR A CA 1
ATOM 5160 C C . THR A 1 649 ? 5.740 13.027 9.697 1.00 90.38 649 THR A C 1
ATOM 5162 O O . THR A 1 649 ? 6.792 12.389 9.786 1.00 90.38 649 THR A O 1
ATOM 5165 N N . LYS A 1 650 ? 5.720 14.270 9.186 1.00 88.06 650 LYS A N 1
ATOM 5166 C CA . LYS A 1 650 ? 6.918 15.072 8.824 1.00 88.06 650 LYS A CA 1
ATOM 5167 C C . LYS A 1 650 ? 7.905 14.358 7.879 1.00 88.06 650 LYS A C 1
ATOM 5169 O O . LYS A 1 650 ? 9.120 14.469 8.017 1.00 88.06 650 LYS A O 1
ATOM 5174 N N . ALA A 1 651 ? 7.371 13.574 6.949 1.00 84.88 651 ALA A N 1
ATOM 5175 C CA . ALA A 1 651 ? 8.072 12.680 6.025 1.00 84.88 651 ALA A CA 1
ATOM 5176 C C . ALA A 1 651 ? 9.057 11.707 6.709 1.00 84.88 651 ALA A C 1
ATOM 5178 O O . ALA A 1 651 ? 9.972 11.194 6.067 1.00 84.88 651 ALA A O 1
ATOM 5179 N N . GLY A 1 652 ? 8.873 11.460 8.011 1.00 89.38 652 GLY A N 1
ATOM 5180 C CA . GLY A 1 652 ? 9.768 10.661 8.840 1.00 89.38 652 GLY A CA 1
ATOM 5181 C C . GLY A 1 652 ? 11.090 11.336 9.208 1.00 89.38 652 GLY A C 1
ATOM 5182 O O . GLY A 1 652 ? 11.930 10.698 9.838 1.00 89.38 652 GLY A O 1
ATOM 5183 N N . VAL A 1 653 ? 11.289 12.605 8.837 1.00 92.50 653 VAL A N 1
ATOM 5184 C CA . VAL A 1 653 ? 12.531 13.353 9.067 1.00 92.50 653 VAL A CA 1
ATOM 5185 C C . VAL A 1 653 ? 12.524 13.958 10.468 1.00 92.50 653 VAL A C 1
ATOM 5187 O O . VAL A 1 653 ? 11.694 14.815 10.769 1.00 92.50 653 VAL A O 1
ATOM 5190 N N . ASN A 1 654 ? 13.473 13.549 11.317 1.00 92.69 654 ASN A N 1
ATOM 5191 C CA . ASN A 1 654 ? 13.650 14.056 12.685 1.00 92.69 654 ASN A CA 1
ATOM 5192 C C . ASN A 1 654 ? 12.362 14.026 13.543 1.00 92.69 654 ASN A C 1
ATOM 5194 O O . ASN A 1 654 ? 12.143 14.914 14.368 1.00 92.69 654 ASN A O 1
ATOM 5198 N N . TYR A 1 655 ? 11.494 13.030 13.327 1.00 95.75 655 TYR A N 1
ATOM 5199 C CA . TYR A 1 655 ? 10.165 12.953 13.951 1.00 95.75 655 TYR A CA 1
ATOM 5200 C C . TYR A 1 655 ? 9.966 11.698 14.803 1.00 95.75 655 TYR A C 1
ATOM 5202 O O . TYR A 1 655 ? 9.489 11.792 15.930 1.00 95.75 655 TYR A O 1
ATOM 5210 N N . TYR A 1 656 ? 10.349 10.523 14.308 1.00 97.31 656 TYR A N 1
ATOM 5211 C CA . TYR A 1 656 ? 10.204 9.278 15.060 1.00 97.31 656 TYR A CA 1
ATOM 5212 C C . TYR A 1 656 ? 11.320 9.124 16.096 1.00 97.31 656 TYR A C 1
ATOM 5214 O O . TYR A 1 656 ? 12.483 9.390 15.800 1.00 97.31 656 TYR A O 1
ATOM 5222 N N . GLN A 1 657 ? 10.975 8.686 17.304 1.00 96.94 657 GLN A N 1
ATOM 5223 C CA . GLN A 1 657 ? 11.892 8.589 18.437 1.00 96.94 657 GLN A CA 1
ATOM 5224 C C . GLN A 1 657 ? 11.767 7.231 19.136 1.00 96.94 657 GLN A C 1
ATOM 5226 O O . GLN A 1 657 ? 10.659 6.739 19.342 1.00 96.94 657 GLN A O 1
ATOM 5231 N N . GLU A 1 658 ? 12.904 6.674 19.547 1.00 96.50 658 GLU A N 1
ATOM 5232 C CA . GLU A 1 658 ? 13.015 5.477 20.385 1.00 96.50 658 GLU A CA 1
ATOM 5233 C C . GLU A 1 658 ? 14.048 5.746 21.486 1.00 96.50 658 GLU A C 1
ATOM 5235 O O . GLU A 1 658 ? 15.150 6.233 21.219 1.00 96.50 658 GLU A O 1
ATOM 5240 N N . GLY A 1 659 ? 13.695 5.499 22.748 1.00 93.06 659 GLY A N 1
ATOM 5241 C CA . GLY A 1 659 ? 14.508 5.926 23.886 1.00 93.06 659 GLY A CA 1
ATOM 5242 C C . GLY A 1 659 ? 14.855 7.420 23.809 1.00 93.06 659 GLY A C 1
ATOM 5243 O O . GLY A 1 659 ? 13.985 8.284 23.658 1.00 93.06 659 GLY A O 1
ATOM 5244 N N . ASN A 1 660 ? 16.150 7.726 23.886 1.00 90.75 660 ASN A N 1
ATOM 5245 C CA . ASN A 1 660 ? 16.673 9.089 23.770 1.00 90.75 660 ASN A CA 1
ATOM 5246 C C . ASN A 1 660 ? 17.084 9.466 22.332 1.00 90.75 660 ASN A C 1
ATOM 5248 O O . ASN A 1 660 ? 17.508 10.596 22.104 1.00 90.75 660 ASN A O 1
ATOM 5252 N N . GLN A 1 661 ? 16.956 8.554 21.362 1.00 93.38 661 GLN A N 1
ATOM 5253 C CA . GLN A 1 661 ? 17.352 8.776 19.974 1.00 93.38 661 GLN A CA 1
ATOM 5254 C C . GLN A 1 661 ? 16.153 9.212 19.126 1.00 93.38 661 GLN A C 1
ATOM 5256 O O . GLN A 1 661 ? 15.153 8.502 19.030 1.00 93.38 661 GLN A O 1
ATOM 5261 N N . VAL A 1 662 ? 16.270 10.363 18.462 1.00 95.81 662 VAL A N 1
ATOM 5262 C CA . VAL A 1 662 ? 15.376 10.734 17.356 1.00 95.81 662 VAL A CA 1
ATOM 5263 C C . VAL A 1 662 ? 16.011 10.263 16.052 1.00 95.81 662 VAL A C 1
ATOM 5265 O O . VAL A 1 662 ? 17.181 10.544 15.792 1.00 95.81 662 VAL A O 1
ATOM 5268 N N . HIS A 1 663 ? 15.248 9.549 15.231 1.00 92.81 663 HIS A N 1
ATOM 5269 C CA . HIS A 1 663 ? 15.703 9.059 13.934 1.00 92.81 663 HIS A CA 1
ATOM 5270 C C . HIS A 1 663 ? 15.833 10.220 12.936 1.00 92.81 663 HIS A C 1
ATOM 5272 O O . HIS A 1 663 ? 14.840 10.917 12.701 1.00 92.81 663 HIS A O 1
ATOM 5278 N N . PRO A 1 664 ? 17.009 10.432 12.303 1.00 90.50 664 PRO A N 1
ATOM 5279 C CA . PRO A 1 664 ? 17.196 11.513 11.332 1.00 90.50 664 PRO A CA 1
ATOM 5280 C C . PRO A 1 664 ? 16.232 11.412 10.146 1.00 90.50 664 PRO A C 1
ATOM 5282 O O . PRO A 1 664 ? 15.664 12.416 9.717 1.00 90.50 664 PRO A O 1
ATOM 5285 N N . LYS A 1 665 ? 16.003 10.186 9.663 1.00 92.88 665 LYS A N 1
ATOM 5286 C CA . LYS A 1 665 ? 14.956 9.812 8.710 1.00 92.88 665 LYS A CA 1
ATOM 5287 C C . LYS A 1 665 ? 14.566 8.356 8.976 1.00 92.88 665 LYS A C 1
ATOM 5289 O O . LYS A 1 665 ? 15.441 7.497 8.991 1.00 92.88 665 LYS A O 1
ATOM 5294 N N . LEU A 1 666 ? 13.281 8.078 9.174 1.00 92.00 666 LEU A N 1
ATOM 5295 C CA . LEU A 1 666 ? 12.746 6.716 9.285 1.00 92.00 666 LEU A CA 1
ATOM 5296 C C . LEU A 1 666 ? 11.455 6.602 8.467 1.00 92.00 666 LEU A C 1
ATOM 5298 O O . LEU A 1 666 ? 10.617 7.499 8.487 1.00 92.00 666 LEU A O 1
ATOM 5302 N N . ASP A 1 667 ? 11.316 5.505 7.731 1.00 92.00 667 ASP A N 1
ATOM 5303 C CA . ASP A 1 667 ? 10.157 5.237 6.881 1.00 92.00 667 ASP A CA 1
ATOM 5304 C C . ASP A 1 667 ? 8.840 5.112 7.684 1.00 92.00 667 ASP A C 1
ATOM 5306 O O . ASP A 1 667 ? 8.823 4.610 8.810 1.00 92.00 667 ASP A O 1
ATOM 5310 N N . VAL A 1 668 ? 7.726 5.569 7.096 1.00 93.06 668 VAL A N 1
ATOM 5311 C CA . VAL A 1 668 ? 6.412 5.637 7.763 1.00 93.06 668 VAL A CA 1
ATOM 5312 C C . VAL A 1 668 ? 5.832 4.258 8.070 1.00 93.06 668 VAL A C 1
ATOM 5314 O O . VAL A 1 668 ? 5.264 4.072 9.145 1.00 93.06 668 VAL A O 1
ATOM 5317 N N . SER A 1 669 ? 6.009 3.280 7.185 1.00 93.19 669 SER A N 1
ATOM 5318 C CA . SER A 1 669 ? 5.515 1.915 7.382 1.00 93.19 669 SER A CA 1
ATOM 5319 C C . SER A 1 669 ? 6.377 1.148 8.380 1.00 93.19 669 SER A C 1
ATOM 5321 O O . SER A 1 669 ? 5.862 0.409 9.220 1.00 93.19 669 SER A O 1
ATOM 5323 N N . THR A 1 670 ? 7.686 1.396 8.373 1.00 94.88 670 THR A N 1
ATOM 5324 C CA . THR A 1 670 ? 8.613 0.887 9.391 1.00 94.88 670 THR A CA 1
ATOM 5325 C C . THR A 1 670 ? 8.259 1.435 10.774 1.00 94.88 670 THR A C 1
ATOM 5327 O O . THR A 1 670 ? 8.127 0.664 11.726 1.00 94.88 670 THR A O 1
ATOM 5330 N N . ALA A 1 671 ? 8.039 2.747 10.890 1.00 96.81 671 ALA A N 1
ATOM 5331 C CA . ALA A 1 671 ? 7.619 3.382 12.136 1.00 96.81 671 ALA A CA 1
ATOM 5332 C C . ALA A 1 671 ? 6.238 2.888 12.609 1.00 96.81 671 ALA A C 1
ATOM 5334 O O . ALA A 1 671 ? 6.062 2.620 13.798 1.00 96.81 671 ALA A O 1
ATOM 5335 N N . PHE A 1 672 ? 5.290 2.693 11.687 1.00 97.81 672 PHE A N 1
ATOM 5336 C CA . PHE A 1 672 ? 3.964 2.145 11.980 1.00 97.81 672 PHE A CA 1
ATOM 5337 C C . PHE A 1 672 ? 4.027 0.711 12.519 1.00 97.81 672 PHE A C 1
ATOM 5339 O O . PHE A 1 672 ? 3.411 0.418 13.543 1.00 97.81 672 PHE A O 1
ATOM 5346 N N . ARG A 1 673 ? 4.825 -0.173 11.896 1.00 98.19 673 ARG A N 1
ATOM 5347 C CA . ARG A 1 673 ? 5.042 -1.550 12.379 1.00 98.19 673 ARG A CA 1
ATOM 5348 C C . ARG A 1 673 ? 5.612 -1.553 13.797 1.00 98.19 673 ARG A C 1
ATOM 5350 O O . ARG A 1 673 ? 5.105 -2.278 14.647 1.00 98.19 673 ARG A O 1
ATOM 5357 N N . ARG A 1 674 ? 6.601 -0.704 14.094 1.00 97.81 674 ARG A N 1
ATOM 5358 C CA . ARG A 1 674 ? 7.171 -0.593 15.451 1.00 97.81 674 ARG A CA 1
ATOM 5359 C C . ARG A 1 674 ? 6.165 -0.054 16.472 1.00 97.81 674 ARG A C 1
ATOM 5361 O O . ARG A 1 674 ? 6.026 -0.637 17.543 1.00 97.81 674 ARG A O 1
ATOM 5368 N N . ALA A 1 675 ? 5.400 0.979 16.119 1.00 98.56 675 ALA A N 1
ATOM 5369 C CA . ALA A 1 675 ? 4.347 1.516 16.979 1.00 98.56 675 ALA A CA 1
ATOM 5370 C C . ALA A 1 675 ? 3.241 0.487 17.279 1.00 98.56 675 ALA A C 1
ATOM 5372 O O . ALA A 1 675 ? 2.791 0.375 18.421 1.00 98.56 675 ALA A O 1
ATOM 5373 N N . LEU A 1 676 ? 2.847 -0.323 16.292 1.00 98.56 676 LEU A N 1
ATOM 5374 C CA . LEU A 1 676 ? 1.901 -1.417 16.511 1.00 98.56 676 LEU A CA 1
ATOM 5375 C C . LEU A 1 676 ? 2.490 -2.561 17.343 1.00 98.56 676 LEU A C 1
ATOM 5377 O O . LEU A 1 676 ? 1.771 -3.103 18.177 1.00 98.56 676 LEU A O 1
ATOM 5381 N N . MET A 1 677 ? 3.781 -2.884 17.217 1.00 98.44 677 MET A N 1
ATOM 5382 C CA . MET A 1 677 ? 4.441 -3.834 18.128 1.00 98.44 677 MET A CA 1
ATOM 5383 C C . MET A 1 677 ? 4.461 -3.315 19.576 1.00 98.44 677 MET A C 1
ATOM 5385 O O . MET A 1 677 ? 4.238 -4.089 20.511 1.00 98.44 677 MET A O 1
ATOM 5389 N N . THR A 1 678 ? 4.646 -2.007 19.781 1.00 98.69 678 THR A N 1
ATOM 5390 C CA . THR A 1 678 ? 4.515 -1.346 21.093 1.00 98.69 678 THR A CA 1
ATOM 5391 C C . THR A 1 678 ? 3.087 -1.441 21.640 1.00 98.69 678 THR A C 1
ATOM 5393 O O . THR A 1 678 ? 2.904 -1.783 22.813 1.00 98.69 678 THR A O 1
ATOM 5396 N N . TRP A 1 679 ? 2.071 -1.206 20.802 1.00 98.69 679 TRP A N 1
ATOM 5397 C CA . TRP A 1 679 ? 0.658 -1.381 21.162 1.00 98.69 679 TRP A CA 1
ATOM 5398 C C . TRP A 1 679 ? 0.315 -2.840 21.499 1.00 98.69 679 TRP A C 1
ATOM 5400 O O . TRP A 1 679 ? -0.224 -3.094 22.576 1.00 98.69 679 TRP A O 1
ATOM 5410 N N . GLY A 1 680 ? 0.695 -3.807 20.661 1.00 98.50 680 GLY A N 1
ATOM 5411 C CA . GLY A 1 680 ? 0.463 -5.234 20.910 1.00 98.50 680 GLY A CA 1
ATOM 5412 C C . GLY A 1 680 ? 1.140 -5.700 22.200 1.00 98.50 680 GLY A C 1
ATOM 5413 O O . GLY A 1 680 ? 0.508 -6.318 23.057 1.00 98.50 680 GLY A O 1
ATOM 5414 N N . SER A 1 681 ? 2.383 -5.263 22.425 1.00 98.44 681 SER A N 1
ATOM 5415 C CA . SER A 1 681 ? 3.107 -5.486 23.682 1.00 98.44 681 SER A CA 1
ATOM 5416 C C . SER A 1 681 ? 2.435 -4.824 24.889 1.00 98.44 681 SER A C 1
ATOM 5418 O O . SER A 1 681 ? 2.602 -5.283 26.017 1.00 98.44 681 SER A O 1
ATOM 5420 N N . TRP A 1 682 ? 1.723 -3.707 24.719 1.00 98.56 682 TRP A N 1
ATOM 5421 C CA . TRP A 1 682 ? 0.934 -3.110 25.798 1.00 98.56 682 TRP A CA 1
ATOM 5422 C C . TRP A 1 682 ? -0.329 -3.925 26.082 1.00 98.56 682 TRP A C 1
ATOM 5424 O O . TRP A 1 682 ? -0.612 -4.167 27.257 1.00 98.56 682 TRP A O 1
ATOM 5434 N N . VAL A 1 683 ? -1.036 -4.383 25.043 1.00 98.69 683 VAL A N 1
ATOM 5435 C CA . VAL A 1 683 ? -2.232 -5.229 25.171 1.00 98.69 683 VAL A CA 1
ATOM 5436 C C . VAL A 1 683 ? -1.878 -6.513 25.924 1.00 98.69 683 VAL A C 1
ATOM 5438 O O . VAL A 1 683 ? -2.446 -6.757 26.987 1.00 98.69 683 VAL A O 1
ATOM 5441 N N . ASP A 1 684 ? -0.853 -7.241 25.475 1.00 98.25 684 ASP A N 1
ATOM 5442 C CA . ASP A 1 684 ? -0.390 -8.501 26.083 1.00 98.25 684 ASP A CA 1
ATOM 5443 C C . ASP A 1 684 ? 0.085 -8.382 27.538 1.00 98.25 684 ASP A C 1
ATOM 5445 O O . ASP A 1 684 ? 0.142 -9.382 28.254 1.00 98.25 684 ASP A O 1
ATOM 5449 N N . ARG A 1 685 ? 0.436 -7.173 27.997 1.00 97.81 685 ARG A N 1
ATOM 5450 C CA . ARG A 1 685 ? 0.860 -6.918 29.385 1.00 97.81 685 ARG A CA 1
ATOM 5451 C C . ARG A 1 685 ? -0.264 -6.444 30.305 1.00 97.81 685 ARG A C 1
ATOM 5453 O O . ARG A 1 685 ? -0.138 -6.604 31.516 1.00 97.81 685 ARG A O 1
ATOM 5460 N N . HIS A 1 686 ? -1.323 -5.829 29.776 1.00 97.12 686 HIS A N 1
ATOM 5461 C CA . HIS A 1 686 ? -2.318 -5.114 30.593 1.00 97.12 686 HIS A CA 1
ATOM 5462 C C . HIS A 1 686 ? -3.764 -5.573 30.397 1.00 97.12 686 HIS A C 1
ATOM 5464 O O . HIS A 1 686 ? -4.622 -5.203 31.203 1.00 97.12 686 HIS A O 1
ATOM 5470 N N . ILE A 1 687 ? -4.055 -6.342 29.349 1.00 97.50 687 ILE A N 1
ATOM 5471 C CA . ILE A 1 687 ? -5.404 -6.798 29.025 1.00 97.50 687 ILE A CA 1
ATOM 5472 C C . ILE A 1 687 ? -5.547 -8.278 29.375 1.00 97.50 687 ILE A C 1
ATOM 5474 O O . ILE A 1 687 ? -4.712 -9.106 29.029 1.00 97.50 687 ILE A O 1
ATOM 5478 N N . ASN A 1 688 ? -6.628 -8.621 30.077 1.00 95.62 688 ASN A N 1
ATOM 5479 C CA . ASN A 1 688 ? -6.950 -10.003 30.414 1.00 95.62 688 ASN A CA 1
ATOM 5480 C C . ASN A 1 688 ? -7.952 -10.553 29.378 1.00 95.62 688 ASN A C 1
ATOM 5482 O O . ASN A 1 688 ? -9.121 -10.160 29.438 1.00 95.62 688 ASN A O 1
ATOM 5486 N N . PRO A 1 689 ? -7.561 -11.477 28.475 1.00 94.00 689 PRO A N 1
ATOM 5487 C CA . PRO A 1 689 ? -8.447 -11.997 27.424 1.00 94.00 689 PRO A CA 1
ATOM 5488 C C . PRO A 1 689 ? -9.648 -12.803 27.948 1.00 94.00 689 PRO A C 1
ATOM 5490 O O . PRO A 1 689 ? -10.608 -13.028 27.215 1.00 94.00 689 PRO A O 1
ATOM 5493 N N . GLY A 1 690 ? -9.634 -13.229 29.217 1.00 93.19 690 GLY A N 1
ATOM 5494 C CA . GLY A 1 690 ? -10.790 -13.853 29.867 1.00 93.19 690 GLY A CA 1
ATOM 5495 C C . GLY A 1 690 ? -11.884 -12.858 30.278 1.00 93.19 690 GLY A C 1
ATOM 5496 O O . GLY A 1 690 ? -13.026 -13.267 30.496 1.00 93.19 690 GLY A O 1
ATOM 5497 N N . LYS A 1 691 ? -11.552 -11.561 30.376 1.00 95.25 691 LYS A N 1
ATOM 5498 C CA . LYS A 1 691 ? -12.472 -10.476 30.769 1.00 95.25 691 LYS A CA 1
ATOM 5499 C C . LYS A 1 691 ? -12.763 -9.501 29.627 1.00 95.25 691 LYS A C 1
ATOM 5501 O O . LYS A 1 691 ? -13.913 -9.126 29.435 1.00 95.25 691 LYS A O 1
ATOM 5506 N N . THR A 1 692 ? -11.737 -9.122 28.872 1.00 97.62 692 THR A N 1
ATOM 5507 C CA . THR A 1 692 ? -11.799 -8.082 27.842 1.00 97.62 692 THR A CA 1
ATOM 5508 C C . THR A 1 692 ? -11.763 -8.690 26.445 1.00 97.62 692 THR A C 1
ATOM 5510 O O . THR A 1 692 ? -10.899 -9.510 26.142 1.00 97.62 692 THR A O 1
ATOM 5513 N N . GLN A 1 693 ? -12.661 -8.243 25.570 1.00 97.69 693 GLN A N 1
ATOM 5514 C CA . GLN A 1 693 ? -12.610 -8.521 24.135 1.00 97.69 693 GLN A CA 1
ATOM 5515 C C . GLN A 1 693 ? -11.895 -7.370 23.425 1.00 97.69 693 GLN A C 1
ATOM 5517 O O . GLN A 1 693 ? -12.276 -6.211 23.594 1.00 97.69 693 GLN A O 1
ATOM 5522 N N . VAL A 1 694 ? -10.862 -7.682 22.642 1.00 98.44 694 VAL A N 1
ATOM 5523 C CA . VAL A 1 694 ? -10.075 -6.684 21.910 1.00 98.44 694 VAL A CA 1
ATOM 5524 C C . VAL A 1 694 ? -10.374 -6.793 20.422 1.00 98.44 694 VAL A C 1
ATOM 5526 O O . VAL A 1 694 ? -10.268 -7.866 19.830 1.00 98.44 694 VAL A O 1
ATOM 5529 N N . PHE A 1 695 ? -10.715 -5.662 19.822 1.00 98.62 695 PHE A N 1
ATOM 5530 C CA . PHE A 1 695 ? -10.926 -5.492 18.397 1.00 98.62 695 PHE A CA 1
ATOM 5531 C C . PHE A 1 695 ? -9.910 -4.494 17.847 1.00 98.62 695 PHE A C 1
ATOM 5533 O O . PHE A 1 695 ? -9.588 -3.506 18.512 1.00 98.62 695 PHE A O 1
ATOM 5540 N N . PHE A 1 696 ? -9.450 -4.713 16.617 1.00 98.62 696 PHE A N 1
ATOM 5541 C CA . PHE A 1 696 ? -8.722 -3.702 15.853 1.00 98.62 696 PHE A CA 1
ATOM 5542 C C . PHE A 1 696 ? -9.409 -3.502 14.504 1.00 98.62 696 PHE A C 1
ATOM 5544 O O . PHE A 1 696 ? -9.593 -4.450 13.744 1.00 98.62 696 PHE A O 1
ATOM 5551 N N . ARG A 1 697 ? -9.806 -2.266 14.208 1.00 97.38 697 ARG A N 1
ATOM 5552 C CA . ARG A 1 697 ? -10.483 -1.879 12.970 1.00 97.38 697 ARG A CA 1
ATOM 5553 C C . ARG A 1 697 ? -9.456 -1.330 11.985 1.00 97.38 697 ARG A C 1
ATOM 5555 O O . ARG A 1 697 ? -8.686 -0.429 12.319 1.00 97.38 697 ARG A O 1
ATOM 5562 N N . ASN A 1 698 ? -9.408 -1.909 10.788 1.00 94.12 698 ASN A N 1
ATOM 5563 C CA . ASN A 1 698 ? -8.381 -1.582 9.797 1.00 94.12 698 ASN A CA 1
ATOM 5564 C C . ASN A 1 698 ? -8.654 -0.231 9.091 1.00 94.12 698 ASN A C 1
ATOM 5566 O O . ASN A 1 698 ? -9.528 0.541 9.504 1.00 94.12 698 ASN A O 1
ATOM 5570 N N . SER A 1 699 ? -7.841 0.154 8.105 1.00 94.88 699 SER A N 1
ATOM 5571 C CA . SER A 1 699 ? -7.944 1.496 7.522 1.00 94.88 699 SER A CA 1
ATOM 5572 C C . SER A 1 699 ? -9.273 1.710 6.784 1.00 94.88 699 SER A C 1
ATOM 5574 O O . SER A 1 699 ? -9.689 0.896 5.959 1.00 94.88 699 SER A O 1
ATOM 5576 N N . ALA A 1 700 ? -9.934 2.839 7.041 1.00 95.19 700 ALA A N 1
ATOM 5577 C CA . ALA A 1 700 ? -10.974 3.310 6.135 1.00 95.19 700 ALA A CA 1
ATOM 5578 C C . ALA A 1 700 ? -10.299 3.938 4.899 1.00 95.19 700 ALA A C 1
ATOM 5580 O O . ALA A 1 700 ? -9.315 4.671 5.067 1.00 95.19 700 ALA A O 1
ATOM 5581 N N . PRO A 1 701 ? -10.783 3.657 3.677 1.00 93.44 701 PRO A N 1
ATOM 5582 C CA . PRO A 1 701 ? -10.277 4.285 2.464 1.00 93.44 701 PRO A CA 1
ATOM 5583 C C . PRO A 1 701 ? -10.636 5.776 2.417 1.00 93.44 701 PRO A C 1
ATOM 5585 O O . PRO A 1 701 ? -11.478 6.267 3.167 1.00 93.44 701 PRO A O 1
ATOM 5588 N N . SER A 1 702 ? -9.969 6.506 1.530 1.00 91.69 702 SER A N 1
ATOM 5589 C CA . SER A 1 702 ? -10.308 7.882 1.163 1.00 91.69 702 SER A CA 1
ATOM 5590 C C . SER A 1 702 ? -10.463 7.946 -0.347 1.00 91.69 702 SER A C 1
ATOM 5592 O O . SER A 1 702 ? -9.670 7.329 -1.058 1.00 91.69 702 SER A O 1
ATOM 5594 N N . HIS A 1 703 ? -11.455 8.684 -0.833 1.00 92.38 703 HIS A N 1
ATOM 5595 C CA . HIS A 1 703 ? -11.826 8.686 -2.247 1.00 92.38 703 HIS A CA 1
ATOM 5596 C C . HIS A 1 703 ? -11.692 10.085 -2.848 1.00 92.38 703 HIS A C 1
ATOM 5598 O O . HIS A 1 703 ? -12.677 10.800 -2.989 1.00 92.38 703 HIS A O 1
ATOM 5604 N N . PHE A 1 704 ? -10.470 10.484 -3.199 1.00 86.75 704 PHE A N 1
ATOM 5605 C CA . PHE A 1 704 ? -10.233 11.742 -3.907 1.00 86.75 704 PHE A CA 1
ATOM 5606 C C . PHE A 1 704 ? -10.122 11.504 -5.419 1.00 86.75 704 PHE A C 1
ATOM 5608 O O . PHE A 1 704 ? -9.354 10.656 -5.869 1.00 86.75 704 PHE A O 1
ATOM 5615 N N . SER A 1 705 ? -10.881 12.277 -6.192 1.00 82.94 705 SER A N 1
ATOM 5616 C CA . SER A 1 705 ? -10.785 12.396 -7.651 1.00 82.94 705 SER A CA 1
ATOM 5617 C C . SER A 1 705 ? -10.081 13.703 -8.012 1.00 82.94 705 SER A C 1
ATOM 5619 O O . SER A 1 705 ? -10.219 14.685 -7.291 1.00 82.94 705 SER A O 1
ATOM 5621 N N . GLY A 1 706 ? -9.323 13.737 -9.112 1.00 76.81 706 GLY A N 1
ATOM 5622 C CA . GLY A 1 706 ? -8.698 14.970 -9.625 1.00 76.81 706 GLY A CA 1
ATOM 5623 C C . GLY A 1 706 ? -7.484 15.505 -8.844 1.00 76.81 706 GLY A C 1
ATOM 5624 O O . GLY A 1 706 ? -6.900 16.500 -9.261 1.00 76.81 706 GLY A O 1
ATOM 5625 N N . GLY A 1 707 ? -7.073 14.857 -7.751 1.00 77.81 707 GLY A N 1
ATOM 5626 C CA . GLY A 1 707 ? -5.921 15.238 -6.925 1.00 77.81 707 GLY A CA 1
ATOM 5627 C C . GLY A 1 707 ? -5.956 14.552 -5.556 1.00 77.81 707 GLY A C 1
ATOM 5628 O O . GLY A 1 707 ? -6.839 13.738 -5.299 1.00 77.81 707 GLY A O 1
ATOM 5629 N N . GLU A 1 708 ? -5.033 14.893 -4.655 1.00 74.50 708 GLU A N 1
ATOM 5630 C CA . GLU A 1 708 ? -5.137 14.538 -3.231 1.00 74.50 708 GLU A CA 1
ATOM 5631 C C . GLU A 1 708 ? -5.888 15.625 -2.435 1.00 74.50 708 GLU A C 1
ATOM 5633 O O . GLU A 1 708 ? -6.145 16.729 -2.923 1.00 74.50 708 GLU A O 1
ATOM 5638 N N . TRP A 1 709 ? -6.167 15.344 -1.157 1.00 73.62 709 TRP A N 1
ATOM 5639 C CA . TRP A 1 709 ? -6.812 16.248 -0.190 1.00 73.62 709 TRP A CA 1
ATOM 5640 C C . TRP A 1 709 ? -6.224 17.674 -0.120 1.00 73.62 709 TRP A C 1
ATOM 5642 O O . TRP A 1 709 ? -6.929 18.612 0.239 1.00 73.62 709 TRP A O 1
ATOM 5652 N N . ASN A 1 710 ? -4.938 17.850 -0.440 1.00 69.12 710 ASN A N 1
ATOM 5653 C CA . ASN A 1 710 ? -4.222 19.132 -0.415 1.00 69.12 710 ASN A CA 1
ATOM 5654 C C . ASN A 1 710 ? -3.966 19.741 -1.807 1.00 69.12 710 ASN A C 1
ATOM 5656 O O . ASN A 1 710 ? -3.435 20.845 -1.887 1.00 69.12 710 ASN A O 1
ATOM 5660 N N . SER A 1 711 ? -4.303 19.033 -2.887 1.00 73.69 711 SER A N 1
ATOM 5661 C CA . SER A 1 711 ? -3.938 19.374 -4.273 1.00 73.69 711 SER A CA 1
ATOM 5662 C C . SER A 1 711 ? -5.154 19.486 -5.201 1.00 73.69 711 SER A C 1
ATOM 5664 O O . SER A 1 711 ? -5.028 19.384 -6.416 1.00 73.69 711 SER A O 1
ATOM 5666 N N . GLY A 1 712 ? -6.334 19.748 -4.629 1.00 74.56 712 GLY A N 1
ATOM 5667 C CA . GLY A 1 712 ? -7.581 19.968 -5.374 1.00 74.56 712 GLY A CA 1
ATOM 5668 C C . GLY A 1 712 ? -8.476 18.735 -5.515 1.00 74.56 712 GLY A C 1
ATOM 5669 O O . GLY A 1 712 ? -9.474 18.803 -6.227 1.00 74.56 712 GLY A O 1
ATOM 5670 N N . GLY A 1 713 ? -8.155 17.633 -4.829 1.00 85.50 713 GLY A N 1
ATOM 5671 C CA . GLY A 1 713 ? -8.959 16.415 -4.848 1.00 85.50 713 GLY A CA 1
ATOM 5672 C C . GLY A 1 713 ? -10.387 16.612 -4.319 1.00 85.50 713 GLY A C 1
ATOM 5673 O O . GLY A 1 713 ? -10.604 17.323 -3.335 1.00 85.50 713 GLY A O 1
ATOM 5674 N N . HIS A 1 714 ? -11.358 15.946 -4.949 1.00 86.06 714 HIS A N 1
ATOM 5675 C CA . HIS A 1 714 ? -12.791 16.082 -4.662 1.00 86.06 714 HIS A CA 1
ATOM 5676 C C . HIS A 1 714 ? -13.568 14.753 -4.737 1.00 86.06 714 HIS A C 1
ATOM 5678 O O . HIS A 1 714 ? -13.077 13.752 -5.257 1.00 86.06 714 HIS A O 1
ATOM 5684 N N . CYS A 1 715 ? -14.791 14.754 -4.201 1.00 91.12 715 CYS A N 1
ATOM 5685 C CA . CYS A 1 715 ? -15.736 13.626 -4.203 1.00 91.12 715 CYS A CA 1
ATOM 5686 C C . CYS A 1 715 ? -17.214 14.069 -4.254 1.00 91.12 715 CYS A C 1
ATOM 5688 O O . CYS A 1 715 ? -18.110 13.268 -3.997 1.00 91.12 715 CYS A O 1
ATOM 5690 N N . LEU A 1 716 ? -17.486 15.344 -4.552 1.00 89.69 716 LEU A N 1
ATOM 5691 C CA . LEU A 1 716 ? -18.822 15.954 -4.480 1.00 89.69 716 LEU A CA 1
ATOM 5692 C C . LEU A 1 716 ? -19.848 15.310 -5.424 1.00 89.69 716 LEU A C 1
ATOM 5694 O O . LEU A 1 716 ? -21.038 15.265 -5.127 1.00 89.69 716 LEU A O 1
ATOM 5698 N N . GLU A 1 717 ? -19.386 14.835 -6.573 1.00 87.44 717 GLU A N 1
ATOM 5699 C CA . GLU A 1 717 ? -20.206 14.325 -7.669 1.00 87.44 717 GLU A CA 1
ATOM 5700 C C . GLU A 1 717 ? -20.722 12.896 -7.406 1.00 87.44 717 GLU A C 1
ATOM 5702 O O . GLU A 1 717 ? -21.580 12.390 -8.132 1.00 87.44 717 GLU A O 1
ATOM 5707 N N . ALA A 1 718 ? -20.206 12.232 -6.369 1.00 90.06 718 ALA A N 1
ATOM 5708 C CA . ALA A 1 718 ? -20.514 10.850 -6.044 1.00 90.06 718 ALA A CA 1
ATOM 5709 C C . ALA A 1 718 ? -21.803 10.711 -5.215 1.00 90.06 718 ALA A C 1
ATOM 5711 O O . ALA A 1 718 ? -21.796 10.794 -3.989 1.00 90.06 718 ALA A O 1
ATOM 5712 N N . ALA A 1 719 ? -22.917 10.428 -5.892 1.00 90.44 719 ALA A N 1
ATOM 5713 C CA . ALA A 1 719 ? -24.211 10.133 -5.260 1.00 90.44 719 ALA A CA 1
ATOM 5714 C C . ALA A 1 719 ? -24.521 8.623 -5.121 1.00 90.44 719 ALA A C 1
ATOM 5716 O O . ALA A 1 719 ? -25.574 8.252 -4.598 1.00 90.44 719 ALA A O 1
ATOM 5717 N N . TRP A 1 720 ? -23.632 7.751 -5.611 1.00 92.56 720 TRP A N 1
ATOM 5718 C CA . TRP A 1 720 ? -23.818 6.297 -5.671 1.00 92.56 720 TRP A CA 1
ATOM 5719 C C . TRP A 1 720 ? -22.521 5.541 -5.340 1.00 92.56 720 TRP A C 1
ATOM 5721 O O . TRP A 1 720 ? -21.440 6.064 -5.626 1.00 92.56 720 TRP A O 1
ATOM 5731 N N . PRO A 1 721 ? -22.605 4.317 -4.783 1.00 94.19 721 PRO A N 1
ATOM 5732 C CA . PRO A 1 721 ? -21.447 3.443 -4.638 1.00 94.19 721 PRO A CA 1
ATOM 5733 C C . PRO A 1 721 ? -20.759 3.157 -5.979 1.00 94.19 721 PRO A C 1
ATOM 5735 O O . PRO A 1 721 ? -21.396 3.150 -7.034 1.00 94.19 721 PRO A O 1
ATOM 5738 N N . LEU A 1 722 ? -19.463 2.857 -5.930 1.00 90.81 722 LEU A N 1
ATOM 5739 C CA . LEU A 1 722 ? -18.726 2.301 -7.061 1.00 90.81 722 LEU A CA 1
ATOM 5740 C C . LEU A 1 722 ? -19.255 0.904 -7.407 1.00 90.81 722 LEU A C 1
ATOM 5742 O O . LEU A 1 722 ? -19.650 0.142 -6.527 1.00 90.81 722 LEU A O 1
ATOM 5746 N N . ASN A 1 723 ? -19.193 0.546 -8.690 1.00 84.44 723 ASN A N 1
ATOM 5747 C CA . ASN A 1 723 ? -19.494 -0.812 -9.155 1.00 84.44 723 ASN A CA 1
ATOM 5748 C C . ASN A 1 723 ? -18.285 -1.758 -9.048 1.00 84.44 723 ASN A C 1
ATOM 5750 O O . ASN A 1 723 ? -18.461 -2.972 -9.029 1.00 84.44 723 ASN A O 1
ATOM 5754 N N . ASP A 1 724 ? -17.071 -1.206 -9.003 1.00 81.19 724 ASP A N 1
ATOM 5755 C CA . ASP A 1 724 ? -15.815 -1.949 -8.941 1.00 81.19 724 ASP A CA 1
ATOM 5756 C C . ASP A 1 724 ? -14.791 -1.190 -8.083 1.00 81.19 724 ASP A C 1
ATOM 5758 O O . ASP A 1 724 ? -14.743 0.042 -8.085 1.00 81.19 724 ASP A O 1
ATOM 5762 N N . THR A 1 725 ? -13.967 -1.941 -7.355 1.00 81.06 725 THR A N 1
ATOM 5763 C CA . THR A 1 725 ? -12.861 -1.448 -6.525 1.00 81.06 725 THR A CA 1
ATOM 5764 C C . THR A 1 725 ? -11.528 -2.108 -6.894 1.00 81.06 725 THR A C 1
ATOM 5766 O O . THR A 1 725 ? -10.569 -1.986 -6.138 1.00 81.06 725 THR A O 1
ATOM 5769 N N . SER A 1 726 ? -11.439 -2.811 -8.031 1.00 72.56 726 SER A N 1
ATOM 5770 C CA . SER A 1 726 ? -10.237 -3.522 -8.502 1.00 72.56 726 SER A CA 1
ATOM 5771 C C . SER A 1 726 ? -8.985 -2.639 -8.587 1.00 72.56 726 SER A C 1
ATOM 5773 O O . SER A 1 726 ? -7.881 -3.100 -8.307 1.00 72.56 726 SER A O 1
ATOM 5775 N N . ALA A 1 727 ? -9.157 -1.350 -8.895 1.00 60.34 727 ALA A N 1
ATOM 5776 C CA . ALA A 1 727 ? -8.086 -0.355 -8.928 1.00 60.34 727 ALA A CA 1
ATOM 5777 C C . ALA A 1 727 ? -7.560 0.060 -7.534 1.00 60.34 727 ALA A C 1
ATOM 5779 O O . ALA A 1 727 ? -6.535 0.738 -7.440 1.00 60.34 727 ALA A O 1
ATOM 5780 N N . MET A 1 728 ? -8.236 -0.314 -6.440 1.00 71.81 728 MET A N 1
ATOM 5781 C CA . MET A 1 728 ? -7.826 0.036 -5.079 1.00 71.81 728 MET A CA 1
ATOM 5782 C C . MET A 1 728 ? -6.938 -1.047 -4.467 1.00 71.81 728 MET A C 1
ATOM 5784 O O . MET A 1 728 ? -7.400 -2.097 -4.023 1.00 71.81 728 MET A O 1
ATOM 5788 N N . ASN A 1 729 ? -5.642 -0.754 -4.377 1.00 75.50 729 ASN A N 1
ATOM 5789 C CA . ASN A 1 729 ? -4.688 -1.609 -3.677 1.00 75.50 729 ASN A CA 1
ATOM 5790 C C . ASN A 1 729 ? -5.047 -1.760 -2.188 1.00 75.50 729 ASN A C 1
ATOM 5792 O O . ASN A 1 729 ? -5.284 -0.768 -1.495 1.00 75.50 729 ASN A O 1
ATOM 5796 N N . TYR A 1 730 ? -5.007 -2.993 -1.669 1.00 82.62 730 TYR A N 1
ATOM 5797 C CA . TYR A 1 730 ? -5.229 -3.239 -0.242 1.00 82.62 730 TYR A CA 1
ATOM 5798 C C . TYR A 1 730 ? -4.138 -2.549 0.602 1.00 82.62 730 TYR A C 1
ATOM 5800 O O . TYR A 1 730 ? -2.953 -2.857 0.411 1.00 82.62 730 TYR A O 1
ATOM 5808 N N . PRO A 1 731 ? -4.494 -1.626 1.521 1.00 87.88 731 PRO A N 1
ATOM 5809 C CA . PRO A 1 731 ? -3.520 -0.761 2.171 1.00 87.88 731 PRO A CA 1
ATOM 5810 C C . PRO A 1 731 ? -2.420 -1.513 2.917 1.00 87.88 731 PRO A C 1
ATOM 5812 O O . PRO A 1 731 ? -2.670 -2.367 3.764 1.00 87.88 731 PRO A O 1
ATOM 5815 N N . GLU A 1 732 ? -1.184 -1.104 2.657 1.00 89.94 732 GLU A N 1
ATOM 5816 C CA . GLU A 1 732 ? 0.050 -1.618 3.257 1.00 89.94 732 GLU A CA 1
ATOM 5817 C C . GLU A 1 732 ? -0.009 -1.721 4.794 1.00 89.94 732 GLU A C 1
ATOM 5819 O O . GLU A 1 732 ? 0.442 -2.697 5.392 1.00 89.94 732 GLU A O 1
ATOM 5824 N N . LYS A 1 733 ? -0.659 -0.740 5.427 1.00 92.00 733 LYS A N 1
ATOM 5825 C CA . LYS A 1 733 ? -0.883 -0.664 6.876 1.00 92.00 733 LYS A CA 1
ATOM 5826 C C . LYS A 1 733 ? -1.780 -1.782 7.403 1.00 92.00 733 LYS A C 1
ATOM 5828 O O . LYS A 1 733 ? -1.536 -2.287 8.490 1.00 92.00 733 LYS A O 1
ATOM 5833 N N . ASN A 1 734 ? -2.775 -2.216 6.635 1.00 94.31 734 ASN A N 1
ATOM 5834 C CA . ASN A 1 734 ? -3.584 -3.372 7.020 1.00 94.31 734 ASN A CA 1
ATOM 5835 C C . ASN A 1 734 ? -2.727 -4.644 7.018 1.00 94.31 734 ASN A C 1
ATOM 5837 O O . ASN A 1 734 ? -2.816 -5.424 7.959 1.00 94.31 734 ASN A O 1
ATOM 5841 N N . LYS A 1 735 ? -1.813 -4.742 6.036 1.00 93.88 735 LYS A N 1
ATOM 5842 C CA . LYS A 1 735 ? -0.688 -5.697 5.978 1.00 93.88 735 LYS A CA 1
ATOM 5843 C C . LYS A 1 735 ? -0.036 -5.884 7.352 1.00 93.88 735 LYS A C 1
ATOM 5845 O O . LYS A 1 735 ? -0.063 -6.940 7.973 1.00 93.88 735 LYS A O 1
ATOM 5850 N N . ILE A 1 736 ? 0.490 -4.766 7.848 1.00 96.31 736 ILE A N 1
ATOM 5851 C CA . ILE A 1 736 ? 1.191 -4.670 9.132 1.00 96.31 736 ILE A CA 1
ATOM 5852 C C . ILE A 1 736 ? 0.275 -5.014 10.320 1.00 96.31 736 ILE A C 1
ATOM 5854 O O . ILE A 1 736 ? 0.707 -5.706 11.236 1.00 96.31 736 ILE A O 1
ATOM 5858 N N . VAL A 1 737 ? -0.976 -4.542 10.335 1.00 97.19 737 VAL A N 1
ATOM 5859 C CA . VAL A 1 737 ? -1.939 -4.849 11.412 1.00 97.19 737 VAL A CA 1
ATOM 5860 C C . VAL A 1 737 ? -2.193 -6.355 11.513 1.00 97.19 737 VAL A C 1
ATOM 5862 O O . VAL A 1 737 ? -2.177 -6.899 12.616 1.00 97.19 737 VAL A O 1
ATOM 5865 N N . GLU A 1 738 ? -2.392 -7.025 10.378 1.00 94.88 738 GLU A N 1
ATOM 5866 C CA . GLU A 1 738 ? -2.586 -8.476 10.294 1.00 94.88 738 GLU A CA 1
ATOM 5867 C C . GLU A 1 738 ? -1.344 -9.231 10.792 1.00 94.88 738 GLU A C 1
ATOM 5869 O O . GLU A 1 738 ? -1.456 -10.074 11.683 1.00 94.88 738 GLU A O 1
ATOM 5874 N N . GLU A 1 739 ? -0.152 -8.868 10.303 1.00 95.31 739 GLU A N 1
ATOM 5875 C CA . GLU A 1 739 ? 1.131 -9.437 10.746 1.00 95.31 739 GLU A CA 1
ATOM 5876 C C . GLU A 1 739 ? 1.359 -9.306 12.260 1.00 95.31 739 GLU A C 1
ATOM 5878 O O . GLU A 1 739 ? 1.813 -10.260 12.894 1.00 95.31 739 GLU A O 1
ATOM 5883 N N . VAL A 1 740 ? 1.076 -8.134 12.843 1.00 95.69 740 VAL A N 1
ATOM 5884 C CA . VAL A 1 740 ? 1.283 -7.869 14.276 1.00 95.69 740 VAL A CA 1
ATOM 5885 C C . VAL A 1 740 ? 0.274 -8.643 15.120 1.00 95.69 740 VAL A C 1
ATOM 5887 O O . VAL A 1 740 ? 0.666 -9.282 16.094 1.00 95.69 740 VAL A O 1
ATOM 5890 N N . VAL A 1 741 ? -1.010 -8.641 14.745 1.00 95.62 741 VAL A N 1
ATOM 5891 C CA . VAL A 1 741 ? -2.059 -9.354 15.495 1.00 95.62 741 VAL A CA 1
ATOM 5892 C C . VAL A 1 741 ? -1.826 -10.866 15.510 1.00 95.62 741 VAL A C 1
ATOM 5894 O O . VAL A 1 741 ? -2.043 -11.493 16.545 1.00 95.62 741 VAL A O 1
ATOM 5897 N N . LEU A 1 742 ? -1.306 -11.450 14.425 1.00 92.81 742 LEU A N 1
ATOM 5898 C CA . LEU A 1 742 ? -0.928 -12.870 14.376 1.00 92.81 742 LEU A CA 1
ATOM 5899 C C . LEU A 1 742 ? 0.209 -13.251 15.347 1.00 92.81 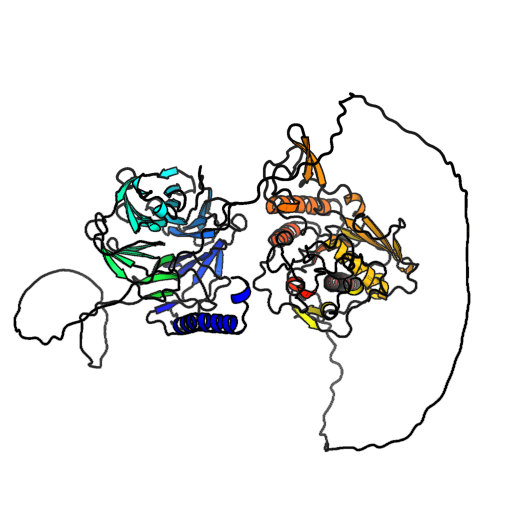742 LEU A C 1
ATOM 5901 O O . LEU A 1 742 ? 0.374 -14.431 15.648 1.00 92.81 742 LEU A O 1
ATOM 5905 N N . GLN A 1 743 ? 0.984 -12.280 15.842 1.00 92.94 743 GLN A N 1
ATOM 5906 C CA . GLN A 1 743 ? 2.098 -12.491 16.778 1.00 92.94 743 GLN A CA 1
ATOM 5907 C C . GLN A 1 743 ? 1.725 -12.219 18.248 1.00 92.94 743 GLN A C 1
ATOM 5909 O O . GLN A 1 743 ? 2.538 -12.463 19.142 1.00 92.94 743 GLN A O 1
ATOM 5914 N N . MET A 1 744 ? 0.519 -11.709 18.519 1.00 95.62 744 MET A N 1
ATOM 5915 C CA . MET A 1 744 ? 0.069 -11.362 19.872 1.00 95.62 744 MET A CA 1
ATOM 5916 C C . MET A 1 744 ? -0.407 -12.584 20.664 1.00 95.62 744 MET A C 1
ATOM 5918 O O . MET A 1 744 ? -1.020 -13.506 20.129 1.00 95.62 744 MET A O 1
ATOM 5922 N N . LYS A 1 745 ? -0.186 -12.566 21.983 1.00 94.75 745 LYS A N 1
ATOM 5923 C CA . LYS A 1 745 ? -0.696 -13.592 22.911 1.00 94.75 745 LYS A CA 1
ATOM 5924 C C . LYS A 1 745 ? -2.176 -13.387 23.227 1.00 94.75 745 LYS A C 1
ATOM 5926 O O . LYS A 1 745 ? -2.904 -14.350 23.457 1.00 94.75 745 LYS A O 1
ATOM 5931 N N . THR A 1 746 ? -2.614 -12.133 23.275 1.00 96.50 746 THR A N 1
ATOM 5932 C CA . THR A 1 746 ? -4.009 -11.740 23.485 1.00 96.50 746 THR A CA 1
ATOM 5933 C C . THR A 1 746 ? -4.751 -11.834 22.155 1.00 96.50 746 THR A C 1
ATOM 5935 O O . THR A 1 746 ? -4.387 -11.113 21.227 1.00 96.50 746 THR A O 1
ATOM 5938 N N . PRO A 1 747 ? -5.813 -12.652 22.033 1.00 95.50 747 PRO A N 1
ATOM 5939 C CA . PRO A 1 747 ? -6.585 -12.716 20.799 1.00 95.50 747 PRO A CA 1
ATOM 5940 C C . PRO A 1 747 ? -7.239 -11.366 20.484 1.00 95.50 747 PRO A C 1
ATOM 5942 O O . PRO A 1 747 ? -8.041 -10.860 21.273 1.00 95.50 747 PRO A O 1
ATOM 5945 N N . VAL A 1 748 ? -6.922 -10.812 19.313 1.00 97.31 748 VAL A N 1
ATOM 5946 C CA . VAL A 1 748 ? -7.549 -9.602 18.767 1.00 97.31 748 VAL A CA 1
ATOM 5947 C C . VAL A 1 748 ? -8.408 -9.987 17.567 1.00 97.31 748 VAL A C 1
ATOM 5949 O O . VAL A 1 748 ? -7.954 -10.683 16.663 1.00 97.31 748 VAL A O 1
ATOM 5952 N N . THR A 1 749 ? -9.655 -9.525 17.536 1.00 96.38 749 THR A N 1
ATOM 5953 C CA . THR A 1 749 ? -10.540 -9.697 16.378 1.00 96.38 749 THR A CA 1
ATOM 5954 C C . THR A 1 749 ? -10.379 -8.521 15.416 1.00 96.38 749 THR A C 1
ATOM 5956 O O . THR A 1 749 ? -10.607 -7.368 15.785 1.00 96.38 749 THR A O 1
ATOM 5959 N N . LEU A 1 750 ? -9.992 -8.801 14.172 1.00 95.94 750 LEU A N 1
ATOM 5960 C CA . LEU A 1 750 ? -9.873 -7.775 13.139 1.00 95.94 750 LEU A CA 1
ATOM 5961 C C . LEU A 1 750 ? -11.251 -7.414 12.575 1.00 95.94 750 LEU A C 1
ATOM 5963 O O . LEU A 1 750 ? -11.918 -8.248 11.968 1.00 95.94 750 LEU A O 1
ATOM 5967 N N . LEU A 1 751 ? -11.654 -6.153 12.729 1.00 95.81 751 LEU A N 1
ATOM 5968 C CA . LEU A 1 751 ? -12.796 -5.583 12.015 1.00 95.81 751 LEU A CA 1
ATOM 5969 C C . LEU A 1 751 ? -12.288 -5.091 10.653 1.00 95.81 751 LEU A C 1
ATOM 5971 O O . LEU A 1 751 ? -11.876 -3.936 10.509 1.00 95.81 751 LEU A O 1
ATOM 5975 N N . ASN A 1 752 ? -12.250 -5.997 9.672 1.00 93.69 752 ASN A N 1
ATOM 5976 C CA . ASN A 1 752 ? -11.818 -5.673 8.315 1.00 93.69 752 ASN A CA 1
ATOM 5977 C C . ASN A 1 752 ? -12.954 -4.976 7.552 1.00 93.69 752 ASN A C 1
ATOM 5979 O O . ASN A 1 752 ? -13.889 -5.615 7.075 1.00 93.69 752 ASN A O 1
ATOM 5983 N N . ILE A 1 753 ? -12.858 -3.649 7.466 1.00 95.50 753 ILE A N 1
ATOM 5984 C CA . ILE A 1 753 ? -13.853 -2.777 6.838 1.00 95.50 753 ILE A CA 1
ATOM 5985 C C . ILE A 1 753 ? -13.347 -2.106 5.560 1.00 95.50 753 ILE A C 1
ATOM 5987 O O . ILE A 1 753 ? -14.135 -1.461 4.870 1.00 95.50 753 ILE A O 1
ATOM 5991 N N . THR A 1 754 ? -12.062 -2.234 5.211 1.00 94.69 754 THR A N 1
ATOM 5992 C CA . THR A 1 754 ? -11.492 -1.544 4.042 1.00 94.69 754 THR A CA 1
ATOM 5993 C C . THR A 1 754 ? -12.180 -1.971 2.747 1.00 94.69 754 THR A C 1
ATOM 5995 O O . THR A 1 754 ? -12.615 -1.108 1.991 1.00 94.69 754 THR A O 1
ATOM 5998 N N . GLY A 1 755 ? -12.329 -3.283 2.515 1.00 93.12 755 GLY A N 1
ATOM 5999 C CA . GLY A 1 755 ? -12.895 -3.820 1.272 1.00 93.12 755 GLY A CA 1
ATOM 6000 C C . GLY A 1 755 ? -14.337 -3.372 1.031 1.00 93.12 755 GLY A C 1
ATOM 6001 O O . GLY A 1 755 ? -14.642 -2.825 -0.022 1.00 93.12 755 GLY A O 1
ATOM 6002 N N . LEU A 1 756 ? -15.215 -3.507 2.031 1.00 94.31 756 LEU A N 1
ATOM 6003 C CA . LEU A 1 756 ? -16.597 -3.028 1.917 1.00 94.31 756 LEU A CA 1
ATOM 6004 C C . LEU A 1 756 ? -16.677 -1.497 1.814 1.00 94.31 756 LEU A C 1
ATOM 6006 O O . LEU A 1 756 ? -17.507 -0.978 1.072 1.00 94.31 756 LEU A O 1
ATOM 6010 N N . SER A 1 757 ? -15.804 -0.753 2.498 1.00 96.81 757 SER A N 1
ATOM 6011 C CA . SER A 1 757 ? -15.848 0.717 2.473 1.00 96.81 757 SER A CA 1
ATOM 6012 C C . SER A 1 757 ? -15.290 1.307 1.174 1.00 96.81 757 SER A C 1
ATOM 6014 O O . SER A 1 757 ? -15.659 2.422 0.825 1.00 96.81 757 SER A O 1
ATOM 6016 N N . ALA A 1 758 ? -14.458 0.566 0.432 1.00 95.12 758 ALA A N 1
ATOM 6017 C CA . ALA A 1 758 ? -13.894 0.981 -0.858 1.00 95.12 758 ALA A CA 1
ATOM 6018 C C . ALA A 1 758 ? -14.968 1.225 -1.933 1.00 95.12 758 ALA A C 1
ATOM 6020 O O . ALA A 1 758 ? -14.788 2.038 -2.832 1.00 95.12 758 ALA A O 1
ATOM 6021 N N . TYR A 1 759 ? -16.130 0.579 -1.817 1.00 95.75 759 TYR A N 1
ATOM 6022 C CA . TYR A 1 759 ? -17.262 0.836 -2.708 1.00 95.75 759 TYR A CA 1
ATOM 6023 C C . TYR A 1 759 ? -17.940 2.185 -2.432 1.00 95.75 759 TYR A C 1
ATOM 6025 O O . TYR A 1 759 ? -18.721 2.653 -3.251 1.00 95.75 759 TYR A O 1
ATOM 6033 N N . ARG A 1 760 ? -17.716 2.813 -1.272 1.00 96.94 760 ARG A N 1
ATOM 6034 C CA . ARG A 1 760 ? -18.628 3.823 -0.715 1.00 96.94 760 ARG A CA 1
ATOM 6035 C C . ARG A 1 760 ? -18.165 5.268 -0.875 1.00 96.94 760 ARG A C 1
ATOM 6037 O O . ARG A 1 760 ? -18.300 6.066 0.045 1.00 96.94 760 ARG A O 1
ATOM 6044 N N . ILE A 1 761 ? -17.661 5.631 -2.051 1.00 95.31 761 ILE A N 1
ATOM 6045 C CA . ILE A 1 761 ? -17.322 7.028 -2.380 1.00 95.31 761 ILE A CA 1
ATOM 6046 C C . ILE A 1 761 ? -18.470 8.016 -2.078 1.00 95.31 761 ILE A C 1
ATOM 6048 O O . ILE A 1 761 ? -18.222 9.132 -1.628 1.00 95.31 761 ILE A O 1
ATOM 6052 N N . ASP A 1 762 ? -19.722 7.571 -2.214 1.00 96.19 762 ASP A N 1
ATOM 6053 C CA . ASP A 1 762 ? -20.935 8.320 -1.879 1.00 96.19 762 ASP A CA 1
ATOM 6054 C C . ASP A 1 762 ? -21.100 8.646 -0.387 1.00 96.19 762 ASP A C 1
ATOM 6056 O O . ASP A 1 762 ? -21.816 9.581 -0.032 1.00 96.19 762 ASP A O 1
ATOM 6060 N N . GLY A 1 763 ? -20.451 7.898 0.506 1.00 96.88 763 GLY A N 1
ATOM 6061 C CA . GLY A 1 763 ? -20.586 8.038 1.956 1.00 96.88 763 GLY A CA 1
ATOM 6062 C C . GLY A 1 763 ? -19.811 9.204 2.582 1.00 96.88 763 GLY A C 1
ATOM 6063 O O . GLY A 1 763 ? -19.932 9.414 3.790 1.00 96.88 763 GLY A O 1
ATOM 6064 N N . HIS A 1 764 ? -19.011 9.946 1.813 1.00 97.25 764 HIS A N 1
ATOM 6065 C CA . HIS A 1 764 ? -18.163 11.029 2.327 1.00 97.25 764 HIS A CA 1
ATOM 6066 C C . HIS A 1 764 ? -18.903 12.372 2.497 1.00 97.25 764 HIS A C 1
ATOM 6068 O O . HIS A 1 764 ? -19.808 12.673 1.716 1.00 97.25 764 HIS A O 1
ATOM 6074 N N . PRO A 1 765 ? -18.511 13.232 3.462 1.00 95.25 765 PRO A N 1
ATOM 6075 C CA . PRO A 1 765 ? -19.070 14.574 3.599 1.00 95.25 765 PRO A CA 1
ATOM 6076 C C . PRO A 1 765 ? -18.819 15.494 2.407 1.00 95.25 765 PRO A C 1
ATOM 6078 O O . PRO A 1 765 ? -19.670 16.332 2.120 1.00 95.25 765 PRO A O 1
ATOM 6081 N N . SER A 1 766 ? -17.689 15.366 1.706 1.00 93.44 766 SER A N 1
ATOM 6082 C CA . SER A 1 766 ? -17.276 16.317 0.669 1.00 93.44 766 SER A CA 1
ATOM 6083 C C . SER A 1 766 ? -17.292 17.760 1.225 1.00 93.44 766 SER A C 1
ATOM 6085 O O . SER A 1 766 ? -16.599 18.049 2.202 1.00 93.44 766 SER A O 1
ATOM 6087 N N . ILE A 1 767 ? -18.082 18.672 0.652 1.00 90.75 767 ILE A N 1
ATOM 6088 C CA . ILE A 1 767 ? -18.286 20.045 1.144 1.00 90.75 767 ILE A CA 1
ATOM 6089 C C . ILE A 1 767 ? -19.214 20.116 2.367 1.00 90.75 767 ILE A C 1
ATOM 6091 O O . ILE A 1 767 ? -19.205 21.108 3.093 1.00 90.75 767 ILE A O 1
ATOM 6095 N N . TYR A 1 768 ? -20.003 19.070 2.624 1.00 92.00 768 TYR A N 1
ATOM 6096 C CA . TYR A 1 768 ? -21.048 19.020 3.648 1.00 92.00 768 TYR A CA 1
ATOM 6097 C C . TYR A 1 768 ? -20.526 18.646 5.049 1.00 92.00 768 TYR A C 1
ATOM 6099 O O . TYR A 1 768 ? -21.302 18.225 5.902 1.00 92.00 768 TYR A O 1
ATOM 6107 N N . GLY A 1 769 ? -19.227 18.823 5.320 1.00 87.88 769 GLY A N 1
ATOM 6108 C CA . GLY A 1 769 ? -18.633 18.736 6.668 1.00 87.88 769 GLY A CA 1
ATOM 6109 C C . GLY A 1 769 ? -18.712 20.040 7.490 1.00 87.88 769 GLY A C 1
ATOM 6110 O O . GLY A 1 769 ? -18.166 20.120 8.597 1.00 87.88 769 GLY A O 1
ATOM 6111 N N . LYS A 1 770 ? -19.338 21.087 6.935 1.00 84.94 770 LYS A N 1
ATOM 6112 C CA . LYS A 1 770 ? -19.652 22.371 7.586 1.00 84.94 770 LYS A CA 1
ATOM 6113 C C . LYS A 1 770 ? -20.937 22.960 7.006 1.00 84.94 770 LYS A C 1
ATOM 6115 O O . LYS A 1 770 ? -21.304 22.648 5.874 1.00 84.94 770 LYS A O 1
ATOM 6120 N N . LYS A 1 771 ? -21.576 23.881 7.733 1.00 80.50 771 LYS A N 1
ATOM 6121 C CA . LYS A 1 771 ? -22.746 24.612 7.217 1.00 80.50 771 LYS A CA 1
ATOM 6122 C C . LYS A 1 771 ? -22.401 25.597 6.079 1.00 80.50 771 LYS A C 1
ATOM 6124 O O . LYS A 1 771 ? -21.359 26.267 6.151 1.00 80.50 771 LYS A O 1
ATOM 6129 N N . PRO A 1 772 ? -23.292 25.769 5.076 1.00 70.81 772 PRO A N 1
ATOM 6130 C CA . PRO A 1 772 ? -23.142 26.776 4.024 1.00 70.81 772 PRO A CA 1
ATOM 6131 C C . PRO A 1 772 ? -23.044 28.200 4.590 1.00 70.81 772 PRO A C 1
ATOM 6133 O O . PRO A 1 772 ? -23.666 28.518 5.601 1.00 70.81 772 PRO A O 1
ATOM 6136 N N . GLY A 1 773 ? -22.277 29.071 3.927 1.00 63.75 773 GLY A N 1
ATOM 6137 C CA . GLY A 1 773 ? -22.151 30.490 4.298 1.00 63.75 773 GLY A CA 1
ATOM 6138 C C . GLY A 1 773 ? -21.251 30.789 5.506 1.00 63.75 773 GLY A C 1
ATOM 6139 O O . GLY A 1 773 ? -21.088 31.951 5.872 1.00 63.75 773 GLY A O 1
ATOM 6140 N N . THR A 1 774 ? -20.622 29.781 6.116 1.00 62.16 774 THR A N 1
ATOM 6141 C CA . THR A 1 774 ? -19.583 30.012 7.130 1.00 62.16 774 THR A CA 1
ATOM 6142 C C . THR A 1 774 ? -18.332 30.624 6.481 1.00 62.16 774 THR A C 1
ATOM 6144 O O . THR A 1 774 ? -17.859 30.133 5.458 1.00 62.16 774 THR A O 1
ATOM 6147 N N . ARG A 1 775 ? -17.752 31.681 7.084 1.00 46.50 775 ARG A N 1
ATOM 6148 C CA . ARG A 1 775 ? -16.589 32.442 6.548 1.00 46.50 775 ARG A CA 1
ATOM 6149 C C . ARG A 1 775 ? -15.331 31.600 6.247 1.00 46.50 775 ARG A C 1
ATOM 6151 O O . ARG A 1 775 ? -14.403 32.100 5.625 1.00 46.50 775 ARG A O 1
ATOM 6158 N N . PHE A 1 776 ? -15.307 30.336 6.671 1.00 49.03 776 PHE A N 1
ATOM 6159 C CA . PHE A 1 776 ? -14.198 29.392 6.525 1.00 49.03 776 PHE A CA 1
ATOM 6160 C C . PHE A 1 776 ? -14.596 28.133 5.730 1.00 49.03 776 PHE A C 1
ATOM 6162 O O . PHE A 1 776 ? -14.176 27.019 6.079 1.00 49.03 776 PHE A O 1
ATOM 6169 N N . SER A 1 777 ? -15.423 28.276 4.686 1.00 51.53 777 SER A N 1
ATOM 6170 C CA . SER A 1 777 ? -15.623 27.214 3.693 1.00 51.53 777 SER A CA 1
ATOM 6171 C C . SER A 1 777 ? -14.330 27.028 2.892 1.00 51.53 777 SER A C 1
ATOM 6173 O O . SER A 1 777 ? -14.084 27.701 1.889 1.00 51.53 777 SER A O 1
ATOM 6175 N N . SER A 1 778 ? -13.465 26.137 3.372 1.00 54.25 778 SER A N 1
ATOM 6176 C CA . SER A 1 778 ? -12.267 25.719 2.652 1.00 54.25 778 SER A CA 1
ATOM 6177 C C . SER A 1 778 ? -12.658 25.156 1.288 1.00 54.25 778 SER A C 1
ATOM 6179 O O . SER A 1 778 ? -13.585 24.359 1.199 1.00 54.25 778 SER A O 1
ATOM 6181 N N . LYS A 1 779 ? -11.900 25.494 0.237 1.00 64.06 779 LYS A N 1
ATOM 6182 C CA . LYS A 1 779 ? -12.018 24.827 -1.076 1.00 64.06 779 LYS A CA 1
ATOM 6183 C C . LYS A 1 779 ? -11.699 23.318 -1.005 1.00 64.06 779 LYS A C 1
ATOM 6185 O O . LYS A 1 779 ? -12.007 22.585 -1.934 1.00 64.06 779 LYS A O 1
ATOM 6190 N N . VAL A 1 780 ? -11.081 22.877 0.095 1.00 77.06 780 VAL A N 1
ATOM 6191 C CA . VAL A 1 780 ? -10.800 21.477 0.438 1.00 77.06 780 VAL A CA 1
ATOM 6192 C C . VAL A 1 780 ? -12.088 20.753 0.835 1.00 77.06 780 VAL A C 1
ATOM 6194 O O . VAL A 1 780 ? -12.791 21.205 1.742 1.00 77.06 780 VAL A O 1
ATOM 6197 N N . GLN A 1 781 ? -12.349 19.618 0.185 1.00 87.75 781 GLN A N 1
ATOM 6198 C CA . GLN A 1 781 ? -13.441 18.694 0.498 1.00 87.75 781 GLN A CA 1
ATOM 6199 C C . GLN A 1 781 ? -12.973 17.587 1.453 1.00 87.75 781 GLN A C 1
ATOM 6201 O O . GLN A 1 781 ? -11.825 17.148 1.381 1.00 87.75 781 GLN A O 1
ATOM 6206 N N . ASP A 1 782 ? -13.864 17.089 2.313 1.00 90.94 782 ASP A N 1
ATOM 6207 C CA . ASP A 1 782 ? -13.583 15.919 3.148 1.00 90.94 782 ASP A CA 1
ATOM 6208 C C . ASP A 1 782 ? -14.023 14.625 2.451 1.00 90.94 782 ASP A C 1
ATOM 6210 O O . ASP A 1 782 ? -15.195 14.249 2.478 1.00 90.94 782 ASP A O 1
ATOM 6214 N N . CYS A 1 783 ? -13.058 13.945 1.833 1.00 93.81 783 CYS A N 1
ATOM 6215 C CA . CYS A 1 783 ? -13.231 12.630 1.212 1.00 93.81 783 CYS A CA 1
ATOM 6216 C C . CYS A 1 783 ? -12.513 11.526 2.011 1.00 93.81 783 CYS A C 1
ATOM 6218 O O . CYS A 1 783 ? -11.974 10.579 1.435 1.00 93.81 783 CYS A O 1
ATOM 6220 N N . SER A 1 784 ? -12.458 11.673 3.343 1.00 92.88 784 SER A N 1
ATOM 6221 C CA . SER A 1 784 ? -11.782 10.745 4.261 1.00 92.88 784 SER A CA 1
ATOM 6222 C C . SER A 1 784 ? -12.638 10.331 5.461 1.00 92.88 784 SER A C 1
ATOM 6224 O O . SER A 1 784 ? -12.622 9.157 5.834 1.00 92.88 784 SER A O 1
ATOM 6226 N N . HIS A 1 785 ? -13.375 11.264 6.068 1.00 95.69 785 HIS A N 1
ATOM 6227 C CA . HIS A 1 785 ? -14.401 10.959 7.069 1.00 95.69 785 HIS A CA 1
ATOM 6228 C C . HIS A 1 785 ? -15.724 10.592 6.389 1.00 95.69 785 HIS A C 1
ATOM 6230 O O . HIS A 1 785 ? -15.832 10.630 5.167 1.00 95.69 785 HIS A O 1
ATOM 6236 N N . TRP A 1 786 ? -16.737 10.220 7.166 1.00 97.62 786 TRP A N 1
ATOM 6237 C CA . TRP A 1 786 ? -17.974 9.633 6.661 1.00 97.62 786 TRP A CA 1
ATOM 6238 C C . TRP A 1 786 ? -19.192 10.345 7.238 1.00 97.62 786 TRP A C 1
ATOM 6240 O O . TRP A 1 786 ? -19.238 10.644 8.435 1.00 97.62 786 TRP A O 1
ATOM 6250 N N . CYS A 1 787 ? -20.187 10.583 6.385 1.00 97.44 787 CYS A N 1
ATOM 6251 C CA . CYS A 1 787 ? -21.490 11.076 6.803 1.00 97.44 787 CYS A CA 1
ATOM 6252 C C . CYS A 1 787 ? -22.143 10.110 7.796 1.00 97.44 787 CYS A C 1
ATOM 6254 O O . CYS A 1 787 ? -22.043 8.889 7.645 1.00 97.44 787 CYS A O 1
ATOM 6256 N N . LEU A 1 788 ? -22.852 10.671 8.775 1.00 97.00 788 LEU A N 1
ATOM 6257 C CA . LEU A 1 788 ? -23.693 9.940 9.716 1.00 97.00 788 LEU A CA 1
ATOM 6258 C C . LEU A 1 788 ? -25.161 10.382 9.568 1.00 97.00 788 LEU A C 1
ATOM 6260 O O . LEU A 1 788 ? -25.407 11.589 9.507 1.00 97.00 788 LEU A O 1
ATOM 6264 N N . PRO A 1 789 ? -26.134 9.448 9.542 1.00 97.00 789 PRO A N 1
ATOM 6265 C CA . PRO A 1 789 ? -25.962 7.990 9.408 1.00 97.00 789 PRO A CA 1
ATOM 6266 C C . PRO A 1 789 ? -25.298 7.606 8.072 1.00 97.00 789 PRO A C 1
ATOM 6268 O O . PRO A 1 789 ? -25.321 8.384 7.116 1.00 97.00 789 PRO A O 1
ATOM 6271 N N . GLY A 1 790 ? -24.682 6.426 7.999 1.00 96.38 790 GLY A N 1
ATOM 6272 C CA . GLY A 1 790 ? -23.890 6.026 6.834 1.00 96.38 790 GLY A CA 1
ATOM 6273 C C . GLY A 1 790 ? -22.942 4.847 7.066 1.00 96.38 790 GLY A C 1
ATOM 6274 O O . GLY A 1 790 ? -23.220 3.926 7.825 1.00 96.38 790 GLY A O 1
ATOM 6275 N N . VAL A 1 791 ? -21.801 4.854 6.373 1.00 97.69 791 VAL A N 1
ATOM 6276 C CA . VAL A 1 791 ? -20.859 3.715 6.305 1.00 97.69 791 VAL A CA 1
ATOM 6277 C C . VAL A 1 791 ? -20.352 3.217 7.673 1.00 97.69 791 VAL A C 1
ATOM 6279 O O . VAL A 1 791 ? -20.283 1.996 7.841 1.00 97.69 791 VAL A O 1
ATOM 6282 N N . PRO A 1 792 ? -20.060 4.077 8.674 1.00 98.06 792 PRO A N 1
ATOM 6283 C CA . PRO A 1 792 ? -19.644 3.612 9.997 1.00 98.06 792 PRO A CA 1
ATOM 6284 C C . PRO A 1 792 ? -20.710 2.796 10.741 1.00 98.06 792 PRO A C 1
ATOM 6286 O O . PRO A 1 792 ? -20.352 1.994 11.606 1.00 98.06 792 PRO A O 1
ATOM 6289 N N . ASP A 1 793 ? -21.989 2.924 10.370 1.00 97.38 793 ASP A N 1
ATOM 6290 C CA . ASP A 1 793 ? -23.070 2.120 10.948 1.00 97.38 793 ASP A CA 1
ATOM 6291 C C . ASP A 1 793 ? -22.850 0.637 10.625 1.00 97.38 793 ASP A C 1
ATOM 6293 O O . ASP A 1 793 ? -22.877 -0.203 11.522 1.00 97.38 793 ASP A O 1
ATOM 6297 N N . ALA A 1 794 ? -22.491 0.316 9.376 1.00 96.12 794 ALA A N 1
ATOM 6298 C CA . ALA A 1 794 ? -22.176 -1.050 8.956 1.00 96.12 794 ALA A CA 1
ATOM 6299 C C . ALA A 1 794 ? -20.950 -1.626 9.692 1.00 96.12 794 ALA A C 1
ATOM 6301 O O . ALA A 1 794 ? -20.927 -2.811 10.023 1.00 96.12 794 ALA A O 1
ATOM 6302 N N . TRP A 1 795 ? -19.943 -0.804 10.020 1.00 97.50 795 TRP A N 1
ATOM 6303 C CA . TRP A 1 795 ? -18.801 -1.245 10.840 1.00 97.50 795 TRP A CA 1
ATOM 6304 C C . TRP A 1 795 ? -19.248 -1.644 12.256 1.00 97.50 795 TRP A C 1
ATOM 6306 O O . TRP A 1 795 ? -18.725 -2.594 12.844 1.00 97.50 795 TRP A O 1
ATOM 6316 N N . ASN A 1 796 ? -20.238 -0.932 12.794 1.00 97.75 796 ASN A N 1
ATOM 6317 C CA . ASN A 1 796 ? -20.839 -1.207 14.093 1.00 97.75 796 ASN A CA 1
ATOM 6318 C C . ASN A 1 796 ? -21.812 -2.393 14.062 1.00 97.75 796 ASN A C 1
ATOM 6320 O O . ASN A 1 796 ? -21.887 -3.127 15.050 1.00 97.75 796 ASN A O 1
ATOM 6324 N N . GLU A 1 797 ? -22.478 -2.660 12.936 1.00 95.00 797 GLU A N 1
ATOM 6325 C CA . GLU A 1 797 ? -23.209 -3.915 12.733 1.00 95.00 797 GLU A CA 1
ATOM 6326 C C . GLU A 1 797 ? -22.261 -5.129 12.737 1.00 95.00 797 GLU A C 1
ATOM 6328 O O . GLU A 1 797 ? -22.542 -6.122 13.405 1.00 95.00 797 GLU A O 1
ATOM 6333 N N . ILE A 1 798 ? -21.096 -5.041 12.080 1.00 94.25 798 ILE A N 1
ATOM 6334 C CA . ILE A 1 798 ? -20.078 -6.112 12.086 1.00 94.25 798 ILE A CA 1
ATOM 6335 C C . ILE A 1 798 ? -19.554 -6.357 13.511 1.00 94.25 798 ILE A C 1
ATOM 6337 O O . ILE A 1 798 ? -19.497 -7.502 13.966 1.00 94.25 798 ILE A O 1
ATOM 6341 N N . LEU A 1 799 ? -19.246 -5.291 14.262 1.00 95.69 799 LEU A N 1
ATOM 6342 C CA . LEU A 1 799 ? -18.887 -5.389 15.683 1.00 95.69 799 LEU A CA 1
ATOM 6343 C C . LEU A 1 799 ? -20.004 -6.055 16.510 1.00 95.69 799 LEU A C 1
ATOM 6345 O O . LEU A 1 799 ? -19.724 -6.940 17.319 1.00 95.69 799 LEU A O 1
ATOM 6349 N N . TYR A 1 800 ? -21.266 -5.679 16.289 1.00 94.75 800 TYR A N 1
ATOM 6350 C CA . TYR A 1 800 ? -22.418 -6.297 16.949 1.00 94.75 800 TYR A CA 1
ATOM 6351 C C . TYR A 1 800 ? -22.503 -7.806 16.662 1.00 94.75 800 TYR A C 1
ATOM 6353 O O . TYR A 1 800 ? -22.672 -8.581 17.605 1.00 94.75 800 TYR A O 1
ATOM 6361 N N . VAL A 1 801 ? -22.297 -8.251 15.416 1.00 90.62 801 VAL A N 1
ATOM 6362 C CA . VAL A 1 801 ? -22.288 -9.685 15.059 1.00 90.62 801 VAL A CA 1
ATOM 6363 C C . VAL A 1 801 ? -21.206 -10.461 15.816 1.00 90.62 801 VAL A C 1
ATOM 6365 O O . VAL A 1 801 ? -21.512 -11.500 16.407 1.00 90.62 801 VAL A O 1
ATOM 6368 N N . HIS A 1 802 ? -19.972 -9.948 15.883 1.00 90.44 802 HIS A N 1
ATOM 6369 C CA . HIS A 1 802 ? -18.898 -10.591 16.654 1.00 90.44 802 HIS A CA 1
ATOM 6370 C C . HIS A 1 802 ? -19.202 -10.679 18.159 1.00 90.44 802 HIS A C 1
ATOM 6372 O O . HIS A 1 802 ? -18.829 -11.653 18.816 1.00 90.44 802 HIS A O 1
ATOM 6378 N N . LEU A 1 803 ? -19.897 -9.685 18.720 1.00 90.44 803 LEU A N 1
ATOM 6379 C CA . LEU A 1 803 ? -20.322 -9.712 20.121 1.00 90.44 803 LEU A CA 1
ATOM 6380 C C . LEU A 1 803 ? -21.462 -10.720 20.360 1.00 90.44 803 LEU A C 1
ATOM 6382 O O . LEU A 1 803 ? -21.478 -11.375 21.403 1.00 90.44 803 LEU A O 1
ATOM 6386 N N . GLN A 1 804 ? -22.380 -10.898 19.401 1.00 83.69 804 GLN A N 1
ATOM 6387 C CA . GLN A 1 804 ? -23.464 -11.886 19.495 1.00 83.69 804 GLN A CA 1
ATOM 6388 C C . GLN A 1 804 ? -22.969 -13.339 19.387 1.00 83.69 804 GLN A C 1
ATOM 6390 O O . GLN A 1 804 ? -23.424 -14.192 20.154 1.00 83.69 804 GLN A O 1
ATOM 6395 N N . SER A 1 805 ? -22.031 -13.651 18.482 1.00 74.19 805 SER A N 1
ATOM 6396 C CA . SER A 1 805 ? -21.548 -15.033 18.296 1.00 74.19 805 SER A CA 1
ATOM 6397 C C . SER A 1 805 ? -20.865 -15.585 19.557 1.00 74.19 805 SER A C 1
ATOM 6399 O O . SER A 1 805 ? -21.172 -16.693 20.003 1.00 74.19 805 SER A O 1
ATOM 6401 N N . LYS A 1 806 ? -20.039 -14.767 20.225 1.00 64.38 806 LYS A N 1
ATOM 6402 C CA . LYS A 1 806 ? -19.415 -15.087 21.524 1.00 64.38 806 LYS A CA 1
ATOM 6403 C C . LYS A 1 806 ? -20.428 -15.372 22.640 1.00 64.38 806 LYS A C 1
ATOM 6405 O O . LYS A 1 806 ? -20.157 -16.222 23.490 1.00 64.38 806 LYS A O 1
ATOM 6410 N N . LEU A 1 807 ? -21.580 -14.693 22.652 1.00 61.12 807 LEU A N 1
ATOM 6411 C CA . LEU A 1 807 ? -22.654 -14.951 23.622 1.00 61.12 807 LEU A CA 1
ATOM 6412 C C . LEU A 1 807 ? -23.353 -16.289 23.345 1.00 61.12 807 LEU A C 1
ATOM 6414 O O . LEU A 1 807 ? -23.543 -17.068 24.280 1.00 61.12 807 LEU A O 1
ATOM 6418 N N . LYS A 1 808 ? -23.655 -16.605 22.074 1.00 58.72 808 LYS A N 1
ATOM 6419 C CA . LYS A 1 808 ? -24.185 -17.930 21.696 1.00 58.72 808 LYS A CA 1
ATOM 6420 C C . LYS A 1 808 ? -23.230 -19.055 22.118 1.00 58.72 808 LYS A C 1
ATOM 6422 O O . LYS A 1 808 ? -23.697 -20.042 22.683 1.00 58.72 808 LYS A O 1
ATOM 6427 N N . TYR A 1 809 ? -21.918 -18.892 21.920 1.00 52.94 809 TYR A N 1
ATOM 6428 C CA . TYR A 1 809 ? -20.923 -19.915 22.270 1.00 52.94 809 TYR A CA 1
ATOM 6429 C C . TYR A 1 809 ? -20.845 -20.174 23.786 1.00 52.94 809 TYR A C 1
ATOM 6431 O O . TYR A 1 809 ? -20.903 -21.326 24.210 1.00 52.94 809 TYR A O 1
ATOM 6439 N N . LYS A 1 810 ? -20.797 -19.119 24.620 1.00 50.59 810 LYS A N 1
ATOM 6440 C CA . LYS A 1 810 ? -20.763 -19.266 26.091 1.00 50.59 810 LYS A CA 1
ATOM 6441 C C . LYS A 1 810 ? -21.997 -19.973 26.659 1.00 50.59 810 LYS A C 1
ATOM 6443 O O . LYS A 1 810 ? -21.861 -20.721 27.623 1.00 50.59 810 LYS A O 1
ATOM 6448 N N . ASN A 1 811 ? -23.170 -19.761 26.062 1.00 44.38 811 ASN A N 1
ATOM 6449 C CA . ASN A 1 811 ? -24.413 -20.390 26.516 1.00 44.38 811 ASN A CA 1
ATOM 6450 C C . ASN A 1 811 ? -24.520 -21.878 26.128 1.00 44.38 811 ASN A C 1
ATOM 6452 O O . ASN A 1 811 ? -25.256 -22.601 26.786 1.00 44.38 811 ASN A O 1
ATOM 6456 N N . HIS A 1 812 ? -23.790 -22.340 25.103 1.00 41.41 812 HIS A N 1
ATOM 6457 C CA . HIS A 1 812 ? -23.742 -23.758 24.704 1.00 41.41 812 HIS A CA 1
ATOM 6458 C C . HIS A 1 812 ? -22.596 -24.539 25.367 1.00 41.41 812 HIS A C 1
ATOM 6460 O O . HIS A 1 812 ? -22.656 -25.758 25.455 1.00 41.41 812 HIS A O 1
ATOM 6466 N N . SER A 1 813 ? -21.543 -23.865 25.842 1.00 39.72 813 SER A N 1
ATOM 6467 C CA . SER A 1 813 ? -20.437 -24.506 26.573 1.00 39.72 813 SER A CA 1
ATOM 6468 C C . SER A 1 813 ? -20.696 -24.674 28.080 1.00 39.72 813 SER A C 1
ATOM 6470 O O . SER A 1 813 ? -19.775 -25.014 28.817 1.00 39.72 813 SER A O 1
ATOM 6472 N N . GLY A 1 814 ? -21.904 -24.351 28.550 1.00 39.75 814 GLY A N 1
ATOM 6473 C CA . GLY A 1 814 ? -22.302 -24.377 29.963 1.00 39.75 814 GLY A CA 1
ATOM 6474 C C . GLY A 1 814 ? -23.647 -25.064 30.217 1.00 39.75 814 GLY A C 1
ATOM 6475 O O . GLY A 1 814 ? -24.251 -24.813 31.259 1.00 39.75 814 GLY A O 1
ATOM 6476 N N . SER A 1 815 ? -24.115 -25.869 29.257 1.00 31.09 815 SER A N 1
ATOM 6477 C CA . SER A 1 815 ? -25.345 -26.672 29.299 1.00 31.09 815 SER A CA 1
ATOM 6478 C C . SER A 1 815 ? -25.024 -28.161 29.304 1.00 31.09 815 SER A C 1
ATOM 6480 O O . SER A 1 815 ? -24.288 -28.557 28.370 1.00 31.09 815 SER A O 1
#

InterPro domains:
  IPR011042 Six-bladed beta-propeller, TolB-like [G3DSA:2.120.10.30] (29-317)
  IPR025846 Trichome birefringence-like, N-terminal domain [PF14416] (469-521)
  IPR026057 Trichome birefringence-like, C-terminal domain [PF13839] (523-800)
  IPR029962 Trichome birefringence-like family [PTHR32285] (430-800)

Foldseek 3Di:
DVVVCPDPVNVVVVVVVVVVVVVVVVVQVPDDFPFQKAKEFDLDWFWFDWADDVVQCWIWTWFQQGAIWIWHADPPDDSPDYTYTDTPTDDDLLGQWGWAAWDQPVVVQKIKTWTFHPPQPHFTWIWMARNPRRDTQDIATDDDPDDWTFHYWEADPQGWIWTATQQVLWIFIAHNRGHGDDIGDDPVQDDPDPVLNRTTWAAKYDANVAWIWIATAQQQWIWIFHRVVVRDIDTQAAPEDGRHRWAHKDDLDSFWIWTFGPQWIFIKGDDPSRNYIYGPDTDDGDSVFTFHYWYDDPSDIWTDTTTDDSIGITGDDPDDDPPDDDDDDDDDDDDDDDDDDDDDDDDDDDDDDDDDDDDDDDDDDDDDDDDDPDDDDDDDDDDDDDDDDDDDDDDDDDDDDDDDDDDDDDDDDDDDDDDDDDDDDDDDDDDDDDDDDDDDDDDDDDDDDDDDDDDDDDDDDPPPDAPVPFDLLAFAKDFAPPDDLFDCVLAVQDALQQALVVQPDDQDSQRRIATDGDPDDQDDDDLVVLLLLQQLFEAEEEAAPQSVLLLSLNRSNNSSPQPDCVQWAWPVNDHDDPPDFWTWIANNVRNYIRIGHYDQQQFDFDWAQDPNDIGIATALQGGHPCVVVVFRGQEYEYEYDPQLDCVNQVNQAQHYDYDNDGDRHDHSLRSSLSSLLNVLVVCLVGPDLVRHAAEYEYAADFDFDPDDLVGQTFLSVDSFFAPDLSVPDDDVSVVSVVVSQVVHPRHYHYLYLHSRNSRSSNFASFQSSHHPPPPPSDSGTTRRHGHPPHSSNNSVSSVVVVSVSVVVVVVVVPD

pLDDT: mean 76.62, std 27.1, range [20.47, 98.81]

Sequence (815 aa):
MALFLCSPRILIFLLLISAIPVAYIISVERAEPTTHVFHYHSNGYLRECAKWDEQGNRFLVTYMEGGVGEVHVPKDHSPDAVLKEVTVVKEFDLAGNASLGMSVDRPRNRLLVAVADLFGNRYSGLAAYDLSTWKRLFLTHLPSDEKSFADDVAVDADGTAYVTDVKGSKIWKVGVNGELLSVLRNPLFNPKEWYKTLFGLNGIVYHPDGYLIVIHTFSGNLLKIDLTKGEEVKLIQVTKGSLQFGDGIELVSPTKLVVAGNPSARLVESSDGWETASVVGQFKGPAHRLATAATVKDGKVYLSHMFVHQQTHFQFNKSFLTLGGHKPVTAQSLSSFDIRDSAETVKHSTLQDIPLVKPENASGSDKVSVFKEIQEQQNESQVLEEEGDNENEDPETEQEGAPAPSAEDIEVESNELIEKDENRADSVDNKLELPSSTEHKEEKKINVTPVDKNEVPSNGKIEEKKIDSCDLTKGKWVYDESYPLYTNASCPFIDEGFNCDSNGRRDRNYMKWRWQPQDCDFPRFNAAKMLDSIRGKRLVFVGDSINRNQWESMLCMLMAAVKDPKKVYETHGRRITKEKGNYSFKFVDYKCTVEYYVSHYLVHESKARIGQKRRPTLRIDAIDHGSSRWRGADILVFNSAHWWSHYKTKAGVNYYQEGNQVHPKLDVSTAFRRALMTWGSWVDRHINPGKTQVFFRNSAPSHFSGGEWNSGGHCLEAAWPLNDTSAMNYPEKNKIVEEVVLQMKTPVTLLNITGLSAYRIDGHPSIYGKKPGTRFSSKVQDCSHWCLPGVPDAWNEILYVHLQSKLKYKNHSGS

Secondary structure (DSSP, 8-state):
-GGGTT-HHHHHHHHHHHHHHHHHHHHHHTSPPSSEEE-EE-SSSBEEEEEEETTTTEEEEEETTS-EEEEE--TT--TT--EEEEEEE--STTTTSEEEEEEEEGGGTEEEEEEE-SSSSS--EEEEEETTT--EEEEEE---SS---EEEEEE-TT--EEEEETTTTEEEEE-TTS-EEEEE--GGGS-SSGGGGGS-EEEEEEETTTEEEEEETTT--EEEEEGGGTSEEEEEEEEES--SSEEEEEEEETTEEEEEESS--EEEE-SSSSSEEEEEEE----TTS-EEEEEEETTEEEEEESB--SS--EEE------------------------------------------------------------------------------------------------------------------------------------------------------GGG--TTSEEEEE-TT--SS-TTT-TT--TTT-TTTTT----GGGGEEEEESSS--PPP-HHHHHHHTTT-EEEEEESHHHHHHHHHHHHHHHTT-S-GGGEEETT-PPP-SS--EEEEEEGGGTEEEEEEE-TTSEEEEEEEETTEEEEEEEEEEE-GGGGGGTT-SEEEE---TT-STTTTGGGBT-EEETTEEPSB--HHHHHHHHHHHHHHHHHHH--TTT-EEEEE-PPP---BSS-TTTT-B-TT--S--S--TTSPPPHHHHHHHHHHTT-SS-EEEE--HHHHHT-GGGS-BTTTS-TT-TT--S--B-SS--SSSHHHHHHHHHHHHHHHHHHHHHHTT-

Solvent-accessible surface area (backbone atoms only — not comparable to full-atom values): 48494 Å² total; per-residue (Å²): 118,80,84,68,69,76,38,71,68,50,49,51,50,52,51,54,60,51,46,51,60,50,52,48,50,54,50,62,73,69,45,84,70,93,34,55,41,57,30,32,39,65,98,69,48,47,36,34,24,41,42,62,37,74,93,74,40,23,37,38,35,18,22,52,72,36,31,33,29,36,34,62,55,63,96,84,63,54,71,85,51,71,38,52,57,42,80,66,38,76,60,75,96,47,61,78,25,21,19,33,23,58,34,76,44,63,99,74,45,26,38,36,35,15,24,14,28,85,84,78,82,74,62,25,26,43,38,30,24,33,71,88,75,53,48,72,74,38,74,26,78,53,86,66,102,57,74,58,25,29,33,16,29,21,54,47,97,86,45,38,33,42,34,18,16,25,55,59,28,32,32,40,33,28,39,72,81,42,48,78,73,49,71,54,72,55,75,86,51,52,63,92,51,72,82,36,50,72,43,16,27,32,13,34,37,58,43,96,91,48,29,36,43,37,33,22,15,53,69,28,46,39,33,34,31,30,57,84,66,79,56,45,73,44,74,31,45,66,79,37,76,83,43,42,43,28,30,23,38,31,74,77,45,102,43,28,36,39,32,16,11,51,76,42,32,32,35,33,39,32,90,68,86,54,53,40,32,30,55,78,44,70,50,90,67,69,66,87,57,51,28,36,13,37,26,60,54,97,91,37,65,35,44,24,48,30,74,46,57,82,67,31,73,35,51,40,68,88,81,68,86,79,78,84,86,86,85,89,84,89,87,82,83,88,79,90,84,86,92,82,87,83,90,83,91,86,88,81,88,80,91,85,85,88,81,90,86,82,89,80,89,83,84,89,87,85,90,83,87,88,87,88,87,89,86,87,91,89,86,87,89,79,84,89,83,90,84,88,82,87,81,88,83,83,89,85,80,89,85,87,85,85,82,88,84,86,88,80,91,81,90,82,81,89,78,92,82,91,81,88,85,87,84,86,87,87,89,84,88,90,85,88,85,88,84,87,89,81,90,84,88,83,86,84,85,84,85,87,84,81,86,84,87,82,85,87,82,83,84,77,81,84,74,78,77,69,70,91,77,49,59,77,65,44,60,47,78,41,84,37,89,83,43,47,89,54,51,74,90,67,28,94,68,68,47,59,59,25,26,17,61,88,25,66,48,82,81,64,62,46,32,22,58,42,79,41,39,69,81,49,90,74,78,76,81,48,32,54,63,50,46,61,75,40,44,66,31,36,40,36,33,35,11,29,75,64,45,51,51,33,48,45,34,48,55,35,49,41,40,75,55,52,92,55,68,86,48,51,44,41,81,82,75,61,78,84,54,100,82,65,56,71,50,44,33,36,36,58,96,42,56,19,37,53,29,39,39,62,30,48,64,52,28,23,79,46,71,46,75,57,85,94,45,76,41,68,26,36,28,34,69,36,57,29,83,68,52,72,76,61,51,91,37,38,30,40,42,34,33,62,50,94,51,78,40,55,79,76,44,53,65,15,45,59,19,44,26,46,93,92,46,64,36,69,68,45,59,66,68,62,48,48,47,44,18,46,50,32,42,46,57,47,43,59,73,65,58,52,68,93,69,27,48,40,32,38,39,51,47,76,56,64,47,55,43,89,37,48,69,90,61,72,12,38,37,76,87,39,72,52,62,52,94,70,53,86,89,58,75,81,57,68,67,45,54,46,52,53,59,50,54,76,71,44,87,47,77,61,48,73,46,68,47,33,74,66,47,54,29,38,51,22,28,35,24,16,73,17,35,43,58,79,90,47,98,78,74,60,94,58,32,38,35,60,56,53,19,55,67,28,62,43,45,52,57,47,42,54,52,48,51,61,56,49,53,58,51,57,50,58,63,62,77,74,110